Protein AF-0000000075273264 (afdb_homodimer)

Organism: Aptenodytes forsteri (NCBI:txid9233)

Radius of gyration: 26.98 Å; Cα contacts (8 Å, |Δi|>4): 1893; chains: 2; bounding box: 66×82×70 Å

Structure (mmCIF, N/CA/C/O backbone):
data_AF-0000000075273264-model_v1
#
loop_
_entity.id
_entity.type
_entity.pdbx_description
1 polymer 'Serine palmitoyltransferase 1'
#
loop_
_atom_site.group_PDB
_atom_site.id
_atom_site.type_symbol
_atom_site.label_atom_id
_atom_site.label_alt_id
_atom_site.label_comp_id
_atom_site.label_asym_id
_atom_site.label_entity_id
_atom_site.label_seq_id
_atom_site.pdbx_PDB_ins_code
_atom_site.Cartn_x
_atom_site.Cartn_y
_atom_site.Cartn_z
_atom_site.occupancy
_atom_site.B_iso_or_equiv
_atom_site.auth_seq_id
_atom_site.auth_comp_id
_atom_site.auth_asym_id
_atom_site.auth_atom_id
_atom_site.pdbx_PDB_model_num
ATOM 1 N N . VAL A 1 1 ? -28.203 2.232 40.5 1 42.09 1 VAL A N 1
ATOM 2 C CA . VAL A 1 1 ? -27.312 3.314 40.062 1 42.09 1 VAL A CA 1
ATOM 3 C C . VAL A 1 1 ? -25.906 3.068 40.594 1 42.09 1 VAL A C 1
ATOM 5 O O . VAL A 1 1 ? -24.938 3.152 39.844 1 42.09 1 VAL A O 1
ATOM 8 N N . GLN A 1 2 ? -25.844 2.727 41.812 1 47.91 2 GLN A N 1
ATOM 9 C CA . GLN A 1 2 ? -24.578 2.539 42.5 1 47.91 2 GLN A CA 1
ATOM 10 C C . GLN A 1 2 ? -23.891 1.259 42.031 1 47.91 2 GLN A C 1
ATOM 12 O O . GLN A 1 2 ? -22.672 1.25 41.781 1 47.91 2 GLN A O 1
ATOM 17 N N . GLU A 1 3 ? -24.703 0.333 41.844 1 43.12 3 GLU A N 1
ATOM 18 C CA . GLU A 1 3 ? -24.125 -0.947 41.438 1 43.12 3 GLU A CA 1
ATOM 19 C C . GLU A 1 3 ? -23.656 -0.92 40 1 43.12 3 GLU A C 1
ATOM 21 O O . GLU A 1 3 ? -22.625 -1.496 39.656 1 43.12 3 GLU A O 1
ATOM 26 N N . LYS A 1 4 ? -24.438 -0.246 39.188 1 44.25 4 LYS A N 1
ATOM 27 C CA . LYS A 1 4 ? -24.078 -0.134 37.781 1 44.25 4 LYS A CA 1
ATOM 28 C C . LYS A 1 4 ? -22.828 0.723 37.594 1 44.25 4 LYS A C 1
ATOM 30 O O . LYS A 1 4 ? -21.969 0.416 36.781 1 44.25 4 LYS A O 1
ATOM 35 N N . GLU A 1 5 ? -22.75 1.739 38.469 1 46.94 5 GLU A N 1
ATOM 36 C CA . GLU A 1 5 ? -21.547 2.564 38.469 1 46.94 5 GLU A CA 1
ATOM 37 C C . GLU A 1 5 ? -20.328 1.756 38.906 1 46.94 5 GLU A C 1
ATOM 39 O O . GLU A 1 5 ? -19.234 1.961 38.375 1 46.94 5 GLU A O 1
ATOM 44 N N . GLU A 1 6 ? -20.5 0.913 39.844 1 48.28 6 GLU A N 1
ATOM 45 C CA . GLU A 1 6 ? -19.406 0.09 40.344 1 48.28 6 GLU A CA 1
ATOM 46 C C . GLU A 1 6 ? -18.891 -0.853 39.25 1 48.28 6 GLU A C 1
ATOM 48 O O . GLU A 1 6 ? -17.672 -1.071 39.125 1 48.28 6 GLU A O 1
ATOM 53 N N . LEU A 1 7 ? -19.703 -1.3 38.562 1 45.59 7 LEU A N 1
ATOM 54 C CA . LEU A 1 7 ? -19.297 -2.217 37.5 1 45.59 7 LEU A CA 1
ATOM 55 C C . LEU A 1 7 ? -18.547 -1.475 36.406 1 45.59 7 LEU A C 1
ATOM 57 O O . LEU A 1 7 ? -17.578 -1.996 35.844 1 45.59 7 LEU A O 1
ATOM 61 N N . ILE A 1 8 ? -19.031 -0.306 36.125 1 48.31 8 ILE A N 1
ATOM 62 C CA . ILE A 1 8 ? -18.344 0.498 35.125 1 48.31 8 ILE A CA 1
ATOM 63 C C . ILE A 1 8 ? -17.016 1.003 35.688 1 48.31 8 ILE A C 1
ATOM 65 O O . ILE A 1 8 ? -16.016 1.036 34.969 1 48.31 8 ILE A O 1
ATOM 69 N N . GLU A 1 9 ? -17.047 1.393 36.938 1 48.72 9 GLU A N 1
ATOM 70 C CA . GLU A 1 9 ? -15.828 1.876 37.594 1 48.72 9 GLU A CA 1
ATOM 71 C C . GLU A 1 9 ? -14.766 0.781 37.656 1 48.72 9 GLU A C 1
ATOM 73 O O . GLU A 1 9 ? -13.57 1.062 37.562 1 48.72 9 GLU A O 1
ATOM 78 N N . GLU A 1 10 ? -15.188 -0.399 38 1 47.44 10 GLU A N 1
ATOM 79 C CA . GLU A 1 10 ? -14.234 -1.498 38.125 1 47.44 10 GLU A CA 1
ATOM 80 C C . GLU A 1 10 ? -13.852 -2.041 36.75 1 47.44 10 GLU A C 1
ATOM 82 O O . GLU A 1 10 ? -13.023 -2.951 36.656 1 47.44 10 GLU A O 1
ATOM 87 N N . TRP A 1 11 ? -14.539 -1.553 35.844 1 43 11 TRP A N 1
ATOM 88 C CA . TRP A 1 11 ? -14.305 -2.072 34.5 1 43 11 TRP A CA 1
ATOM 89 C C . TRP A 1 11 ? -12.883 -1.777 34.031 1 43 11 TRP A C 1
ATOM 91 O O . TRP A 1 11 ? -12.43 -0.633 34.094 1 43 11 TRP A O 1
ATOM 101 N N . GLN A 1 12 ? -12.172 -2.842 34.188 1 52.25 12 GLN A N 1
ATOM 102 C CA . GLN A 1 12 ? -10.891 -2.75 33.5 1 52.25 12 GLN A CA 1
ATOM 103 C C . GLN A 1 12 ? -11.055 -3.037 32 1 52.25 12 GLN A C 1
ATOM 105 O O . GLN A 1 12 ? -11.656 -4.047 31.625 1 52.25 12 GLN A O 1
ATOM 110 N N . PRO A 1 13 ? -10.914 -2.016 31.234 1 52.81 13 PRO A N 1
ATOM 111 C CA . PRO A 1 13 ? -11.039 -2.273 29.797 1 52.81 13 PRO A CA 1
ATOM 112 C C . PRO A 1 13 ? -10.344 -3.566 29.359 1 52.81 13 PRO A C 1
ATOM 114 O O . PRO A 1 13 ? -9.328 -3.949 29.953 1 52.81 13 PRO A O 1
ATOM 117 N N . GLU A 1 14 ? -11.141 -4.457 28.797 1 61.06 14 GLU A N 1
ATOM 118 C CA . GLU A 1 14 ? -10.492 -5.609 28.188 1 61.06 14 GLU A CA 1
ATOM 119 C C . GLU A 1 14 ? -9.219 -5.199 27.438 1 61.06 14 GLU A C 1
ATOM 121 O O . GLU A 1 14 ? -9.156 -4.109 26.875 1 61.06 14 GLU A O 1
ATOM 126 N N . PRO A 1 15 ? -8.328 -6.082 27.719 1 65.88 15 PRO A N 1
ATOM 127 C CA . PRO A 1 15 ? -7.094 -5.785 26.984 1 65.88 15 PRO A CA 1
ATOM 128 C C . PRO A 1 15 ? -7.332 -5.551 25.5 1 65.88 15 PRO A C 1
ATOM 130 O O . PRO A 1 15 ? -8.234 -6.16 24.906 1 65.88 15 PRO A O 1
ATOM 133 N N . LEU A 1 16 ? -6.801 -4.551 25.062 1 69.69 16 LEU A N 1
ATOM 134 C CA . LEU A 1 16 ? -6.926 -4.184 23.656 1 69.69 16 LEU A CA 1
ATOM 135 C C . LEU A 1 16 ? -6.668 -5.387 22.75 1 69.69 16 LEU A C 1
ATOM 137 O O . LEU A 1 16 ? -7.262 -5.508 21.688 1 69.69 16 LEU A O 1
ATOM 141 N N . VAL A 1 17 ? -5.699 -6.273 23.234 1 70.44 17 VAL A N 1
ATOM 142 C CA . VAL A 1 17 ? -5.355 -7.418 22.391 1 70.44 17 VAL A CA 1
ATOM 143 C C . VAL A 1 17 ? -5.234 -8.672 23.266 1 70.44 17 VAL A C 1
ATOM 145 O O . VAL A 1 17 ? -4.852 -8.594 24.438 1 70.44 17 VAL A O 1
ATOM 148 N N . PRO A 1 18 ? -5.711 -9.773 22.719 1 69.75 18 PRO A N 1
ATOM 149 C CA . PRO A 1 18 ? -5.461 -11.031 23.422 1 69.75 18 PRO A CA 1
ATOM 150 C C . PRO A 1 18 ? -3.975 -11.312 23.609 1 69.75 18 PRO A C 1
ATOM 152 O O . PRO A 1 18 ? -3.143 -10.805 22.859 1 69.75 18 PRO A O 1
ATOM 155 N N . PRO A 1 19 ? -3.697 -11.938 24.641 1 72.12 19 PRO A N 1
ATOM 156 C CA . PRO A 1 19 ? -2.287 -12.281 24.844 1 72.12 19 PRO A CA 1
ATOM 157 C C . PRO A 1 19 ? -1.716 -13.109 23.688 1 72.12 19 PRO A C 1
ATOM 159 O O . PRO A 1 19 ? -2.396 -13.992 23.172 1 72.12 19 PRO A O 1
ATOM 162 N N . VAL A 1 20 ? -0.703 -12.727 23.172 1 69.75 20 VAL A N 1
ATOM 163 C CA . VAL A 1 20 ? -0.009 -13.461 22.109 1 69.75 20 VAL A CA 1
ATOM 164 C C . VAL A 1 20 ? 1.151 -14.25 22.719 1 69.75 20 VAL A C 1
ATOM 166 O O . VAL A 1 20 ? 2.025 -13.68 23.375 1 69.75 20 VAL A O 1
ATOM 169 N N . PRO A 1 21 ? 1.044 -15.484 22.516 1 70.81 21 PRO A N 1
ATOM 170 C CA . PRO A 1 21 ? 2.188 -16.25 23.016 1 70.81 21 PRO A CA 1
ATOM 171 C C . PRO A 1 21 ? 3.514 -15.797 22.422 1 70.81 21 PRO A C 1
ATOM 173 O O . PRO A 1 21 ? 3.572 -15.438 21.234 1 70.81 21 PRO A O 1
ATOM 176 N N . LYS A 1 22 ? 4.559 -15.742 23.156 1 71 22 LYS A N 1
ATOM 177 C CA . LYS A 1 22 ? 5.871 -15.25 22.75 1 71 22 LYS A CA 1
ATOM 178 C C . LYS A 1 22 ? 6.465 -16.109 21.641 1 71 22 LYS A C 1
ATOM 180 O O . LYS A 1 22 ? 7.281 -15.633 20.844 1 71 22 LYS A O 1
ATOM 185 N N . ASP A 1 23 ? 6.008 -17.312 21.562 1 66.81 23 ASP A N 1
ATOM 186 C CA . ASP A 1 23 ? 6.586 -18.219 20.578 1 66.81 23 ASP A CA 1
ATOM 187 C C . ASP A 1 23 ? 5.77 -18.219 19.297 1 66.81 23 ASP A C 1
ATOM 189 O O . ASP A 1 23 ? 6.016 -19.031 18.391 1 66.81 23 ASP A O 1
ATOM 193 N N . HIS A 1 24 ? 4.926 -17.25 19.219 1 70.56 24 HIS A N 1
ATOM 194 C CA . HIS A 1 24 ? 4.152 -17.172 17.984 1 70.56 24 HIS A CA 1
ATOM 195 C C . HIS A 1 24 ? 5.055 -16.891 16.781 1 70.56 24 HIS A C 1
ATOM 197 O O . HIS A 1 24 ? 5.906 -16 16.844 1 70.56 24 HIS A O 1
ATOM 203 N N . PRO A 1 25 ? 4.871 -17.672 15.828 1 63.66 25 PRO A N 1
ATOM 204 C CA . PRO A 1 25 ? 5.742 -17.547 14.656 1 63.66 25 PRO A CA 1
ATOM 205 C C . PRO A 1 25 ? 5.781 -16.125 14.109 1 63.66 25 PRO A C 1
ATOM 207 O O . PRO A 1 25 ? 6.812 -15.68 13.586 1 63.66 25 PRO A O 1
ATOM 210 N N . ALA A 1 26 ? 4.75 -15.438 14.312 1 64.56 26 ALA A N 1
ATOM 211 C CA . ALA A 1 26 ? 4.688 -14.078 13.781 1 64.56 26 ALA A CA 1
ATOM 212 C C . ALA A 1 26 ? 5.586 -13.133 14.562 1 64.56 26 ALA A C 1
ATOM 214 O O . ALA A 1 26 ? 5.914 -12.047 14.094 1 64.56 26 ALA A O 1
ATOM 215 N N . LEU A 1 27 ? 5.949 -13.609 15.758 1 68.25 27 LEU A N 1
ATOM 216 C CA . LEU A 1 27 ? 6.805 -12.773 16.609 1 68.25 27 LEU A CA 1
ATOM 217 C C . LEU A 1 27 ? 8.266 -13.172 16.438 1 68.25 27 LEU A C 1
ATOM 219 O O . LEU A 1 27 ? 9.164 -12.461 16.906 1 68.25 27 LEU A O 1
ATOM 223 N N . ASN A 1 28 ? 8.453 -14.32 15.789 1 72.31 28 ASN A N 1
ATOM 224 C CA . ASN A 1 28 ? 9.805 -14.828 15.602 1 72.31 28 ASN A CA 1
ATOM 225 C C . ASN A 1 28 ? 10.172 -14.914 14.125 1 72.31 28 ASN A C 1
ATOM 227 O O . ASN A 1 28 ? 10.117 -15.984 13.523 1 72.31 28 ASN A O 1
ATOM 231 N N . TYR A 1 29 ? 10.656 -13.852 13.68 1 72.75 29 TYR A N 1
ATOM 232 C CA . TYR A 1 29 ? 10.953 -13.75 12.25 1 72.75 29 TYR A CA 1
ATOM 233 C C . TYR A 1 29 ? 12.266 -14.453 11.914 1 72.75 29 TYR A C 1
ATOM 235 O O . TYR A 1 29 ? 13.203 -14.438 12.711 1 72.75 29 TYR A O 1
ATOM 243 N N . ASN A 1 30 ? 12.18 -15.164 10.789 1 81.88 30 ASN A N 1
ATOM 244 C CA . ASN A 1 30 ? 13.461 -15.453 10.148 1 81.88 30 ASN A CA 1
ATOM 245 C C . ASN A 1 30 ? 14.109 -14.188 9.594 1 81.88 30 ASN A C 1
ATOM 247 O O . ASN A 1 30 ? 13.438 -13.367 8.961 1 81.88 30 ASN A O 1
ATOM 251 N N . ILE A 1 31 ? 15.297 -14.008 9.922 1 86.94 31 ILE A N 1
ATOM 252 C CA . ILE A 1 31 ? 15.984 -12.781 9.523 1 86.94 31 ILE A CA 1
ATOM 253 C C . ILE A 1 31 ? 16.938 -13.078 8.367 1 86.94 31 ILE A C 1
ATOM 255 O O . ILE A 1 31 ? 17.75 -13.992 8.445 1 86.94 31 ILE A O 1
ATOM 259 N N . VAL A 1 32 ? 16.812 -12.297 7.344 1 89.69 32 VAL A N 1
ATOM 260 C CA . VAL A 1 32 ? 17.672 -12.406 6.176 1 89.69 32 VAL A CA 1
ATOM 261 C C . VAL A 1 32 ? 18.781 -11.344 6.254 1 89.69 32 VAL A C 1
ATOM 263 O O . VAL A 1 32 ? 18.516 -10.188 6.582 1 89.69 32 VAL A O 1
ATOM 266 N N . SER A 1 33 ? 20.125 -11.602 6.059 1 88.56 33 SER A N 1
ATOM 267 C CA . SER A 1 33 ? 21.234 -10.648 6.172 1 88.56 33 SER A CA 1
ATOM 268 C C . SER A 1 33 ? 21.922 -10.453 4.832 1 88.56 33 SER A C 1
ATOM 270 O O . SER A 1 33 ? 22.875 -9.672 4.727 1 88.56 33 SER A O 1
ATOM 272 N N . GLY A 1 34 ? 21.516 -10.758 3.715 1 82.31 34 GLY A N 1
ATOM 273 C CA . GLY A 1 34 ? 22.016 -10.617 2.357 1 82.31 34 GLY A CA 1
ATOM 274 C C . GLY A 1 34 ? 20.906 -10.617 1.312 1 82.31 34 GLY A C 1
ATOM 275 O O . GLY A 1 34 ? 19.719 -10.609 1.65 1 82.31 34 GLY A O 1
ATOM 276 N N . PRO A 1 35 ? 21.469 -10.391 0.071 1 85.06 35 PRO A N 1
ATOM 277 C CA . PRO A 1 35 ? 20.422 -10.477 -0.953 1 85.06 35 PRO A CA 1
ATOM 278 C C . PRO A 1 35 ? 19.781 -11.867 -1.022 1 85.06 35 PRO A C 1
ATOM 280 O O . PRO A 1 35 ? 20.484 -12.875 -0.968 1 85.06 35 PRO A O 1
ATOM 283 N N . PRO A 1 36 ? 18.531 -11.867 -1.044 1 85.56 36 PRO A N 1
ATOM 284 C CA . PRO A 1 36 ? 17.859 -13.164 -1.137 1 85.56 36 PRO A CA 1
ATOM 285 C C . PRO A 1 36 ? 17.859 -13.734 -2.555 1 85.56 36 PRO A C 1
ATOM 287 O O . PRO A 1 36 ? 16.797 -13.969 -3.133 1 85.56 36 PRO A O 1
ATOM 290 N N . THR A 1 37 ? 19.062 -14.055 -3.076 1 91.5 37 THR A N 1
ATOM 291 C CA . THR A 1 37 ? 19.234 -14.547 -4.441 1 91.5 37 THR A CA 1
ATOM 292 C C . THR A 1 37 ? 19.422 -16.062 -4.457 1 91.5 37 THR A C 1
ATOM 294 O O . THR A 1 37 ? 18.688 -16.781 -3.777 1 91.5 37 THR A O 1
ATOM 297 N N . HIS A 1 38 ? 20.328 -16.531 -5.191 1 93.69 38 HIS A N 1
ATOM 298 C CA . HIS A 1 38 ? 20.609 -17.953 -5.312 1 93.69 38 HIS A CA 1
ATOM 299 C C . HIS A 1 38 ? 20.953 -18.562 -3.957 1 93.69 38 HIS A C 1
ATOM 301 O O . HIS A 1 38 ? 20.422 -19.609 -3.582 1 93.69 38 HIS A O 1
ATOM 307 N N . ILE A 1 39 ? 21.781 -17.891 -3.27 1 94.94 39 ILE A N 1
ATOM 308 C CA . ILE A 1 39 ? 22.141 -18.219 -1.892 1 94.94 39 ILE A CA 1
ATOM 309 C C . ILE A 1 39 ? 21.578 -17.141 -0.953 1 94.94 39 ILE A C 1
ATOM 311 O O . ILE A 1 39 ? 21.719 -15.945 -1.208 1 94.94 39 ILE A O 1
ATOM 315 N N . ILE A 1 40 ? 20.938 -17.625 0.085 1 92.69 40 ILE A N 1
ATOM 316 C CA . ILE A 1 40 ? 20.328 -16.719 1.053 1 92.69 40 ILE A CA 1
ATOM 317 C C . ILE A 1 40 ? 20.844 -17.047 2.455 1 92.69 40 ILE A C 1
ATOM 319 O O . ILE A 1 40 ? 21.062 -18.219 2.793 1 92.69 40 ILE A O 1
ATOM 323 N N . THR A 1 41 ? 21.078 -16.078 3.213 1 93.12 41 THR A N 1
ATOM 324 C CA . THR A 1 41 ? 21.484 -16.25 4.605 1 93.12 41 THR A CA 1
ATOM 325 C C . THR A 1 41 ? 20.312 -15.984 5.539 1 93.12 41 THR A C 1
ATOM 327 O O . THR A 1 41 ? 19.844 -14.844 5.645 1 93.12 41 THR A O 1
ATOM 330 N N . VAL A 1 42 ? 19.828 -17.031 6.152 1 91.44 42 VAL A N 1
ATOM 331 C CA . VAL A 1 42 ? 18.688 -16.953 7.062 1 91.44 42 VAL A CA 1
ATOM 332 C C . VAL A 1 42 ? 19.141 -17.266 8.484 1 91.44 42 VAL A C 1
ATOM 334 O O . VAL A 1 42 ? 19.672 -18.359 8.75 1 91.44 42 VAL A O 1
ATOM 337 N N . ASN A 1 43 ? 18.922 -16.359 9.344 1 89.5 43 ASN A N 1
ATOM 338 C CA . ASN A 1 43 ? 19.344 -16.516 10.727 1 89.5 43 ASN A CA 1
ATOM 339 C C . ASN A 1 43 ? 20.812 -16.938 10.82 1 89.5 43 ASN A C 1
ATOM 341 O O . ASN A 1 43 ? 21.156 -17.844 11.57 1 89.5 43 ASN A O 1
ATOM 345 N N . GLY A 1 44 ? 21.609 -16.453 9.969 1 90.56 44 GLY A N 1
ATOM 346 C CA . GLY A 1 44 ? 23.047 -16.672 10 1 90.56 44 GLY A CA 1
ATOM 347 C C . GLY A 1 44 ? 23.469 -17.906 9.234 1 90.56 44 GLY A C 1
ATOM 348 O O . GLY A 1 44 ? 24.656 -18.203 9.125 1 90.56 44 GLY A O 1
ATOM 349 N N . ARG A 1 45 ? 22.531 -18.594 8.656 1 93 45 ARG A N 1
ATOM 350 C CA . ARG A 1 45 ? 22.844 -19.828 7.93 1 93 45 ARG A CA 1
ATOM 351 C C . ARG A 1 45 ? 22.688 -19.625 6.426 1 93 45 ARG A C 1
ATOM 353 O O . ARG A 1 45 ? 21.641 -19.141 5.965 1 93 45 ARG A O 1
ATOM 360 N N . GLU A 1 46 ? 23.703 -20.047 5.73 1 95.31 46 GLU A N 1
ATOM 361 C CA . GLU A 1 46 ? 23.641 -19.984 4.273 1 95.31 46 GLU A CA 1
ATOM 362 C C . GLU A 1 46 ? 22.875 -21.172 3.703 1 95.31 46 GLU A C 1
ATOM 364 O O . GLU A 1 46 ? 23.156 -22.328 4.051 1 95.31 46 GLU A O 1
ATOM 369 N N . CYS A 1 47 ? 21.938 -20.891 2.896 1 96.5 47 CYS A N 1
ATOM 370 C CA . CYS A 1 47 ? 21.094 -21.906 2.291 1 96.5 47 CYS A CA 1
ATOM 371 C C . CYS A 1 47 ? 20.906 -21.641 0.803 1 96.5 47 CYS A C 1
ATOM 373 O O . CYS A 1 47 ? 21 -20.5 0.351 1 96.5 47 CYS A O 1
ATOM 375 N N . ILE A 1 48 ? 20.672 -22.734 0.056 1 97.75 48 ILE A N 1
ATOM 376 C CA . ILE A 1 48 ? 20.141 -22.562 -1.29 1 97.75 48 ILE A CA 1
ATOM 377 C C . ILE A 1 48 ? 18.688 -22.078 -1.212 1 97.75 48 ILE A C 1
ATOM 379 O O . ILE A 1 48 ? 17.875 -22.641 -0.479 1 97.75 48 ILE A O 1
ATOM 383 N N . ASN A 1 49 ? 18.359 -21.062 -1.947 1 96.06 49 ASN A N 1
ATOM 384 C CA . ASN A 1 49 ? 17.109 -20.328 -1.79 1 96.06 49 ASN A CA 1
ATOM 385 C C . ASN A 1 49 ? 15.977 -20.969 -2.584 1 96.06 49 ASN A C 1
ATOM 387 O O . ASN A 1 49 ? 16.016 -20.984 -3.816 1 96.06 49 ASN A O 1
ATOM 391 N N . PHE A 1 50 ? 15.023 -21.531 -1.95 1 97 50 PHE A N 1
ATOM 392 C CA . PHE A 1 50 ? 13.789 -22.016 -2.539 1 97 50 PHE A CA 1
ATOM 393 C C . PHE A 1 50 ? 12.578 -21.328 -1.917 1 97 50 PHE A C 1
ATOM 395 O O . PHE A 1 50 ? 11.492 -21.906 -1.838 1 97 50 PHE A O 1
ATOM 402 N N . ALA A 1 51 ? 12.836 -20.094 -1.441 1 92.88 51 ALA A N 1
ATOM 403 C CA . ALA A 1 51 ? 11.812 -19.438 -0.633 1 92.88 51 ALA A CA 1
ATOM 404 C C . ALA A 1 51 ? 11.359 -18.125 -1.281 1 92.88 51 ALA A C 1
ATOM 406 O O . ALA A 1 51 ? 10.211 -17.703 -1.114 1 92.88 51 ALA A O 1
ATOM 407 N N . SER A 1 52 ? 12.172 -17.453 -2.012 1 91 52 SER A N 1
ATOM 408 C CA . SER A 1 52 ? 11.883 -16.125 -2.549 1 91 52 SER A CA 1
ATOM 409 C C . SER A 1 52 ? 11.328 -16.203 -3.969 1 91 52 SER A C 1
ATOM 411 O O . SER A 1 52 ? 11.719 -17.094 -4.738 1 91 52 SER A O 1
ATOM 413 N N . PHE A 1 53 ? 10.555 -15.227 -4.41 1 93.06 53 PHE A N 1
ATOM 414 C CA . PHE A 1 53 ? 9.891 -15.242 -5.707 1 93.06 53 PHE A CA 1
ATOM 415 C C . PHE A 1 53 ? 10.758 -14.594 -6.773 1 93.06 53 PHE A C 1
ATOM 417 O O . PHE A 1 53 ? 10.25 -14.102 -7.781 1 93.06 53 PHE A O 1
ATOM 424 N N . ASN A 1 54 ? 11.984 -14.562 -6.559 1 93.81 54 ASN A N 1
ATOM 425 C CA . ASN A 1 54 ? 12.922 -14.031 -7.547 1 93.81 54 ASN A CA 1
ATOM 426 C C . ASN A 1 54 ? 13.047 -14.969 -8.75 1 93.81 54 ASN A C 1
ATOM 428 O O . ASN A 1 54 ? 14.156 -15.391 -9.094 1 93.81 54 ASN A O 1
ATOM 432 N N . PHE A 1 55 ? 12 -15.188 -9.461 1 97.12 55 PHE A N 1
ATOM 433 C CA . PHE A 1 55 ? 11.867 -16.234 -10.461 1 97.12 55 PHE A CA 1
ATOM 434 C C . PHE A 1 55 ? 12.961 -16.125 -11.516 1 97.12 55 PHE A C 1
ATOM 436 O O . PHE A 1 55 ? 13.586 -17.125 -11.867 1 97.12 55 PHE A O 1
ATOM 443 N N . LEU A 1 56 ? 13.219 -14.898 -11.961 1 97.56 56 LEU A N 1
ATOM 444 C CA . LEU A 1 56 ? 14.102 -14.711 -13.102 1 97.56 56 LEU A CA 1
ATOM 445 C C . LEU A 1 56 ? 15.492 -14.289 -12.648 1 97.56 56 LEU A C 1
ATOM 447 O O . LEU A 1 56 ? 16.344 -13.953 -13.469 1 97.56 56 LEU A O 1
ATOM 451 N N . GLY A 1 57 ? 15.711 -14.219 -11.344 1 95.56 57 GLY A N 1
ATOM 452 C CA . GLY A 1 57 ? 17.031 -13.914 -10.812 1 95.56 57 GLY A CA 1
ATOM 453 C C . GLY A 1 57 ? 17.453 -12.477 -11.07 1 95.56 57 GLY A C 1
ATOM 454 O O . GLY A 1 57 ? 18.641 -12.211 -11.289 1 95.56 57 GLY A O 1
ATOM 455 N N . LEU A 1 58 ? 16.562 -11.555 -11.031 1 95.38 58 LEU A N 1
ATOM 456 C CA . LEU A 1 58 ? 16.891 -10.195 -11.438 1 95.38 58 LEU A CA 1
ATOM 457 C C . LEU A 1 58 ? 17.156 -9.305 -10.227 1 95.38 58 LEU A C 1
ATOM 459 O O . LEU A 1 58 ? 17.625 -8.18 -10.375 1 95.38 58 LEU A O 1
ATOM 463 N N . LEU A 1 59 ? 16.938 -9.75 -9.055 1 91.31 59 LEU A N 1
ATOM 464 C CA . LEU A 1 59 ? 17.062 -8.977 -7.82 1 91.31 59 LEU A CA 1
ATOM 465 C C . LEU A 1 59 ? 18.453 -8.406 -7.664 1 91.31 59 LEU A C 1
ATOM 467 O O . LEU A 1 59 ? 18.625 -7.281 -7.176 1 91.31 59 LEU A O 1
ATOM 471 N N . ASP A 1 60 ? 19.438 -9.164 -8 1 89.88 60 ASP A N 1
ATOM 472 C CA . ASP A 1 60 ? 20.828 -8.742 -7.828 1 89.88 60 ASP A CA 1
ATOM 473 C C . ASP A 1 60 ? 21.531 -8.625 -9.172 1 89.88 60 ASP A C 1
ATOM 475 O O . ASP A 1 60 ? 22.766 -8.727 -9.25 1 89.88 60 ASP A O 1
ATOM 479 N N . ASN A 1 61 ? 20.766 -8.484 -10.203 1 94.19 61 ASN A N 1
ATOM 480 C CA . ASN A 1 61 ? 21.344 -8.336 -11.539 1 94.19 61 ASN A CA 1
ATOM 481 C C . ASN A 1 61 ? 22.094 -7.016 -11.68 1 94.19 61 ASN A C 1
ATOM 483 O O . ASN A 1 61 ? 21.578 -5.961 -11.297 1 94.19 61 ASN A O 1
ATOM 487 N N . GLU A 1 62 ? 23.234 -7.047 -12.25 1 95.5 62 GLU A N 1
ATOM 488 C CA . GLU A 1 62 ? 24.109 -5.879 -12.289 1 95.5 62 GLU A CA 1
ATOM 489 C C . GLU A 1 62 ? 23.5 -4.762 -13.133 1 95.5 62 GLU A C 1
ATOM 491 O O . GLU A 1 62 ? 23.656 -3.582 -12.82 1 95.5 62 GLU A O 1
ATOM 496 N N . LYS A 1 63 ? 22.906 -5.102 -14.234 1 96.5 63 LYS A N 1
ATOM 497 C CA . LYS A 1 63 ? 22.281 -4.09 -15.078 1 96.5 63 LYS A CA 1
ATOM 498 C C . LYS A 1 63 ? 21.125 -3.406 -14.359 1 96.5 63 LYS A C 1
ATOM 500 O O . LYS A 1 63 ? 20.953 -2.191 -14.461 1 96.5 63 LYS A O 1
ATOM 505 N N . VAL A 1 64 ? 20.312 -4.195 -13.648 1 96.12 64 VAL A N 1
ATOM 506 C CA . VAL A 1 64 ? 19.188 -3.668 -12.891 1 96.12 64 VAL A CA 1
ATOM 507 C C . VAL A 1 64 ? 19.688 -2.762 -11.773 1 96.12 64 VAL A C 1
ATOM 509 O O . VAL A 1 64 ? 19.156 -1.661 -11.578 1 96.12 64 VAL A O 1
ATOM 512 N N . LYS A 1 65 ? 20.688 -3.209 -11.023 1 95.12 65 LYS A N 1
ATOM 513 C CA . LYS A 1 65 ? 21.25 -2.408 -9.945 1 95.12 65 LYS A CA 1
ATOM 514 C C . LYS A 1 65 ? 21.812 -1.094 -10.484 1 95.12 65 LYS A C 1
ATOM 516 O O . LYS A 1 65 ? 21.641 -0.043 -9.859 1 95.12 65 LYS A O 1
ATOM 521 N N . SER A 1 66 ? 22.516 -1.175 -11.625 1 96.25 66 SER A N 1
ATOM 522 C CA . SER A 1 66 ? 23.109 0.018 -12.227 1 96.25 66 SER A CA 1
ATOM 523 C C . SER A 1 66 ? 22.031 1.026 -12.617 1 96.25 66 SER A C 1
ATOM 525 O O . SER A 1 66 ? 22.203 2.232 -12.438 1 96.25 66 SER A O 1
ATOM 527 N N . ALA A 1 67 ? 20.953 0.541 -13.195 1 96.5 67 ALA A N 1
ATOM 528 C CA . ALA A 1 67 ? 19.844 1.413 -13.555 1 96.5 67 ALA A CA 1
ATOM 529 C C . ALA A 1 67 ? 19.25 2.092 -12.32 1 96.5 67 ALA A C 1
ATOM 531 O O . ALA A 1 67 ? 18.922 3.277 -12.359 1 96.5 67 ALA A O 1
ATOM 532 N N . ALA A 1 68 ? 19.094 1.333 -11.273 1 95.38 68 ALA A N 1
ATOM 533 C CA . ALA A 1 68 ? 18.562 1.874 -10.023 1 95.38 68 ALA A CA 1
ATOM 534 C C . ALA A 1 68 ? 19.5 2.926 -9.438 1 95.38 68 ALA A C 1
ATOM 536 O O . ALA A 1 68 ? 19.062 3.967 -8.953 1 95.38 68 ALA A O 1
ATOM 537 N N . GLN A 1 69 ? 20.797 2.627 -9.477 1 94.81 69 GLN A N 1
ATOM 538 C CA . GLN A 1 69 ? 21.797 3.555 -8.961 1 94.81 69 GLN A CA 1
ATOM 539 C C . GLN A 1 69 ? 21.781 4.867 -9.742 1 94.81 69 GLN A C 1
ATOM 541 O O . GLN A 1 69 ? 21.891 5.945 -9.148 1 94.81 69 GLN A O 1
ATOM 546 N N . ALA A 1 70 ? 21.734 4.754 -11.023 1 95.06 70 ALA A N 1
ATOM 547 C CA . ALA A 1 70 ? 21.688 5.953 -11.859 1 95.06 70 ALA A CA 1
ATOM 548 C C . ALA A 1 70 ? 20.453 6.797 -11.539 1 95.06 70 ALA A C 1
ATOM 550 O O . ALA A 1 70 ? 20.531 8.023 -11.5 1 95.06 70 ALA A O 1
ATOM 551 N N . SER A 1 71 ? 19.391 6.141 -11.352 1 93.75 71 SER A N 1
ATOM 552 C CA . SER A 1 71 ? 18.156 6.836 -11 1 93.75 71 SER A CA 1
ATOM 553 C C . SER A 1 71 ? 18.266 7.512 -9.641 1 93.75 71 SER A C 1
ATOM 555 O O . SER A 1 71 ? 17.781 8.625 -9.453 1 93.75 71 SER A O 1
ATOM 557 N N . LEU A 1 72 ? 18.844 6.762 -8.703 1 92.5 72 LEU A N 1
ATOM 558 C CA . LEU A 1 72 ? 19.031 7.301 -7.363 1 92.5 72 LEU A CA 1
ATOM 559 C C . LEU A 1 72 ? 19.859 8.586 -7.41 1 92.5 72 LEU A C 1
ATOM 561 O O . LEU A 1 72 ? 19.562 9.539 -6.684 1 92.5 72 LEU A O 1
ATOM 565 N N . LYS A 1 73 ? 20.828 8.609 -8.211 1 91 73 LYS A N 1
ATOM 566 C CA . LYS A 1 73 ? 21.656 9.797 -8.383 1 91 73 LYS A CA 1
ATOM 567 C C . LYS A 1 73 ? 20.859 10.945 -8.992 1 91 73 LYS A C 1
ATOM 569 O O . LYS A 1 73 ? 21.016 12.102 -8.594 1 91 73 LYS A O 1
ATOM 574 N N . LYS A 1 74 ? 20 10.617 -9.922 1 90.12 74 LYS A N 1
ATOM 575 C CA . LYS A 1 74 ? 19.266 11.617 -10.68 1 90.12 74 LYS A CA 1
ATOM 576 C C . LYS A 1 74 ? 18.109 12.18 -9.875 1 90.12 74 LYS A C 1
ATOM 578 O O . LYS A 1 74 ? 17.875 13.391 -9.852 1 90.12 74 LYS A O 1
ATOM 583 N N . TYR A 1 75 ? 17.344 11.297 -9.203 1 89.06 75 TYR A N 1
ATOM 584 C CA . TYR A 1 75 ? 16.062 11.703 -8.656 1 89.06 75 TYR A CA 1
ATOM 585 C C . TYR A 1 75 ? 16.109 11.742 -7.133 1 89.06 75 TYR A C 1
ATOM 587 O O . TYR A 1 75 ? 15.25 12.359 -6.496 1 89.06 75 TYR A O 1
ATOM 595 N N . GLY A 1 76 ? 17.047 11.055 -6.512 1 87.19 76 GLY A N 1
ATOM 596 C CA . GLY A 1 76 ? 17.031 10.852 -5.07 1 87.19 76 GLY A CA 1
ATOM 597 C C . GLY A 1 76 ? 16.297 9.594 -4.656 1 87.19 76 GLY A C 1
ATOM 598 O O . GLY A 1 76 ? 16.031 8.719 -5.488 1 87.19 76 GLY A O 1
ATOM 599 N N . VAL A 1 77 ? 16.016 9.43 -3.396 1 84.88 77 VAL A N 1
ATOM 600 C CA . VAL A 1 77 ? 15.539 8.18 -2.812 1 84.88 77 VAL A CA 1
ATOM 601 C C . VAL A 1 77 ? 14.023 8.07 -2.98 1 84.88 77 VAL A C 1
ATOM 603 O O . VAL A 1 77 ? 13.516 7.07 -3.488 1 84.88 77 VAL A O 1
ATOM 606 N N . GLY A 1 78 ? 13.266 9.086 -2.537 1 81.25 78 GLY A N 1
ATOM 607 C CA . GLY A 1 78 ? 11.812 9.055 -2.541 1 81.25 78 GLY A CA 1
ATOM 608 C C . GLY A 1 78 ? 11.195 10.094 -3.463 1 81.25 78 GLY A C 1
ATOM 609 O O . GLY A 1 78 ? 11.859 10.594 -4.371 1 81.25 78 GLY A O 1
ATOM 610 N N . THR A 1 79 ? 9.844 10.227 -3.332 1 78 79 THR A N 1
ATOM 611 C CA . THR A 1 79 ? 9.125 11.172 -4.188 1 78 79 THR A CA 1
ATOM 612 C C . THR A 1 79 ? 8.555 12.32 -3.365 1 78 79 THR A C 1
ATOM 614 O O . THR A 1 79 ? 8.289 13.398 -3.9 1 78 79 THR A O 1
ATOM 617 N N . CYS A 1 80 ? 8.352 12.109 -2.156 1 71.5 80 CYS A N 1
ATOM 618 C CA . CYS A 1 80 ? 7.781 13.062 -1.212 1 71.5 80 CYS A CA 1
ATOM 619 C C . CYS A 1 80 ? 6.461 13.617 -1.729 1 71.5 80 CYS A C 1
ATOM 621 O O . CYS A 1 80 ? 6.164 14.797 -1.542 1 71.5 80 CYS A O 1
ATOM 623 N N . GLY A 1 81 ? 5.68 12.797 -2.484 1 75.75 81 GLY A N 1
ATOM 624 C CA . GLY A 1 81 ? 4.371 13.219 -2.963 1 75.75 81 GLY A CA 1
ATOM 625 C C . GLY A 1 81 ? 3.637 12.133 -3.723 1 75.75 81 GLY A C 1
ATOM 626 O O . GLY A 1 81 ? 4.262 11.289 -4.375 1 75.75 81 GLY A O 1
ATOM 627 N N . PRO A 1 82 ? 2.342 12.227 -3.619 1 73.06 82 PRO A N 1
ATOM 628 C CA . PRO A 1 82 ? 1.529 11.289 -4.398 1 73.06 82 PRO A CA 1
ATOM 629 C C . PRO A 1 82 ? 1.491 11.641 -5.887 1 73.06 82 PRO A C 1
ATOM 631 O O . PRO A 1 82 ? 1.93 12.719 -6.281 1 73.06 82 PRO A O 1
ATOM 634 N N . ARG A 1 83 ? 1.083 10.82 -6.703 1 69.12 83 ARG A N 1
ATOM 635 C CA . ARG A 1 83 ? 1.069 10.984 -8.148 1 69.12 83 ARG A CA 1
ATOM 636 C C . ARG A 1 83 ? 0.298 12.234 -8.555 1 69.12 83 ARG A C 1
ATOM 638 O O . ARG A 1 83 ? 0.689 12.938 -9.492 1 69.12 83 ARG A O 1
ATOM 645 N N . GLY A 1 84 ? -0.728 12.555 -7.863 1 64.94 84 GLY A N 1
ATOM 646 C CA . GLY A 1 84 ? -1.547 13.695 -8.227 1 64.94 84 GLY A CA 1
ATOM 647 C C . GLY A 1 84 ? -0.951 15.023 -7.781 1 64.94 84 GLY A C 1
ATOM 648 O O . GLY A 1 84 ? -1.473 16.078 -8.117 1 64.94 84 GLY A O 1
ATOM 649 N N . PHE A 1 85 ? 0.189 14.93 -6.984 1 66.19 85 PHE A N 1
ATOM 650 C CA . PHE A 1 85 ? 0.818 16.125 -6.438 1 66.19 85 PHE A CA 1
ATOM 651 C C . PHE A 1 85 ? 2.299 16.172 -6.797 1 66.19 85 PHE A C 1
ATOM 653 O O . PHE A 1 85 ? 3.156 16.219 -5.914 1 66.19 85 PHE A O 1
ATOM 660 N N . TYR A 1 86 ? 2.541 16.25 -8.047 1 67.19 86 TYR A N 1
ATOM 661 C CA . TYR A 1 86 ? 3.902 16.297 -8.57 1 67.19 86 TYR A CA 1
ATOM 662 C C . TYR A 1 86 ? 4.66 15.023 -8.219 1 67.19 86 TYR A C 1
ATOM 664 O O . TYR A 1 86 ? 5.867 15.062 -7.973 1 67.19 86 TYR A O 1
ATOM 672 N N . GLY A 1 87 ? 3.965 14.008 -7.938 1 76.06 87 GLY A N 1
ATOM 673 C CA . GLY A 1 87 ? 4.574 12.711 -7.68 1 76.06 87 GLY A CA 1
ATOM 674 C C . GLY A 1 87 ? 4.773 11.883 -8.938 1 76.06 87 GLY A C 1
ATOM 675 O O . GLY A 1 87 ? 5.328 10.781 -8.875 1 76.06 87 GLY A O 1
ATOM 676 N N . THR A 1 88 ? 4.414 12.422 -10.023 1 81.44 88 THR A N 1
ATOM 677 C CA . THR A 1 88 ? 4.629 11.719 -11.281 1 81.44 88 THR A CA 1
ATOM 678 C C . THR A 1 88 ? 5.945 12.156 -11.93 1 81.44 88 THR A C 1
ATOM 680 O O . THR A 1 88 ? 6.113 13.328 -12.281 1 81.44 88 THR A O 1
ATOM 683 N N . PHE A 1 89 ? 6.82 11.266 -12.094 1 88.69 89 PHE A N 1
ATOM 684 C CA . PHE A 1 89 ? 8.109 11.484 -12.734 1 88.69 89 PHE A CA 1
ATOM 685 C C . PHE A 1 89 ? 8.102 10.953 -14.164 1 88.69 89 PHE A C 1
ATOM 687 O O . PHE A 1 89 ? 7.289 10.086 -14.5 1 88.69 89 PHE A O 1
ATOM 694 N N . ASP A 1 90 ? 8.953 11.469 -14.945 1 91.31 90 ASP A N 1
ATOM 695 C CA . ASP A 1 90 ? 9.062 11.031 -16.328 1 91.31 90 ASP A CA 1
ATOM 696 C C . ASP A 1 90 ? 9.305 9.523 -16.422 1 91.31 90 ASP A C 1
ATOM 698 O O . ASP A 1 90 ? 8.727 8.844 -17.266 1 91.31 90 ASP A O 1
ATOM 702 N N . VAL A 1 91 ? 10.086 9.016 -15.469 1 93.88 91 VAL A N 1
ATOM 703 C CA . VAL A 1 91 ? 10.438 7.602 -15.484 1 93.88 91 VAL A CA 1
ATOM 704 C C . VAL A 1 91 ? 9.188 6.758 -15.211 1 93.88 91 VAL A C 1
ATOM 706 O O . VAL A 1 91 ? 9.102 5.613 -15.656 1 93.88 91 VAL A O 1
ATOM 709 N N . HIS A 1 92 ? 8.195 7.297 -14.461 1 92.56 92 HIS A N 1
ATOM 710 C CA . HIS A 1 92 ? 6.934 6.59 -14.242 1 92.56 92 HIS A CA 1
ATOM 711 C C . HIS A 1 92 ? 6.184 6.398 -15.555 1 92.56 92 HIS A C 1
ATOM 713 O O . HIS A 1 92 ? 5.668 5.309 -15.828 1 92.56 92 HIS A O 1
ATOM 719 N N . LEU A 1 93 ? 6.121 7.449 -16.344 1 92.5 93 LEU A N 1
ATOM 720 C CA . LEU A 1 93 ? 5.441 7.387 -17.641 1 92.5 93 LEU A CA 1
ATOM 721 C C . LEU A 1 93 ? 6.176 6.453 -18.594 1 92.5 93 LEU A C 1
ATOM 723 O O . LEU A 1 93 ? 5.547 5.727 -19.359 1 92.5 93 LEU A O 1
ATOM 727 N N . GLU A 1 94 ? 7.441 6.559 -18.531 1 96 94 GLU A N 1
ATOM 728 C CA . GLU A 1 94 ? 8.227 5.629 -19.344 1 96 94 GLU A CA 1
ATOM 729 C C . GLU A 1 94 ? 7.91 4.18 -18.984 1 96 94 GLU A C 1
ATOM 731 O O . GLU A 1 94 ? 7.734 3.342 -19.859 1 96 94 GLU A O 1
ATOM 736 N N . LEU A 1 95 ? 7.852 3.875 -17.672 1 97.25 95 LEU A N 1
ATOM 737 C CA . LEU A 1 95 ? 7.539 2.52 -17.219 1 97.25 95 LEU A CA 1
ATOM 738 C C . LEU A 1 95 ? 6.145 2.105 -17.688 1 97.25 95 LEU A C 1
ATOM 740 O O . LEU A 1 95 ? 5.945 0.972 -18.125 1 97.25 95 LEU A O 1
ATOM 744 N N . GLU A 1 96 ? 5.18 3.006 -17.547 1 95 96 GLU A N 1
ATOM 745 C CA . GLU A 1 96 ? 3.824 2.707 -18 1 95 96 GLU A CA 1
ATOM 746 C C . GLU A 1 96 ? 3.807 2.377 -19.484 1 95 96 GLU A C 1
ATOM 748 O O . GLU A 1 96 ? 3.146 1.423 -19.906 1 95 96 GLU A O 1
ATOM 753 N N . GLU A 1 97 ? 4.527 3.107 -20.266 1 97.25 97 GLU A N 1
ATOM 754 C CA . GLU A 1 97 ? 4.613 2.869 -21.703 1 97.25 97 GLU A CA 1
ATOM 755 C C . GLU A 1 97 ? 5.266 1.523 -22.016 1 97.25 97 GLU A C 1
ATOM 757 O O . GLU A 1 97 ? 4.797 0.776 -22.875 1 97.25 97 GLU A O 1
ATOM 762 N N . ARG A 1 98 ? 6.312 1.25 -21.344 1 98.38 98 ARG A N 1
ATOM 763 C CA . ARG A 1 98 ? 7.043 0.005 -21.562 1 98.38 98 ARG A CA 1
ATOM 764 C C . ARG A 1 98 ? 6.195 -1.201 -21.172 1 98.38 98 ARG A C 1
ATOM 766 O O . ARG A 1 98 ? 6.223 -2.229 -21.859 1 98.38 98 ARG A O 1
ATOM 773 N N . LEU A 1 99 ? 5.465 -1.085 -20.094 1 98.44 99 LEU A N 1
ATOM 774 C CA . LEU A 1 99 ? 4.586 -2.164 -19.656 1 98.44 99 LEU A CA 1
ATOM 775 C C . LEU A 1 99 ? 3.473 -2.406 -20.672 1 98.44 99 LEU A C 1
ATOM 777 O O . LEU A 1 99 ? 3.164 -3.555 -21 1 98.44 99 LEU A O 1
ATOM 781 N N . ALA A 1 100 ? 2.881 -1.308 -21.125 1 98 100 ALA A N 1
ATOM 782 C CA . ALA A 1 100 ? 1.828 -1.431 -22.125 1 98 100 ALA A CA 1
ATOM 783 C C . ALA A 1 100 ? 2.35 -2.121 -23.391 1 98 100 ALA A C 1
ATOM 785 O O . ALA A 1 100 ? 1.693 -3.014 -23.922 1 98 100 ALA A O 1
ATOM 786 N N . LYS A 1 101 ? 3.49 -1.701 -23.812 1 98.12 101 LYS A N 1
ATOM 787 C CA . LYS A 1 101 ? 4.105 -2.291 -25 1 98.12 101 LYS A CA 1
ATOM 788 C C . LYS A 1 101 ? 4.43 -3.766 -24.766 1 98.12 101 LYS A C 1
ATOM 790 O O . LYS A 1 101 ? 4.145 -4.605 -25.625 1 98.12 101 LYS A O 1
ATOM 795 N N . PHE A 1 102 ? 5.031 -4.09 -23.719 1 98.19 102 PHE A N 1
ATOM 796 C CA . PHE A 1 102 ? 5.41 -5.465 -23.406 1 98.19 102 PHE A CA 1
ATOM 797 C C . PHE A 1 102 ? 4.188 -6.379 -23.406 1 98.19 102 PHE A C 1
ATOM 799 O O . PHE A 1 102 ? 4.234 -7.484 -23.953 1 98.19 102 PHE A O 1
ATOM 806 N N . MET A 1 103 ? 3.1 -5.883 -22.797 1 98.06 103 MET A N 1
ATOM 807 C CA . MET A 1 103 ? 1.887 -6.68 -22.625 1 98.06 103 MET A CA 1
ATOM 808 C C . MET A 1 103 ? 1.01 -6.598 -23.875 1 98.06 103 MET A C 1
ATOM 810 O O . MET A 1 103 ? 0.035 -7.34 -24 1 98.06 103 MET A O 1
ATOM 814 N N . ARG A 1 104 ? 1.328 -5.68 -24.781 1 97.38 104 ARG A N 1
ATOM 815 C CA . ARG A 1 104 ? 0.587 -5.469 -26.016 1 97.38 104 ARG A CA 1
ATOM 816 C C . ARG A 1 104 ? -0.825 -4.969 -25.734 1 97.38 104 ARG A C 1
ATOM 818 O O . ARG A 1 104 ? -1.796 -5.492 -26.281 1 97.38 104 ARG A O 1
ATOM 825 N N . THR A 1 105 ? -0.887 -4.059 -24.797 1 97.44 105 THR A N 1
ATOM 826 C CA . THR A 1 105 ? -2.139 -3.367 -24.516 1 97.44 105 THR A CA 1
ATOM 827 C C . THR A 1 105 ? -2.037 -1.891 -24.875 1 97.44 105 THR A C 1
ATOM 829 O O . THR A 1 105 ? -0.95 -1.396 -25.188 1 97.44 105 THR A O 1
ATOM 832 N N . GLU A 1 106 ? -3.154 -1.187 -24.875 1 95.94 106 GLU A N 1
ATOM 833 C CA . GLU A 1 106 ? -3.168 0.228 -25.234 1 95.94 106 GLU A CA 1
ATOM 834 C C . GLU A 1 106 ? -2.451 1.072 -24.188 1 95.94 106 GLU A C 1
ATOM 836 O O . GLU A 1 106 ? -1.683 1.974 -24.531 1 95.94 106 GLU A O 1
ATOM 841 N N . GLU A 1 107 ? -2.73 0.783 -22.906 1 94.69 107 GLU A N 1
ATOM 842 C CA . GLU A 1 107 ? -2.186 1.589 -21.812 1 94.69 107 GLU A CA 1
ATOM 843 C C . GLU A 1 107 ? -1.92 0.736 -20.578 1 94.69 107 GLU A C 1
ATOM 845 O O . GLU A 1 107 ? -2.473 -0.356 -20.438 1 94.69 107 GLU A O 1
ATOM 850 N N . ALA A 1 108 ? -1.078 1.235 -19.781 1 95.31 108 ALA A N 1
ATOM 851 C CA . ALA A 1 108 ? -0.816 0.67 -18.453 1 95.31 108 ALA A CA 1
ATOM 852 C C . ALA A 1 108 ? -0.706 1.769 -17.406 1 95.31 108 ALA A C 1
ATOM 854 O O . ALA A 1 108 ? -0.405 2.92 -17.719 1 95.31 108 ALA A O 1
ATOM 855 N N . ILE A 1 109 ? -1.004 1.416 -16.219 1 91.81 109 ILE A N 1
ATOM 856 C CA . ILE A 1 109 ? -0.866 2.307 -15.07 1 91.81 109 ILE A CA 1
ATOM 857 C C . ILE A 1 109 ? -0.13 1.587 -13.945 1 91.81 109 ILE A C 1
ATOM 859 O O . ILE A 1 109 ? -0.335 0.391 -13.727 1 91.81 109 ILE A O 1
ATOM 863 N N . ILE A 1 110 ? 0.726 2.334 -13.234 1 91.62 110 ILE A N 1
ATOM 864 C CA . ILE A 1 110 ? 1.521 1.684 -12.195 1 91.62 110 ILE A CA 1
ATOM 865 C C . ILE A 1 110 ? 1.017 2.104 -10.82 1 91.62 110 ILE A C 1
ATOM 867 O O . ILE A 1 110 ? 0.474 3.199 -10.656 1 91.62 110 ILE A O 1
ATOM 871 N N . TYR A 1 111 ? 1.184 1.187 -9.898 1 86.81 111 TYR A N 1
ATOM 872 C CA . TYR A 1 111 ? 0.911 1.385 -8.477 1 86.81 111 TYR A CA 1
ATOM 873 C C . TYR A 1 111 ? 2.178 1.206 -7.648 1 86.81 111 TYR A C 1
ATOM 875 O O . TYR A 1 111 ? 3.072 0.447 -8.023 1 86.81 111 TYR A O 1
ATOM 883 N N . SER A 1 112 ? 2.248 1.79 -6.551 1 82.38 112 SER A N 1
ATOM 884 C CA . SER A 1 112 ? 3.457 1.771 -5.738 1 82.38 112 SER A CA 1
ATOM 885 C C . SER A 1 112 ? 3.57 0.474 -4.945 1 82.38 112 SER A C 1
ATOM 887 O O . SER A 1 112 ? 4.652 0.118 -4.477 1 82.38 112 SER A O 1
ATOM 889 N N . TYR A 1 113 ? 2.496 -0.171 -4.824 1 80.31 113 TYR A N 1
ATOM 890 C CA . TYR A 1 113 ? 2.482 -1.376 -4 1 80.31 113 TYR A CA 1
ATOM 891 C C . TYR A 1 113 ? 1.766 -2.516 -4.715 1 80.31 113 TYR A C 1
ATOM 893 O O . TYR A 1 113 ? 0.647 -2.342 -5.207 1 80.31 113 TYR A O 1
ATOM 901 N N . GLY A 1 114 ? 2.369 -3.629 -4.652 1 86.38 114 GLY A N 1
ATOM 902 C CA . GLY A 1 114 ? 1.837 -4.777 -5.367 1 86.38 114 GLY A CA 1
ATOM 903 C C . GLY A 1 114 ? 0.478 -5.223 -4.859 1 86.38 114 GLY A C 1
ATOM 904 O O . GLY A 1 114 ? -0.457 -5.398 -5.641 1 86.38 114 GLY A O 1
ATOM 905 N N . PHE A 1 115 ? 0.337 -5.344 -3.525 1 82.88 115 PHE A N 1
ATOM 906 C CA . PHE A 1 115 ? -0.906 -5.789 -2.906 1 82.88 115 PHE A CA 1
ATOM 907 C C . PHE A 1 115 ? -2.047 -4.836 -3.24 1 82.88 115 PHE A C 1
ATOM 909 O O . PHE A 1 115 ? -3.174 -5.27 -3.49 1 82.88 115 PHE A O 1
ATOM 916 N N . ALA A 1 116 ? -1.754 -3.611 -3.314 1 82.06 116 ALA A N 1
ATOM 917 C CA . ALA A 1 116 ? -2.773 -2.58 -3.488 1 82.06 116 ALA A CA 1
ATOM 918 C C . ALA A 1 116 ? -3.248 -2.514 -4.938 1 82.06 116 ALA A C 1
ATOM 920 O O . ALA A 1 116 ? -4.293 -1.93 -5.227 1 82.06 116 ALA A O 1
ATOM 921 N N . THR A 1 117 ? -2.525 -3.117 -5.832 1 89.75 117 THR A N 1
ATOM 922 C CA . THR A 1 117 ? -2.842 -2.994 -7.25 1 89.75 117 THR A CA 1
ATOM 923 C C . THR A 1 117 ? -4.211 -3.594 -7.551 1 89.75 117 THR A C 1
ATOM 925 O O . THR A 1 117 ? -5.191 -2.865 -7.727 1 89.75 117 THR A O 1
ATOM 928 N N . ILE A 1 118 ? -4.398 -4.898 -7.371 1 92.12 118 ILE A N 1
ATOM 929 C CA . ILE A 1 118 ? -5.684 -5.523 -7.676 1 92.12 118 ILE A CA 1
ATOM 930 C C . ILE A 1 118 ? -6.711 -5.133 -6.613 1 92.12 118 ILE A C 1
ATOM 932 O O . ILE A 1 118 ? -7.898 -4.996 -6.91 1 92.12 118 ILE A O 1
ATOM 936 N N . ALA A 1 119 ? -6.266 -4.918 -5.398 1 88 119 ALA A N 1
ATOM 937 C CA . ALA A 1 119 ? -7.164 -4.547 -4.309 1 88 119 ALA A CA 1
ATOM 938 C C . ALA A 1 119 ? -7.828 -3.201 -4.574 1 88 119 ALA A C 1
ATOM 940 O O . ALA A 1 119 ? -8.945 -2.953 -4.121 1 88 119 ALA A O 1
ATOM 941 N N . SER A 1 120 ? -7.137 -2.324 -5.32 1 85 120 SER A N 1
ATOM 942 C CA . SER A 1 120 ? -7.715 -1.021 -5.633 1 85 120 SER A CA 1
ATOM 943 C C . SER A 1 120 ? -8.398 -1.036 -6.996 1 85 120 SER A C 1
ATOM 945 O O . SER A 1 120 ? -9.32 -0.254 -7.242 1 85 120 SER A O 1
ATOM 947 N N . ALA A 1 121 ? -7.953 -1.893 -7.883 1 89.62 121 ALA A N 1
ATOM 948 C CA . ALA A 1 121 ? -8.516 -1.951 -9.227 1 89.62 121 ALA A CA 1
ATOM 949 C C . ALA A 1 121 ? -9.953 -2.467 -9.203 1 89.62 121 ALA A C 1
ATOM 951 O O . ALA A 1 121 ? -10.812 -1.959 -9.922 1 89.62 121 ALA A O 1
ATOM 952 N N . ILE A 1 122 ? -10.25 -3.414 -8.383 1 92.94 122 ILE A N 1
ATOM 953 C CA . ILE A 1 122 ? -11.57 -4.043 -8.344 1 92.94 122 ILE A CA 1
ATOM 954 C C . ILE A 1 122 ? -12.617 -3.016 -7.93 1 92.94 122 ILE A C 1
ATOM 956 O O . ILE A 1 122 ? -13.578 -2.771 -8.664 1 92.94 122 ILE A O 1
ATOM 960 N N . PRO A 1 123 ? -12.43 -2.357 -6.852 1 88.88 123 PRO A N 1
ATOM 961 C CA . PRO A 1 123 ? -13.469 -1.416 -6.438 1 88.88 123 PRO A CA 1
ATOM 962 C C . PRO A 1 123 ? -13.531 -0.178 -7.328 1 88.88 123 PRO A C 1
ATOM 964 O O . PRO A 1 123 ? -14.477 0.613 -7.227 1 88.88 123 PRO A O 1
ATOM 967 N N . ALA A 1 124 ? -12.539 0.052 -8.125 1 84.62 124 ALA A N 1
ATOM 968 C CA . ALA A 1 124 ? -12.641 1.136 -9.094 1 84.62 124 ALA A CA 1
ATOM 969 C C . ALA A 1 124 ? -13.742 0.858 -10.117 1 84.62 124 ALA A C 1
ATOM 971 O O . ALA A 1 124 ? -14.32 1.787 -10.68 1 84.62 124 ALA A O 1
ATOM 972 N N . TYR A 1 125 ? -14.133 -0.412 -10.305 1 88.5 125 TYR A N 1
ATOM 973 C CA . TYR A 1 125 ? -15.078 -0.765 -11.359 1 88.5 125 TYR A CA 1
ATOM 974 C C . TYR A 1 125 ? -16.328 -1.427 -10.781 1 88.5 125 TYR A C 1
ATOM 976 O O . TYR A 1 125 ? -17.422 -1.266 -11.312 1 88.5 125 TYR A O 1
ATOM 984 N N . SER A 1 126 ? -16.141 -2.23 -9.836 1 91.5 126 SER A N 1
ATOM 985 C CA . SER A 1 126 ? -17.25 -2.957 -9.242 1 91.5 126 SER A CA 1
ATOM 986 C C . SER A 1 126 ? -17.719 -2.291 -7.949 1 91.5 126 SER A C 1
ATOM 988 O O . SER A 1 126 ? -16.906 -2.027 -7.059 1 91.5 126 SER A O 1
ATOM 990 N N . LYS A 1 127 ? -19 -2.094 -7.887 1 89.12 127 LYS A N 1
ATOM 991 C CA . LYS A 1 127 ? -19.578 -1.383 -6.758 1 89.12 127 LYS A CA 1
ATOM 992 C C . LYS A 1 127 ? -20.766 -2.158 -6.172 1 89.12 127 LYS A C 1
ATOM 994 O O . LYS A 1 127 ? -21.047 -3.277 -6.605 1 89.12 127 LYS A O 1
ATOM 999 N N . ARG A 1 128 ? -21.328 -1.445 -5.094 1 90.31 128 ARG A N 1
ATOM 1000 C CA . ARG A 1 128 ? -22.531 -2.018 -4.496 1 90.31 128 ARG A CA 1
ATOM 1001 C C . ARG A 1 128 ? -23.609 -2.268 -5.551 1 90.31 128 ARG A C 1
ATOM 1003 O O . ARG A 1 128 ? -23.875 -1.397 -6.383 1 90.31 128 ARG A O 1
ATOM 1010 N N . GLY A 1 129 ? -24.188 -3.432 -5.598 1 93.12 129 GLY A N 1
ATOM 1011 C CA . GLY A 1 129 ? -25.219 -3.791 -6.57 1 93.12 129 GLY A CA 1
ATOM 1012 C C . GLY A 1 129 ? -24.688 -4.664 -7.691 1 93.12 129 GLY A C 1
ATOM 1013 O O . GLY A 1 129 ? -25.453 -5.375 -8.344 1 93.12 129 GLY A O 1
ATOM 1014 N N . ASP A 1 130 ? -23.375 -4.57 -7.945 1 95.88 130 ASP A N 1
ATOM 1015 C CA . ASP A 1 130 ? -22.75 -5.398 -8.977 1 95.88 130 ASP A CA 1
ATOM 1016 C C . ASP A 1 130 ? -22.516 -6.816 -8.469 1 95.88 130 ASP A C 1
ATOM 1018 O O . ASP A 1 130 ? -22.578 -7.074 -7.27 1 95.88 130 ASP A O 1
ATOM 1022 N N . ILE A 1 131 ? -22.281 -7.73 -9.438 1 97.88 131 ILE A N 1
ATOM 1023 C CA . ILE A 1 131 ? -22.062 -9.133 -9.102 1 97.88 131 ILE A CA 1
ATOM 1024 C C . ILE A 1 131 ? -20.672 -9.57 -9.562 1 97.88 131 ILE A C 1
ATOM 1026 O O . ILE A 1 131 ? -20.281 -9.305 -10.695 1 97.88 131 ILE A O 1
ATOM 1030 N N . VAL A 1 132 ? -19.969 -10.172 -8.664 1 98.56 132 VAL A N 1
ATOM 1031 C CA . VAL A 1 132 ? -18.641 -10.664 -9 1 98.56 132 VAL A CA 1
ATOM 1032 C C . VAL A 1 132 ? -18.562 -12.164 -8.734 1 98.56 132 VAL A C 1
ATOM 1034 O O . VAL A 1 132 ? -18.766 -12.609 -7.602 1 98.56 132 VAL A O 1
ATOM 1037 N N . PHE A 1 133 ? -18.344 -12.938 -9.781 1 98.88 133 PHE A N 1
ATOM 1038 C CA . PHE A 1 133 ? -18.047 -14.359 -9.664 1 98.88 133 PHE A CA 1
ATOM 1039 C C . PHE A 1 133 ? -16.547 -14.578 -9.445 1 98.88 133 PHE A C 1
ATOM 1041 O O . PHE A 1 133 ? -15.734 -14.18 -10.273 1 98.88 133 PHE A O 1
ATOM 1048 N N . VAL A 1 134 ? -16.188 -15.203 -8.359 1 98.81 134 VAL A N 1
ATOM 1049 C CA . VAL A 1 134 ? -14.781 -15.273 -7.977 1 98.81 134 VAL A CA 1
ATOM 1050 C C . VAL A 1 134 ? -14.391 -16.719 -7.688 1 98.81 134 VAL A C 1
ATOM 1052 O O . VAL A 1 134 ? -15.156 -17.453 -7.059 1 98.81 134 VAL A O 1
ATOM 1055 N N . ASP A 1 135 ? -13.266 -17.109 -8.156 1 98.62 135 ASP A N 1
ATOM 1056 C CA . ASP A 1 135 ? -12.719 -18.422 -7.832 1 98.62 135 ASP A CA 1
ATOM 1057 C C . ASP A 1 135 ? -12.414 -18.531 -6.34 1 98.62 135 ASP A C 1
ATOM 1059 O O . ASP A 1 135 ? -11.844 -17.609 -5.746 1 98.62 135 ASP A O 1
ATOM 1063 N N . GLU A 1 136 ? -12.688 -19.609 -5.766 1 97.56 136 GLU A N 1
ATOM 1064 C CA . GLU A 1 136 ? -12.531 -19.797 -4.324 1 97.56 136 GLU A CA 1
ATOM 1065 C C . GLU A 1 136 ? -11.062 -19.75 -3.918 1 97.56 136 GLU A C 1
ATOM 1067 O O . GLU A 1 136 ? -10.742 -19.516 -2.752 1 97.56 136 GLU A O 1
ATOM 1072 N N . ALA A 1 137 ? -10.18 -19.938 -4.828 1 97.56 137 ALA A N 1
ATOM 1073 C CA . ALA A 1 137 ? -8.75 -19.938 -4.516 1 97.56 137 ALA A CA 1
ATOM 1074 C C . ALA A 1 137 ? -8.148 -18.547 -4.652 1 97.56 137 ALA A C 1
ATOM 1076 O O . ALA A 1 137 ? -6.926 -18.391 -4.574 1 97.56 137 ALA A O 1
ATOM 1077 N N . ALA A 1 138 ? -8.992 -17.562 -4.816 1 96.81 138 ALA A N 1
ATOM 1078 C CA . ALA A 1 138 ? -8.516 -16.203 -5.023 1 96.81 138 ALA A CA 1
ATOM 1079 C C . ALA A 1 138 ? -7.586 -15.766 -3.895 1 96.81 138 ALA A C 1
ATOM 1081 O O . ALA A 1 138 ? -7.84 -16.062 -2.725 1 96.81 138 ALA A O 1
ATOM 1082 N N . CYS A 1 139 ? -6.547 -15.117 -4.227 1 94 139 CYS A N 1
ATOM 1083 C CA . CYS A 1 139 ? -5.555 -14.672 -3.25 1 94 139 CYS A CA 1
ATOM 1084 C C . CYS A 1 139 ? -6.129 -13.594 -2.342 1 94 139 CYS A C 1
ATOM 1086 O O . CYS A 1 139 ? -7.195 -13.047 -2.617 1 94 139 CYS A O 1
ATOM 1088 N N . PHE A 1 140 ? -5.445 -13.273 -1.333 1 89.5 140 PHE A N 1
ATOM 1089 C CA . PHE A 1 140 ? -5.93 -12.383 -0.286 1 89.5 140 PHE A CA 1
ATOM 1090 C C . PHE A 1 140 ? -6.141 -10.977 -0.83 1 89.5 140 PHE A C 1
ATOM 1092 O O . PHE A 1 140 ? -7.074 -10.281 -0.427 1 89.5 140 PHE A O 1
ATOM 1099 N N . ALA A 1 141 ? -5.238 -10.477 -1.683 1 89.31 141 ALA A N 1
ATOM 1100 C CA . ALA A 1 141 ? -5.371 -9.148 -2.27 1 89.31 141 ALA A CA 1
ATOM 1101 C C . ALA A 1 141 ? -6.695 -9.008 -3.014 1 89.31 141 ALA A C 1
ATOM 1103 O O . ALA A 1 141 ? -7.367 -7.977 -2.914 1 89.31 141 ALA A O 1
ATOM 1104 N N . ILE A 1 142 ? -7.07 -10 -3.777 1 95.44 142 ILE A N 1
ATOM 1105 C CA . ILE A 1 142 ? -8.352 -10.008 -4.465 1 95.44 142 ILE A CA 1
ATOM 1106 C C . ILE A 1 142 ? -9.484 -9.922 -3.445 1 95.44 142 ILE A C 1
ATOM 1108 O O . ILE A 1 142 ? -10.43 -9.141 -3.615 1 95.44 142 ILE A O 1
ATOM 1112 N N . GLN A 1 143 ? -9.391 -10.711 -2.426 1 93.62 143 GLN A N 1
ATOM 1113 C CA . GLN A 1 143 ? -10.43 -10.734 -1.401 1 93.62 143 GLN A CA 1
ATOM 1114 C C . GLN A 1 143 ? -10.633 -9.352 -0.791 1 93.62 143 GLN A C 1
ATOM 1116 O O . GLN A 1 143 ? -11.773 -8.922 -0.567 1 93.62 143 GLN A O 1
ATOM 1121 N N . LYS A 1 144 ? -9.555 -8.719 -0.573 1 86.88 144 LYS A N 1
ATOM 1122 C CA . LYS A 1 144 ? -9.656 -7.387 0.012 1 86.88 144 LYS A CA 1
ATOM 1123 C C . LYS A 1 144 ? -10.281 -6.402 -0.97 1 86.88 144 LYS A C 1
ATOM 1125 O O . LYS A 1 144 ? -11.039 -5.516 -0.569 1 86.88 144 LYS A O 1
ATOM 1130 N N . GLY A 1 145 ? -9.906 -6.484 -2.221 1 90.25 145 GLY A N 1
ATOM 1131 C CA . GLY A 1 145 ? -10.57 -5.668 -3.225 1 90.25 145 GLY A CA 1
ATOM 1132 C C . GLY A 1 145 ? -12.062 -5.91 -3.301 1 90.25 145 GLY A C 1
ATOM 1133 O O . GLY A 1 145 ? -12.844 -4.969 -3.445 1 90.25 145 GLY A O 1
ATOM 1134 N N . LEU A 1 146 ? -12.43 -7.148 -3.217 1 94.62 146 LEU A N 1
ATOM 1135 C CA . LEU A 1 146 ? -13.844 -7.512 -3.246 1 94.62 146 LEU A CA 1
ATOM 1136 C C . LEU A 1 146 ? -14.578 -6.93 -2.045 1 94.62 146 LEU A C 1
ATOM 1138 O O . LEU A 1 146 ? -15.688 -6.406 -2.184 1 94.62 146 LEU A O 1
ATOM 1142 N N . GLN A 1 147 ? -13.961 -7.059 -0.917 1 88 147 GLN A N 1
ATOM 1143 C CA . GLN A 1 147 ? -14.539 -6.488 0.295 1 88 147 GLN A CA 1
ATOM 1144 C C . GLN A 1 147 ? -14.75 -4.984 0.146 1 88 147 GLN A C 1
ATOM 1146 O O . GLN A 1 147 ? -15.789 -4.457 0.546 1 88 147 GLN A O 1
ATOM 1151 N N . ALA A 1 148 ? -13.781 -4.344 -0.379 1 83.06 148 ALA A N 1
ATOM 1152 C CA . ALA A 1 148 ? -13.828 -2.895 -0.539 1 83.06 148 ALA A CA 1
ATOM 1153 C C . ALA A 1 148 ? -14.898 -2.486 -1.55 1 83.06 148 ALA A C 1
ATOM 1155 O O . ALA A 1 148 ? -15.477 -1.404 -1.443 1 83.06 148 ALA A O 1
ATOM 1156 N N . SER A 1 149 ? -15.18 -3.275 -2.502 1 88.94 149 SER A N 1
ATOM 1157 C CA . SER A 1 149 ? -16.141 -2.961 -3.562 1 88.94 149 SER A CA 1
ATOM 1158 C C . SER A 1 149 ? -17.562 -3.002 -3.047 1 88.94 149 SER A C 1
ATOM 1160 O O . SER A 1 149 ? -18.469 -2.4 -3.643 1 88.94 149 SER A O 1
ATOM 1162 N N . ARG A 1 150 ? -17.812 -3.893 -1.995 1 88.12 150 ARG A N 1
ATOM 1163 C CA . ARG A 1 150 ? -19.125 -4.121 -1.424 1 88.12 150 ARG A CA 1
ATOM 1164 C C . ARG A 1 150 ? -20.062 -4.762 -2.445 1 88.12 150 ARG A C 1
ATOM 1166 O O . ARG A 1 150 ? -21.281 -4.629 -2.344 1 88.12 150 ARG A O 1
ATOM 1173 N N . SER A 1 151 ? -19.531 -5.375 -3.434 1 95.5 151 SER A N 1
ATOM 1174 C CA . SER A 1 151 ? -20.312 -6.062 -4.465 1 95.5 151 SER A CA 1
ATOM 1175 C C . SER A 1 151 ? -20.891 -7.367 -3.939 1 95.5 151 SER A C 1
ATOM 1177 O O . SER A 1 151 ? -20.531 -7.824 -2.854 1 95.5 151 SER A O 1
ATOM 1179 N N . ASN A 1 152 ? -21.875 -7.887 -4.699 1 97.06 152 ASN A N 1
ATOM 1180 C CA . ASN A 1 152 ? -22.359 -9.234 -4.426 1 97.06 152 ASN A CA 1
ATOM 1181 C C . ASN A 1 152 ? -21.391 -10.297 -4.93 1 97.06 152 ASN A C 1
ATOM 1183 O O . ASN A 1 152 ? -21.203 -10.453 -6.141 1 97.06 152 ASN A O 1
ATOM 1187 N N . ILE A 1 153 ? -20.859 -11.039 -4.008 1 98.12 153 ILE A N 1
ATOM 1188 C CA . ILE A 1 153 ? -19.797 -11.977 -4.359 1 98.12 153 ILE A CA 1
ATOM 1189 C C . ILE A 1 153 ? -20.375 -13.391 -4.457 1 98.12 153 ILE A C 1
ATOM 1191 O O . ILE A 1 153 ? -21.031 -13.859 -3.531 1 98.12 153 ILE A O 1
ATOM 1195 N N . LYS A 1 154 ? -20.203 -14.039 -5.508 1 98.5 154 LYS A N 1
ATOM 1196 C CA . LYS A 1 154 ? -20.547 -15.445 -5.707 1 98.5 154 LYS A CA 1
ATOM 1197 C C . LYS A 1 154 ? -19.281 -16.281 -5.918 1 98.5 154 LYS A C 1
ATOM 1199 O O . LYS A 1 154 ? -18.625 -16.172 -6.953 1 98.5 154 LYS A O 1
ATOM 1204 N N . LEU A 1 155 ? -19 -17.125 -5.016 1 98.44 155 LEU A N 1
ATOM 1205 C CA . LEU A 1 155 ? -17.844 -17.984 -5.125 1 98.44 155 LEU A CA 1
ATOM 1206 C C . LEU A 1 155 ? -18.172 -19.25 -5.914 1 98.44 155 LEU A C 1
ATOM 1208 O O . LEU A 1 155 ? -19.234 -19.844 -5.723 1 98.44 155 LEU A O 1
ATOM 1212 N N . PHE A 1 156 ? -17.359 -19.578 -6.816 1 98.75 156 PHE A N 1
ATOM 1213 C CA . PHE A 1 156 ? -17.469 -20.875 -7.461 1 98.75 156 PHE A CA 1
ATOM 1214 C C . PHE A 1 156 ? -16.281 -21.766 -7.109 1 98.75 156 PHE A C 1
ATOM 1216 O O . PHE A 1 156 ? -15.211 -21.25 -6.742 1 98.75 156 PHE A O 1
ATOM 1223 N N . LYS A 1 157 ? -16.422 -23.031 -7.199 1 98.5 157 LYS A N 1
ATOM 1224 C CA . LYS A 1 157 ? -15.383 -24 -6.855 1 98.5 157 LYS A CA 1
ATOM 1225 C C . LYS A 1 157 ? -14.148 -23.828 -7.734 1 98.5 157 LYS A C 1
ATOM 1227 O O . LYS A 1 157 ? -14.266 -23.531 -8.93 1 98.5 157 LYS A O 1
ATOM 1232 N N . HIS A 1 158 ? -13 -24.031 -7.137 1 98.19 158 HIS A N 1
ATOM 1233 C CA . HIS A 1 158 ? -11.719 -23.734 -7.77 1 98.19 158 HIS A CA 1
ATOM 1234 C C . HIS A 1 158 ? -11.594 -24.453 -9.117 1 98.19 158 HIS A C 1
ATOM 1236 O O . HIS A 1 158 ? -11.656 -25.672 -9.18 1 98.19 158 HIS A O 1
ATOM 1242 N N . ASN A 1 159 ? -11.461 -23.641 -10.164 1 98.31 159 ASN A N 1
ATOM 1243 C CA . ASN A 1 159 ? -11.266 -24.078 -11.539 1 98.31 159 ASN A CA 1
ATOM 1244 C C . ASN A 1 159 ? -12.398 -24.984 -12.016 1 98.31 159 ASN A C 1
ATOM 1246 O O . ASN A 1 159 ? -12.195 -25.828 -12.883 1 98.31 159 ASN A O 1
ATOM 1250 N N . ASP A 1 160 ? -13.516 -24.875 -11.414 1 98.69 160 ASP A N 1
ATOM 1251 C CA . ASP A 1 160 ? -14.695 -25.641 -11.789 1 98.69 160 ASP A CA 1
ATOM 1252 C C . ASP A 1 160 ? -15.617 -24.844 -12.695 1 98.69 160 ASP A C 1
ATOM 1254 O O . ASP A 1 160 ? -16.516 -24.141 -12.219 1 98.69 160 ASP A O 1
ATOM 1258 N N . MET A 1 161 ? -15.523 -25.031 -13.938 1 98.62 161 MET A N 1
ATOM 1259 C CA . MET A 1 161 ? -16.266 -24.25 -14.922 1 98.62 161 MET A CA 1
ATOM 1260 C C . MET A 1 161 ? -17.734 -24.641 -14.922 1 98.62 161 MET A C 1
ATOM 1262 O O . MET A 1 161 ? -18.609 -23.812 -15.219 1 98.62 161 MET A O 1
ATOM 1266 N N . ALA A 1 162 ? -18.016 -25.844 -14.562 1 98.69 162 ALA A N 1
ATOM 1267 C CA . ALA A 1 162 ? -19.406 -26.266 -14.453 1 98.69 162 ALA A CA 1
ATOM 1268 C C . ALA A 1 162 ? -20.109 -25.531 -13.312 1 98.69 162 ALA A C 1
ATOM 1270 O O . ALA A 1 162 ? -21.266 -25.109 -13.445 1 98.69 162 ALA A O 1
ATOM 1271 N N . ASP A 1 163 ? -19.422 -25.406 -12.242 1 98.81 163 ASP A N 1
ATOM 1272 C CA . ASP A 1 163 ? -19.984 -24.688 -11.109 1 98.81 163 ASP A CA 1
ATOM 1273 C C . ASP A 1 163 ? -20.156 -23.203 -11.438 1 98.81 163 ASP A C 1
ATOM 1275 O O . ASP A 1 163 ? -21.156 -22.578 -11.062 1 98.81 163 ASP A O 1
ATOM 1279 N N . LEU A 1 164 ? -19.172 -22.625 -12.078 1 98.81 164 LEU A N 1
ATOM 1280 C CA . LEU A 1 164 ? -19.266 -21.234 -12.508 1 98.81 164 LEU A CA 1
ATOM 1281 C C . LEU A 1 164 ? -20.469 -21.031 -13.43 1 98.81 164 LEU A C 1
ATOM 1283 O O . LEU A 1 164 ? -21.25 -20.094 -13.258 1 98.81 164 LEU A O 1
ATOM 1287 N N . GLU A 1 165 ? -20.594 -21.891 -14.352 1 98.75 165 GLU A N 1
ATOM 1288 C CA . GLU A 1 165 ? -21.703 -21.75 -15.289 1 98.75 165 GLU A CA 1
ATOM 1289 C C . GLU A 1 165 ? -23.047 -21.906 -14.578 1 98.75 165 GLU A C 1
ATOM 1291 O O . GLU A 1 165 ? -24.016 -21.234 -14.953 1 98.75 165 GLU A O 1
ATOM 1296 N N . ARG A 1 166 ? -23.141 -22.812 -13.648 1 98.75 166 ARG A N 1
ATOM 1297 C CA . ARG A 1 166 ? -24.359 -22.938 -12.844 1 98.75 166 ARG A CA 1
ATOM 1298 C C . ARG A 1 166 ? -24.734 -21.594 -12.211 1 98.75 166 ARG A C 1
ATOM 1300 O O . ARG A 1 166 ? -25.875 -21.172 -12.281 1 98.75 166 ARG A O 1
ATOM 1307 N N . LEU A 1 167 ? -23.781 -20.938 -11.602 1 98.75 167 LEU A N 1
ATOM 1308 C CA . LEU A 1 167 ? -24.016 -19.641 -10.961 1 98.75 167 LEU A CA 1
ATOM 1309 C C . LEU A 1 167 ? -24.422 -18.594 -11.984 1 98.75 167 LEU A C 1
ATOM 1311 O O . LEU A 1 167 ? -25.281 -17.75 -11.711 1 98.75 167 LEU A O 1
ATOM 1315 N N . LEU A 1 168 ? -23.766 -18.625 -13.148 1 98.44 168 LEU A N 1
ATOM 1316 C CA . LEU A 1 168 ? -24.094 -17.688 -14.219 1 98.44 168 LEU A CA 1
ATOM 1317 C C . LEU A 1 168 ? -25.531 -17.891 -14.688 1 98.44 168 LEU A C 1
ATOM 1319 O O . LEU A 1 168 ? -26.266 -16.922 -14.914 1 98.44 168 LEU A O 1
ATOM 1323 N N . LYS A 1 169 ? -25.922 -19.109 -14.797 1 97.94 169 LYS A N 1
ATOM 1324 C CA . LYS A 1 169 ? -27.297 -19.438 -15.195 1 97.94 169 LYS A CA 1
ATOM 1325 C C . LYS A 1 169 ? -28.297 -18.938 -14.164 1 97.94 169 LYS A C 1
ATOM 1327 O O . LYS A 1 169 ? -29.359 -18.422 -14.516 1 97.94 169 LYS A O 1
ATOM 1332 N N . GLU A 1 170 ? -27.953 -19.172 -12.953 1 97.88 170 GLU A N 1
ATOM 1333 C CA . GLU A 1 170 ? -28.812 -18.672 -11.875 1 97.88 170 GLU A CA 1
ATOM 1334 C C . GLU A 1 170 ? -28.984 -17.156 -11.945 1 97.88 170 GLU A C 1
ATOM 1336 O O . GLU A 1 170 ? -30.094 -16.656 -11.773 1 97.88 170 GLU A O 1
ATOM 1341 N N . GLN A 1 171 ? -27.906 -16.5 -12.195 1 96.62 171 GLN A N 1
ATOM 1342 C CA . GLN A 1 171 ? -27.953 -15.047 -12.297 1 96.62 171 GLN A CA 1
ATOM 1343 C C . GLN A 1 171 ? -28.781 -14.609 -13.508 1 96.62 171 GLN A C 1
ATOM 1345 O O . GLN A 1 171 ? -29.516 -13.625 -13.445 1 96.62 171 GLN A O 1
ATOM 1350 N N . GLU A 1 172 ? -28.625 -15.281 -14.562 1 94.94 172 GLU A N 1
ATOM 1351 C CA . GLU A 1 172 ? -29.406 -14.984 -15.758 1 94.94 172 GLU A CA 1
ATOM 1352 C C . GLU A 1 172 ? -30.906 -15.086 -15.477 1 94.94 172 GLU A C 1
ATOM 1354 O O . GLU A 1 172 ? -31.688 -14.25 -15.93 1 94.94 172 GLU A O 1
ATOM 1359 N N . THR A 1 173 ? -3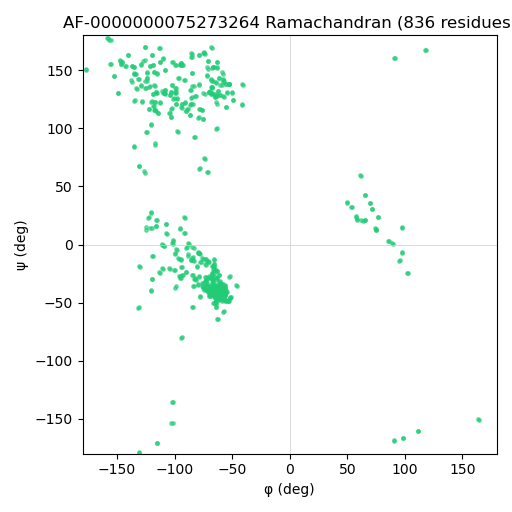1.266 -16.094 -14.742 1 96 173 THR A N 1
ATOM 1360 C CA . THR A 1 173 ? -32.656 -16.281 -14.352 1 96 173 THR A CA 1
ATOM 1361 C C . THR A 1 173 ? -33.125 -15.133 -13.477 1 96 173 THR A C 1
ATOM 1363 O O . THR A 1 173 ? -34.25 -14.625 -13.664 1 96 173 THR A O 1
ATOM 1366 N N . GLU A 1 174 ? -32.281 -14.781 -12.531 1 94.94 174 GLU A N 1
ATOM 1367 C CA . GLU A 1 174 ? -32.625 -13.664 -11.656 1 94.94 174 GLU A CA 1
ATOM 1368 C C . GLU A 1 174 ? -32.781 -12.367 -12.445 1 94.94 174 GLU A C 1
ATOM 1370 O O . GLU A 1 174 ? -33.656 -11.547 -12.156 1 94.94 174 GLU A O 1
ATOM 1375 N N . ASP A 1 175 ? -31.953 -12.188 -13.414 1 93.25 175 ASP A N 1
ATOM 1376 C CA . ASP A 1 175 ? -31.984 -11 -14.258 1 93.25 175 ASP A CA 1
ATOM 1377 C C . ASP A 1 175 ? -33.281 -10.914 -15.047 1 93.25 175 ASP A C 1
ATOM 1379 O O . ASP A 1 175 ? -33.812 -9.82 -15.281 1 93.25 175 ASP A O 1
ATOM 1383 N N . GLN A 1 176 ? -33.781 -12.016 -15.43 1 92.56 176 GLN A N 1
ATOM 1384 C CA . GLN A 1 176 ? -35 -12.07 -16.203 1 92.56 176 GLN A CA 1
ATOM 1385 C C . GLN A 1 176 ? -36.219 -11.672 -15.344 1 92.56 176 GLN A C 1
ATOM 1387 O O . GLN A 1 176 ? -37.188 -11.141 -15.859 1 92.56 176 GLN A O 1
ATOM 1392 N N . LYS A 1 177 ? -36.094 -11.898 -14.117 1 94.25 177 LYS A N 1
ATOM 1393 C CA . LYS A 1 177 ? -37.156 -11.547 -13.195 1 94.25 177 LYS A CA 1
ATOM 1394 C C . LYS A 1 177 ? -37.25 -10.031 -13 1 94.25 177 LYS A C 1
ATOM 1396 O O . LYS A 1 177 ? -38.312 -9.492 -12.75 1 94.25 177 LYS A O 1
ATOM 1401 N N . ASN A 1 178 ? -36.094 -9.367 -13.062 1 93 178 ASN A N 1
ATOM 1402 C CA . ASN A 1 178 ? -36.031 -7.918 -12.914 1 93 178 ASN A CA 1
ATOM 1403 C C . ASN A 1 178 ? -35.125 -7.277 -13.953 1 93 178 ASN A C 1
ATOM 1405 O O . ASN A 1 178 ? -34.031 -6.855 -13.633 1 93 178 ASN A O 1
ATOM 1409 N N . PRO A 1 179 ? -35.625 -7.031 -15.109 1 88.88 179 PRO A N 1
ATOM 1410 C CA . PRO A 1 179 ? -34.812 -6.523 -16.203 1 88.88 179 PRO A CA 1
ATOM 1411 C C . PRO A 1 179 ? -34.281 -5.109 -15.953 1 88.88 179 PRO A C 1
ATOM 1413 O O . PRO A 1 179 ? -33.219 -4.75 -16.438 1 88.88 179 PRO A O 1
ATOM 1416 N N . ARG A 1 180 ? -35.062 -4.289 -15.258 1 89.62 180 ARG A N 1
ATOM 1417 C CA . ARG A 1 180 ? -34.625 -2.926 -14.969 1 89.62 180 ARG A CA 1
ATOM 1418 C C . ARG A 1 180 ? -33.344 -2.922 -14.125 1 89.62 180 ARG A C 1
ATOM 1420 O O . ARG A 1 180 ? -32.406 -2.193 -14.422 1 89.62 180 ARG A O 1
ATOM 1427 N N . LYS A 1 181 ? -33.375 -3.744 -13.141 1 90.44 181 LYS A N 1
ATOM 1428 C CA . LYS A 1 181 ? -32.188 -3.883 -12.281 1 90.44 181 LYS A CA 1
ATOM 1429 C C . LYS A 1 181 ? -31.031 -4.535 -13.039 1 90.44 181 LYS A C 1
ATOM 1431 O O . LYS A 1 181 ? -29.875 -4.152 -12.859 1 90.44 181 LYS A O 1
ATOM 1436 N N . ALA A 1 182 ? -31.406 -5.523 -13.812 1 90.56 182 ALA A N 1
ATOM 1437 C CA . ALA A 1 182 ? -30.422 -6.266 -14.578 1 90.56 182 ALA A CA 1
ATOM 1438 C C . ALA A 1 182 ? -29.641 -5.34 -15.508 1 90.56 182 ALA A C 1
ATOM 1440 O O . ALA A 1 182 ? -28.438 -5.547 -15.742 1 90.56 182 ALA A O 1
ATOM 1441 N N . ARG A 1 183 ? -30.281 -4.332 -16.016 1 87.31 183 ARG A N 1
ATOM 1442 C CA . ARG A 1 183 ? -29.688 -3.43 -16.984 1 87.31 183 ARG A CA 1
ATOM 1443 C C . ARG A 1 183 ? -28.562 -2.602 -16.359 1 87.31 183 ARG A C 1
ATOM 1445 O O . ARG A 1 183 ? -27.594 -2.248 -17.031 1 87.31 183 ARG A O 1
ATOM 1452 N N . VAL A 1 184 ? -28.656 -2.441 -15.094 1 88.44 184 VAL A N 1
ATOM 1453 C CA . VAL A 1 184 ? -27.688 -1.551 -14.453 1 88.44 184 VAL A CA 1
ATOM 1454 C C . VAL A 1 184 ? -26.703 -2.367 -13.617 1 88.44 184 VAL A C 1
ATOM 1456 O O . VAL A 1 184 ? -25.766 -1.816 -13.039 1 88.44 184 VAL A O 1
ATOM 1459 N N . THR A 1 185 ? -26.891 -3.701 -13.578 1 92.56 185 THR A N 1
ATOM 1460 C CA . THR A 1 185 ? -26.016 -4.574 -12.805 1 92.56 185 THR A CA 1
ATOM 1461 C C . THR A 1 185 ? -24.828 -5.031 -13.641 1 92.56 185 THR A C 1
ATOM 1463 O O . THR A 1 185 ? -25 -5.695 -14.664 1 92.56 185 THR A O 1
ATOM 1466 N N . ARG A 1 186 ? -23.688 -4.684 -13.273 1 94.31 186 ARG A N 1
ATOM 1467 C CA . ARG A 1 186 ? -22.5 -5.195 -13.945 1 94.31 186 ARG A CA 1
ATOM 1468 C C . ARG A 1 186 ? -22.094 -6.547 -13.367 1 94.31 186 ARG A C 1
ATOM 1470 O O . ARG A 1 186 ? -22.312 -6.816 -12.188 1 94.31 186 ARG A O 1
ATOM 1477 N N . ARG A 1 187 ? -21.562 -7.312 -14.227 1 96.56 187 ARG A N 1
ATOM 1478 C CA . ARG A 1 187 ? -21.141 -8.664 -13.859 1 96.56 187 ARG A CA 1
ATOM 1479 C C . ARG A 1 187 ? -19.672 -8.898 -14.203 1 96.56 187 ARG A C 1
ATOM 1481 O O . ARG A 1 187 ? -19.219 -8.562 -15.297 1 96.56 187 ARG A O 1
ATOM 1488 N N . PHE A 1 188 ? -18.969 -9.5 -13.234 1 97.88 188 PHE A N 1
ATOM 1489 C CA . PHE A 1 188 ? -17.531 -9.719 -13.406 1 97.88 188 PHE A CA 1
ATOM 1490 C C . PHE A 1 188 ? -17.156 -11.133 -13.008 1 97.88 188 PHE A C 1
ATOM 1492 O O . PHE A 1 188 ? -17.797 -11.734 -12.141 1 97.88 188 PHE A O 1
ATOM 1499 N N . ILE A 1 189 ? -16.188 -11.633 -13.688 1 98.69 189 ILE A N 1
ATOM 1500 C CA . ILE A 1 189 ? -15.438 -12.797 -13.234 1 98.69 189 ILE A CA 1
ATOM 1501 C C . ILE A 1 189 ? -14.031 -12.383 -12.812 1 98.69 189 ILE A C 1
ATOM 1503 O O . ILE A 1 189 ? -13.352 -11.648 -13.539 1 98.69 189 ILE A O 1
ATOM 1507 N N . VAL A 1 190 ? -13.57 -12.781 -11.633 1 98.62 190 VAL A N 1
ATOM 1508 C CA . VAL A 1 190 ? -12.219 -12.5 -11.164 1 98.62 190 VAL A CA 1
ATOM 1509 C C . VAL A 1 190 ? -11.453 -13.805 -10.977 1 98.62 190 VAL A C 1
ATOM 1511 O O . VAL A 1 190 ? -11.891 -14.688 -10.227 1 98.62 190 VAL A O 1
ATOM 1514 N N . VAL A 1 191 ? -10.359 -13.961 -11.625 1 98.75 191 VAL A N 1
ATOM 1515 C CA . VAL A 1 191 ? -9.531 -15.156 -11.539 1 98.75 191 VAL A CA 1
ATOM 1516 C C . VAL A 1 191 ? -8.055 -14.773 -11.523 1 98.75 191 VAL A C 1
ATOM 1518 O O . VAL A 1 191 ? -7.707 -13.617 -11.781 1 98.75 191 VAL A O 1
ATOM 1521 N N . GLU A 1 192 ? -7.227 -15.695 -11.117 1 98.62 192 GLU A N 1
ATOM 1522 C CA . GLU A 1 192 ? -5.777 -15.57 -11.25 1 98.62 192 GLU A CA 1
ATOM 1523 C C . GLU A 1 192 ? -5.262 -16.406 -12.414 1 98.62 192 GLU A C 1
ATOM 1525 O O . GLU A 1 192 ? -5.754 -17.516 -12.664 1 98.62 192 GLU A O 1
ATOM 1530 N N . GLY A 1 193 ? -4.332 -15.836 -13.219 1 98.62 193 GLY A N 1
ATOM 1531 C CA . GLY A 1 193 ? -3.732 -16.656 -14.258 1 98.62 193 GLY A CA 1
ATOM 1532 C C . GLY A 1 193 ? -3.055 -17.906 -13.719 1 98.62 193 GLY A C 1
ATOM 1533 O O . GLY A 1 193 ? -3.33 -19.016 -14.18 1 98.62 193 GLY A O 1
ATOM 1534 N N . LEU A 1 194 ? -2.15 -17.703 -12.859 1 98.5 194 LEU A N 1
ATOM 1535 C CA . LEU A 1 194 ? -1.508 -18.719 -12.023 1 98.5 194 LEU A CA 1
ATOM 1536 C C . LEU A 1 194 ? -1.779 -18.453 -10.547 1 98.5 194 LEU A C 1
ATOM 1538 O O . LEU A 1 194 ? -1.372 -17.422 -10.008 1 98.5 194 LEU A O 1
ATOM 1542 N N . TYR A 1 195 ? -2.49 -19.391 -9.914 1 98.12 195 TYR A N 1
ATOM 1543 C CA . TYR A 1 195 ? -3 -19.141 -8.57 1 98.12 195 TYR A CA 1
ATOM 1544 C C . TYR A 1 195 ? -1.885 -19.234 -7.539 1 98.12 195 TYR A C 1
ATOM 1546 O O . TYR A 1 195 ? -1.185 -20.25 -7.465 1 98.12 195 TYR A O 1
ATOM 1554 N N . MET A 1 196 ? -1.768 -18.266 -6.699 1 94.88 196 MET A N 1
ATOM 1555 C CA . MET A 1 196 ? -0.767 -18.172 -5.641 1 94.88 196 MET A CA 1
ATOM 1556 C C . MET A 1 196 ? -0.927 -19.312 -4.637 1 94.88 196 MET A C 1
ATOM 1558 O O . MET A 1 196 ? 0.063 -19.844 -4.141 1 94.88 196 MET A O 1
ATOM 1562 N N . ASN A 1 197 ? -2.137 -19.688 -4.395 1 95.5 197 ASN A N 1
ATOM 1563 C CA . ASN A 1 197 ? -2.416 -20.578 -3.275 1 95.5 197 ASN A CA 1
ATOM 1564 C C . ASN A 1 197 ? -2.443 -22.031 -3.713 1 95.5 197 ASN A C 1
ATOM 1566 O O . ASN A 1 197 ? -2.412 -22.938 -2.875 1 95.5 197 ASN A O 1
ATOM 1570 N N . THR A 1 198 ? -2.484 -22.266 -5.059 1 97.25 198 THR A N 1
ATOM 1571 C CA . THR A 1 198 ? -2.627 -23.656 -5.477 1 97.25 198 THR A CA 1
ATOM 1572 C C . THR A 1 198 ? -1.583 -24.016 -6.531 1 97.25 198 THR A C 1
ATOM 1574 O O . THR A 1 198 ? -1.338 -25.203 -6.793 1 97.25 198 THR A O 1
ATOM 1577 N N . GLY A 1 199 ? -1.032 -23 -7.148 1 97.12 199 GLY A N 1
ATOM 1578 C CA . GLY A 1 199 ? -0.069 -23.281 -8.203 1 97.12 199 GLY A CA 1
ATOM 1579 C C . GLY A 1 199 ? -0.713 -23.766 -9.484 1 97.12 199 GLY A C 1
ATOM 1580 O O . GLY A 1 199 ? -0.019 -24.188 -10.414 1 97.12 199 GLY A O 1
ATOM 1581 N N . ASP A 1 200 ? -2.035 -23.625 -9.578 1 97.25 200 ASP A N 1
ATOM 1582 C CA . ASP A 1 200 ? -2.781 -24.031 -10.766 1 97.25 200 ASP A CA 1
ATOM 1583 C C . ASP A 1 200 ? -2.982 -22.844 -11.711 1 97.25 200 ASP A C 1
ATOM 1585 O O . ASP A 1 200 ? -2.965 -21.688 -11.281 1 97.25 200 ASP A O 1
ATOM 1589 N N . VAL A 1 201 ? -3.18 -23.141 -12.969 1 97.81 201 VAL A N 1
ATOM 1590 C CA . VAL A 1 201 ? -3.553 -22.125 -13.938 1 97.81 201 VAL A CA 1
ATOM 1591 C C . VAL A 1 201 ? -5.066 -22.109 -14.125 1 97.81 201 VAL A C 1
ATOM 1593 O O . VAL A 1 201 ? -5.707 -23.172 -14.078 1 97.81 201 VAL A O 1
ATOM 1596 N N . CYS A 1 202 ? -5.648 -21.016 -14.297 1 98.31 202 CYS A N 1
ATOM 1597 C CA . CYS A 1 202 ? -7.082 -20.969 -14.562 1 98.31 202 CYS A CA 1
ATOM 1598 C C . CYS A 1 202 ? -7.391 -21.469 -15.969 1 98.31 202 CYS A C 1
ATOM 1600 O O . CYS A 1 202 ? -6.562 -21.344 -16.875 1 98.31 202 CYS A O 1
ATOM 1602 N N . PRO A 1 203 ? -8.523 -22.125 -16.172 1 98.5 203 PRO A N 1
ATOM 1603 C CA . PRO A 1 203 ? -8.922 -22.531 -17.516 1 98.5 203 PRO A CA 1
ATOM 1604 C C . PRO A 1 203 ? -9.43 -21.375 -18.375 1 98.5 203 PRO A C 1
ATOM 1606 O O . PRO A 1 203 ? -10.602 -21.344 -18.75 1 98.5 203 PRO A O 1
ATOM 1609 N N . LEU A 1 204 ? -8.523 -20.516 -18.844 1 98.62 204 LEU A N 1
ATOM 1610 C CA . LEU A 1 204 ? -8.844 -19.25 -19.469 1 98.62 204 LEU A CA 1
ATOM 1611 C C . LEU A 1 204 ? -9.656 -19.453 -20.75 1 98.62 204 LEU A C 1
ATOM 1613 O O . LEU A 1 204 ? -10.594 -18.703 -21.016 1 98.62 204 LEU A O 1
ATOM 1617 N N . PRO A 1 205 ? -9.375 -20.469 -21.625 1 98.56 205 PRO A N 1
ATOM 1618 C CA . PRO A 1 205 ? -10.195 -20.656 -22.828 1 98.56 205 PRO A CA 1
ATOM 1619 C C . PRO A 1 205 ? -11.672 -20.859 -22.5 1 98.56 205 PRO A C 1
ATOM 1621 O O . PRO A 1 205 ? -12.539 -20.266 -23.141 1 98.56 205 PRO A O 1
ATOM 1624 N N . GLU A 1 206 ? -11.953 -21.656 -21.516 1 98.69 206 GLU A N 1
ATOM 1625 C CA . GLU A 1 206 ? -13.336 -21.891 -21.109 1 98.69 206 GLU A CA 1
ATOM 1626 C C . GLU A 1 206 ? -13.953 -20.641 -20.5 1 98.69 206 GLU A C 1
ATOM 1628 O O . GLU A 1 206 ? -15.133 -20.359 -20.719 1 98.69 206 GLU A O 1
ATOM 1633 N N . LEU A 1 207 ? -13.195 -19.922 -19.75 1 98.75 207 LEU A N 1
ATOM 1634 C CA . LEU A 1 207 ? -13.672 -18.688 -19.141 1 98.75 207 LEU A CA 1
ATOM 1635 C C . LEU A 1 207 ? -14.094 -17.688 -20.219 1 98.75 207 LEU A C 1
ATOM 1637 O O . LEU A 1 207 ? -15.102 -17 -20.062 1 98.75 207 LEU A O 1
ATOM 1641 N N . ILE A 1 208 ? -13.273 -17.594 -21.297 1 98.31 208 ILE A N 1
ATOM 1642 C CA . ILE A 1 208 ? -13.578 -16.656 -22.391 1 98.31 208 ILE A CA 1
ATOM 1643 C C . ILE A 1 208 ? -14.906 -17.047 -23.047 1 98.31 208 ILE A C 1
ATOM 1645 O O . ILE A 1 208 ? -15.719 -16.172 -23.375 1 98.31 208 ILE A O 1
ATOM 1649 N N . LYS A 1 209 ? -15.094 -18.344 -23.203 1 98.25 209 LYS A N 1
ATOM 1650 C CA . LYS A 1 209 ? -16.375 -18.797 -23.75 1 98.25 209 LYS A CA 1
ATOM 1651 C C . LYS A 1 209 ? -17.531 -18.359 -22.859 1 98.25 209 LYS A C 1
ATOM 1653 O O . LYS A 1 209 ? -18.547 -17.875 -23.359 1 98.25 209 LYS A O 1
ATOM 1658 N N . LEU A 1 210 ? -17.406 -18.562 -21.609 1 98.38 210 LEU A N 1
ATOM 1659 C CA . LEU A 1 210 ? -18.469 -18.203 -20.672 1 98.38 210 LEU A CA 1
ATOM 1660 C C . LEU A 1 210 ? -18.672 -16.688 -20.641 1 98.38 210 LEU A C 1
ATOM 1662 O O . LEU A 1 210 ? -19.797 -16.219 -20.484 1 98.38 210 LEU A O 1
ATOM 1666 N N . LYS A 1 211 ? -17.531 -15.953 -20.75 1 97.5 211 LYS A N 1
ATOM 1667 C CA . LYS A 1 211 ? -17.609 -14.492 -20.781 1 97.5 211 LYS A CA 1
ATOM 1668 C C . LYS A 1 211 ? -18.562 -14.008 -21.875 1 97.5 211 LYS A C 1
ATOM 1670 O O . LYS A 1 211 ? -19.453 -13.203 -21.609 1 97.5 211 LYS A O 1
ATOM 1675 N N . TYR A 1 212 ? -18.438 -14.523 -23.062 1 96.5 212 TYR A N 1
ATOM 1676 C CA . TYR A 1 212 ? -19.219 -14.047 -24.203 1 96.5 212 TYR A CA 1
ATOM 1677 C C . TYR A 1 212 ? -20.625 -14.633 -24.172 1 96.5 212 TYR A C 1
ATOM 1679 O O . TYR A 1 212 ? -21.594 -13.961 -24.547 1 96.5 212 TYR A O 1
ATOM 1687 N N . LYS A 1 213 ? -20.734 -15.836 -23.719 1 96.38 213 LYS A N 1
ATOM 1688 C CA . LYS A 1 213 ? -22.031 -16.484 -23.641 1 96.38 213 LYS A CA 1
ATOM 1689 C C . LYS A 1 213 ? -22.953 -15.758 -22.656 1 96.38 213 LYS A C 1
ATOM 1691 O O . LYS A 1 213 ? -24.141 -15.57 -22.922 1 96.38 213 LYS A O 1
ATOM 1696 N N . TYR A 1 214 ? -22.422 -15.32 -21.531 1 96 214 TYR A N 1
ATOM 1697 C CA . TYR A 1 214 ? -23.25 -14.773 -20.469 1 96 214 TYR A CA 1
ATOM 1698 C C . TYR A 1 214 ? -23.016 -13.281 -20.312 1 96 214 TYR A C 1
ATOM 1700 O O . TYR A 1 214 ? -23.562 -12.656 -19.391 1 96 214 TYR A O 1
ATOM 1708 N N . LYS A 1 215 ? -22.156 -12.688 -21.109 1 92.88 215 LYS A N 1
ATOM 1709 C CA . LYS A 1 215 ? -21.906 -11.25 -21.172 1 92.88 215 LYS A CA 1
ATOM 1710 C C . LYS A 1 215 ? -21.391 -10.719 -19.828 1 92.88 215 LYS A C 1
ATOM 1712 O O . LYS A 1 215 ? -21.969 -9.797 -19.25 1 92.88 215 LYS A O 1
ATOM 1717 N N . VAL A 1 216 ? -20.297 -11.266 -19.438 1 96 216 VAL A N 1
ATOM 1718 C CA . VAL A 1 216 ? -19.641 -10.867 -18.188 1 96 216 VAL A CA 1
ATOM 1719 C C . VAL A 1 216 ? -18.234 -10.383 -18.5 1 96 216 VAL A C 1
ATOM 1721 O O . VAL A 1 216 ? -17.672 -10.695 -19.547 1 96 216 VAL A O 1
ATOM 1724 N N . ARG A 1 217 ? -17.703 -9.547 -17.688 1 96.19 217 ARG A N 1
ATOM 1725 C CA . ARG A 1 217 ? -16.328 -9.055 -17.828 1 96.19 217 ARG A CA 1
ATOM 1726 C C . ARG A 1 217 ? -15.359 -9.906 -17.031 1 96.19 217 ARG A C 1
ATOM 1728 O O . ARG A 1 217 ? -15.734 -10.523 -16.031 1 96.19 217 ARG A O 1
ATOM 1735 N N . ILE A 1 218 ? -14.109 -9.906 -17.484 1 97.81 218 ILE A N 1
ATOM 1736 C CA . ILE A 1 218 ? -13.109 -10.719 -16.797 1 97.81 218 ILE A CA 1
ATOM 1737 C C . ILE A 1 218 ? -11.984 -9.82 -16.281 1 97.81 218 ILE A C 1
ATOM 1739 O O . ILE A 1 218 ? -11.375 -9.07 -17.047 1 97.81 218 ILE A O 1
ATOM 1743 N N . PHE A 1 219 ? -11.727 -9.852 -14.992 1 97.62 219 PHE A N 1
ATOM 1744 C CA . PHE A 1 219 ? -10.523 -9.336 -14.359 1 97.62 219 PHE A CA 1
ATOM 1745 C C . PHE A 1 219 ? -9.516 -10.453 -14.109 1 97.62 219 PHE A C 1
ATOM 1747 O O . PHE A 1 219 ? -9.836 -11.453 -13.461 1 97.62 219 PHE A O 1
ATOM 1754 N N . LEU A 1 220 ? -8.375 -10.234 -14.602 1 98.62 220 LEU A N 1
ATOM 1755 C CA . LEU A 1 220 ? -7.332 -11.25 -14.562 1 98.62 220 LEU A CA 1
ATOM 1756 C C . LEU A 1 220 ? -6.145 -10.781 -13.734 1 98.62 220 LEU A C 1
ATOM 1758 O O . LEU A 1 220 ? -5.508 -9.773 -14.062 1 98.62 220 LEU A O 1
ATOM 1762 N N . GLU A 1 221 ? -5.875 -11.461 -12.617 1 98.38 221 GLU A N 1
ATOM 1763 C CA . GLU A 1 221 ? -4.715 -11.18 -11.781 1 98.38 221 GLU A CA 1
ATOM 1764 C C . GLU A 1 221 ? -3.533 -12.07 -12.164 1 98.38 221 GLU A C 1
ATOM 1766 O O . GLU A 1 221 ? -3.619 -13.297 -12.078 1 98.38 221 GLU A O 1
ATOM 1771 N N . GLU A 1 222 ? -2.41 -11.461 -12.555 1 98.31 222 GLU A N 1
ATOM 1772 C CA . GLU A 1 222 ? -1.349 -12.219 -13.219 1 98.31 222 GLU A CA 1
ATOM 1773 C C . GLU A 1 222 ? -0.034 -12.102 -12.453 1 98.31 222 GLU A C 1
ATOM 1775 O O . GLU A 1 222 ? 1.038 -12.344 -13.008 1 98.31 222 GLU A O 1
ATOM 1780 N N . SER A 1 223 ? -0.038 -11.812 -11.188 1 95.94 223 SER A N 1
ATOM 1781 C CA . SER A 1 223 ? 1.186 -11.578 -10.43 1 95.94 223 SER A CA 1
ATOM 1782 C C . SER A 1 223 ? 2.121 -12.781 -10.508 1 95.94 223 SER A C 1
ATOM 1784 O O . SER A 1 223 ? 3.342 -12.625 -10.578 1 95.94 223 SER A O 1
ATOM 1786 N N . LEU A 1 224 ? 1.588 -14 -10.5 1 97.19 224 LEU A N 1
ATOM 1787 C CA . LEU A 1 224 ? 2.432 -15.188 -10.5 1 97.19 224 LEU A CA 1
ATOM 1788 C C . LEU A 1 224 ? 2.736 -15.641 -11.922 1 97.19 224 LEU A C 1
ATOM 1790 O O . LEU A 1 224 ? 3.727 -16.344 -12.164 1 97.19 224 LEU A O 1
ATOM 1794 N N . SER A 1 225 ? 1.9 -15.289 -12.898 1 98.44 225 SER A N 1
ATOM 1795 C CA . SER A 1 225 ? 2.066 -15.773 -14.266 1 98.44 225 SER A CA 1
ATOM 1796 C C . SER A 1 225 ? 2.859 -14.789 -15.109 1 98.44 225 SER A C 1
ATOM 1798 O O . SER A 1 225 ? 3.518 -15.18 -16.078 1 98.44 225 SER A O 1
ATOM 1800 N N . PHE A 1 226 ? 2.805 -13.469 -14.805 1 98.31 226 PHE A N 1
ATOM 1801 C CA . PHE A 1 226 ? 3.586 -12.453 -15.5 1 98.31 226 PHE A CA 1
ATOM 1802 C C . PHE A 1 226 ? 5.078 -12.727 -15.352 1 98.31 226 PHE A C 1
ATOM 1804 O O . PHE A 1 226 ? 5.57 -12.906 -14.242 1 98.31 226 PHE A O 1
ATOM 1811 N N . GLY A 1 227 ? 5.801 -12.75 -16.406 1 98 227 GLY A N 1
ATOM 1812 C CA . GLY A 1 227 ? 7.219 -13.07 -16.375 1 98 227 GLY A CA 1
ATOM 1813 C C . GLY A 1 227 ? 7.492 -14.555 -16.172 1 98 227 GLY A C 1
ATOM 1814 O O . GLY A 1 227 ? 8.609 -14.945 -15.836 1 98 227 GLY A O 1
ATOM 1815 N N . VAL A 1 228 ? 6.469 -15.406 -16.312 1 98.25 228 VAL A N 1
ATOM 1816 C CA . VAL A 1 228 ? 6.598 -16.844 -16.047 1 98.25 228 VAL A CA 1
ATOM 1817 C C . VAL A 1 228 ? 5.992 -17.625 -17.219 1 98.25 228 VAL A C 1
ATOM 1819 O O . VAL A 1 228 ? 6.652 -18.484 -17.797 1 98.25 228 VAL A O 1
ATOM 1822 N N . LEU A 1 229 ? 4.75 -17.359 -17.578 1 98.06 229 LEU A N 1
ATOM 1823 C CA . LEU A 1 229 ? 4.039 -18.141 -18.578 1 98.06 229 LEU A CA 1
ATOM 1824 C C . LEU A 1 229 ? 4.066 -17.438 -19.938 1 98.06 229 LEU A C 1
ATOM 1826 O O . LEU A 1 229 ? 4.102 -16.203 -19.984 1 98.06 229 LEU A O 1
ATOM 1830 N N . GLY A 1 230 ? 3.951 -18.172 -21 1 96.75 230 GLY A N 1
ATOM 1831 C CA . GLY A 1 230 ? 4.016 -17.641 -22.344 1 96.75 230 GLY A CA 1
ATOM 1832 C C . GLY A 1 230 ? 5.418 -17.656 -22.922 1 96.75 230 GLY A C 1
ATOM 1833 O O . GLY A 1 230 ? 6.402 -17.656 -22.188 1 96.75 230 GLY A O 1
ATOM 1834 N N . GLU A 1 231 ? 5.52 -17.578 -24.172 1 95.88 231 GLU A N 1
ATOM 1835 C CA . GLU A 1 231 ? 6.809 -17.625 -24.859 1 95.88 231 GLU A CA 1
ATOM 1836 C C . GLU A 1 231 ? 7.668 -16.406 -24.5 1 95.88 231 GLU A C 1
ATOM 1838 O O . GLU A 1 231 ? 8.898 -16.516 -24.453 1 95.88 231 GLU A O 1
ATOM 1843 N N . HIS A 1 232 ? 7.012 -15.344 -24.188 1 97 232 HIS A N 1
ATOM 1844 C CA . HIS A 1 232 ? 7.738 -14.117 -23.906 1 97 232 HIS A CA 1
ATOM 1845 C C . HIS A 1 232 ? 7.43 -13.617 -22.5 1 97 232 HIS A C 1
ATOM 1847 O O . HIS A 1 232 ? 7.691 -12.453 -22.172 1 97 232 HIS A O 1
ATOM 1853 N N . GLY A 1 233 ? 6.812 -14.5 -21.672 1 97.69 233 GLY A N 1
ATOM 1854 C CA . GLY A 1 233 ? 6.582 -14.156 -20.281 1 97.69 233 GLY A CA 1
ATOM 1855 C C . GLY A 1 233 ? 5.422 -13.195 -20.094 1 97.69 233 GLY A C 1
ATOM 1856 O O . GLY A 1 233 ? 5.371 -12.469 -19.094 1 97.69 233 GLY A O 1
ATOM 1857 N N . ARG A 1 234 ? 4.465 -13.109 -21 1 98 234 ARG A N 1
ATOM 1858 C CA . ARG A 1 234 ? 3.396 -12.117 -20.938 1 98 234 ARG A CA 1
ATOM 1859 C C . ARG A 1 234 ? 2.197 -12.641 -20.156 1 98 234 ARG A C 1
ATOM 1861 O O . ARG A 1 234 ? 1.19 -11.945 -20.016 1 98 234 ARG A O 1
ATOM 1868 N N . GLY A 1 235 ? 2.227 -13.898 -19.688 1 97.81 235 GLY A N 1
ATOM 1869 C CA . GLY A 1 235 ? 1.172 -14.391 -18.828 1 97.81 235 GLY A CA 1
ATOM 1870 C C . GLY A 1 235 ? 0.307 -15.453 -19.484 1 97.81 235 GLY A C 1
ATOM 1871 O O . GLY A 1 235 ? 0.733 -16.109 -20.438 1 97.81 235 GLY A O 1
ATOM 1872 N N . ILE A 1 236 ? -0.829 -15.633 -18.953 1 98.31 236 ILE A N 1
ATOM 1873 C CA . ILE A 1 236 ? -1.666 -16.781 -19.266 1 98.31 236 ILE A CA 1
ATOM 1874 C C . ILE A 1 236 ? -2.314 -16.594 -20.625 1 98.31 236 ILE A C 1
ATOM 1876 O O . ILE A 1 236 ? -2.586 -17.578 -21.344 1 98.31 236 ILE A O 1
ATOM 1880 N N . THR A 1 237 ? -2.633 -15.336 -21.016 1 97.69 237 THR A N 1
ATOM 1881 C CA . THR A 1 237 ? -3.211 -15.109 -22.344 1 97.69 237 THR A CA 1
ATOM 1882 C C . THR A 1 237 ? -2.262 -15.594 -23.438 1 97.69 237 THR A C 1
ATOM 1884 O O . THR A 1 237 ? -2.678 -16.297 -24.359 1 97.69 237 THR A O 1
ATOM 1887 N N . GLU A 1 238 ? -0.993 -15.227 -23.297 1 97.5 238 GLU A N 1
ATOM 1888 C CA . GLU A 1 238 ? -0.007 -15.711 -24.266 1 97.5 238 GLU A CA 1
ATOM 1889 C C . GLU A 1 238 ? 0.17 -17.219 -24.156 1 97.5 238 GLU A C 1
ATOM 1891 O O . GLU A 1 238 ? 0.34 -17.906 -25.172 1 97.5 238 GLU A O 1
ATOM 1896 N N . HIS A 1 239 ? 0.166 -17.734 -23.016 1 97.62 239 HIS A N 1
ATOM 1897 C CA . HIS A 1 239 ? 0.319 -19.172 -22.781 1 97.62 239 HIS A CA 1
ATOM 1898 C C . HIS A 1 239 ? -0.719 -19.969 -23.547 1 97.62 239 HIS A C 1
ATOM 1900 O O . HIS A 1 239 ? -0.403 -21.016 -24.109 1 97.62 239 HIS A O 1
ATOM 1906 N N . PHE A 1 240 ? -1.976 -19.484 -23.594 1 98.25 240 PHE A N 1
ATOM 1907 C CA . PHE A 1 240 ? -3.061 -20.203 -24.234 1 98.25 240 PHE A CA 1
ATOM 1908 C C . PHE A 1 240 ? -3.293 -19.672 -25.656 1 98.25 240 PHE A C 1
ATOM 1910 O O . PHE A 1 240 ? -4.16 -20.172 -26.375 1 98.25 240 PHE A O 1
ATOM 1917 N N . GLY A 1 241 ? -2.586 -18.625 -26.031 1 97.75 241 GLY A N 1
ATOM 1918 C CA . GLY A 1 241 ? -2.803 -18.016 -27.328 1 97.75 241 GLY A CA 1
ATOM 1919 C C . GLY A 1 241 ? -4.117 -17.266 -27.422 1 97.75 241 GLY A C 1
ATOM 1920 O O . GLY A 1 241 ? -4.777 -17.297 -28.469 1 97.75 241 GLY A O 1
ATOM 1921 N N . ILE A 1 242 ? -4.562 -16.75 -26.391 1 97.62 242 ILE A N 1
ATOM 1922 C CA . ILE A 1 242 ? -5.801 -15.977 -26.312 1 97.62 242 ILE A CA 1
ATOM 1923 C C . ILE A 1 242 ? -5.504 -14.492 -26.547 1 97.62 242 ILE A C 1
ATOM 1925 O O . ILE A 1 242 ? -4.484 -13.977 -26.078 1 97.62 242 ILE A O 1
ATOM 1929 N N . ASN A 1 243 ? -6.395 -13.836 -27.25 1 96.69 243 ASN A N 1
ATOM 1930 C CA . ASN A 1 243 ? -6.254 -12.406 -27.5 1 96.69 243 ASN A CA 1
ATOM 1931 C C . ASN A 1 243 ? -6.355 -11.602 -26.203 1 96.69 243 ASN A C 1
ATOM 1933 O O . ASN A 1 243 ? -7.324 -11.742 -25.453 1 96.69 243 ASN A O 1
ATOM 1937 N N . ILE A 1 244 ? -5.375 -10.789 -25.984 1 95.81 244 ILE A N 1
ATOM 1938 C CA . ILE A 1 244 ? -5.289 -10.016 -24.75 1 95.81 244 ILE A CA 1
ATOM 1939 C C . ILE A 1 244 ? -6.5 -9.094 -24.625 1 95.81 244 ILE A C 1
ATOM 1941 O O . ILE A 1 244 ? -6.93 -8.773 -23.516 1 95.81 244 ILE A O 1
ATOM 1945 N N . ASP A 1 245 ? -7.121 -8.688 -25.734 1 93.5 245 ASP A N 1
ATOM 1946 C CA . ASP A 1 245 ? -8.258 -7.773 -25.766 1 93.5 245 ASP A CA 1
ATOM 1947 C C . ASP A 1 245 ? -9.516 -8.453 -25.219 1 93.5 245 ASP A C 1
ATOM 1949 O O . ASP A 1 245 ? -10.508 -7.781 -24.922 1 93.5 245 ASP A O 1
ATOM 1953 N N . ASP A 1 246 ? -9.453 -9.734 -25.125 1 95.94 246 ASP A N 1
ATOM 1954 C CA . ASP A 1 246 ? -10.594 -10.461 -24.562 1 95.94 246 ASP A CA 1
ATOM 1955 C C . ASP A 1 246 ? -10.648 -10.297 -23.047 1 95.94 246 ASP A C 1
ATOM 1957 O O . ASP A 1 246 ? -11.664 -10.617 -22.422 1 95.94 246 ASP A O 1
ATOM 1961 N N . ILE A 1 247 ? -9.633 -9.797 -22.438 1 97.25 247 ILE A N 1
ATOM 1962 C CA . ILE A 1 247 ? -9.586 -9.555 -21 1 97.25 247 ILE A CA 1
ATOM 1963 C C . ILE A 1 247 ? -9.875 -8.078 -20.719 1 97.25 247 ILE A C 1
ATOM 1965 O O . ILE A 1 247 ? -9.305 -7.191 -21.344 1 97.25 247 ILE A O 1
ATOM 1969 N N . ASP A 1 248 ? -10.672 -7.816 -19.812 1 94.5 248 ASP A N 1
ATOM 1970 C CA . ASP A 1 248 ? -11.125 -6.453 -19.562 1 94.5 248 ASP A CA 1
ATOM 1971 C C . ASP A 1 248 ? -10.125 -5.691 -18.703 1 94.5 248 ASP A C 1
ATOM 1973 O O . ASP A 1 248 ? -9.969 -4.477 -18.844 1 94.5 248 ASP A O 1
ATOM 1977 N N . LEU A 1 249 ? -9.547 -6.422 -17.797 1 94.69 249 LEU A N 1
ATOM 1978 C CA . LEU A 1 249 ? -8.539 -5.82 -16.922 1 94.69 249 LEU A CA 1
ATOM 1979 C C . LEU A 1 249 ? -7.496 -6.852 -16.516 1 94.69 249 LEU A C 1
ATOM 1981 O O . LEU A 1 249 ? -7.836 -7.965 -16.109 1 94.69 249 LEU A O 1
ATOM 1985 N N . ILE A 1 250 ? -6.293 -6.465 -16.688 1 97.81 250 ILE A N 1
ATOM 1986 C CA . ILE A 1 250 ? -5.176 -7.297 -16.25 1 97.81 250 ILE A CA 1
ATOM 1987 C C . ILE A 1 250 ? -4.398 -6.582 -15.148 1 97.81 250 ILE A C 1
ATOM 1989 O O . ILE A 1 250 ? -4.102 -5.391 -15.258 1 97.81 250 ILE A O 1
ATOM 1993 N N . SER A 1 251 ? -4.129 -7.25 -14.062 1 96.94 251 SER A N 1
ATOM 1994 C CA . SER A 1 251 ? -3.33 -6.734 -12.953 1 96.94 251 SER A CA 1
ATOM 1995 C C . SER A 1 251 ? -2.154 -7.656 -12.648 1 96.94 251 SER A C 1
ATOM 1997 O O . SER A 1 251 ? -2.27 -8.875 -12.758 1 96.94 251 SER A O 1
ATOM 1999 N N . ALA A 1 252 ? -1.052 -7.055 -12.305 1 97.12 252 ALA A N 1
ATOM 2000 C CA . ALA A 1 252 ? 0.102 -7.84 -11.875 1 97.12 252 ALA A CA 1
ATOM 2001 C C . ALA A 1 252 ? 0.988 -7.043 -10.922 1 97.12 252 ALA A C 1
ATOM 2003 O O . ALA A 1 252 ? 1.103 -5.82 -11.047 1 97.12 252 ALA A O 1
ATOM 2004 N N . ASN A 1 253 ? 1.574 -7.734 -9.969 1 93 253 ASN A N 1
ATOM 2005 C CA . ASN A 1 253 ? 2.605 -7.055 -9.195 1 93 253 ASN A CA 1
ATOM 2006 C C . ASN A 1 253 ? 3.967 -7.137 -9.883 1 93 253 ASN A C 1
ATOM 2008 O O . ASN A 1 253 ? 4.152 -7.926 -10.812 1 93 253 ASN A O 1
ATOM 2012 N N . MET A 1 254 ? 4.902 -6.289 -9.531 1 94.25 254 MET A N 1
ATOM 2013 C CA . MET A 1 254 ? 6.238 -6.242 -10.117 1 94.25 254 MET A CA 1
ATOM 2014 C C . MET A 1 254 ? 7.277 -6.773 -9.133 1 94.25 254 MET A C 1
ATOM 2016 O O . MET A 1 254 ? 8.477 -6.578 -9.336 1 94.25 254 MET A O 1
ATOM 2020 N N . GLU A 1 255 ? 6.891 -7.477 -8.133 1 91.19 255 GLU A N 1
ATOM 2021 C CA . GLU A 1 255 ? 7.75 -7.852 -7.016 1 91.19 255 GLU A CA 1
ATOM 2022 C C . GLU A 1 255 ? 8.383 -9.227 -7.238 1 91.19 255 GLU A C 1
ATOM 2024 O O . GLU A 1 255 ? 9.367 -9.57 -6.586 1 91.19 255 GLU A O 1
ATOM 2029 N N . ASN A 1 256 ? 7.785 -10.008 -8.125 1 93.38 256 ASN A N 1
ATOM 2030 C CA . ASN A 1 256 ? 8.258 -11.375 -8.344 1 93.38 256 ASN A CA 1
ATOM 2031 C C . ASN A 1 256 ? 9.25 -11.453 -9.5 1 93.38 256 ASN A C 1
ATOM 2033 O O . ASN A 1 256 ? 10.453 -11.281 -9.305 1 93.38 256 ASN A O 1
ATOM 2037 N N . SER A 1 257 ? 8.734 -11.453 -10.703 1 94.81 257 SER A N 1
ATOM 2038 C CA . SER A 1 257 ? 9.57 -11.664 -11.883 1 94.81 257 SER A CA 1
ATOM 2039 C C . SER A 1 257 ? 10.453 -10.453 -12.156 1 94.81 257 SER A C 1
ATOM 2041 O O . SER A 1 257 ? 11.602 -10.602 -12.578 1 94.81 257 SER A O 1
ATOM 2043 N N . LEU A 1 258 ? 9.922 -9.234 -11.891 1 94.75 258 LEU A N 1
ATOM 2044 C CA . LEU A 1 258 ? 10.695 -8.023 -12.172 1 94.75 258 LEU A CA 1
ATOM 2045 C C . LEU A 1 258 ? 11.602 -7.68 -10.992 1 94.75 258 LEU A C 1
ATOM 2047 O O . LEU A 1 258 ? 12.5 -6.84 -11.125 1 94.75 258 LEU A O 1
ATOM 2051 N N . ALA A 1 259 ? 11.398 -8.289 -9.852 1 92.25 259 ALA A N 1
ATOM 2052 C CA . ALA A 1 259 ? 12.211 -8.117 -8.648 1 92.25 259 ALA A CA 1
ATOM 2053 C C . ALA A 1 259 ? 12.234 -6.656 -8.211 1 92.25 259 ALA A C 1
ATOM 2055 O O . ALA A 1 259 ? 13.234 -6.176 -7.668 1 92.25 259 ALA A O 1
ATOM 2056 N N . SER A 1 260 ? 11.297 -5.902 -8.594 1 92.56 260 SER A N 1
ATOM 2057 C CA . SER A 1 260 ? 11.094 -4.539 -8.117 1 92.56 260 SER A CA 1
ATOM 2058 C C . SER A 1 260 ? 9.961 -4.473 -7.098 1 92.56 260 SER A C 1
ATOM 2060 O O . SER A 1 260 ? 9.727 -5.43 -6.359 1 92.56 260 SER A O 1
ATOM 2062 N N . ILE A 1 261 ? 9.336 -3.34 -6.992 1 89.06 261 ILE A N 1
ATOM 2063 C CA . ILE A 1 261 ? 8.219 -3.148 -6.078 1 89.06 261 ILE A CA 1
ATOM 2064 C C . ILE A 1 261 ? 7.035 -2.535 -6.828 1 89.06 261 ILE A C 1
ATOM 2066 O O . ILE A 1 261 ? 7.215 -1.924 -7.883 1 89.06 261 ILE A O 1
ATOM 2070 N N . GLY A 1 262 ? 5.859 -2.777 -6.293 1 89.19 262 GLY A N 1
ATOM 2071 C CA . GLY A 1 262 ? 4.672 -2.199 -6.906 1 89.19 262 GLY A CA 1
ATOM 2072 C C . GLY A 1 262 ? 3.941 -3.166 -7.816 1 89.19 262 GLY A C 1
ATOM 2073 O O . GLY A 1 262 ? 4.109 -4.383 -7.707 1 89.19 262 GLY A O 1
ATOM 2074 N N . GLY A 1 263 ? 3.062 -2.584 -8.57 1 92.5 263 GLY A N 1
ATOM 2075 C CA . GLY A 1 263 ? 2.279 -3.344 -9.531 1 92.5 263 GLY A CA 1
ATOM 2076 C C . GLY A 1 263 ? 1.716 -2.49 -10.648 1 92.5 263 GLY A C 1
ATOM 2077 O O . GLY A 1 263 ? 2.004 -1.294 -10.727 1 92.5 263 GLY A O 1
ATOM 2078 N N . PHE A 1 264 ? 1.048 -3.117 -11.562 1 94.88 264 PHE A N 1
ATOM 2079 C CA . PHE A 1 264 ? 0.46 -2.375 -12.672 1 94.88 264 PHE A CA 1
ATOM 2080 C C . PHE A 1 264 ? -0.849 -3.014 -13.117 1 94.88 264 PHE A C 1
ATOM 2082 O O . PHE A 1 264 ? -1.101 -4.188 -12.836 1 94.88 264 PHE A O 1
ATOM 2089 N N . CYS A 1 265 ? -1.657 -2.244 -13.688 1 95 265 CYS A N 1
ATOM 2090 C CA . CYS A 1 265 ? -2.803 -2.678 -14.484 1 95 265 CYS A CA 1
ATOM 2091 C C . CYS A 1 265 ? -2.639 -2.273 -15.945 1 95 265 CYS A C 1
ATOM 2093 O O . CYS A 1 265 ? -2.008 -1.258 -16.25 1 95 265 CYS A O 1
ATOM 2095 N N . CYS A 1 266 ? -3.146 -3.074 -16.828 1 96.81 266 CYS A N 1
ATOM 2096 C CA . CYS A 1 266 ? -3.098 -2.693 -18.234 1 96.81 266 CYS A CA 1
ATOM 2097 C C . CYS A 1 266 ? -4.336 -3.18 -18.969 1 96.81 266 CYS A C 1
ATOM 2099 O O . CYS A 1 266 ? -5.051 -4.059 -18.484 1 96.81 266 CYS A O 1
ATOM 2101 N N . GLY A 1 267 ? -4.66 -2.559 -20.062 1 94.5 267 GLY A N 1
ATOM 2102 C CA . GLY A 1 267 ? -5.832 -2.818 -20.875 1 94.5 267 GLY A CA 1
ATOM 2103 C C . GLY A 1 267 ? -6.137 -1.698 -21.859 1 94.5 267 GLY A C 1
ATOM 2104 O O . GLY A 1 267 ? -5.227 -1.039 -22.359 1 94.5 267 GLY A O 1
ATOM 2105 N N . ARG A 1 268 ? -7.383 -1.587 -22.141 1 91.38 268 ARG A N 1
ATOM 2106 C CA . ARG A 1 268 ? -7.824 -0.525 -23.031 1 91.38 268 ARG A CA 1
ATOM 2107 C C . ARG A 1 268 ? -7.719 0.84 -22.359 1 91.38 268 ARG A C 1
ATOM 2109 O O . ARG A 1 268 ? -7.754 0.937 -21.125 1 91.38 268 ARG A O 1
ATOM 2116 N N . SER A 1 269 ? -7.656 1.88 -23.109 1 87.25 269 SER A N 1
ATOM 2117 C CA . SER A 1 269 ? -7.418 3.234 -22.625 1 87.25 269 SER A CA 1
ATOM 2118 C C . SER A 1 269 ? -8.523 3.684 -21.688 1 87.25 269 SER A C 1
ATOM 2120 O O . SER A 1 269 ? -8.258 4.293 -20.641 1 87.25 269 SER A O 1
ATOM 2122 N N . PHE A 1 270 ? -9.695 3.332 -22.047 1 83.5 270 PHE A N 1
ATOM 2123 C CA . PHE A 1 270 ? -10.797 3.832 -21.234 1 83.5 270 PHE A CA 1
ATOM 2124 C C . PHE A 1 270 ? -10.781 3.197 -19.844 1 83.5 270 PHE A C 1
ATOM 2126 O O . PHE A 1 270 ? -11.18 3.83 -18.859 1 83.5 270 PHE A O 1
ATOM 2133 N N . ILE A 1 271 ? -10.281 1.98 -19.688 1 83.31 271 ILE A N 1
ATOM 2134 C CA . ILE A 1 271 ? -10.172 1.293 -18.406 1 83.31 271 ILE A CA 1
ATOM 2135 C C . ILE A 1 271 ? -9.102 1.962 -17.547 1 83.31 271 ILE A C 1
ATOM 2137 O O . ILE A 1 271 ? -9.328 2.246 -16.359 1 83.31 271 ILE A O 1
ATOM 2141 N N . ILE A 1 272 ? -7.992 2.273 -18.156 1 84.69 272 ILE A N 1
ATOM 2142 C CA . ILE A 1 272 ? -6.844 2.816 -17.438 1 84.69 272 ILE A CA 1
ATOM 2143 C C . ILE A 1 272 ? -7.125 4.262 -17.031 1 84.69 272 ILE A C 1
ATOM 2145 O O . ILE A 1 272 ? -6.777 4.684 -15.922 1 84.69 272 ILE A O 1
ATOM 2149 N N . ASP A 1 273 ? -7.809 4.945 -17.875 1 81.81 273 ASP A N 1
ATOM 2150 C CA . ASP A 1 273 ? -8.18 6.32 -17.547 1 81.81 273 ASP A CA 1
ATOM 2151 C C . ASP A 1 273 ? -9.109 6.371 -16.344 1 81.81 273 ASP A C 1
ATOM 2153 O O . ASP A 1 273 ? -9 7.273 -15.508 1 81.81 273 ASP A O 1
ATOM 2157 N N . HIS A 1 274 ? -9.906 5.441 -16.281 1 82.25 274 HIS A N 1
ATOM 2158 C CA . HIS A 1 274 ? -10.82 5.379 -15.156 1 82.25 274 HIS A CA 1
ATOM 2159 C C . HIS A 1 274 ? -10.07 5.066 -13.859 1 82.25 274 HIS A C 1
ATOM 2161 O O . HIS A 1 274 ? -10.43 5.578 -12.797 1 82.25 274 HIS A O 1
ATOM 2167 N N . GLN A 1 275 ? -9.125 4.27 -13.945 1 82.25 275 GLN A N 1
ATOM 2168 C CA . GLN A 1 275 ? -8.312 3.932 -12.781 1 82.25 275 GLN A CA 1
ATOM 2169 C C . GLN A 1 275 ? -7.547 5.148 -12.266 1 82.25 275 GLN A C 1
ATOM 2171 O O . GLN A 1 275 ? -7.375 5.316 -11.062 1 82.25 275 GLN A O 1
ATOM 2176 N N . ARG A 1 276 ? -7.082 5.891 -13.219 1 76.94 276 ARG A N 1
ATOM 2177 C CA . ARG A 1 276 ? -6.363 7.105 -12.852 1 76.94 276 ARG A CA 1
ATOM 2178 C C . ARG A 1 276 ? -7.25 8.047 -12.039 1 76.94 276 ARG A C 1
ATOM 2180 O O . ARG A 1 276 ? -6.777 8.734 -11.133 1 76.94 276 ARG A O 1
ATOM 2187 N N . LEU A 1 277 ? -8.531 8.031 -12.406 1 71.81 277 LEU A N 1
ATOM 2188 C CA . LEU A 1 277 ? -9.484 8.93 -11.766 1 71.81 277 LEU A CA 1
ATOM 2189 C C . LEU A 1 277 ? -9.961 8.359 -10.438 1 71.81 277 LEU A C 1
ATOM 2191 O O . LEU A 1 277 ? -10.242 9.117 -9.5 1 71.81 277 LEU A O 1
ATOM 2195 N N . SER A 1 278 ? -9.969 7.059 -10.383 1 65.81 278 SER A N 1
ATOM 2196 C CA . SER A 1 278 ? -10.742 6.457 -9.297 1 65.81 278 SER A CA 1
ATOM 2197 C C . SER A 1 278 ? -9.852 5.609 -8.398 1 65.81 278 SER A C 1
ATOM 2199 O O . SER A 1 278 ? -10.266 5.215 -7.301 1 65.81 278 SER A O 1
ATOM 2201 N N . GLY A 1 279 ? -8.75 5.469 -8.883 1 59.88 279 GLY A N 1
ATOM 2202 C CA . GLY A 1 279 ? -7.941 4.531 -8.125 1 59.88 279 GLY A CA 1
ATOM 2203 C C . GLY A 1 279 ? -7.402 5.113 -6.828 1 59.88 279 GLY A C 1
ATOM 2204 O O . GLY A 1 279 ? -6.582 6.031 -6.852 1 59.88 279 GLY A O 1
ATOM 2205 N N . GLN A 1 280 ? -7.926 4.68 -5.738 1 54.12 280 GLN A N 1
ATOM 2206 C CA . GLN A 1 280 ? -7.539 5.113 -4.398 1 54.12 280 GLN A CA 1
ATOM 2207 C C . GLN A 1 280 ? -6.031 4.992 -4.195 1 54.12 280 GLN A C 1
ATOM 2209 O O . GLN A 1 280 ? -5.395 5.902 -3.66 1 54.12 280 GLN A O 1
ATOM 2214 N N . GLY A 1 281 ? -5.648 3.869 -4.617 1 50 281 GLY A N 1
ATOM 2215 C CA . GLY A 1 281 ? -4.234 3.576 -4.426 1 50 281 GLY A CA 1
ATOM 2216 C C . GLY A 1 281 ? -3.326 4.469 -5.25 1 50 281 GLY A C 1
ATOM 2217 O O . GLY A 1 281 ? -2.148 4.633 -4.922 1 50 281 GLY A O 1
ATOM 2218 N N . TYR A 1 282 ? -3.938 4.969 -6.125 1 51.38 282 TYR A N 1
ATOM 2219 C CA . TYR A 1 282 ? -3.213 5.883 -7 1 51.38 282 TYR A CA 1
ATOM 2220 C C . TYR A 1 282 ? -3.109 7.27 -6.379 1 51.38 282 TYR A C 1
ATOM 2222 O O . TYR A 1 282 ? -2.061 7.914 -6.453 1 51.38 282 TYR A O 1
ATOM 2230 N N . CYS A 1 283 ? -4.02 7.445 -5.68 1 53.41 283 CYS A N 1
ATOM 2231 C CA . CYS A 1 283 ? -4.18 8.852 -5.316 1 53.41 283 CYS A CA 1
ATOM 2232 C C . CYS A 1 283 ? -3.484 9.156 -3.994 1 53.41 283 CYS A C 1
ATOM 2234 O O . CYS A 1 283 ? -2.975 10.258 -3.797 1 53.41 283 CYS A O 1
ATOM 2236 N N . PHE A 1 284 ? -3.346 8.266 -3.236 1 53.56 284 PHE A N 1
ATOM 2237 C CA . PHE A 1 284 ? -3.113 8.789 -1.898 1 53.56 284 PHE A CA 1
ATOM 2238 C C . PHE A 1 284 ? -1.828 8.227 -1.308 1 53.56 284 PHE A C 1
ATOM 2240 O O . PHE A 1 284 ? -1.616 8.281 -0.095 1 53.56 284 PHE A O 1
ATOM 2247 N N . SER A 1 285 ? -1.03 7.625 -2.033 1 60.25 285 SER A N 1
ATOM 2248 C CA . SER A 1 285 ? 0.28 7.254 -1.507 1 60.25 285 SER A CA 1
ATOM 2249 C C . SER A 1 285 ? 1.401 7.773 -2.4 1 60.25 285 SER A C 1
ATOM 2251 O O . SER A 1 285 ? 1.165 8.141 -3.553 1 60.25 285 SER A O 1
ATOM 2253 N N . ALA A 1 286 ? 2.471 7.781 -1.559 1 63.41 286 ALA A N 1
ATOM 2254 C CA . ALA A 1 286 ? 3.645 8.172 -2.336 1 63.41 286 ALA A CA 1
ATOM 2255 C C . ALA A 1 286 ? 3.797 7.297 -3.576 1 63.41 286 ALA A C 1
ATOM 2257 O O . ALA A 1 286 ? 3.539 6.094 -3.531 1 63.41 286 ALA A O 1
ATOM 2258 N N . SER A 1 287 ? 4.117 8.016 -4.547 1 75.5 287 SER A N 1
ATOM 2259 C CA . SER A 1 287 ? 4.336 7.328 -5.816 1 75.5 287 SER A CA 1
ATOM 2260 C C . SER A 1 287 ? 5.504 6.352 -5.723 1 75.5 287 SER A C 1
ATOM 2262 O O . SER A 1 287 ? 6.297 6.414 -4.781 1 75.5 287 SER A O 1
ATOM 2264 N N . LEU A 1 288 ? 5.516 5.414 -6.559 1 84.62 288 LEU A N 1
ATOM 2265 C CA . LEU A 1 288 ? 6.629 4.48 -6.695 1 84.62 288 LEU A CA 1
ATOM 2266 C C . LEU A 1 288 ? 7.957 5.227 -6.789 1 84.62 288 LEU A C 1
ATOM 2268 O O . LEU A 1 288 ? 8.102 6.141 -7.605 1 84.62 288 LEU A O 1
ATOM 2272 N N . PRO A 1 289 ? 8.906 4.891 -5.883 1 88.81 289 PRO A N 1
ATOM 2273 C CA . PRO A 1 289 ? 10.203 5.555 -6.031 1 88.81 289 PRO A CA 1
ATOM 2274 C C . PRO A 1 289 ? 10.781 5.414 -7.438 1 88.81 289 PRO A C 1
ATOM 2276 O O . PRO A 1 289 ? 10.734 4.328 -8.023 1 88.81 289 PRO A O 1
ATOM 2279 N N . PRO A 1 290 ? 11.359 6.484 -8 1 91.06 290 PRO A N 1
ATOM 2280 C CA . PRO A 1 290 ? 11.883 6.457 -9.367 1 91.06 290 PRO A CA 1
ATOM 2281 C C . PRO A 1 290 ? 12.906 5.34 -9.586 1 91.06 290 PRO A C 1
ATOM 2283 O O . PRO A 1 290 ? 12.953 4.742 -10.656 1 91.06 290 PRO A O 1
ATOM 2286 N N . LEU A 1 291 ? 13.781 5.078 -8.617 1 93.56 291 LEU A N 1
ATOM 2287 C CA . LEU A 1 291 ? 14.805 4.055 -8.773 1 93.56 291 LEU A CA 1
ATOM 2288 C C . LEU A 1 291 ? 14.172 2.684 -9 1 93.56 291 LEU A C 1
ATOM 2290 O O . LEU A 1 291 ? 14.711 1.868 -9.75 1 93.56 291 LEU A O 1
ATOM 2294 N N . LEU A 1 292 ? 13.023 2.432 -8.406 1 93.69 292 LEU A N 1
ATOM 2295 C CA . LEU A 1 292 ? 12.352 1.151 -8.57 1 93.69 292 LEU A CA 1
ATOM 2296 C C . LEU A 1 292 ? 11.672 1.067 -9.938 1 93.69 292 LEU A C 1
ATOM 2298 O O . LEU A 1 292 ? 11.602 -0.01 -10.531 1 93.69 292 LEU A O 1
ATOM 2302 N N . ALA A 1 293 ? 11.141 2.211 -10.406 1 94.56 293 ALA A N 1
ATOM 2303 C CA . ALA A 1 293 ? 10.625 2.26 -11.773 1 94.56 293 ALA A CA 1
ATOM 2304 C C . ALA A 1 293 ? 11.734 1.973 -12.789 1 94.56 293 ALA A C 1
ATOM 2306 O O . ALA A 1 293 ? 11.531 1.221 -13.742 1 94.56 293 ALA A O 1
ATOM 2307 N N . ALA A 1 294 ? 12.883 2.572 -12.562 1 96.5 294 ALA A N 1
ATOM 2308 C CA . ALA A 1 294 ? 14.023 2.354 -13.445 1 96.5 294 ALA A CA 1
ATOM 2309 C C . ALA A 1 294 ? 14.461 0.891 -13.43 1 96.5 294 ALA A C 1
ATOM 2311 O O . ALA A 1 294 ? 14.797 0.323 -14.469 1 96.5 294 ALA A O 1
ATOM 2312 N N . ALA A 1 295 ? 14.492 0.338 -12.227 1 96.75 295 ALA A N 1
ATOM 2313 C CA . ALA A 1 295 ? 14.828 -1.077 -12.086 1 96.75 295 ALA A CA 1
ATOM 2314 C C . ALA A 1 295 ? 13.859 -1.95 -12.875 1 96.75 295 ALA A C 1
ATOM 2316 O O . ALA A 1 295 ? 14.273 -2.895 -13.555 1 96.75 295 ALA A O 1
ATOM 2317 N N . ALA A 1 296 ? 12.586 -1.656 -12.781 1 97.56 296 ALA A N 1
ATOM 2318 C CA . ALA A 1 296 ? 11.562 -2.428 -13.484 1 97.56 296 ALA A CA 1
ATOM 2319 C C . ALA A 1 296 ? 11.734 -2.316 -15 1 97.56 296 ALA A C 1
ATOM 2321 O O . ALA A 1 296 ? 11.555 -3.299 -15.727 1 97.56 296 ALA A O 1
ATOM 2322 N N . ILE A 1 297 ? 12.039 -1.118 -15.516 1 98.31 297 ILE A N 1
ATOM 2323 C CA . ILE A 1 297 ? 12.25 -0.908 -16.938 1 98.31 297 ILE A CA 1
ATOM 2324 C C . ILE A 1 297 ? 13.414 -1.777 -17.422 1 98.31 297 ILE A C 1
ATOM 2326 O O . ILE A 1 297 ? 13.312 -2.439 -18.453 1 98.31 297 ILE A O 1
ATOM 2330 N N . GLU A 1 298 ? 14.484 -1.735 -16.656 1 98.12 298 GLU A N 1
ATOM 2331 C CA . GLU A 1 298 ? 15.641 -2.539 -17.047 1 98.12 298 GLU A CA 1
ATOM 2332 C C . GLU A 1 298 ? 15.312 -4.031 -17 1 98.12 298 GLU A C 1
ATOM 2334 O O . GLU A 1 298 ? 15.789 -4.797 -17.844 1 98.12 298 GLU A O 1
ATOM 2339 N N . ALA A 1 299 ? 14.57 -4.461 -16.031 1 97.94 299 ALA A N 1
ATOM 2340 C CA . ALA A 1 299 ? 14.141 -5.855 -15.961 1 97.94 299 ALA A CA 1
ATOM 2341 C C . ALA A 1 299 ? 13.328 -6.242 -17.203 1 97.94 299 ALA A C 1
ATOM 2343 O O . ALA A 1 299 ? 13.508 -7.332 -17.75 1 97.94 299 ALA A O 1
ATOM 2344 N N . LEU A 1 300 ? 12.438 -5.359 -17.656 1 98.38 300 LEU A N 1
ATOM 2345 C CA . LEU A 1 300 ? 11.672 -5.598 -18.875 1 98.38 300 LEU A CA 1
ATOM 2346 C C . LEU A 1 300 ? 12.602 -5.742 -20.078 1 98.38 300 LEU A C 1
ATOM 2348 O O . LEU A 1 300 ? 12.391 -6.605 -20.922 1 98.38 300 LEU A O 1
ATOM 2352 N N . ASN A 1 301 ? 13.602 -4.863 -20.141 1 98.12 301 ASN A N 1
ATOM 2353 C CA . ASN A 1 301 ? 14.586 -4.953 -21.219 1 98.12 301 ASN A CA 1
ATOM 2354 C C . ASN A 1 301 ? 15.258 -6.32 -21.25 1 98.12 301 ASN A C 1
ATOM 2356 O O . ASN A 1 301 ? 15.422 -6.918 -22.312 1 98.12 301 ASN A O 1
ATOM 2360 N N . ILE A 1 302 ? 15.617 -6.812 -20.109 1 97.81 302 ILE A N 1
ATOM 2361 C CA . ILE A 1 302 ? 16.297 -8.094 -20.016 1 97.81 302 ILE A CA 1
ATOM 2362 C C . ILE A 1 302 ? 15.375 -9.219 -20.469 1 97.81 302 ILE A C 1
ATOM 2364 O O . ILE A 1 302 ? 15.797 -10.125 -21.188 1 97.81 302 ILE A O 1
ATOM 2368 N N . MET A 1 303 ? 14.133 -9.18 -20.062 1 97.81 303 MET A N 1
ATOM 2369 C CA . MET A 1 303 ? 13.148 -10.172 -20.469 1 97.81 303 MET A CA 1
ATOM 2370 C C . MET A 1 303 ? 12.992 -10.188 -21.984 1 97.81 303 MET A C 1
ATOM 2372 O O . MET A 1 303 ? 12.883 -11.258 -22.594 1 97.81 303 MET A O 1
ATOM 2376 N N . GLU A 1 304 ? 12.961 -9.008 -22.578 1 97.5 304 GLU A N 1
ATOM 2377 C CA . GLU A 1 304 ? 12.781 -8.883 -24.016 1 97.5 304 GLU A CA 1
ATOM 2378 C C . GLU A 1 304 ? 14.023 -9.344 -24.766 1 97.5 304 GLU A C 1
ATOM 2380 O O . GLU A 1 304 ? 13.922 -9.977 -25.828 1 97.5 304 GLU A O 1
ATOM 2385 N N . ASP A 1 305 ? 15.172 -9.086 -24.234 1 97.12 305 ASP A N 1
ATOM 2386 C CA . ASP A 1 305 ? 16.438 -9.383 -24.891 1 97.12 305 ASP A CA 1
ATOM 2387 C C . ASP A 1 305 ? 16.797 -10.859 -24.781 1 97.12 305 ASP A C 1
ATOM 2389 O O . ASP A 1 305 ? 17.5 -11.406 -25.625 1 97.12 305 ASP A O 1
ATOM 2393 N N . ASN A 1 306 ? 16.312 -11.508 -23.719 1 95.75 306 ASN A N 1
ATOM 2394 C CA . ASN A 1 306 ? 16.656 -12.898 -23.438 1 95.75 306 ASN A CA 1
ATOM 2395 C C . ASN A 1 306 ? 15.422 -13.742 -23.156 1 95.75 306 ASN A C 1
ATOM 2397 O O . ASN A 1 306 ? 15.281 -14.297 -22.062 1 95.75 306 ASN A O 1
ATOM 2401 N N . PRO A 1 307 ? 14.609 -13.938 -24.172 1 93.5 307 PRO A N 1
ATOM 2402 C CA . PRO A 1 307 ? 13.367 -14.672 -23.938 1 93.5 307 PRO A CA 1
ATOM 2403 C C . PRO A 1 307 ? 13.609 -16.125 -23.547 1 93.5 307 PRO A C 1
ATOM 2405 O O . PRO A 1 307 ? 12.703 -16.797 -23.047 1 93.5 307 PRO A O 1
ATOM 2408 N N . ASP A 1 308 ? 14.82 -16.688 -23.688 1 96.81 308 ASP A N 1
ATOM 2409 C CA . ASP A 1 308 ? 15.141 -18.062 -23.328 1 96.81 308 ASP A CA 1
ATOM 2410 C C . ASP A 1 308 ? 15.039 -18.266 -21.828 1 96.81 308 ASP A C 1
ATOM 2412 O O . ASP A 1 308 ? 14.953 -19.406 -21.344 1 96.81 308 ASP A O 1
ATOM 2416 N N . ILE A 1 309 ? 15.078 -17.203 -21.125 1 97.56 309 ILE A N 1
ATOM 2417 C CA . ILE A 1 309 ? 15.047 -17.266 -19.672 1 97.56 309 ILE A CA 1
ATOM 2418 C C . ILE A 1 309 ? 13.75 -17.922 -19.203 1 97.56 309 ILE A C 1
ATOM 2420 O O . ILE A 1 309 ? 13.734 -18.625 -18.188 1 97.56 309 ILE A O 1
ATOM 2424 N N . PHE A 1 310 ? 12.68 -17.734 -19.953 1 98 310 PHE A N 1
ATOM 2425 C CA . PHE A 1 310 ? 11.391 -18.297 -19.578 1 98 310 PHE A CA 1
ATOM 2426 C C . PHE A 1 310 ? 11.383 -19.812 -19.766 1 98 310 PHE A C 1
ATOM 2428 O O . PHE A 1 310 ? 10.812 -20.547 -18.969 1 98 310 PHE A O 1
ATOM 2435 N N . GLN A 1 311 ? 12.047 -20.234 -20.766 1 97.31 311 GLN A N 1
ATOM 2436 C CA . GLN A 1 311 ? 12.164 -21.672 -21 1 97.31 311 GLN A CA 1
ATOM 2437 C C . GLN A 1 311 ? 13.047 -22.344 -19.953 1 97.31 311 GLN A C 1
ATOM 2439 O O . GLN A 1 311 ? 12.797 -23.469 -19.547 1 97.31 311 GLN A O 1
ATOM 2444 N N . THR A 1 312 ? 14.117 -21.641 -19.641 1 98 312 THR A N 1
ATOM 2445 C CA . THR A 1 312 ? 14.984 -22.141 -18.578 1 98 312 THR A CA 1
ATOM 2446 C C . THR A 1 312 ? 14.195 -22.344 -17.297 1 98 312 THR A C 1
ATOM 2448 O O . THR A 1 312 ? 14.32 -23.375 -16.641 1 98 312 THR A O 1
ATOM 2451 N N . LEU A 1 313 ? 13.422 -21.359 -16.906 1 98.5 313 LEU A N 1
ATOM 2452 C CA . LEU A 1 313 ? 12.602 -21.469 -15.695 1 98.5 313 LEU A CA 1
ATOM 2453 C C . LEU A 1 313 ? 11.633 -22.641 -15.797 1 98.5 313 LEU A C 1
ATOM 2455 O O . LEU A 1 313 ? 11.492 -23.422 -14.852 1 98.5 313 LEU A O 1
ATOM 2459 N N . ARG A 1 314 ? 10.977 -22.75 -16.922 1 98.06 314 ARG A N 1
ATOM 2460 C CA . ARG A 1 314 ? 10 -23.828 -17.141 1 98.06 314 ARG A CA 1
ATOM 2461 C C . ARG A 1 314 ? 10.648 -25.188 -16.984 1 98.06 314 ARG A C 1
ATOM 2463 O O . ARG A 1 314 ? 10.086 -26.078 -16.344 1 98.06 314 ARG A O 1
ATOM 2470 N N . ALA A 1 315 ? 11.773 -25.375 -17.578 1 98.19 315 ALA A N 1
ATOM 2471 C CA . ALA A 1 315 ? 12.477 -26.656 -17.5 1 98.19 315 ALA A CA 1
ATOM 2472 C C . ALA A 1 315 ? 12.828 -27 -16.062 1 98.19 315 ALA A C 1
ATOM 2474 O O . ALA A 1 315 ? 12.719 -28.172 -15.656 1 98.19 315 ALA A O 1
ATOM 2475 N N . LYS A 1 316 ? 13.258 -26.078 -15.344 1 98.5 316 LYS A N 1
ATOM 2476 C CA . LYS A 1 316 ? 13.609 -26.297 -13.945 1 98.5 316 LYS A CA 1
ATOM 2477 C C . LYS A 1 316 ? 12.375 -26.641 -13.117 1 98.5 316 LYS A C 1
ATOM 2479 O O . LYS A 1 316 ? 12.438 -27.5 -12.227 1 98.5 316 LYS A O 1
ATOM 2484 N N . CYS A 1 317 ? 11.289 -25.922 -13.391 1 98.44 317 CYS A N 1
ATOM 2485 C CA . CYS A 1 317 ? 10.031 -26.234 -12.711 1 98.44 317 CYS A CA 1
ATOM 2486 C C . CYS A 1 317 ? 9.617 -27.672 -12.961 1 98.44 317 CYS A C 1
ATOM 2488 O O . CYS A 1 317 ? 9.258 -28.391 -12.031 1 98.44 317 CYS A O 1
ATOM 2490 N N . GLU A 1 318 ? 9.68 -28.062 -14.18 1 98.38 318 GLU A N 1
ATOM 2491 C CA . GLU A 1 318 ? 9.273 -29.422 -14.555 1 98.38 318 GLU A CA 1
ATOM 2492 C C . GLU A 1 318 ? 10.172 -30.469 -13.898 1 98.38 318 GLU A C 1
ATOM 2494 O O . GLU A 1 318 ? 9.688 -31.516 -13.461 1 98.38 318 GLU A O 1
ATOM 2499 N N . ARG A 1 319 ? 11.391 -30.156 -13.844 1 98 319 ARG A N 1
ATOM 2500 C CA . ARG A 1 319 ? 12.344 -31.094 -13.258 1 98 319 ARG A CA 1
ATOM 2501 C C . ARG A 1 319 ? 12.055 -31.312 -11.781 1 98 319 ARG A C 1
ATOM 2503 O O . ARG A 1 319 ? 11.961 -32.469 -11.328 1 98 319 ARG A O 1
ATOM 2510 N N . ILE A 1 320 ? 11.922 -30.266 -11.062 1 98.06 320 ILE A N 1
ATOM 2511 C CA . ILE A 1 320 ? 11.734 -30.422 -9.625 1 98.06 320 ILE A CA 1
ATOM 2512 C C . ILE A 1 320 ? 10.352 -31 -9.344 1 98.06 320 ILE A C 1
ATOM 2514 O O . ILE A 1 320 ? 10.172 -31.766 -8.398 1 98.06 320 ILE A O 1
ATOM 2518 N N . HIS A 1 321 ? 9.359 -30.531 -10.109 1 98 321 HIS A N 1
ATOM 2519 C CA . HIS A 1 321 ? 8.023 -31.109 -9.961 1 98 321 HIS A CA 1
ATOM 2520 C C . HIS A 1 321 ? 8.07 -32.625 -10.078 1 98 321 HIS A C 1
ATOM 2522 O O . HIS A 1 321 ? 7.445 -33.344 -9.273 1 98 321 HIS A O 1
ATOM 2528 N N . LYS A 1 322 ? 8.773 -33.125 -11.039 1 97.88 322 LYS A N 1
ATOM 2529 C CA . LYS A 1 322 ? 8.938 -34.562 -11.227 1 97.88 322 LYS A CA 1
ATOM 2530 C C . LYS A 1 322 ? 9.672 -35.188 -10.047 1 97.88 322 LYS A C 1
ATOM 2532 O O . LYS A 1 322 ? 9.273 -36.25 -9.539 1 97.88 322 LYS A O 1
ATOM 2537 N N . ALA A 1 323 ? 10.727 -34.562 -9.594 1 97.88 323 ALA A N 1
ATOM 2538 C CA . ALA A 1 323 ? 11.57 -35.094 -8.531 1 97.88 323 ALA A CA 1
ATOM 2539 C C . ALA A 1 323 ? 10.812 -35.156 -7.211 1 97.88 323 ALA A C 1
ATOM 2541 O O . ALA A 1 323 ? 11.125 -35.969 -6.348 1 97.88 323 ALA A O 1
ATOM 2542 N N . LEU A 1 324 ? 9.812 -34.344 -7.035 1 98 324 LEU A N 1
ATOM 2543 C CA . LEU A 1 324 ? 9.086 -34.25 -5.773 1 98 324 LEU A CA 1
ATOM 2544 C C . LEU A 1 324 ? 7.945 -35.25 -5.727 1 98 324 LEU A C 1
ATOM 2546 O O . LEU A 1 324 ? 7.355 -35.5 -4.668 1 98 324 LEU A O 1
ATOM 2550 N N . GLN A 1 325 ? 7.656 -35.875 -6.855 1 97.12 325 GLN A N 1
ATOM 2551 C CA . GLN A 1 325 ? 6.566 -36.844 -6.879 1 97.12 325 GLN A CA 1
ATOM 2552 C C . GLN A 1 325 ? 6.898 -38.062 -6.023 1 97.12 325 GLN A C 1
ATOM 2554 O O . GLN A 1 325 ? 8.047 -38.5 -5.969 1 97.12 325 GLN A O 1
ATOM 2559 N N . GLY A 1 326 ? 5.867 -38.562 -5.316 1 93.94 326 GLY A N 1
ATOM 2560 C CA . GLY A 1 326 ? 5.988 -39.844 -4.656 1 93.94 326 GLY A CA 1
ATOM 2561 C C . GLY A 1 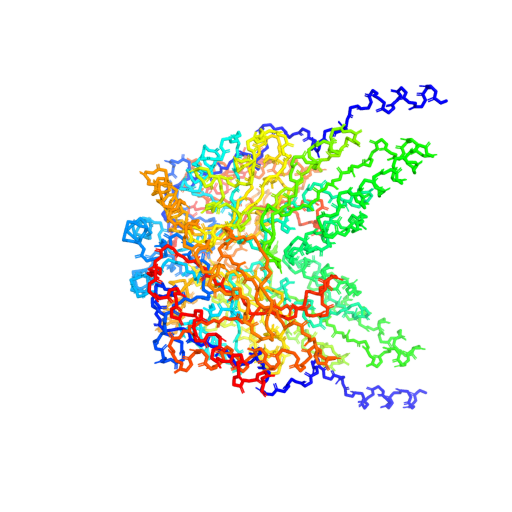326 ? 6.617 -39.75 -3.279 1 93.94 326 GLY A C 1
ATOM 2562 O O . GLY A 1 326 ? 6.891 -40.781 -2.648 1 93.94 326 GLY A O 1
ATOM 2563 N N . ILE A 1 327 ? 6.91 -38.594 -2.828 1 96.06 327 ILE A N 1
ATOM 2564 C CA . ILE A 1 327 ? 7.414 -38.469 -1.464 1 96.06 327 ILE A CA 1
ATOM 2565 C C . ILE A 1 327 ? 6.34 -38.906 -0.473 1 96.06 327 ILE A C 1
ATOM 2567 O O . ILE A 1 327 ? 5.246 -38.344 -0.439 1 96.06 327 ILE A O 1
ATOM 2571 N N . SER A 1 328 ? 6.672 -39.875 0.334 1 95.44 328 SER A N 1
ATOM 2572 C CA . SER A 1 328 ? 5.699 -40.406 1.285 1 95.44 328 SER A CA 1
ATOM 2573 C C . SER A 1 328 ? 5.281 -39.344 2.299 1 95.44 328 SER A C 1
ATOM 2575 O O . SER A 1 328 ? 6.129 -38.688 2.91 1 95.44 328 SER A O 1
ATOM 2577 N N . GLY A 1 329 ? 4.027 -39.219 2.391 1 96.25 329 GLY A N 1
ATOM 2578 C CA . GLY A 1 329 ? 3.492 -38.281 3.391 1 96.25 329 GLY A CA 1
ATOM 2579 C C . GLY A 1 329 ? 3.199 -36.906 2.842 1 96.25 329 GLY A C 1
ATOM 2580 O O . GLY A 1 329 ? 2.553 -36.094 3.506 1 96.25 329 GLY A O 1
ATOM 2581 N N . LEU A 1 330 ? 3.727 -36.656 1.637 1 97.44 330 LEU A N 1
ATOM 2582 C CA . LEU A 1 330 ? 3.51 -35.375 1.022 1 97.44 330 LEU A CA 1
ATOM 2583 C C . LEU A 1 330 ? 2.877 -35.5 -0.357 1 97.44 330 LEU A C 1
ATOM 2585 O O . LEU A 1 330 ? 3.074 -36.531 -1.032 1 97.44 330 LEU A O 1
ATOM 2589 N N . LYS A 1 331 ? 2.115 -34.625 -0.722 1 97.12 331 LYS A N 1
ATOM 2590 C CA . LYS A 1 331 ? 1.571 -34.531 -2.074 1 97.12 331 LYS A CA 1
ATOM 2591 C C . LYS A 1 331 ? 1.921 -33.219 -2.73 1 97.12 331 LYS A C 1
ATOM 2593 O O . LYS A 1 331 ? 1.909 -32.156 -2.072 1 97.12 331 LYS A O 1
ATOM 2598 N N . VAL A 1 332 ? 2.303 -33.25 -3.947 1 97.38 332 VAL A N 1
ATOM 2599 C CA . VAL A 1 332 ? 2.637 -32.062 -4.723 1 97.38 332 VAL A CA 1
ATOM 2600 C C . VAL A 1 332 ? 1.37 -31.484 -5.34 1 97.38 332 VAL A C 1
ATOM 2602 O O . VAL A 1 332 ? 0.595 -32.188 -5.98 1 97.38 332 VAL A O 1
ATOM 2605 N N . VAL A 1 333 ? 1.158 -30.203 -5.082 1 96.06 333 VAL A N 1
ATOM 2606 C CA . VAL A 1 333 ? 0.017 -29.484 -5.637 1 96.06 333 VAL A CA 1
ATOM 2607 C C . VAL A 1 333 ? 0.509 -28.359 -6.543 1 96.06 333 VAL A C 1
ATOM 2609 O O . VAL A 1 333 ? 1.472 -27.672 -6.215 1 96.06 333 VAL A O 1
ATOM 2612 N N . GLY A 1 334 ? -0.15 -28.203 -7.734 1 94.06 334 GLY A N 1
ATOM 2613 C CA . GLY A 1 334 ? 0.212 -27.188 -8.711 1 94.06 334 GLY A CA 1
ATOM 2614 C C . GLY A 1 334 ? 0.657 -27.766 -10.039 1 94.06 334 GLY A C 1
ATOM 2615 O O . GLY A 1 334 ? 0.958 -28.953 -10.141 1 94.06 334 GLY A O 1
ATOM 2616 N N . GLU A 1 335 ? 0.747 -26.922 -11.039 1 96.25 335 GLU A N 1
ATOM 2617 C CA . GLU A 1 335 ? 1.195 -27.312 -12.375 1 96.25 335 GLU A CA 1
ATOM 2618 C C . GLU A 1 335 ? 2.691 -27.609 -12.383 1 96.25 335 GLU A C 1
ATOM 2620 O O . GLU A 1 335 ? 3.451 -27.031 -11.602 1 96.25 335 GLU A O 1
ATOM 2625 N N . CYS A 1 336 ? 3.055 -28.469 -13.273 1 97.06 336 CYS A N 1
ATOM 2626 C CA . CYS A 1 336 ? 4.453 -28.891 -13.328 1 97.06 336 CYS A CA 1
ATOM 2627 C C . CYS A 1 336 ? 5.352 -27.734 -13.734 1 97.06 336 CYS A C 1
ATOM 2629 O O . CYS A 1 336 ? 6.551 -27.734 -13.453 1 97.06 336 CYS A O 1
ATOM 2631 N N . PHE A 1 337 ? 4.762 -26.719 -14.391 1 96.94 337 PHE A N 1
ATOM 2632 C CA . PHE A 1 337 ? 5.578 -25.609 -14.875 1 96.94 337 PHE A CA 1
ATOM 2633 C C . PHE A 1 337 ? 5.441 -24.406 -13.969 1 96.94 337 PHE A C 1
ATOM 2635 O O . PHE A 1 337 ? 5.957 -23.328 -14.273 1 96.94 337 PHE A O 1
ATOM 2642 N N . SER A 1 338 ? 4.641 -24.5 -12.867 1 97.38 338 SER A N 1
ATOM 2643 C CA . SER A 1 338 ? 4.504 -23.406 -11.914 1 97.38 338 SER A CA 1
ATOM 2644 C C . SER A 1 338 ? 5.789 -23.203 -11.117 1 97.38 338 SER A C 1
ATOM 2646 O O . SER A 1 338 ? 6.352 -24.156 -10.578 1 97.38 338 SER A O 1
ATOM 2648 N N . PRO A 1 339 ? 6.285 -22.016 -11.008 1 97.94 339 PRO A N 1
ATOM 2649 C CA . PRO A 1 339 ? 7.512 -21.766 -10.242 1 97.94 339 PRO A CA 1
ATOM 2650 C C . PRO A 1 339 ? 7.273 -21.719 -8.734 1 97.94 339 PRO A C 1
ATOM 2652 O O . PRO A 1 339 ? 8.227 -21.625 -7.961 1 97.94 339 PRO A O 1
ATOM 2655 N N . ALA A 1 340 ? 6.094 -21.75 -8.289 1 96.25 340 ALA A N 1
ATOM 2656 C CA . ALA A 1 340 ? 5.734 -21.844 -6.879 1 96.25 340 ALA A CA 1
ATOM 2657 C C . ALA A 1 340 ? 4.816 -23.031 -6.621 1 96.25 340 ALA A C 1
ATOM 2659 O O . ALA A 1 340 ? 3.596 -22.922 -6.738 1 96.25 340 ALA A O 1
ATOM 2660 N N . LEU A 1 341 ? 5.379 -24.125 -6.203 1 96.56 341 LEU A N 1
ATOM 2661 C CA . LEU A 1 341 ? 4.656 -25.359 -5.918 1 96.56 341 LEU A CA 1
ATOM 2662 C C . LEU A 1 341 ? 4.305 -25.453 -4.434 1 96.56 341 LEU A C 1
ATOM 2664 O O . LEU A 1 341 ? 4.953 -24.812 -3.6 1 96.56 341 LEU A O 1
ATOM 2668 N N . HIS A 1 342 ? 3.297 -26.203 -4.211 1 97.75 342 HIS A N 1
ATOM 2669 C CA . HIS A 1 342 ? 2.922 -26.453 -2.824 1 97.75 342 HIS A CA 1
ATOM 2670 C C . HIS A 1 342 ? 3.064 -27.938 -2.479 1 97.75 342 HIS A C 1
ATOM 2672 O O . HIS A 1 342 ? 2.662 -28.797 -3.26 1 97.75 342 HIS A O 1
ATOM 2678 N N . LEU A 1 343 ? 3.695 -28.219 -1.4 1 98.19 343 LEU A N 1
ATOM 2679 C CA . LEU A 1 343 ? 3.717 -29.547 -0.809 1 98.19 343 LEU A CA 1
ATOM 2680 C C . LEU A 1 343 ? 2.775 -29.625 0.39 1 98.19 343 LEU A C 1
ATOM 2682 O O . LEU A 1 343 ? 2.982 -28.938 1.393 1 98.19 343 LEU A O 1
ATOM 2686 N N . GLN A 1 344 ? 1.805 -30.422 0.281 1 97.94 344 GLN A N 1
ATOM 2687 C CA . GLN A 1 344 ? 0.829 -30.625 1.347 1 97.94 344 GLN A CA 1
ATOM 2688 C C . GLN A 1 344 ? 0.98 -32 1.975 1 97.94 344 GLN A C 1
ATOM 2690 O O . GLN A 1 344 ? 1.562 -32.906 1.368 1 97.94 344 GLN A O 1
ATOM 2695 N N . LEU A 1 345 ? 0.444 -32.125 3.176 1 97.75 345 LEU A N 1
ATOM 2696 C CA . LEU A 1 345 ? 0.373 -33.438 3.762 1 97.75 345 LEU A CA 1
ATOM 2697 C C . LEU A 1 345 ? -0.613 -34.312 2.998 1 97.75 345 LEU A C 1
ATOM 2699 O O . LEU A 1 345 ? -1.696 -33.875 2.625 1 97.75 345 LEU A O 1
ATOM 2703 N N . GLU A 1 346 ? -0.217 -35.5 2.74 1 95.75 346 GLU A N 1
ATOM 2704 C CA . GLU A 1 346 ? -1.127 -36.438 2.113 1 95.75 346 GLU A CA 1
ATOM 2705 C C . GLU A 1 346 ? -2.361 -36.688 2.979 1 95.75 346 GLU A C 1
ATOM 2707 O O . GLU A 1 346 ? -3.48 -36.75 2.467 1 95.75 346 GLU A O 1
ATOM 2712 N N . GLU A 1 347 ? -2.123 -36.844 4.281 1 94.31 347 GLU A N 1
ATOM 2713 C CA . GLU A 1 347 ? -3.197 -37 5.258 1 94.31 347 GLU A CA 1
ATOM 2714 C C . GLU A 1 347 ? -3.053 -36.031 6.41 1 94.31 347 GLU A C 1
ATOM 2716 O O . GLU A 1 347 ? -2.025 -36 7.09 1 94.31 347 GLU A O 1
ATOM 2721 N N . SER A 1 348 ? -4.062 -35.281 6.609 1 92.94 348 SER A N 1
ATOM 2722 C CA . SER A 1 348 ? -4.07 -34.344 7.723 1 92.94 348 SER A CA 1
ATOM 2723 C C . SER A 1 348 ? -4.113 -35.062 9.062 1 92.94 348 SER A C 1
ATOM 2725 O O . SER A 1 348 ? -4.664 -36.156 9.164 1 92.94 348 SER A O 1
ATOM 2727 N N . CYS A 1 349 ? -3.602 -34.5 10.078 1 91.12 349 CYS A N 1
ATOM 2728 C CA . CYS A 1 349 ? -3.67 -35.062 11.414 1 91.12 349 CYS A CA 1
ATOM 2729 C C . CYS A 1 349 ? -4.988 -34.719 12.094 1 91.12 349 CYS A C 1
ATOM 2731 O O . CYS A 1 349 ? -5.25 -35.125 13.219 1 91.12 349 CYS A O 1
ATOM 2733 N N . GLY A 1 350 ? -5.812 -33.969 11.461 1 91.38 350 GLY A N 1
ATOM 2734 C CA . GLY A 1 350 ? -7.105 -33.562 12.008 1 91.38 350 GLY A CA 1
ATOM 2735 C C . GLY A 1 350 ? -7.098 -32.188 12.641 1 91.38 350 GLY A C 1
ATOM 2736 O O . GLY A 1 350 ? -8.133 -31.719 13.109 1 91.38 350 GLY A O 1
ATOM 2737 N N . SER A 1 351 ? -5.988 -31.672 12.711 1 94.5 351 SER A N 1
ATOM 2738 C CA . SER A 1 351 ? -5.832 -30.344 13.273 1 94.5 351 SER A CA 1
ATOM 2739 C C . SER A 1 351 ? -4.895 -29.484 12.422 1 94.5 351 SER A C 1
ATOM 2741 O O . SER A 1 351 ? -3.76 -29.891 12.148 1 94.5 351 SER A O 1
ATOM 2743 N N . ARG A 1 352 ? -5.352 -28.344 11.961 1 94.31 352 ARG A N 1
ATOM 2744 C CA . ARG A 1 352 ? -4.52 -27.438 11.18 1 94.31 352 ARG A CA 1
ATOM 2745 C C . ARG A 1 352 ? -3.258 -27.062 11.945 1 94.31 352 ARG A C 1
ATOM 2747 O O . ARG A 1 352 ? -2.168 -27 11.367 1 94.31 352 ARG A O 1
ATOM 2754 N N . GLU A 1 353 ? -3.502 -26.812 13.227 1 91.38 353 GLU A N 1
ATOM 2755 C CA . GLU A 1 353 ? -2.371 -26.438 14.07 1 91.38 353 GLU A CA 1
ATOM 2756 C C . GLU A 1 353 ? -1.283 -27.516 14.039 1 91.38 353 GLU A C 1
ATOM 2758 O O . GLU A 1 353 ? -0.097 -27.188 13.922 1 91.38 353 GLU A O 1
ATOM 2763 N N . ASN A 1 354 ? -1.666 -28.703 14.109 1 94.38 354 ASN A N 1
ATOM 2764 C CA . ASN A 1 354 ? -0.71 -29.812 14.094 1 94.38 354 ASN A CA 1
ATOM 2765 C C . ASN A 1 354 ? -0.091 -30 12.711 1 94.38 354 ASN A C 1
ATOM 2767 O O . ASN A 1 354 ? 1.093 -30.312 12.594 1 94.38 354 ASN A O 1
ATOM 2771 N N . ASP A 1 355 ? -0.891 -29.859 11.719 1 96.5 355 ASP A N 1
ATOM 2772 C CA . ASP A 1 355 ? -0.379 -29.953 10.352 1 96.5 355 ASP A CA 1
ATOM 2773 C C . ASP A 1 355 ? 0.698 -28.891 10.102 1 96.5 355 ASP A C 1
ATOM 2775 O O . ASP A 1 355 ? 1.732 -29.188 9.5 1 96.5 355 ASP A O 1
ATOM 2779 N N . VAL A 1 356 ? 0.418 -27.703 10.57 1 93.75 356 VAL A N 1
ATOM 2780 C CA . VAL A 1 356 ? 1.358 -26.594 10.422 1 93.75 356 VAL A CA 1
ATOM 2781 C C . VAL A 1 356 ? 2.66 -26.922 11.156 1 93.75 356 VAL A C 1
ATOM 2783 O O . VAL A 1 356 ? 3.75 -26.688 10.625 1 93.75 356 VAL A O 1
ATOM 2786 N N . LYS A 1 357 ? 2.549 -27.484 12.305 1 93.12 357 LYS A N 1
ATOM 2787 C CA . LYS A 1 357 ? 3.725 -27.828 13.094 1 93.12 357 LYS A CA 1
ATOM 2788 C C . LYS A 1 357 ? 4.551 -28.906 12.414 1 93.12 357 LYS A C 1
ATOM 2790 O O . LYS A 1 357 ? 5.781 -28.844 12.398 1 93.12 357 LYS A O 1
ATOM 2795 N N . LEU A 1 358 ? 3.865 -29.906 11.883 1 95.62 358 LEU A N 1
ATOM 2796 C CA . LEU A 1 358 ? 4.551 -30.984 11.195 1 95.62 358 LEU A CA 1
ATOM 2797 C C . LEU A 1 358 ? 5.312 -30.469 9.977 1 95.62 358 LEU A C 1
ATOM 2799 O O . LEU A 1 358 ? 6.473 -30.828 9.766 1 95.62 358 LEU A O 1
ATOM 2803 N N . LEU A 1 359 ? 4.664 -29.641 9.211 1 96.81 359 LEU A N 1
ATOM 2804 C CA . LEU A 1 359 ? 5.301 -29.094 8.023 1 96.81 359 LEU A CA 1
ATOM 2805 C C . LEU A 1 359 ? 6.461 -28.172 8.398 1 96.81 359 LEU A C 1
ATOM 2807 O O . LEU A 1 359 ? 7.465 -28.109 7.688 1 96.81 359 LEU A O 1
ATOM 2811 N N . LYS A 1 360 ? 6.27 -27.484 9.508 1 93.5 360 LYS A N 1
ATOM 2812 C CA . LYS A 1 360 ? 7.359 -26.641 9.992 1 93.5 360 LYS A CA 1
ATOM 2813 C C . LYS A 1 360 ? 8.594 -27.484 10.32 1 93.5 360 LYS A C 1
ATOM 2815 O O . LYS A 1 360 ? 9.727 -27.047 10.055 1 93.5 360 LYS A O 1
ATOM 2820 N N . ARG A 1 361 ? 8.422 -28.609 10.867 1 95.88 361 ARG A N 1
ATOM 2821 C CA . ARG A 1 361 ? 9.539 -29.5 11.18 1 95.88 361 ARG A CA 1
ATOM 2822 C C . ARG A 1 361 ? 10.242 -29.953 9.906 1 95.88 361 ARG A C 1
ATOM 2824 O O . ARG A 1 361 ? 11.469 -30.078 9.883 1 95.88 361 ARG A O 1
ATOM 2831 N N . VAL A 1 362 ? 9.445 -30.188 8.891 1 97.31 362 VAL A N 1
ATOM 2832 C CA . VAL A 1 362 ? 10.023 -30.562 7.609 1 97.31 362 VAL A CA 1
ATOM 2833 C C . VAL A 1 362 ? 10.875 -29.406 7.074 1 97.31 362 VAL A C 1
ATOM 2835 O O . VAL A 1 362 ? 12 -29.625 6.621 1 97.31 362 VAL A O 1
ATOM 2838 N N . VAL A 1 363 ? 10.352 -28.203 7.125 1 95.38 363 VAL A N 1
ATOM 2839 C CA . VAL A 1 363 ? 11.047 -27.016 6.656 1 95.38 363 VAL A CA 1
ATOM 2840 C C . VAL A 1 363 ? 12.336 -26.812 7.457 1 95.38 363 VAL A C 1
ATOM 2842 O O . VAL A 1 363 ? 13.391 -26.516 6.891 1 95.38 363 VAL A O 1
ATOM 2845 N N . ASP A 1 364 ? 12.234 -27.016 8.797 1 93.62 364 ASP A N 1
ATOM 2846 C CA . ASP A 1 364 ? 13.391 -26.844 9.664 1 93.62 364 ASP A CA 1
ATOM 2847 C C . ASP A 1 364 ? 14.477 -27.859 9.344 1 93.62 364 ASP A C 1
ATOM 2849 O O . ASP A 1 364 ? 15.672 -27.547 9.352 1 93.62 364 ASP A O 1
ATOM 2853 N N . TYR A 1 365 ? 14.055 -29.047 9.125 1 96.31 365 TYR A N 1
ATOM 2854 C CA . TYR A 1 365 ? 15 -30.094 8.742 1 96.31 365 TYR A CA 1
ATOM 2855 C C . TYR A 1 365 ? 15.789 -29.703 7.504 1 96.31 365 TYR A C 1
ATOM 2857 O O . TYR A 1 365 ? 17.016 -29.812 7.477 1 96.31 365 TYR A O 1
ATOM 2865 N N . CYS A 1 366 ? 15.094 -29.234 6.527 1 96.88 366 CYS A N 1
ATOM 2866 C CA . CYS A 1 366 ? 15.727 -28.844 5.273 1 96.88 366 CYS A CA 1
ATOM 2867 C C . CYS A 1 366 ? 16.641 -27.625 5.477 1 96.88 366 CYS A C 1
ATOM 2869 O O . CYS A 1 366 ? 17.734 -27.562 4.914 1 96.88 366 CYS A O 1
ATOM 2871 N N . MET A 1 367 ? 16.172 -26.688 6.262 1 94.44 367 MET A N 1
ATOM 2872 C CA . MET A 1 367 ? 16.953 -25.5 6.543 1 94.44 367 MET A CA 1
ATOM 2873 C C . MET A 1 367 ? 18.281 -25.859 7.211 1 94.44 367 MET A C 1
ATOM 2875 O O . MET A 1 367 ? 19.328 -25.297 6.871 1 94.44 367 MET A O 1
ATOM 2879 N N . ASN A 1 368 ? 18.203 -26.75 8.102 1 95.12 368 ASN A N 1
ATOM 2880 C CA . ASN A 1 368 ? 19.391 -27.203 8.82 1 95.12 368 ASN A CA 1
ATOM 2881 C C . ASN A 1 368 ? 20.359 -27.922 7.883 1 95.12 368 ASN A C 1
ATOM 2883 O O . ASN A 1 368 ? 21.547 -28.062 8.203 1 95.12 368 ASN A O 1
ATOM 2887 N N . SER A 1 369 ? 19.828 -28.312 6.73 1 96 369 SER A N 1
ATOM 2888 C CA . SER A 1 369 ? 20.672 -29.016 5.758 1 96 369 SER A CA 1
ATOM 2889 C C . SER A 1 369 ? 21 -28.109 4.578 1 96 369 SER A C 1
ATOM 2891 O O . SER A 1 369 ? 21.469 -28.578 3.535 1 96 369 SER A O 1
ATOM 2893 N N . GLY A 1 370 ? 20.672 -26.828 4.691 1 96 370 GLY A N 1
ATOM 2894 C CA . GLY A 1 370 ? 21.172 -25.844 3.742 1 96 370 GLY A CA 1
ATOM 2895 C C . GLY A 1 370 ? 20.172 -25.516 2.641 1 96 370 GLY A C 1
ATOM 2896 O O . GLY A 1 370 ? 20.547 -25 1.593 1 96 370 GLY A O 1
ATOM 2897 N N . ILE A 1 371 ? 18.953 -25.891 2.795 1 97.19 371 ILE A N 1
ATOM 2898 C CA . ILE A 1 371 ? 17.906 -25.547 1.841 1 97.19 371 ILE A CA 1
ATOM 2899 C C . ILE A 1 371 ? 16.844 -24.688 2.521 1 97.19 371 ILE A C 1
ATOM 2901 O O . ILE A 1 371 ? 16.25 -25.094 3.514 1 97.19 371 ILE A O 1
ATOM 2905 N N . ALA A 1 372 ? 16.656 -23.484 2.023 1 95.19 372 ALA A N 1
ATOM 2906 C CA . ALA A 1 372 ? 15.672 -22.594 2.605 1 95.19 372 ALA A CA 1
ATOM 2907 C C . ALA A 1 372 ? 14.312 -22.766 1.938 1 95.19 372 ALA A C 1
ATOM 2909 O O . ALA A 1 372 ? 14.172 -22.547 0.731 1 95.19 372 ALA A O 1
ATOM 2910 N N . LEU A 1 373 ? 13.375 -23.219 2.664 1 95.19 373 LEU A N 1
ATOM 2911 C CA . LEU A 1 373 ? 11.969 -23.328 2.277 1 95.19 373 LEU A CA 1
ATOM 2912 C C . LEU A 1 373 ? 11.086 -22.5 3.203 1 95.19 373 LEU A C 1
ATOM 2914 O O . LEU A 1 373 ? 11.523 -22.062 4.27 1 95.19 373 LEU A O 1
ATOM 2918 N N . THR A 1 374 ? 9.891 -22.266 2.74 1 90.81 374 THR A N 1
ATOM 2919 C CA . THR A 1 374 ? 8.969 -21.547 3.607 1 90.81 374 THR A CA 1
ATOM 2920 C C . THR A 1 374 ? 7.59 -22.203 3.588 1 90.81 374 THR A C 1
ATOM 2922 O O . THR A 1 374 ? 7.223 -22.875 2.613 1 90.81 374 THR A O 1
ATOM 2925 N N . GLN A 1 375 ? 6.973 -22.109 4.707 1 91.75 375 GLN A N 1
ATOM 2926 C CA . GLN A 1 375 ? 5.566 -22.484 4.766 1 91.75 375 GLN A CA 1
ATOM 2927 C C . GLN A 1 375 ? 4.668 -21.344 4.305 1 91.75 375 GLN A C 1
ATOM 2929 O O . GLN A 1 375 ? 4.918 -20.188 4.629 1 91.75 375 GLN A O 1
ATOM 2934 N N . ALA A 1 376 ? 3.662 -21.688 3.486 1 90 376 ALA A N 1
ATOM 2935 C CA . ALA A 1 376 ? 2.678 -20.672 3.115 1 90 376 ALA A CA 1
ATOM 2936 C C . ALA A 1 376 ? 1.964 -20.125 4.348 1 90 376 ALA A C 1
ATOM 2938 O O . ALA A 1 376 ? 1.627 -20.875 5.266 1 90 376 ALA A O 1
ATOM 2939 N N . ARG A 1 377 ? 1.777 -18.844 4.402 1 83.31 377 ARG A N 1
ATOM 2940 C CA . ARG A 1 377 ? 1.136 -18.203 5.543 1 83.31 377 ARG A CA 1
ATOM 2941 C C . ARG A 1 377 ? -0.153 -17.5 5.125 1 83.31 377 ARG A C 1
ATOM 2943 O O . ARG A 1 377 ? -0.252 -16.984 4.008 1 83.31 377 ARG A O 1
ATOM 2950 N N . TYR A 1 378 ? -1.119 -17.469 6.059 1 82.88 378 TYR A N 1
ATOM 2951 C CA . TYR A 1 378 ? -2.432 -16.875 5.82 1 82.88 378 TYR A CA 1
ATOM 2952 C C . TYR A 1 378 ? -2.939 -16.156 7.062 1 82.88 378 TYR A C 1
ATOM 2954 O O . TYR A 1 378 ? -2.475 -16.422 8.18 1 82.88 378 TYR A O 1
ATOM 2962 N N . LEU A 1 379 ? -3.756 -15.195 6.863 1 79 379 LEU A N 1
ATOM 2963 C CA . LEU A 1 379 ? -4.566 -14.67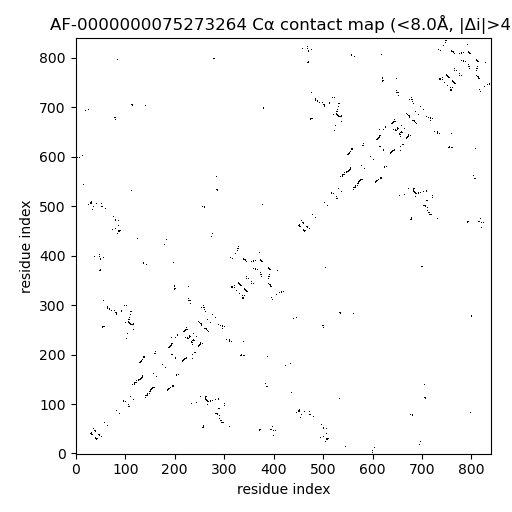2 7.957 1 79 379 LEU A CA 1
ATOM 2964 C C . LEU A 1 379 ? -5.809 -15.523 8.172 1 79 379 LEU A C 1
ATOM 2966 O O . LEU A 1 379 ? -6.863 -15.258 7.59 1 79 379 LEU A O 1
ATOM 2970 N N . GLU A 1 380 ? -5.738 -16.453 9.016 1 82.19 380 GLU A N 1
ATOM 2971 C CA . GLU A 1 380 ? -6.688 -17.547 9.117 1 82.19 380 GLU A CA 1
ATOM 2972 C C . GLU A 1 380 ? -8.102 -17.047 9.383 1 82.19 380 GLU A C 1
ATOM 2974 O O . GLU A 1 380 ? -9.07 -17.578 8.828 1 82.19 380 GLU A O 1
ATOM 2979 N N . LYS A 1 381 ? -8.234 -16.031 10.141 1 78.62 381 LYS A N 1
ATOM 2980 C CA . LYS A 1 381 ? -9.562 -15.562 10.5 1 78.62 381 LYS A CA 1
ATOM 2981 C C . LYS A 1 381 ? -10.141 -14.656 9.422 1 78.62 381 LYS A C 1
ATOM 2983 O O . LYS A 1 381 ? -11.352 -14.414 9.383 1 78.62 381 LYS A O 1
ATOM 2988 N N . GLU A 1 382 ? -9.305 -14.227 8.523 1 80.62 382 GLU A N 1
ATOM 2989 C CA . GLU A 1 382 ? -9.75 -13.242 7.535 1 80.62 382 GLU A CA 1
ATOM 2990 C C . GLU A 1 382 ? -9.977 -13.891 6.172 1 80.62 382 GLU A C 1
ATOM 2992 O O . GLU A 1 382 ? -10.711 -13.359 5.34 1 80.62 382 GLU A O 1
ATOM 2997 N N . GLU A 1 383 ? -9.383 -15.039 5.973 1 87.75 383 GLU A N 1
ATOM 2998 C CA . GLU A 1 383 ? -9.523 -15.719 4.691 1 87.75 383 GLU A CA 1
ATOM 2999 C C . GLU A 1 383 ? -10.953 -16.219 4.488 1 87.75 383 GLU A C 1
ATOM 3001 O O . GLU A 1 383 ? -11.539 -16.828 5.383 1 87.75 383 GLU A O 1
ATOM 3006 N N . LYS A 1 384 ? -11.492 -15.883 3.342 1 91.5 384 LYS A N 1
ATOM 3007 C CA . LYS A 1 384 ? -12.812 -16.406 3.018 1 91.5 384 LYS A CA 1
ATOM 3008 C C . LYS A 1 384 ? -12.773 -17.922 2.85 1 91.5 384 LYS A C 1
ATOM 3010 O O . LYS A 1 384 ? -13.656 -18.625 3.352 1 91.5 384 LYS A O 1
ATOM 3015 N N . CYS A 1 385 ? -11.859 -18.391 2.057 1 94.81 385 CYS A N 1
ATOM 3016 C CA . CYS A 1 385 ? -11.555 -19.797 1.885 1 94.81 385 CYS A CA 1
ATOM 3017 C C . CYS A 1 385 ? -10.109 -20.094 2.258 1 94.81 385 CYS A C 1
ATOM 3019 O O . CYS A 1 385 ? -9.195 -19.844 1.473 1 94.81 385 CYS A O 1
ATOM 3021 N N . LEU A 1 386 ? -9.891 -20.688 3.436 1 94.06 386 LEU A N 1
ATOM 3022 C CA . LEU A 1 386 ? -8.547 -20.906 3.979 1 94.06 386 LEU A CA 1
ATOM 3023 C C . LEU A 1 386 ? -7.883 -22.109 3.316 1 94.06 386 LEU A C 1
ATOM 3025 O O . LEU A 1 386 ? -8.367 -23.234 3.432 1 94.06 386 LEU A O 1
ATOM 3029 N N . PRO A 1 387 ? -6.785 -21.922 2.609 1 94.31 387 PRO A N 1
ATOM 3030 C CA . PRO A 1 387 ? -6.078 -23.047 2 1 94.31 387 PRO A CA 1
ATOM 3031 C C . PRO A 1 387 ? -5.469 -23.984 3.035 1 94.31 387 PRO A C 1
ATOM 3033 O O . PRO A 1 387 ? -5.18 -23.578 4.16 1 94.31 387 PRO A O 1
ATOM 3036 N N . PRO A 1 388 ? -5.316 -25.234 2.65 1 95.25 388 PRO A N 1
ATOM 3037 C CA . PRO A 1 388 ? -4.602 -26.141 3.559 1 95.25 388 PRO A CA 1
ATOM 3038 C C . PRO A 1 388 ? -3.148 -25.719 3.777 1 95.25 388 PRO A C 1
ATOM 3040 O O . PRO A 1 388 ? -2.535 -25.109 2.891 1 95.25 388 PRO A O 1
ATOM 3043 N N . PRO A 1 389 ? -2.629 -26.094 4.973 1 96.06 389 PRO A N 1
ATOM 3044 C CA . PRO A 1 389 ? -1.207 -25.812 5.191 1 96.06 389 PRO A CA 1
ATOM 3045 C C . PRO A 1 389 ? -0.311 -26.453 4.137 1 96.06 389 PRO A C 1
ATOM 3047 O O . PRO A 1 389 ? -0.579 -27.578 3.693 1 96.06 389 PRO A O 1
ATOM 3050 N N . SER A 1 390 ? 0.699 -25.797 3.738 1 97.19 390 SER A N 1
ATOM 3051 C CA . SER A 1 390 ? 1.597 -26.312 2.715 1 97.19 390 SER A CA 1
ATOM 3052 C C . SER A 1 390 ? 2.982 -25.688 2.822 1 97.19 390 SER A C 1
ATOM 3054 O O . SER A 1 390 ? 3.145 -24.625 3.432 1 97.19 390 SER A O 1
ATOM 3056 N N . ILE A 1 391 ? 3.965 -26.359 2.344 1 96.81 391 ILE A N 1
ATOM 3057 C CA . ILE A 1 391 ? 5.297 -25.828 2.1 1 96.81 391 ILE A CA 1
ATOM 3058 C C . ILE A 1 391 ? 5.379 -25.281 0.673 1 96.81 391 ILE A C 1
ATOM 3060 O O . ILE A 1 391 ? 5.078 -26 -0.286 1 96.81 391 ILE A O 1
ATOM 3064 N N . ARG A 1 392 ? 5.688 -24.094 0.557 1 95.56 392 ARG A N 1
ATOM 3065 C CA . ARG A 1 392 ? 5.875 -23.5 -0.767 1 95.56 392 ARG A CA 1
ATOM 3066 C C . ARG A 1 392 ? 7.301 -23.719 -1.263 1 95.56 392 ARG A C 1
ATOM 3068 O O . ARG A 1 392 ? 8.258 -23.297 -0.608 1 95.56 392 ARG A O 1
ATOM 3075 N N . VAL A 1 393 ? 7.457 -24.344 -2.334 1 97.31 393 VAL A N 1
ATOM 3076 C CA . VAL A 1 393 ? 8.742 -24.562 -2.992 1 97.31 393 VAL A CA 1
ATOM 3077 C C . VAL A 1 393 ? 8.859 -23.641 -4.207 1 97.31 393 VAL A C 1
ATOM 3079 O O . VAL A 1 393 ? 8.164 -23.828 -5.207 1 97.31 393 VAL A O 1
ATOM 3082 N N . VAL A 1 394 ? 9.766 -22.703 -4.137 1 96.94 394 VAL A N 1
ATOM 3083 C CA . VAL A 1 394 ? 9.883 -21.703 -5.191 1 96.94 394 VAL A CA 1
ATOM 3084 C C . VAL A 1 394 ? 11.086 -22.031 -6.082 1 96.94 394 VAL A C 1
ATOM 3086 O O . VAL A 1 394 ? 12.18 -22.312 -5.582 1 96.94 394 VAL A O 1
ATOM 3089 N N . ILE A 1 395 ? 10.859 -22.016 -7.344 1 98.06 395 ILE A N 1
ATOM 3090 C CA . ILE A 1 395 ? 11.891 -22.328 -8.328 1 98.06 395 ILE A CA 1
ATOM 3091 C C . ILE A 1 395 ? 12.305 -21.047 -9.055 1 98.06 395 ILE A C 1
ATOM 3093 O O . ILE A 1 395 ? 11.453 -20.234 -9.445 1 98.06 395 ILE A O 1
ATOM 3097 N N . THR A 1 396 ? 13.562 -20.828 -9.18 1 97.69 396 THR A N 1
ATOM 3098 C CA . THR A 1 396 ? 14.102 -19.688 -9.914 1 97.69 396 THR A CA 1
ATOM 3099 C C . THR A 1 396 ? 15.094 -20.156 -10.977 1 97.69 396 THR A C 1
ATOM 3101 O O . THR A 1 396 ? 15.508 -21.312 -10.977 1 97.69 396 THR A O 1
ATOM 3104 N N . VAL A 1 397 ? 15.531 -19.297 -11.859 1 97.88 397 VAL A N 1
ATOM 3105 C CA . VAL A 1 397 ? 16.469 -19.625 -12.93 1 97.88 397 VAL A CA 1
ATOM 3106 C C . VAL A 1 397 ? 17.875 -19.812 -12.344 1 97.88 397 VAL A C 1
ATOM 3108 O O . VAL A 1 397 ? 18.75 -20.391 -12.992 1 97.88 397 VAL A O 1
ATOM 3111 N N . GLU A 1 398 ? 18.062 -19.422 -11.125 1 97.12 398 GLU A N 1
ATOM 3112 C CA . GLU A 1 398 ? 19.406 -19.375 -10.562 1 97.12 398 GLU A CA 1
ATOM 3113 C C . GLU A 1 398 ? 19.812 -20.75 -10.016 1 97.12 398 GLU A C 1
ATOM 3115 O O . GLU A 1 398 ? 21 -21.047 -9.906 1 97.12 398 GLU A O 1
ATOM 3120 N N . GLN A 1 399 ? 18.875 -21.578 -9.617 1 98.31 399 GLN A N 1
ATOM 3121 C CA . GLN A 1 399 ? 19.188 -22.906 -9.078 1 98.31 399 GLN A CA 1
ATOM 3122 C C . GLN A 1 399 ? 19.75 -23.828 -10.148 1 98.31 399 GLN A C 1
ATOM 3124 O O . GLN A 1 399 ? 19.312 -23.797 -11.297 1 98.31 399 GLN A O 1
ATOM 3129 N N . THR A 1 400 ? 20.703 -24.609 -9.758 1 98.06 400 THR A N 1
ATOM 3130 C CA . THR A 1 400 ? 21.234 -25.609 -10.688 1 98.06 400 THR A CA 1
ATOM 3131 C C . THR A 1 400 ? 20.406 -26.875 -10.656 1 98.06 400 THR A C 1
ATOM 3133 O O . THR A 1 400 ? 19.625 -27.094 -9.727 1 98.06 400 THR A O 1
ATOM 3136 N N . GLU A 1 401 ? 20.594 -27.656 -11.656 1 97.56 401 GLU A N 1
ATOM 3137 C CA . GLU A 1 401 ? 19.891 -28.938 -11.703 1 97.56 401 GLU A CA 1
ATOM 3138 C C . GLU A 1 401 ? 20.25 -29.812 -10.508 1 97.56 401 GLU A C 1
ATOM 3140 O O . GLU A 1 401 ? 19.375 -30.484 -9.945 1 97.56 401 GLU A O 1
ATOM 3145 N N . GLN A 1 402 ? 21.453 -29.781 -10.109 1 97.81 402 GLN A N 1
ATOM 3146 C CA . GLN A 1 402 ? 21.906 -30.562 -8.961 1 97.81 402 GLN A CA 1
ATOM 3147 C C . GLN A 1 402 ? 21.25 -30.078 -7.668 1 97.81 402 GLN A C 1
ATOM 3149 O O . GLN A 1 402 ? 20.906 -30.891 -6.805 1 97.81 402 GLN A O 1
ATOM 3154 N N . GLU A 1 403 ? 21.125 -28.828 -7.605 1 98.19 403 GLU A N 1
ATOM 3155 C CA . GLU A 1 403 ? 20.5 -28.25 -6.414 1 98.19 403 GLU A CA 1
ATOM 3156 C C . GLU A 1 403 ? 19.016 -28.594 -6.34 1 98.19 403 GLU A C 1
ATOM 3158 O O . GLU A 1 403 ? 18.469 -28.797 -5.25 1 98.19 403 GLU A O 1
ATOM 3163 N N . LEU A 1 404 ? 18.359 -28.625 -7.488 1 98.5 404 LEU A N 1
ATOM 3164 C CA . LEU A 1 404 ? 16.969 -29.047 -7.531 1 98.5 404 LEU A CA 1
ATOM 3165 C C . LEU A 1 404 ? 16.828 -30.484 -7.031 1 98.5 404 LEU A C 1
ATOM 3167 O O . LEU A 1 404 ? 15.953 -30.781 -6.215 1 98.5 404 LEU A O 1
ATOM 3171 N N . ASP A 1 405 ? 17.688 -31.297 -7.465 1 97.56 405 ASP A N 1
ATOM 3172 C CA . ASP A 1 405 ? 17.672 -32.688 -7.051 1 97.56 405 ASP A CA 1
ATOM 3173 C C . ASP A 1 405 ? 18.016 -32.844 -5.566 1 97.56 405 ASP A C 1
ATOM 3175 O O . ASP A 1 405 ? 17.422 -33.688 -4.867 1 97.56 405 ASP A O 1
ATOM 3179 N N . LYS A 1 406 ? 18.938 -32.094 -5.156 1 97.56 406 LYS A N 1
ATOM 3180 C CA . LYS A 1 406 ? 19.312 -32.094 -3.742 1 97.56 406 LYS A CA 1
ATOM 3181 C C . LYS A 1 406 ? 18.125 -31.688 -2.867 1 97.56 406 LYS A C 1
ATOM 3183 O O . LYS A 1 406 ? 17.875 -32.312 -1.825 1 97.56 406 LYS A O 1
ATOM 3188 N N . ALA A 1 407 ? 17.469 -30.641 -3.271 1 98.19 407 ALA A N 1
ATOM 3189 C CA . ALA A 1 407 ? 16.297 -30.188 -2.516 1 98.19 407 ALA A CA 1
ATOM 3190 C C . ALA A 1 407 ? 15.234 -31.281 -2.436 1 98.19 407 ALA A C 1
ATOM 3192 O O . ALA A 1 407 ? 14.664 -31.516 -1.371 1 98.19 407 ALA A O 1
ATOM 3193 N N . ALA A 1 408 ? 14.961 -31.922 -3.539 1 98.19 408 ALA A N 1
ATOM 3194 C CA . ALA A 1 408 ? 13.969 -33 -3.568 1 98.19 408 ALA A CA 1
ATOM 3195 C C . ALA A 1 408 ? 14.375 -34.156 -2.658 1 98.19 408 ALA A C 1
ATOM 3197 O O . ALA A 1 408 ? 13.547 -34.719 -1.936 1 98.19 408 ALA A O 1
ATOM 3198 N N . SER A 1 409 ? 15.633 -34.5 -2.727 1 97.88 409 SER A N 1
ATOM 3199 C CA . SER A 1 409 ? 16.141 -35.594 -1.897 1 97.88 409 SER A CA 1
ATOM 3200 C C . SER A 1 409 ? 16.031 -35.25 -0.414 1 97.88 409 SER A C 1
ATOM 3202 O O . SER A 1 409 ? 15.664 -36.094 0.394 1 97.88 409 SER A O 1
ATOM 3204 N N . LEU A 1 410 ? 16.406 -34.062 -0.09 1 97.88 410 LEU A N 1
ATOM 3205 C CA . LEU A 1 410 ? 16.344 -33.656 1.304 1 97.88 410 LEU A CA 1
ATOM 3206 C C . LEU A 1 410 ? 14.906 -33.625 1.805 1 97.88 410 LEU A C 1
ATOM 3208 O O . LEU A 1 410 ? 14.641 -33.938 2.969 1 97.88 410 LEU A O 1
ATOM 3212 N N . LEU A 1 411 ? 14.016 -33.188 0.987 1 98.19 411 LEU A N 1
ATOM 3213 C CA . LEU A 1 411 ? 12.602 -33.156 1.342 1 98.19 411 LEU A CA 1
ATOM 3214 C C . LEU A 1 411 ? 12.086 -34.594 1.589 1 98.19 411 LEU A C 1
ATOM 3216 O O . LEU A 1 411 ? 11.297 -34.812 2.504 1 98.19 411 LEU A O 1
ATOM 3220 N N . LYS A 1 412 ? 12.539 -35.438 0.769 1 97.56 412 LYS A N 1
ATOM 3221 C CA . LYS A 1 412 ? 12.188 -36.844 0.959 1 97.56 412 LYS A CA 1
ATOM 3222 C C . LYS A 1 412 ? 12.695 -37.375 2.299 1 97.56 412 LYS A C 1
ATOM 3224 O O . LYS A 1 412 ? 11.969 -38.031 3.033 1 97.56 412 LYS A O 1
ATOM 3229 N N . GLU A 1 413 ? 13.938 -37.094 2.574 1 97.62 413 GLU A N 1
ATOM 3230 C CA . GLU A 1 413 ? 14.539 -37.5 3.844 1 97.62 413 GLU A CA 1
ATOM 3231 C C . GLU A 1 413 ? 13.797 -36.875 5.023 1 97.62 413 GLU A C 1
ATOM 3233 O O . GLU A 1 413 ? 13.531 -37.531 6.02 1 97.62 413 GLU A O 1
ATOM 3238 N N . ALA A 1 414 ? 13.539 -35.594 4.914 1 97.81 414 ALA A N 1
ATOM 3239 C CA . ALA A 1 414 ? 12.836 -34.875 5.973 1 97.81 414 ALA A CA 1
ATOM 3240 C C . ALA A 1 414 ? 11.453 -35.5 6.223 1 97.81 414 ALA A C 1
ATOM 3242 O O . ALA A 1 414 ? 11.047 -35.656 7.375 1 97.81 414 ALA A O 1
ATOM 3243 N N . ALA A 1 415 ? 10.719 -35.719 5.129 1 97.12 415 ALA A N 1
ATOM 3244 C CA . ALA A 1 415 ? 9.391 -36.312 5.246 1 97.12 415 ALA A CA 1
ATOM 3245 C C . ALA A 1 415 ? 9.461 -37.688 5.945 1 97.12 415 ALA A C 1
ATOM 3247 O O . ALA A 1 415 ? 8.625 -38 6.801 1 97.12 415 ALA A O 1
ATOM 3248 N N . GLN A 1 416 ? 10.406 -38.469 5.617 1 95.62 416 GLN A N 1
ATOM 3249 C CA . GLN A 1 416 ? 10.586 -39.781 6.238 1 95.62 416 GLN A CA 1
ATOM 3250 C C . GLN A 1 416 ? 10.898 -39.625 7.727 1 95.62 416 GLN A C 1
ATOM 3252 O O . GLN A 1 416 ? 10.406 -40.406 8.539 1 95.62 416 GLN A O 1
ATOM 3257 N N . SER A 1 417 ? 11.656 -38.688 8.047 1 95.56 417 SER A N 1
ATOM 3258 C CA . SER A 1 417 ? 12.086 -38.5 9.422 1 95.56 417 SER A CA 1
ATOM 3259 C C . SER A 1 417 ? 10.961 -37.938 10.281 1 95.56 417 SER A C 1
ATOM 3261 O O . SER A 1 417 ? 10.82 -38.312 11.453 1 95.56 417 SER A O 1
ATOM 3263 N N . VAL A 1 418 ? 10.172 -37.062 9.703 1 94.94 418 VAL A N 1
ATOM 3264 C CA . VAL A 1 418 ? 9.227 -36.281 10.484 1 94.94 418 VAL A CA 1
ATOM 3265 C C . VAL A 1 418 ? 7.836 -36.906 10.398 1 94.94 418 VAL A C 1
ATOM 3267 O O . VAL A 1 418 ? 7.074 -36.875 11.367 1 94.94 418 VAL A O 1
ATOM 3270 N N . LEU A 1 419 ? 7.488 -37.438 9.289 1 90.5 419 LEU A N 1
ATOM 3271 C CA . LEU A 1 419 ? 6.113 -37.844 9.039 1 90.5 419 LEU A CA 1
ATOM 3272 C C . LEU A 1 419 ? 5.961 -39.344 9.227 1 90.5 419 LEU A C 1
ATOM 3274 O O . LEU A 1 419 ? 4.84 -39.844 9.352 1 90.5 419 LEU A O 1
ATOM 3278 N N . ASN A 1 420 ? 7.035 -40.094 9.125 1 79.62 420 ASN A N 1
ATOM 3279 C CA . ASN A 1 420 ? 6.996 -41.531 9.328 1 79.62 420 ASN A CA 1
ATOM 3280 C C . ASN A 1 420 ? 7.77 -41.938 10.578 1 79.62 420 ASN A C 1
ATOM 3282 O O . ASN A 1 420 ? 7.352 -42.844 11.305 1 79.62 420 ASN A O 1
ATOM 3286 N N . VAL B 1 1 ? -41.375 -13.57 -23.578 1 41.06 1 VAL B N 1
ATOM 3287 C CA . VAL B 1 1 ? -40.094 -14.297 -23.688 1 41.06 1 VAL B CA 1
ATOM 3288 C C . VAL B 1 1 ? -39.25 -13.664 -24.781 1 41.06 1 VAL B C 1
ATOM 3290 O O . VAL B 1 1 ? -38.062 -13.391 -24.562 1 41.06 1 VAL B O 1
ATOM 3293 N N . GLN B 1 2 ? -39.844 -13.391 -25.828 1 46.75 2 GLN B N 1
ATOM 3294 C CA . GLN B 1 2 ? -39.156 -12.891 -27.016 1 46.75 2 GLN B CA 1
ATOM 3295 C C . GLN B 1 2 ? -38.75 -11.43 -26.828 1 46.75 2 GLN B C 1
ATOM 3297 O O . GLN B 1 2 ? -37.625 -11.047 -27.172 1 46.75 2 GLN B O 1
ATOM 3302 N N . GLU B 1 3 ? -39.625 -10.766 -26.234 1 42.56 3 GLU B N 1
ATOM 3303 C CA . GLU B 1 3 ? -39.312 -9.344 -26.062 1 42.56 3 GLU B CA 1
ATOM 3304 C C . GLU B 1 3 ? -38.281 -9.125 -24.984 1 42.56 3 GLU B C 1
ATOM 3306 O O . GLU B 1 3 ? -37.406 -8.242 -25.125 1 42.56 3 GLU B O 1
ATOM 3311 N N . LYS B 1 4 ? -38.406 -9.914 -23.984 1 43.41 4 LYS B N 1
ATOM 3312 C CA . LYS B 1 4 ? -37.438 -9.805 -22.906 1 43.41 4 LYS B CA 1
ATOM 3313 C C . LYS B 1 4 ? -36.062 -10.258 -23.359 1 43.41 4 LYS B C 1
ATOM 3315 O O . LYS B 1 4 ? -35.031 -9.664 -22.984 1 43.41 4 LYS B O 1
ATOM 3320 N N . GLU B 1 5 ? -36.094 -11.273 -24.234 1 45.78 5 GLU B N 1
ATOM 3321 C CA . GLU B 1 5 ? -34.844 -11.719 -24.828 1 45.78 5 GLU B CA 1
ATOM 3322 C C . GLU B 1 5 ? -34.219 -10.633 -25.703 1 45.78 5 GLU B C 1
ATOM 3324 O O . GLU B 1 5 ? -33 -10.477 -25.75 1 45.78 5 GLU B O 1
ATOM 3329 N N . GLU B 1 6 ? -35.062 -9.961 -26.406 1 47.75 6 GLU B N 1
ATOM 3330 C CA . GLU B 1 6 ? -34.562 -8.906 -27.297 1 47.75 6 GLU B CA 1
ATOM 3331 C C . GLU B 1 6 ? -33.938 -7.77 -26.5 1 47.75 6 GLU B C 1
ATOM 3333 O O . GLU B 1 6 ? -32.906 -7.207 -26.922 1 47.75 6 GLU B O 1
ATOM 3338 N N . LEU B 1 7 ? -34.469 -7.523 -25.516 1 45.06 7 LEU B N 1
ATOM 3339 C CA . LEU B 1 7 ? -33.906 -6.445 -24.703 1 45.06 7 LEU B CA 1
ATOM 3340 C C . LEU B 1 7 ? -32.562 -6.852 -24.094 1 45.06 7 LEU B C 1
ATOM 3342 O O . LEU B 1 7 ? -31.641 -6.035 -24 1 45.06 7 LEU B O 1
ATOM 3346 N N . ILE B 1 8 ? -32.5 -8.07 -23.688 1 47.91 8 ILE B N 1
ATOM 3347 C CA . ILE B 1 8 ? -31.25 -8.562 -23.141 1 47.91 8 ILE B CA 1
ATOM 3348 C C . ILE B 1 8 ? -30.219 -8.703 -24.25 1 47.91 8 ILE B C 1
ATOM 3350 O O . ILE B 1 8 ? -29.047 -8.398 -24.062 1 47.91 8 ILE B O 1
ATOM 3354 N N . GLU B 1 9 ? -30.688 -9.164 -25.391 1 48.38 9 GLU B N 1
ATOM 3355 C CA . GLU B 1 9 ? -29.812 -9.328 -26.531 1 48.38 9 GLU B CA 1
ATOM 3356 C C . GLU B 1 9 ? -29.25 -7.984 -27 1 48.38 9 GLU B C 1
ATOM 3358 O O . GLU B 1 9 ? -28.109 -7.906 -27.453 1 48.38 9 GLU B O 1
ATOM 3363 N N . GLU B 1 10 ? -30.094 -6.992 -27.031 1 47.38 10 GLU B N 1
ATOM 3364 C CA . GLU B 1 10 ? -29.641 -5.676 -27.484 1 47.38 10 GLU B CA 1
ATOM 3365 C C . GLU B 1 10 ? -28.875 -4.953 -26.375 1 47.38 10 GLU B C 1
ATOM 3367 O O . GLU B 1 10 ? -28.391 -3.84 -26.594 1 47.38 10 GLU B O 1
ATOM 3372 N N . TRP B 1 11 ? -28.922 -5.559 -25.297 1 42.69 11 TRP B N 1
ATOM 3373 C CA . TRP B 1 11 ? -28.281 -4.891 -24.172 1 42.69 11 TRP B CA 1
ATOM 3374 C C . TRP B 1 11 ? -26.781 -4.746 -24.391 1 42.69 11 TRP B C 1
ATOM 3376 O O . TRP B 1 11 ? -26.094 -5.723 -24.703 1 42.69 11 TRP B O 1
ATOM 3386 N N . GLN B 1 12 ? -26.531 -3.549 -24.797 1 52.5 12 GLN B N 1
ATOM 3387 C CA . GLN B 1 12 ? -25.109 -3.227 -24.766 1 52.5 12 GLN B CA 1
ATOM 3388 C C . GLN B 1 12 ? -24.672 -2.879 -23.344 1 52.5 12 GLN B C 1
ATOM 3390 O O . GLN B 1 12 ? -25.281 -2.041 -22.688 1 52.5 12 GLN B O 1
ATOM 3395 N N . PRO B 1 13 ? -23.906 -3.766 -22.766 1 52.78 13 PRO B N 1
ATOM 3396 C CA . PRO B 1 13 ? -23.438 -3.438 -21.406 1 52.78 13 PRO B CA 1
ATOM 3397 C C . PRO B 1 13 ? -23.031 -1.972 -21.266 1 52.78 13 PRO B C 1
ATOM 3399 O O . PRO B 1 13 ? -22.547 -1.366 -22.234 1 52.78 13 PRO B O 1
ATOM 3402 N N . GLU B 1 14 ? -23.703 -1.311 -20.359 1 61.12 14 GLU B N 1
ATOM 3403 C CA . GLU B 1 14 ? -23.219 0.027 -20.047 1 61.12 14 GLU B CA 1
ATOM 3404 C C . GLU B 1 14 ? -21.688 0.056 -19.969 1 61.12 14 GLU B C 1
ATOM 3406 O O . GLU B 1 14 ? -21.062 -0.92 -19.562 1 61.12 14 GLU B O 1
ATOM 3411 N N . PRO B 1 15 ? -21.312 1.133 -20.562 1 66.06 15 PRO B N 1
ATOM 3412 C CA . PRO B 1 15 ? -19.859 1.257 -20.484 1 66.06 15 PRO B CA 1
ATOM 3413 C C . PRO B 1 15 ? -19.328 1.084 -19.062 1 66.06 15 PRO B C 1
ATOM 3415 O O . PRO B 1 15 ? -19.984 1.459 -18.094 1 66.06 15 PRO B O 1
ATOM 3418 N N . LEU B 1 16 ? -18.406 0.306 -18.969 1 69.69 16 LEU B N 1
ATOM 3419 C CA . LEU B 1 16 ? -17.766 0.021 -17.688 1 69.69 16 LEU B CA 1
ATOM 3420 C C . LEU B 1 16 ? -17.484 1.31 -16.922 1 69.69 16 LEU B C 1
ATOM 3422 O O . LEU B 1 16 ? -17.531 1.329 -15.695 1 69.69 16 LEU B O 1
ATOM 3426 N N . VAL B 1 17 ? -17.125 2.404 -17.734 1 70.44 17 VAL B N 1
ATOM 3427 C CA . VAL B 1 17 ? -16.766 3.654 -17.062 1 70.44 17 VAL B CA 1
ATOM 3428 C C . VAL B 1 17 ? -17.422 4.828 -17.797 1 70.44 17 VAL B C 1
ATOM 3430 O O . VAL B 1 17 ? -17.609 4.777 -19.016 1 70.44 17 VAL B O 1
ATOM 3433 N N . PRO B 1 18 ? -17.906 5.777 -17.031 1 69.69 18 PRO B N 1
ATOM 3434 C CA . PRO B 1 18 ? -18.375 7 -17.672 1 69.69 18 PRO B CA 1
ATOM 3435 C C . PRO B 1 18 ? -17.297 7.688 -18.5 1 69.69 18 PRO B C 1
ATOM 3437 O O . PRO B 1 18 ? -16.094 7.488 -18.25 1 69.69 18 PRO B O 1
ATOM 3440 N N . PRO B 1 19 ? -17.719 8.281 -19.516 1 72.31 19 PRO B N 1
ATOM 3441 C CA . PRO B 1 19 ? -16.719 9.008 -20.312 1 72.31 19 PRO B CA 1
ATOM 3442 C C . PRO B 1 19 ? -15.953 10.047 -19.5 1 72.31 19 PRO B C 1
ATOM 3444 O O . PRO B 1 19 ? -16.547 10.727 -18.656 1 72.31 19 PRO B O 1
ATOM 3447 N N . VAL B 1 20 ? -14.75 10 -19.531 1 70.38 20 VAL B N 1
ATOM 3448 C CA . VAL B 1 20 ? -13.898 10.977 -18.859 1 70.38 20 VAL B CA 1
ATOM 3449 C C . VAL B 1 20 ? -13.414 12.016 -19.859 1 70.38 20 VAL B C 1
ATOM 3451 O O . VAL B 1 20 ? -12.82 11.672 -20.875 1 70.38 20 VAL B O 1
ATOM 3454 N N . PRO B 1 21 ? -13.758 13.195 -19.531 1 71.5 21 PRO B N 1
ATOM 3455 C CA . PRO B 1 21 ? -13.234 14.227 -20.438 1 71.5 21 PRO B CA 1
ATOM 3456 C C . PRO B 1 21 ? -11.711 14.203 -20.531 1 71.5 21 PRO B C 1
ATOM 3458 O O . PRO B 1 21 ? -11.023 13.953 -19.547 1 71.5 21 PRO B O 1
ATOM 3461 N N . LYS B 1 22 ? -11.156 14.391 -21.672 1 71.31 22 LYS B N 1
ATOM 3462 C CA . LYS B 1 22 ? -9.727 14.32 -21.953 1 71.31 22 LYS B CA 1
ATOM 3463 C C . LYS B 1 22 ? -8.961 15.391 -21.172 1 71.31 22 LYS B C 1
ATOM 3465 O O . LYS B 1 22 ? -7.777 15.219 -20.875 1 71.31 22 LYS B O 1
ATOM 3470 N N . ASP B 1 23 ? -9.656 16.406 -20.812 1 67.12 23 ASP B N 1
ATOM 3471 C CA . ASP B 1 23 ? -8.977 17.5 -20.125 1 67.12 23 ASP B CA 1
ATOM 3472 C C . ASP B 1 23 ? -9.086 17.359 -18.609 1 67.12 23 ASP B C 1
ATOM 3474 O O . ASP B 1 23 ? -8.711 18.281 -17.875 1 67.12 23 ASP B O 1
ATOM 3478 N N . HIS B 1 24 ? -9.484 16.203 -18.219 1 71.12 24 HIS B N 1
ATOM 3479 C CA . HIS B 1 24 ? -9.555 15.984 -16.781 1 71.12 24 HIS B CA 1
ATOM 3480 C C . HIS B 1 24 ? -8.172 16.047 -16.141 1 71.12 24 HIS B C 1
ATOM 3482 O O . HIS B 1 24 ? -7.223 15.445 -16.641 1 71.12 24 HIS B O 1
ATOM 3488 N N . PRO B 1 25 ? -8.109 16.812 -15.164 1 63.97 25 PRO B N 1
ATOM 3489 C CA . PRO B 1 25 ? -6.812 17.016 -14.523 1 63.97 25 PRO B CA 1
ATOM 3490 C C . PRO B 1 25 ? -6.121 15.703 -14.148 1 63.97 25 PRO B C 1
ATOM 3492 O O . PRO B 1 25 ? -4.891 15.617 -14.188 1 63.97 25 PRO B O 1
ATOM 3495 N N . ALA B 1 26 ? -6.891 14.734 -13.922 1 64.88 26 ALA B N 1
ATOM 3496 C CA . ALA B 1 26 ? -6.316 13.461 -13.508 1 64.88 26 ALA B CA 1
ATOM 3497 C C . ALA B 1 26 ? -5.641 12.758 -14.68 1 64.88 26 ALA B C 1
ATOM 3499 O O . ALA B 1 26 ? -4.84 11.836 -14.477 1 64.88 26 ALA B O 1
ATOM 3500 N N . LEU B 1 27 ? -6.008 13.242 -15.867 1 68.88 27 LEU B N 1
ATOM 3501 C CA . LEU B 1 27 ? -5.43 12.633 -17.062 1 68.88 27 LEU B CA 1
ATOM 3502 C C . LEU B 1 27 ? -4.234 13.438 -17.562 1 68.88 27 LEU B C 1
ATOM 3504 O O . LEU B 1 27 ? -3.488 12.977 -18.422 1 68.88 27 LEU B O 1
ATOM 3508 N N . ASN B 1 28 ? -4.113 14.641 -16.984 1 72.56 28 ASN B N 1
ATOM 3509 C CA . ASN B 1 28 ? -3.037 15.539 -17.391 1 72.56 28 ASN B CA 1
ATOM 3510 C C . ASN B 1 28 ? -2.074 15.828 -16.25 1 72.56 28 ASN B C 1
ATOM 3512 O O . ASN B 1 28 ? -2.152 16.875 -15.617 1 72.56 28 ASN B O 1
ATOM 3516 N N . TYR B 1 29 ? -1.169 14.977 -16.125 1 72.69 29 TYR B N 1
ATOM 3517 C CA . TYR B 1 29 ? -0.244 15.07 -15.008 1 72.69 29 TYR B CA 1
ATOM 3518 C C . TYR B 1 29 ? 0.825 16.125 -15.266 1 72.69 29 TYR B C 1
ATOM 3520 O O . TYR B 1 29 ? 1.267 16.297 -16.406 1 72.69 29 TYR B O 1
ATOM 3528 N N . ASN B 1 30 ? 1.073 16.859 -14.172 1 82.19 30 ASN B N 1
ATOM 3529 C CA . ASN B 1 30 ? 2.363 17.547 -14.172 1 82.19 30 ASN B CA 1
ATOM 3530 C C . ASN B 1 30 ? 3.52 16.547 -14.07 1 82.19 30 ASN B C 1
ATOM 3532 O O . ASN B 1 30 ? 3.469 15.617 -13.273 1 82.19 30 ASN B O 1
ATOM 3536 N N . ILE B 1 31 ? 4.426 16.703 -14.922 1 87.12 31 ILE B N 1
ATOM 3537 C CA . ILE B 1 31 ? 5.531 15.75 -14.969 1 87.12 31 ILE B CA 1
ATOM 3538 C C . ILE B 1 31 ? 6.777 16.375 -14.352 1 87.12 31 ILE B C 1
ATOM 3540 O O . ILE B 1 31 ? 7.18 17.484 -14.734 1 87.12 31 ILE B O 1
ATOM 3544 N N . VAL B 1 32 ? 7.359 15.68 -13.438 1 89.81 32 VAL B N 1
ATOM 3545 C CA . VAL B 1 32 ? 8.594 16.109 -12.789 1 89.81 32 VAL B CA 1
ATOM 3546 C C . VAL B 1 32 ? 9.789 15.406 -13.438 1 89.81 32 VAL B C 1
ATOM 3548 O O . VAL B 1 32 ? 9.75 14.203 -13.688 1 89.81 32 VAL B O 1
ATOM 3551 N N . SER B 1 33 ? 10.938 16.047 -13.852 1 88.62 33 SER B N 1
ATOM 3552 C CA . SER B 1 33 ? 12.086 15.445 -14.523 1 88.62 33 SER B CA 1
ATOM 3553 C C . SER B 1 33 ? 13.344 15.539 -13.664 1 88.62 33 SER B C 1
ATOM 3555 O O . SER B 1 33 ? 14.414 15.07 -14.055 1 88.62 33 SER B O 1
ATOM 3557 N N . GLY B 1 34 ? 13.406 15.781 -12.461 1 82.56 34 GLY B N 1
ATOM 3558 C CA . GLY B 1 34 ? 14.484 15.883 -11.492 1 82.56 34 GLY B CA 1
ATOM 3559 C C . GLY B 1 34 ? 14.031 15.656 -10.062 1 82.56 34 GLY B C 1
ATOM 3560 O O . GLY B 1 34 ? 12.875 15.289 -9.82 1 82.56 34 GLY B O 1
ATOM 3561 N N . PRO B 1 35 ? 15.125 15.68 -9.227 1 85.19 35 PRO B N 1
ATOM 3562 C CA . PRO B 1 35 ? 14.688 15.539 -7.836 1 85.19 35 PRO B CA 1
ATOM 3563 C C . PRO B 1 35 ? 13.789 16.688 -7.383 1 85.19 35 PRO B C 1
ATOM 3565 O O . PRO B 1 35 ? 14.07 17.844 -7.676 1 85.19 35 PRO B O 1
ATOM 3568 N N . PRO B 1 36 ? 12.727 16.344 -6.793 1 85.69 36 PRO B N 1
ATOM 3569 C CA . PRO B 1 36 ? 11.836 17.391 -6.316 1 85.69 36 PRO B CA 1
ATOM 3570 C C . PRO B 1 36 ? 12.32 18.031 -5.016 1 85.69 36 PRO B C 1
ATOM 3572 O O . PRO B 1 36 ? 11.617 18 -4.004 1 85.69 36 PRO B O 1
ATOM 3575 N N . THR B 1 37 ? 13.469 18.734 -5.066 1 91.56 37 THR B N 1
ATOM 3576 C CA . THR B 1 37 ? 14.094 19.344 -3.902 1 91.56 37 THR B CA 1
ATOM 3577 C C . THR B 1 37 ? 13.828 20.844 -3.867 1 91.56 37 THR B C 1
ATOM 3579 O O . THR B 1 37 ? 12.703 21.281 -4.094 1 91.56 37 THR B O 1
ATOM 3582 N N . HIS B 1 38 ? 14.797 21.609 -3.594 1 93.75 38 HIS B N 1
ATOM 3583 C CA . HIS B 1 38 ? 14.688 23.062 -3.516 1 93.75 38 HIS B CA 1
ATOM 3584 C C . HIS B 1 38 ? 14.195 23.641 -4.836 1 93.75 38 HIS B C 1
ATOM 3586 O O . HIS B 1 38 ? 13.273 24.469 -4.848 1 93.75 38 HIS B O 1
ATOM 3592 N N . ILE B 1 39 ? 14.781 23.188 -5.867 1 94.94 39 ILE B N 1
ATOM 3593 C CA . ILE B 1 39 ? 14.367 23.5 -7.23 1 94.94 39 ILE B CA 1
ATOM 3594 C C . ILE B 1 39 ? 13.773 22.266 -7.891 1 94.94 39 ILE B C 1
ATOM 3596 O O . ILE B 1 39 ? 14.359 21.172 -7.82 1 94.94 39 ILE B O 1
ATOM 3600 N N . ILE B 1 40 ? 12.617 22.453 -8.477 1 92.62 40 ILE B N 1
ATOM 3601 C CA . ILE B 1 40 ? 11.922 21.344 -9.125 1 92.62 40 ILE B CA 1
ATOM 3602 C C . ILE B 1 40 ? 11.633 21.703 -10.586 1 92.62 40 ILE B C 1
ATOM 3604 O O . ILE B 1 40 ? 11.336 22.859 -10.898 1 92.62 40 ILE B O 1
ATOM 3608 N N . THR B 1 41 ? 11.773 20.797 -11.445 1 93.12 41 THR B N 1
ATOM 3609 C CA . THR B 1 41 ? 11.43 20.984 -12.844 1 93.12 41 THR B CA 1
ATOM 3610 C C . THR B 1 41 ? 10.094 20.312 -13.172 1 93.12 41 THR B C 1
ATOM 3612 O O . THR B 1 41 ? 9.984 19.094 -13.141 1 93.12 41 THR B O 1
ATOM 3615 N N . VAL B 1 42 ? 9.109 21.156 -13.414 1 91.56 42 VAL B N 1
ATOM 3616 C CA . VAL B 1 42 ? 7.758 20.688 -13.719 1 91.56 42 VAL B CA 1
ATOM 3617 C C . VAL B 1 42 ? 7.406 21.016 -15.164 1 91.56 42 VAL B C 1
ATOM 3619 O O . VAL B 1 42 ? 7.414 22.188 -15.555 1 91.56 42 VAL B O 1
ATOM 3622 N N . ASN B 1 43 ? 7.086 20.016 -15.883 1 89.62 43 ASN B N 1
ATOM 3623 C CA . ASN B 1 43 ? 6.773 20.188 -17.297 1 89.62 43 ASN B CA 1
ATOM 3624 C C . ASN B 1 43 ? 7.852 21 -18.016 1 89.62 43 ASN B C 1
ATOM 3626 O O . ASN B 1 43 ? 7.539 21.922 -18.766 1 89.62 43 ASN B O 1
ATOM 3630 N N . GLY B 1 44 ? 9.047 20.828 -17.656 1 90.62 44 GLY B N 1
ATOM 3631 C CA . GLY B 1 44 ? 10.188 21.453 -18.312 1 90.62 44 GLY B CA 1
ATOM 3632 C C . GLY B 1 44 ? 10.531 22.812 -17.75 1 90.62 44 GLY B C 1
ATOM 3633 O O . GLY B 1 44 ? 11.508 23.438 -18.172 1 90.62 44 GLY B O 1
ATOM 3634 N N . ARG B 1 45 ? 9.805 23.234 -16.766 1 93.06 45 ARG B N 1
ATOM 3635 C CA . ARG B 1 45 ? 10.039 24.547 -16.172 1 93.06 45 ARG B CA 1
ATOM 3636 C C . ARG B 1 45 ? 10.648 24.422 -14.781 1 93.06 45 ARG B C 1
ATOM 3638 O O . ARG B 1 45 ? 10.117 23.703 -13.93 1 93.06 45 ARG B O 1
ATOM 3645 N N . GLU B 1 46 ? 11.703 25.156 -14.594 1 95.31 46 GLU B N 1
ATOM 3646 C CA . GLU B 1 46 ? 12.328 25.188 -13.273 1 95.31 46 GLU B CA 1
ATOM 3647 C C . GLU B 1 46 ? 11.602 26.141 -12.336 1 95.31 46 GLU B C 1
ATOM 3649 O O . GLU B 1 46 ? 11.344 27.297 -12.688 1 95.31 46 GLU B O 1
ATOM 3654 N N . CYS B 1 47 ? 11.25 25.672 -11.211 1 96.56 47 CYS B N 1
ATOM 3655 C CA . CYS B 1 47 ? 10.516 26.453 -10.219 1 96.56 47 CYS B CA 1
ATOM 3656 C C . CYS B 1 47 ? 11.102 26.25 -8.828 1 96.56 47 CYS B C 1
ATOM 3658 O O . CYS B 1 47 ? 11.727 25.219 -8.555 1 96.56 47 CYS B O 1
ATOM 3660 N N . ILE B 1 48 ? 10.938 27.266 -7.98 1 97.75 48 ILE B N 1
ATOM 3661 C CA . ILE B 1 48 ? 11.141 27.047 -6.555 1 97.75 48 ILE B CA 1
ATOM 3662 C C . ILE B 1 48 ? 10.031 26.156 -6.004 1 97.75 48 ILE B C 1
ATOM 3664 O O . ILE B 1 48 ? 8.844 26.406 -6.246 1 97.75 48 ILE B O 1
ATOM 3668 N N . ASN B 1 49 ? 10.375 25.156 -5.27 1 96.06 49 ASN B N 1
ATOM 3669 C CA . ASN B 1 49 ? 9.461 24.078 -4.895 1 96.06 49 ASN B CA 1
ATOM 3670 C C . ASN B 1 49 ? 8.68 24.422 -3.629 1 96.06 49 ASN B C 1
ATOM 3672 O O . ASN B 1 49 ? 9.266 24.531 -2.547 1 96.06 49 ASN B O 1
ATOM 3676 N N . PHE B 1 50 ? 7.422 24.641 -3.719 1 97 50 PHE B N 1
ATOM 3677 C CA . PHE B 1 50 ? 6.504 24.797 -2.596 1 97 50 PHE B CA 1
ATOM 3678 C C . PHE B 1 50 ? 5.406 23.75 -2.65 1 97 50 PHE B C 1
ATOM 3680 O O . PHE B 1 50 ? 4.289 23.984 -2.18 1 97 50 PHE B O 1
ATOM 3687 N N . ALA B 1 51 ? 5.77 22.594 -3.277 1 92.94 51 ALA B N 1
ATOM 3688 C CA . ALA B 1 51 ? 4.727 21.625 -3.578 1 92.94 51 ALA B CA 1
ATOM 3689 C C . ALA B 1 51 ? 5.004 20.297 -2.889 1 92.94 51 ALA B C 1
ATOM 3691 O O . ALA B 1 51 ? 4.078 19.562 -2.543 1 92.94 51 ALA B O 1
ATOM 3692 N N . SER B 1 52 ? 6.215 19.922 -2.658 1 91.06 52 SER B N 1
ATOM 3693 C CA . SER B 1 52 ? 6.594 18.609 -2.145 1 91.06 52 SER B CA 1
ATOM 3694 C C . SER B 1 52 ? 6.746 18.625 -0.627 1 91.06 52 SER B C 1
ATOM 3696 O O . SER B 1 52 ? 7.172 19.641 -0.058 1 91.06 52 SER B O 1
ATOM 3698 N N . PHE B 1 53 ? 6.574 17.5 0.046 1 93.12 53 PHE B N 1
ATOM 3699 C CA . PHE B 1 53 ? 6.59 17.422 1.501 1 93.12 53 PHE B CA 1
ATOM 3700 C C . PHE B 1 53 ? 7.996 17.125 2.01 1 93.12 53 PHE B C 1
ATOM 3702 O O . PHE B 1 53 ? 8.164 16.578 3.1 1 93.12 53 PHE B O 1
ATOM 3709 N N . ASN B 1 54 ? 8.945 17.438 1.264 1 93.81 54 ASN B N 1
ATOM 3710 C CA . ASN B 1 54 ? 10.336 17.266 1.682 1 93.81 54 ASN B CA 1
ATOM 3711 C C . ASN B 1 54 ? 10.719 18.281 2.754 1 93.81 54 ASN B C 1
ATOM 3713 O O . ASN B 1 54 ? 11.695 19.016 2.592 1 93.81 54 ASN B O 1
ATOM 3717 N N . PHE B 1 55 ? 10.094 18.234 3.877 1 97.12 55 PHE B N 1
ATOM 3718 C CA . PHE B 1 55 ? 10.133 19.281 4.898 1 97.12 55 PHE B CA 1
ATOM 3719 C C . PHE B 1 55 ? 11.57 19.562 5.332 1 97.12 55 PHE B C 1
ATOM 3721 O O . PHE B 1 55 ? 11.977 20.719 5.434 1 97.12 55 PHE B O 1
ATOM 3728 N N . LEU B 1 56 ? 12.336 18.484 5.523 1 97.56 56 LEU B N 1
ATOM 3729 C CA . LEU B 1 56 ? 13.656 18.641 6.121 1 97.56 56 LEU B CA 1
ATOM 3730 C C . LEU B 1 56 ? 14.742 18.594 5.051 1 97.56 56 LEU B C 1
ATOM 3732 O O . LEU B 1 56 ? 15.938 18.578 5.371 1 97.56 56 LEU B O 1
ATOM 3736 N N . GLY B 1 57 ? 14.352 18.5 3.791 1 95.56 57 GLY B N 1
ATOM 3737 C CA . GLY B 1 57 ? 15.312 18.547 2.697 1 95.56 57 GLY B CA 1
ATOM 3738 C C . GLY B 1 57 ? 16.203 17.312 2.629 1 95.56 57 GLY B C 1
ATOM 3739 O O . GLY B 1 57 ? 17.375 17.406 2.271 1 95.56 57 GLY B O 1
ATOM 3740 N N . LEU B 1 58 ? 15.688 16.172 2.936 1 95.38 58 LEU B N 1
ATOM 3741 C CA . LEU B 1 58 ? 16.531 15 3.059 1 95.38 58 LEU B CA 1
ATOM 3742 C C . LEU B 1 58 ? 16.469 14.141 1.799 1 95.38 58 LEU B C 1
ATOM 3744 O O . LEU B 1 58 ? 17.266 13.211 1.633 1 95.38 58 LEU B O 1
ATOM 3748 N N . LEU B 1 59 ? 15.633 14.414 0.89 1 91.31 59 LEU B N 1
ATOM 3749 C CA . LEU B 1 59 ? 15.391 13.617 -0.31 1 91.31 59 LEU B CA 1
ATOM 3750 C C . LEU B 1 59 ? 16.672 13.469 -1.129 1 91.31 59 LEU B C 1
ATOM 3752 O O . LEU B 1 59 ? 16.906 12.406 -1.717 1 91.31 59 LEU B O 1
ATOM 3756 N N . ASP B 1 60 ? 17.422 14.5 -1.228 1 89.81 60 ASP B N 1
ATOM 3757 C CA . ASP B 1 60 ? 18.641 14.484 -2.039 1 89.81 60 ASP B CA 1
ATOM 3758 C C . ASP B 1 60 ? 19.891 14.672 -1.174 1 89.81 60 ASP B C 1
ATOM 3760 O O . ASP B 1 60 ? 20.922 15.125 -1.66 1 89.81 60 ASP B O 1
ATOM 3764 N N . ASN B 1 61 ? 19.734 14.383 0.076 1 94.12 61 ASN B N 1
ATOM 3765 C CA . ASN B 1 61 ? 20.875 14.492 0.994 1 94.12 61 ASN B CA 1
ATOM 3766 C C . ASN B 1 61 ? 21.938 13.461 0.688 1 94.12 61 ASN B C 1
ATOM 3768 O O . ASN B 1 61 ? 21.641 12.281 0.499 1 94.12 61 ASN B O 1
ATOM 3772 N N . GLU B 1 62 ? 23.172 13.859 0.687 1 95.5 62 GLU B N 1
ATOM 3773 C CA . GLU B 1 62 ? 24.25 13 0.247 1 95.5 62 GLU B CA 1
ATOM 3774 C C . GLU B 1 62 ? 24.438 11.82 1.196 1 95.5 62 GLU B C 1
ATOM 3776 O O . GLU B 1 62 ? 24.766 10.711 0.763 1 95.5 62 GLU B O 1
ATOM 3781 N N . LYS B 1 63 ? 24.344 12.047 2.471 1 96.44 63 LYS B N 1
ATOM 3782 C CA . LYS B 1 63 ? 24.484 10.961 3.438 1 96.44 63 LYS B CA 1
ATOM 3783 C C . LYS B 1 63 ? 23.375 9.93 3.266 1 96.44 63 LYS B C 1
ATOM 3785 O O . LYS B 1 63 ? 23.625 8.727 3.352 1 96.44 63 LYS B O 1
ATOM 3790 N N . VAL B 1 64 ? 22.156 10.398 3.055 1 96.06 64 VAL B N 1
ATOM 3791 C CA . VAL B 1 64 ? 21 9.516 2.861 1 96.06 64 VAL B CA 1
ATOM 3792 C C . VAL B 1 64 ? 21.172 8.711 1.574 1 96.06 64 VAL B C 1
ATOM 3794 O O . VAL B 1 64 ? 20.969 7.5 1.559 1 96.06 64 VAL B O 1
ATOM 3797 N N . LYS B 1 65 ? 21.562 9.375 0.483 1 95.12 65 LYS B N 1
ATOM 3798 C CA . LYS B 1 65 ? 21.781 8.703 -0.79 1 95.12 65 LYS B CA 1
ATOM 3799 C C . LYS B 1 65 ? 22.875 7.641 -0.662 1 95.12 65 LYS B C 1
ATOM 3801 O O . LYS B 1 65 ? 22.75 6.547 -1.213 1 95.12 65 LYS B O 1
ATOM 3806 N N . SER B 1 66 ? 23.953 8 0.054 1 96.19 66 SER B N 1
ATOM 3807 C CA . SER B 1 66 ? 25.062 7.07 0.237 1 96.19 66 SER B CA 1
ATOM 3808 C C . SER B 1 66 ? 24.625 5.824 1.002 1 96.19 66 SER B C 1
ATOM 3810 O O . SER B 1 66 ? 25.031 4.711 0.668 1 96.19 66 SER B O 1
ATOM 3812 N N . ALA B 1 67 ? 23.844 6.027 2.027 1 96.5 67 ALA B N 1
ATOM 3813 C CA . ALA B 1 67 ? 23.312 4.898 2.791 1 96.5 67 ALA B CA 1
ATOM 3814 C C . ALA B 1 67 ? 22.453 3.998 1.911 1 96.5 67 ALA B C 1
ATOM 3816 O O . ALA B 1 67 ? 22.531 2.771 2.008 1 96.5 67 ALA B O 1
ATOM 3817 N N . ALA B 1 68 ? 21.609 4.602 1.103 1 95.44 68 ALA B N 1
ATOM 3818 C CA . ALA B 1 68 ? 20.766 3.848 0.193 1 95.44 68 ALA B CA 1
ATOM 3819 C C . ALA B 1 68 ? 21.594 3.07 -0.825 1 95.44 68 ALA B C 1
ATOM 3821 O O . ALA B 1 68 ? 21.281 1.912 -1.125 1 95.44 68 ALA B O 1
ATOM 3822 N N . GLN B 1 69 ? 22.625 3.727 -1.36 1 94.81 69 GLN B N 1
ATOM 3823 C CA . GLN B 1 69 ? 23.5 3.088 -2.338 1 94.81 69 GLN B CA 1
ATOM 3824 C C . GLN B 1 69 ? 24.203 1.884 -1.731 1 94.81 69 GLN B C 1
ATOM 3826 O O . GLN B 1 69 ? 24.344 0.843 -2.379 1 94.81 69 GLN B O 1
ATOM 3831 N N . ALA B 1 70 ? 24.719 2.068 -0.551 1 95.06 70 ALA B N 1
ATOM 3832 C CA . ALA B 1 70 ? 25.406 0.967 0.129 1 95.06 70 ALA B CA 1
ATOM 3833 C C . ALA B 1 70 ? 24.453 -0.213 0.339 1 95.06 70 ALA B C 1
ATOM 3835 O O . ALA B 1 70 ? 24.859 -1.37 0.189 1 95.06 70 ALA B O 1
ATOM 3836 N N . SER B 1 71 ? 23.281 0.095 0.703 1 93.75 71 SER B N 1
ATOM 3837 C CA . SER B 1 71 ? 22.281 -0.946 0.904 1 93.75 71 SER B CA 1
ATOM 3838 C C . SER B 1 71 ? 21.953 -1.655 -0.405 1 93.75 71 SER B C 1
ATOM 3840 O O . SER B 1 71 ? 21.766 -2.875 -0.429 1 93.75 71 SER B O 1
ATOM 3842 N N . LEU B 1 72 ? 21.781 -0.848 -1.439 1 92.56 72 LEU B N 1
ATOM 3843 C CA . LEU B 1 72 ? 21.5 -1.398 -2.76 1 92.56 72 LEU B CA 1
ATOM 3844 C C . LEU B 1 72 ? 22.578 -2.389 -3.18 1 92.56 72 LEU B C 1
ATOM 3846 O O . LEU B 1 72 ? 22.281 -3.434 -3.762 1 92.56 72 LEU B O 1
ATOM 3850 N N . LYS B 1 73 ? 23.781 -2.072 -2.912 1 91 73 LYS B N 1
ATOM 3851 C CA . LYS B 1 73 ? 24.891 -2.955 -3.223 1 91 73 LYS B CA 1
ATOM 3852 C C . LYS B 1 73 ? 24.828 -4.238 -2.398 1 91 73 LYS B C 1
ATOM 3854 O O . LYS B 1 73 ? 25.109 -5.324 -2.908 1 91 73 LYS B O 1
ATOM 3859 N N . LYS B 1 74 ? 24.438 -4.105 -1.167 1 90.19 74 LYS B N 1
ATOM 3860 C CA . LYS B 1 74 ? 24.453 -5.223 -0.227 1 90.19 74 LYS B CA 1
ATOM 3861 C C . LYS B 1 74 ? 23.266 -6.152 -0.457 1 90.19 74 LYS B C 1
ATOM 3863 O O . LYS B 1 74 ? 23.406 -7.375 -0.464 1 90.19 74 LYS B O 1
ATOM 3868 N N . TYR B 1 75 ? 22.062 -5.562 -0.653 1 89.06 75 TYR B N 1
ATOM 3869 C CA . TYR B 1 75 ? 20.844 -6.363 -0.585 1 89.06 75 TYR B CA 1
ATOM 3870 C C . TYR B 1 75 ? 20.219 -6.504 -1.963 1 89.06 75 TYR B C 1
ATOM 3872 O O . TYR B 1 75 ? 19.375 -7.387 -2.182 1 89.06 75 TYR B O 1
ATOM 3880 N N . GLY B 1 76 ? 20.531 -5.621 -2.893 1 87.31 76 GLY B N 1
ATOM 3881 C CA . GLY B 1 76 ? 19.797 -5.543 -4.145 1 87.31 76 GLY B CA 1
ATOM 3882 C C . GLY B 1 76 ? 18.625 -4.574 -4.09 1 87.31 76 GLY B C 1
ATOM 3883 O O . GLY B 1 76 ? 18.531 -3.76 -3.172 1 87.31 76 GLY B O 1
ATOM 3884 N N . VAL B 1 77 ? 17.766 -4.578 -5.07 1 84.88 77 VAL B N 1
ATOM 3885 C CA . VAL B 1 77 ? 16.75 -3.559 -5.285 1 84.88 77 VAL B CA 1
ATOM 3886 C C . VAL B 1 77 ? 15.516 -3.879 -4.441 1 84.88 77 VAL B C 1
ATOM 3888 O O . VAL B 1 77 ? 15.047 -3.033 -3.676 1 84.88 77 VAL B O 1
ATOM 3891 N N . GLY B 1 78 ? 14.969 -5.098 -4.57 1 81.12 78 GLY B N 1
ATOM 3892 C CA . GLY B 1 78 ? 13.734 -5.484 -3.904 1 81.12 78 GLY B CA 1
ATOM 3893 C C . GLY B 1 78 ? 13.93 -6.582 -2.877 1 81.12 78 GLY B C 1
ATOM 3894 O O . GLY B 1 78 ? 15.047 -6.82 -2.42 1 81.12 78 GLY B O 1
ATOM 3895 N N . THR B 1 79 ? 12.766 -7.098 -2.373 1 77.31 79 THR B N 1
ATOM 3896 C CA . THR B 1 79 ? 12.82 -8.141 -1.354 1 77.31 79 THR B CA 1
ATOM 3897 C C . THR B 1 79 ? 12.297 -9.461 -1.905 1 77.31 79 THR B C 1
ATOM 3899 O O . THR B 1 79 ? 12.625 -10.531 -1.391 1 77.31 79 THR B O 1
ATOM 3902 N N . CYS B 1 80 ? 11.508 -9.398 -2.863 1 71.44 80 CYS B N 1
ATOM 3903 C CA . CYS B 1 80 ? 10.875 -10.539 -3.51 1 71.44 80 CYS B CA 1
ATOM 3904 C C . CYS B 1 80 ? 10.148 -11.414 -2.49 1 71.44 80 CYS B C 1
ATOM 3906 O O . CYS B 1 80 ? 10.156 -12.641 -2.605 1 71.44 80 CYS B O 1
ATOM 3908 N N . GLY B 1 81 ? 9.594 -10.797 -1.405 1 75.31 81 GLY B N 1
ATOM 3909 C CA . GLY B 1 81 ? 8.828 -11.539 -0.419 1 75.31 81 GLY B CA 1
ATOM 3910 C C . GLY B 1 81 ? 8.234 -10.656 0.667 1 75.31 81 GLY B C 1
ATOM 3911 O O . GLY B 1 81 ? 8.805 -9.617 1.009 1 75.31 81 GLY B O 1
ATOM 3912 N N . PRO B 1 82 ? 7.137 -11.141 1.163 1 72.19 82 PRO B N 1
ATOM 3913 C CA . PRO B 1 82 ? 6.535 -10.422 2.289 1 72.19 82 PRO B CA 1
ATOM 3914 C C . PRO B 1 82 ? 7.277 -10.656 3.602 1 72.19 82 PRO B C 1
ATOM 3916 O O . PRO B 1 82 ? 8.141 -11.531 3.682 1 72.19 82 PRO B O 1
ATOM 3919 N N . ARG B 1 83 ? 7.074 -9.922 4.566 1 68.19 83 ARG B N 1
ATOM 3920 C CA . ARG B 1 83 ? 7.77 -9.969 5.852 1 68.19 83 ARG B CA 1
ATOM 3921 C C . ARG B 1 83 ? 7.66 -11.359 6.477 1 68.19 83 ARG B C 1
ATOM 3923 O O . ARG B 1 83 ? 8.609 -11.844 7.09 1 68.19 83 ARG B O 1
ATOM 3930 N N . GLY B 1 84 ? 6.559 -12 6.289 1 64.62 84 GLY B N 1
ATOM 3931 C CA . GLY B 1 84 ? 6.359 -13.297 6.91 1 64.62 84 GLY B CA 1
ATOM 3932 C C . GLY B 1 84 ? 7.039 -14.43 6.164 1 64.62 84 GLY B C 1
ATOM 3933 O O . GLY B 1 84 ? 7.055 -15.57 6.633 1 64.62 84 GLY B O 1
ATOM 3934 N N . PHE B 1 85 ? 7.602 -14.086 4.945 1 66.12 85 PHE B N 1
ATOM 3935 C CA . PHE B 1 85 ? 8.219 -15.094 4.094 1 66.12 85 PHE B CA 1
ATOM 3936 C C . PHE B 1 85 ? 9.648 -14.703 3.744 1 66.12 85 PHE B C 1
ATOM 3938 O O . PHE B 1 85 ? 9.992 -14.555 2.568 1 66.12 85 PHE B O 1
ATOM 3945 N N . TYR B 1 86 ? 10.445 -14.594 4.715 1 66.81 86 TYR B N 1
ATOM 3946 C CA . TYR B 1 86 ? 11.844 -14.219 4.555 1 66.81 86 TYR B CA 1
ATOM 3947 C C . TYR B 1 86 ? 11.969 -12.805 3.992 1 66.81 86 TYR B C 1
ATOM 3949 O O . TYR B 1 86 ? 12.898 -12.516 3.229 1 66.81 86 TYR B O 1
ATOM 3957 N N . GLY B 1 87 ? 10.961 -12.055 4.117 1 75.56 87 GLY B N 1
ATOM 3958 C CA . GLY B 1 87 ? 10.992 -10.664 3.697 1 75.56 87 GLY B CA 1
ATOM 3959 C C . GLY B 1 87 ? 11.5 -9.727 4.781 1 75.56 87 GLY B C 1
ATOM 3960 O O . GLY B 1 87 ? 11.633 -8.523 4.555 1 75.56 87 GLY B O 1
ATOM 3961 N N . THR B 1 88 ? 11.836 -10.273 5.887 1 81.38 88 THR B N 1
ATOM 3962 C CA . THR B 1 88 ? 12.391 -9.453 6.957 1 81.38 88 THR B CA 1
ATOM 3963 C C . THR B 1 88 ? 13.914 -9.445 6.906 1 81.38 88 THR B C 1
ATOM 3965 O O . THR B 1 88 ? 14.547 -10.492 7.059 1 81.38 88 THR B O 1
ATOM 3968 N N . PHE B 1 89 ? 14.484 -8.344 6.707 1 88.62 89 PHE B N 1
ATOM 3969 C CA . PHE B 1 89 ? 15.93 -8.141 6.676 1 88.62 89 PHE B CA 1
ATOM 3970 C C . PHE B 1 89 ? 16.422 -7.535 7.988 1 88.62 89 PHE B C 1
ATOM 3972 O O . PHE B 1 89 ? 15.641 -6.922 8.719 1 88.62 89 PHE B O 1
ATOM 3979 N N . ASP B 1 90 ? 17.625 -7.727 8.25 1 91.31 90 ASP B N 1
ATOM 3980 C CA . ASP B 1 90 ? 18.219 -7.18 9.461 1 91.31 90 ASP B CA 1
ATOM 3981 C C . ASP B 1 90 ? 18.031 -5.664 9.531 1 91.31 90 ASP B C 1
ATOM 3983 O O . ASP B 1 90 ? 17.75 -5.117 10.602 1 91.31 90 ASP B O 1
ATOM 3987 N N . VAL B 1 91 ? 18.125 -5.02 8.383 1 93.88 91 VAL B N 1
ATOM 3988 C CA . VAL B 1 91 ? 18.031 -3.566 8.328 1 93.88 91 VAL B CA 1
ATOM 3989 C C . VAL B 1 91 ? 16.609 -3.135 8.719 1 93.88 91 VAL B C 1
ATOM 3991 O O . VAL B 1 91 ? 16.406 -2.031 9.234 1 93.88 91 VAL B O 1
ATOM 3994 N N . HIS B 1 92 ? 15.578 -3.988 8.461 1 92.5 92 HIS B N 1
ATOM 3995 C CA . HIS B 1 92 ? 14.219 -3.689 8.898 1 92.5 92 HIS B CA 1
ATOM 3996 C C . HIS B 1 92 ? 14.125 -3.627 10.414 1 92.5 92 HIS B C 1
ATOM 3998 O O . HIS B 1 92 ? 13.508 -2.713 10.969 1 92.5 92 HIS B O 1
ATOM 4004 N N . LEU B 1 93 ? 14.727 -4.594 11.062 1 92.44 93 LEU B N 1
ATOM 4005 C CA . LEU B 1 93 ? 14.719 -4.641 12.523 1 92.44 93 LEU B CA 1
ATOM 4006 C C . LEU B 1 93 ? 15.508 -3.473 13.109 1 92.44 93 LEU B C 1
ATOM 4008 O O . LEU B 1 93 ? 15.125 -2.904 14.133 1 92.44 93 LEU B O 1
ATOM 4012 N N . GLU B 1 94 ? 16.578 -3.209 12.469 1 95.94 94 GLU B N 1
ATOM 4013 C CA . GLU B 1 94 ? 17.344 -2.043 12.898 1 95.94 94 GLU B CA 1
ATOM 4014 C C . GLU B 1 94 ? 16.5 -0.773 12.828 1 95.94 94 GLU B C 1
ATOM 4016 O O . GLU B 1 94 ? 16.516 0.043 13.75 1 95.94 94 GLU B O 1
ATOM 4021 N N . LEU B 1 95 ? 15.773 -0.586 11.711 1 97.25 95 LEU B N 1
ATOM 4022 C CA . LEU B 1 95 ? 14.922 0.589 11.555 1 97.25 95 LEU B CA 1
ATOM 4023 C C . LEU B 1 95 ? 13.836 0.62 12.625 1 97.25 95 LEU B C 1
ATOM 4025 O O . LEU B 1 95 ? 13.547 1.677 13.188 1 97.25 95 LEU B O 1
ATOM 4029 N N . GLU B 1 96 ? 13.203 -0.53 12.875 1 94.94 96 GLU B N 1
ATOM 4030 C CA . GLU B 1 96 ? 12.188 -0.599 13.914 1 94.94 96 GLU B CA 1
ATOM 4031 C C . GLU B 1 96 ? 12.75 -0.185 15.273 1 94.94 96 GLU B C 1
ATOM 4033 O O . GLU B 1 96 ? 12.109 0.564 16.016 1 94.94 96 GLU B O 1
ATOM 4038 N N . GLU B 1 97 ? 13.922 -0.621 15.594 1 97.19 97 GLU B N 1
ATOM 4039 C CA . GLU B 1 97 ? 14.578 -0.268 16.844 1 97.19 97 GLU B CA 1
ATOM 4040 C C . GLU B 1 97 ? 14.883 1.227 16.906 1 97.19 97 GLU B C 1
ATOM 4042 O O . GLU B 1 97 ? 14.664 1.865 17.938 1 97.19 97 GLU B O 1
ATOM 4047 N N . ARG B 1 98 ? 15.391 1.743 15.867 1 98.38 98 ARG B N 1
ATOM 4048 C CA . ARG B 1 98 ? 15.75 3.156 15.812 1 98.38 98 ARG B CA 1
ATOM 4049 C C . ARG B 1 98 ? 14.516 4.039 15.938 1 98.38 98 ARG B C 1
ATOM 4051 O O . ARG B 1 98 ? 14.555 5.078 16.609 1 98.38 98 ARG B O 1
ATOM 4058 N N . LEU B 1 99 ? 13.445 3.641 15.305 1 98.38 99 LEU B N 1
ATOM 4059 C CA . LEU B 1 99 ? 12.195 4.391 15.391 1 98.38 99 LEU B CA 1
ATOM 4060 C C . LEU B 1 99 ? 11.648 4.375 16.812 1 98.38 99 LEU B C 1
ATOM 4062 O O . LEU B 1 99 ? 11.203 5.41 17.328 1 98.38 99 LEU B O 1
ATOM 4066 N N . ALA B 1 100 ? 11.664 3.191 17.406 1 98 100 ALA B N 1
ATOM 4067 C CA . ALA B 1 100 ? 11.203 3.08 18.781 1 98 100 ALA B CA 1
ATOM 4068 C C . ALA B 1 100 ? 12.016 3.975 19.719 1 98 100 ALA B C 1
ATOM 4070 O O . ALA B 1 100 ? 11.453 4.676 20.562 1 98 100 ALA B O 1
ATOM 4071 N N . LYS B 1 101 ? 13.289 3.936 19.547 1 98.12 101 LYS B N 1
ATOM 4072 C CA . LYS B 1 101 ? 14.172 4.758 20.359 1 98.12 101 LYS B CA 1
ATOM 4073 C C . LYS B 1 101 ? 13.93 6.242 20.109 1 98.12 101 LYS B C 1
ATOM 4075 O O . LYS B 1 101 ? 13.836 7.027 21.062 1 98.12 101 LYS B O 1
ATOM 4080 N N . PHE B 1 102 ? 13.859 6.648 18.938 1 98.12 102 PHE B N 1
ATOM 4081 C CA . PHE B 1 102 ? 13.648 8.047 18.578 1 98.12 102 PHE B CA 1
ATOM 4082 C C . PHE B 1 102 ? 12.359 8.57 19.203 1 98.12 102 PHE B C 1
ATOM 4084 O O . PHE B 1 102 ? 12.328 9.68 19.734 1 98.12 102 PHE B O 1
ATOM 4091 N N . MET B 1 103 ? 11.305 7.742 19.109 1 98 103 MET B N 1
ATOM 4092 C CA . MET B 1 103 ? 9.977 8.148 19.578 1 98 103 MET B CA 1
ATOM 4093 C C . MET B 1 103 ? 9.828 7.902 21.078 1 98 103 MET B C 1
ATOM 4095 O O . MET B 1 103 ? 8.852 8.336 21.688 1 98 103 MET B O 1
ATOM 4099 N N . ARG B 1 104 ? 10.773 7.184 21.672 1 97.38 104 ARG B N 1
ATOM 4100 C CA . ARG B 1 104 ? 10.773 6.855 23.094 1 97.38 104 ARG B CA 1
ATOM 4101 C C . ARG B 1 104 ? 9.594 5.957 23.438 1 97.38 104 ARG B C 1
ATOM 4103 O O . ARG B 1 104 ? 8.875 6.219 24.406 1 97.38 104 ARG B O 1
ATOM 4110 N N . THR B 1 105 ? 9.375 5.004 22.578 1 97.38 105 THR B N 1
ATOM 4111 C CA . THR B 1 105 ? 8.383 3.965 22.844 1 97.38 105 THR B CA 1
ATOM 4112 C C . THR B 1 105 ? 9.055 2.607 23.031 1 97.38 105 THR B C 1
ATOM 4114 O O . THR B 1 105 ? 10.25 2.463 22.766 1 97.38 105 THR B O 1
ATOM 4117 N N . GLU B 1 106 ? 8.312 1.621 23.484 1 95.88 106 GLU B N 1
ATOM 4118 C CA . GLU B 1 106 ? 8.867 0.291 23.719 1 95.88 106 GLU B CA 1
ATOM 4119 C C . GLU B 1 106 ? 9.234 -0.387 22.391 1 95.88 106 GLU B C 1
ATOM 4121 O O . GLU B 1 106 ? 10.289 -1.009 22.281 1 95.88 106 GLU B O 1
ATOM 4126 N N . GLU B 1 107 ? 8.336 -0.277 21.406 1 94.56 107 GLU B N 1
ATOM 4127 C CA . GLU B 1 107 ? 8.531 -0.969 20.125 1 94.56 107 GLU B CA 1
ATOM 4128 C C . GLU B 1 107 ? 7.953 -0.166 18.969 1 94.56 107 GLU B C 1
ATOM 4130 O O . GLU B 1 107 ? 7.109 0.709 19.172 1 94.56 107 GLU B O 1
ATOM 4135 N N . ALA B 1 108 ? 8.438 -0.458 17.844 1 95.19 108 ALA B N 1
ATOM 4136 C CA . ALA B 1 108 ? 7.895 0.064 16.578 1 95.19 108 ALA B CA 1
ATOM 4137 C C . ALA B 1 108 ? 7.828 -1.027 15.523 1 95.19 108 ALA B C 1
ATOM 4139 O O . ALA B 1 108 ? 8.562 -2.014 15.586 1 95.19 108 ALA B O 1
ATOM 4140 N N . ILE B 1 109 ? 6.941 -0.864 14.625 1 91.69 109 ILE B N 1
ATOM 4141 C CA . ILE B 1 109 ? 6.793 -1.757 13.484 1 91.69 109 ILE B CA 1
ATOM 4142 C C . ILE B 1 109 ? 6.695 -0.938 12.195 1 91.69 109 ILE B C 1
ATOM 4144 O O . ILE B 1 109 ? 6.078 0.129 12.18 1 91.69 109 ILE B O 1
ATOM 4148 N N . ILE B 1 110 ? 7.301 -1.463 11.133 1 91.62 110 ILE B N 1
ATOM 4149 C CA . ILE B 1 110 ? 7.316 -0.685 9.898 1 91.62 110 ILE B CA 1
ATOM 4150 C C . ILE B 1 110 ? 6.383 -1.327 8.875 1 91.62 110 ILE B C 1
ATOM 4152 O O . ILE B 1 110 ? 6.168 -2.541 8.898 1 91.62 110 ILE B O 1
ATOM 4156 N N . TYR B 1 111 ? 5.836 -0.472 8.031 1 86.75 111 TYR B N 1
ATOM 4157 C CA . TYR B 1 111 ? 5.016 -0.84 6.883 1 86.75 111 TYR B CA 1
ATOM 4158 C C . TYR B 1 111 ? 5.66 -0.366 5.586 1 86.75 111 TYR B C 1
ATOM 4160 O O . TYR B 1 111 ? 6.367 0.645 5.566 1 86.75 111 TYR B O 1
ATOM 4168 N N . SER B 1 112 ? 5.391 -0.98 4.543 1 82.25 112 SER B N 1
ATOM 4169 C CA . SER B 1 112 ? 6.031 -0.673 3.268 1 82.25 112 SER B CA 1
ATOM 4170 C C . SER B 1 112 ? 5.383 0.537 2.602 1 82.25 112 SER B C 1
ATOM 4172 O O . SER B 1 112 ? 5.977 1.156 1.717 1 82.25 112 SER B O 1
ATOM 4174 N N . TYR B 1 113 ? 4.238 0.817 3.027 1 80.31 113 TYR B N 1
ATOM 4175 C CA . TYR B 1 113 ? 3.492 1.896 2.387 1 80.31 113 TYR B CA 1
ATOM 4176 C C . TYR B 1 113 ? 2.896 2.838 3.426 1 80.31 113 TYR B C 1
ATOM 4178 O O . TYR B 1 113 ? 2.223 2.398 4.359 1 80.31 113 TYR B O 1
ATOM 4186 N N . GLY B 1 114 ? 3.074 4.074 3.172 1 86.31 114 GLY B N 1
ATOM 4187 C CA . GLY B 1 114 ? 2.633 5.074 4.129 1 86.31 114 GLY B CA 1
ATOM 4188 C C . GLY B 1 114 ? 1.129 5.082 4.332 1 86.31 114 GLY B C 1
ATOM 4189 O O . GLY B 1 114 ? 0.651 5.047 5.469 1 86.31 114 GLY B O 1
ATOM 4190 N N . PHE B 1 115 ? 0.367 5.066 3.221 1 83.06 115 PHE B N 1
ATOM 4191 C CA . PHE B 1 115 ? -1.09 5.094 3.271 1 83.06 115 PHE B CA 1
ATOM 4192 C C . PHE B 1 115 ? -1.629 3.885 4.027 1 83.06 115 PHE B C 1
ATOM 4194 O O . PHE B 1 115 ? -2.582 4 4.797 1 83.06 115 PHE B O 1
ATOM 4201 N N . ALA B 1 116 ? -0.997 2.807 3.867 1 82.25 116 ALA B N 1
ATOM 4202 C CA . ALA B 1 116 ? -1.484 1.544 4.418 1 82.25 116 ALA B CA 1
ATOM 4203 C C . ALA B 1 116 ? -1.207 1.453 5.914 1 82.25 116 ALA B C 1
ATOM 4205 O O . ALA B 1 116 ? -1.793 0.621 6.609 1 82.25 116 ALA B O 1
ATOM 4206 N N . THR B 1 117 ? -0.353 2.293 6.418 1 89.69 117 THR B N 1
ATOM 4207 C CA . THR B 1 117 ? 0.056 2.188 7.816 1 89.69 117 THR B CA 1
ATOM 4208 C C . THR B 1 117 ? -1.138 2.395 8.742 1 89.69 117 THR B C 1
ATOM 4210 O O . THR B 1 117 ? -1.679 1.432 9.289 1 89.69 117 THR B O 1
ATOM 4213 N N . ILE B 1 118 ? -1.756 3.57 8.75 1 92.06 118 ILE B N 1
ATOM 4214 C CA . ILE B 1 118 ? -2.879 3.824 9.648 1 92.06 118 ILE B CA 1
ATOM 4215 C C . ILE B 1 118 ? -4.117 3.088 9.141 1 92.06 118 ILE B C 1
ATOM 4217 O O . ILE B 1 118 ? -4.945 2.639 9.938 1 92.06 118 ILE B O 1
ATOM 4221 N N . ALA B 1 119 ? -4.23 2.922 7.848 1 88 119 ALA B N 1
ATOM 4222 C CA . ALA B 1 119 ? -5.379 2.238 7.262 1 88 119 ALA B CA 1
ATOM 4223 C C . ALA B 1 119 ? -5.438 0.78 7.707 1 88 119 ALA B C 1
ATOM 4225 O O . ALA B 1 119 ? -6.516 0.192 7.793 1 88 119 ALA B O 1
ATOM 4226 N N . SER B 1 120 ? -4.266 0.192 8 1 84.94 120 SER B N 1
ATOM 4227 C CA . SER B 1 120 ? -4.246 -1.194 8.453 1 84.94 120 SER B CA 1
ATOM 4228 C C . SER B 1 120 ? -4.207 -1.276 9.977 1 84.94 120 SER B C 1
ATOM 4230 O O . SER B 1 120 ? -4.648 -2.268 10.562 1 84.94 120 SER B O 1
ATOM 4232 N N . ALA B 1 121 ? -3.67 -0.271 10.617 1 89.5 121 ALA B N 1
ATOM 4233 C CA . ALA B 1 121 ? -3.547 -0.276 12.07 1 89.5 121 ALA B CA 1
ATOM 4234 C C . ALA B 1 121 ? -4.918 -0.193 12.742 1 89.5 121 ALA B C 1
ATOM 4236 O O . ALA B 1 121 ? -5.168 -0.867 13.742 1 89.5 121 ALA B O 1
ATOM 4237 N N . ILE B 1 122 ? -5.816 0.579 12.203 1 92.81 122 ILE B N 1
ATOM 4238 C CA . ILE B 1 122 ? -7.121 0.803 12.812 1 92.81 122 ILE B CA 1
ATOM 4239 C C . ILE B 1 122 ? -7.902 -0.508 12.852 1 92.81 122 ILE B C 1
ATOM 4241 O O . ILE B 1 122 ? -8.312 -0.963 13.93 1 92.81 122 ILE B O 1
ATOM 4245 N N . PRO B 1 123 ? -8.047 -1.163 11.766 1 88.69 123 PRO B N 1
ATOM 4246 C CA . PRO B 1 123 ? -8.852 -2.391 11.812 1 88.69 123 PRO B CA 1
ATOM 4247 C C . PRO B 1 123 ? -8.141 -3.529 12.539 1 88.69 123 PRO B C 1
ATOM 4249 O O . PRO B 1 123 ? -8.758 -4.562 12.828 1 88.69 123 PRO B O 1
ATOM 4252 N N . ALA B 1 124 ? -6.879 -3.41 12.773 1 84.5 124 ALA B N 1
ATOM 4253 C CA . ALA B 1 124 ? -6.211 -4.406 13.609 1 84.5 124 ALA B CA 1
ATOM 4254 C C . ALA B 1 124 ? -6.754 -4.379 15.039 1 84.5 124 ALA B C 1
ATOM 4256 O O . ALA B 1 124 ? -6.715 -5.391 15.742 1 84.5 124 ALA B O 1
ATOM 4257 N N . TYR B 1 125 ? -7.352 -3.266 15.469 1 88.44 125 TYR B N 1
ATOM 4258 C CA . TYR B 1 125 ? -7.766 -3.127 16.859 1 88.44 125 TYR B CA 1
ATOM 4259 C C . TYR B 1 125 ? -9.266 -2.885 16.969 1 88.44 125 TYR B C 1
ATOM 4261 O O . TYR B 1 125 ? -9.906 -3.299 17.938 1 88.44 125 TYR B O 1
ATOM 4269 N N . SER B 1 126 ? -9.773 -2.135 16.094 1 91.38 126 SER B N 1
ATOM 4270 C CA . SER B 1 126 ? -11.195 -1.803 16.125 1 91.38 126 SER B CA 1
ATOM 4271 C C . SER B 1 126 ? -11.984 -2.664 15.148 1 91.38 126 SER B C 1
ATOM 4273 O O . SER B 1 126 ? -11.625 -2.762 13.969 1 91.38 126 SER B O 1
ATOM 4275 N N . LYS B 1 127 ? -13.039 -3.223 15.648 1 89.19 127 LYS B N 1
ATOM 4276 C CA . LYS B 1 127 ? -13.852 -4.148 14.867 1 89.19 127 LYS B CA 1
ATOM 4277 C C . LYS B 1 127 ? -15.336 -3.785 14.945 1 89.19 127 LYS B C 1
ATOM 4279 O O . LYS B 1 127 ? -15.695 -2.771 15.547 1 89.19 127 LYS B O 1
ATOM 4284 N N . ARG B 1 128 ? -16.109 -4.703 14.211 1 90.31 128 ARG B N 1
ATOM 4285 C CA . ARG B 1 128 ? -17.562 -4.543 14.273 1 90.31 128 ARG B CA 1
ATOM 4286 C C . ARG B 1 128 ? -18.047 -4.543 15.719 1 90.31 128 ARG B C 1
ATOM 4288 O O . ARG B 1 128 ? -17.656 -5.395 16.516 1 90.31 128 ARG B O 1
ATOM 4295 N N . GLY B 1 129 ? -18.859 -3.594 16.094 1 93.19 129 GLY B N 1
ATOM 4296 C CA . GLY B 1 129 ? -19.375 -3.477 17.453 1 93.19 129 GLY B CA 1
ATOM 4297 C C . GLY B 1 129 ? -18.656 -2.41 18.266 1 93.19 129 GLY B C 1
ATOM 4298 O O . GLY B 1 129 ? -19.203 -1.905 19.25 1 93.19 129 GLY B O 1
ATOM 4299 N N . ASP B 1 130 ? -17.406 -2.096 17.891 1 95.81 130 ASP B N 1
ATOM 4300 C CA . ASP B 1 130 ? -16.656 -1.054 18.578 1 95.81 130 ASP B CA 1
ATOM 4301 C C . ASP B 1 130 ? -17.094 0.335 18.109 1 95.81 130 ASP B C 1
ATOM 4303 O O . ASP B 1 130 ? -17.781 0.47 17.094 1 95.81 130 ASP B O 1
ATOM 4307 N N . ILE B 1 131 ? -16.719 1.346 18.922 1 97.81 131 ILE B N 1
ATOM 4308 C CA . ILE B 1 131 ? -17.094 2.723 18.625 1 97.81 131 ILE B CA 1
ATOM 4309 C C . ILE B 1 131 ? -15.836 3.568 18.422 1 97.81 131 ILE B C 1
ATOM 4311 O O . ILE B 1 131 ? -14.906 3.51 19.25 1 97.81 131 ILE B O 1
ATOM 4315 N N . VAL B 1 132 ? -15.805 4.281 17.344 1 98.56 132 VAL B N 1
ATOM 4316 C CA . VAL B 1 132 ? -14.664 5.156 17.078 1 98.56 132 VAL B CA 1
ATOM 4317 C C . VAL B 1 132 ? -15.148 6.594 16.906 1 98.56 132 VAL B C 1
ATOM 4319 O O . VAL B 1 132 ? -15.961 6.883 16.016 1 98.56 132 VAL B O 1
ATOM 4322 N N . PHE B 1 133 ? -14.727 7.469 17.797 1 98.88 133 PHE B N 1
ATOM 4323 C CA . PHE B 1 133 ? -14.922 8.906 17.656 1 98.88 133 PHE B CA 1
ATOM 4324 C C . PHE B 1 133 ? -13.828 9.523 16.797 1 98.88 133 PHE B C 1
ATOM 4326 O O . PHE B 1 133 ? -12.648 9.43 17.125 1 98.88 133 PHE B O 1
ATOM 4333 N N . VAL B 1 134 ? -14.18 10.148 15.719 1 98.81 134 VAL B N 1
ATOM 4334 C CA . VAL B 1 134 ? -13.188 10.586 14.742 1 98.81 134 VAL B CA 1
ATOM 4335 C C . VAL B 1 134 ? -13.406 12.062 14.406 1 98.81 134 VAL B C 1
ATOM 4337 O O . VAL B 1 134 ? -14.547 12.508 14.242 1 98.81 134 VAL B O 1
ATOM 4340 N N . ASP B 1 135 ? -12.352 12.797 14.336 1 98.62 135 ASP B N 1
ATOM 4341 C CA . ASP B 1 135 ? -12.414 14.18 13.891 1 98.62 135 ASP B CA 1
ATOM 4342 C C . ASP B 1 135 ? -12.859 14.266 12.43 1 98.62 135 ASP B C 1
ATOM 4344 O O . ASP B 1 135 ? -12.391 13.508 11.586 1 98.62 135 ASP B O 1
ATOM 4348 N N . GLU B 1 136 ? -13.664 15.172 12.117 1 97.56 136 GLU B N 1
ATOM 4349 C CA . GLU B 1 136 ? -14.234 15.289 10.781 1 97.56 136 GLU B CA 1
ATOM 4350 C C . GLU B 1 136 ? -13.172 15.633 9.75 1 97.56 136 GLU B C 1
ATOM 4352 O O . GLU B 1 136 ? -13.359 15.414 8.547 1 97.56 136 GLU B O 1
ATOM 4357 N N . ALA B 1 137 ? -12.07 16.125 10.164 1 97.56 137 ALA B N 1
ATOM 4358 C CA . ALA B 1 137 ? -11.016 16.516 9.234 1 97.56 137 ALA B CA 1
ATOM 4359 C C . ALA B 1 137 ? -10.039 15.375 8.984 1 97.56 137 ALA B C 1
ATOM 4361 O O . ALA B 1 137 ? -9.008 15.555 8.344 1 97.56 137 ALA B O 1
ATOM 4362 N N . ALA B 1 138 ? -10.398 14.203 9.453 1 96.81 138 ALA B N 1
ATOM 4363 C CA . ALA B 1 138 ? -9.508 13.047 9.328 1 96.81 138 ALA B CA 1
ATOM 4364 C C . ALA B 1 138 ? -9.117 12.812 7.871 1 96.81 138 ALA B C 1
ATOM 4366 O O . ALA B 1 138 ? -9.953 12.945 6.969 1 96.81 138 ALA B O 1
ATOM 4367 N N . CYS B 1 139 ? -7.898 12.516 7.648 1 94.12 139 CYS B N 1
ATOM 4368 C CA . CYS B 1 139 ? -7.383 12.305 6.301 1 94.12 139 CYS B CA 1
ATOM 4369 C C . CYS B 1 139 ? -7.973 11.047 5.68 1 94.12 139 CYS B C 1
ATOM 4371 O O . CYS B 1 139 ? -8.586 10.234 6.379 1 94.12 139 CYS B O 1
ATOM 4373 N N . PHE B 1 140 ? -7.77 10.859 4.445 1 89.62 140 PHE B N 1
ATOM 4374 C CA . PHE B 1 140 ? -8.406 9.797 3.678 1 89.62 140 PHE B CA 1
ATOM 4375 C C . PHE B 1 140 ? -7.934 8.43 4.156 1 89.62 140 PHE B C 1
ATOM 4377 O O . PHE B 1 140 ? -8.711 7.473 4.176 1 89.62 140 PHE B O 1
ATOM 4384 N N . ALA B 1 141 ? -6.641 8.258 4.469 1 89.56 141 ALA B N 1
ATOM 4385 C CA . ALA B 1 141 ? -6.109 6.988 4.957 1 89.56 141 ALA B CA 1
ATOM 4386 C C . ALA B 1 141 ? -6.848 6.531 6.211 1 89.56 141 ALA B C 1
ATOM 4388 O O . ALA B 1 141 ? -7.168 5.348 6.355 1 89.56 141 ALA B O 1
ATOM 4389 N N . ILE B 1 142 ? -7.094 7.441 7.129 1 95.5 142 ILE B N 1
ATOM 4390 C CA . ILE B 1 142 ? -7.867 7.129 8.328 1 95.5 142 ILE B CA 1
ATOM 4391 C C . ILE B 1 142 ? -9.258 6.652 7.926 1 95.5 142 ILE B C 1
ATOM 4393 O O . ILE B 1 142 ? -9.758 5.648 8.453 1 95.5 142 ILE B O 1
ATOM 4397 N N . GLN B 1 143 ? -9.883 7.367 7.035 1 93.69 143 GLN B N 1
ATOM 4398 C CA . GLN B 1 143 ? -11.227 7.02 6.602 1 93.69 143 GLN B CA 1
ATOM 4399 C C . GLN B 1 143 ? -11.281 5.594 6.055 1 93.69 143 GLN B C 1
ATOM 4401 O O . GLN B 1 143 ? -12.219 4.848 6.344 1 93.69 143 GLN B O 1
ATOM 4406 N N . LYS B 1 144 ? -10.281 5.285 5.328 1 86.88 144 LYS B N 1
ATOM 4407 C CA . LYS B 1 144 ? -10.258 3.941 4.762 1 86.88 144 LYS B CA 1
ATOM 4408 C C . LYS B 1 144 ? -10.062 2.891 5.852 1 86.88 144 LYS B C 1
ATOM 4410 O O . LYS B 1 144 ? -10.633 1.799 5.777 1 86.88 144 LYS B O 1
ATOM 4415 N N . GLY B 1 145 ? -9.195 3.158 6.793 1 90.25 145 GLY B N 1
ATOM 4416 C CA . GLY B 1 145 ? -9.062 2.26 7.93 1 90.25 145 GLY B CA 1
ATOM 4417 C C . GLY B 1 145 ? -10.359 2.07 8.695 1 90.25 145 GLY B C 1
ATOM 4418 O O . GLY B 1 145 ? -10.68 0.957 9.109 1 90.25 145 GLY B O 1
ATOM 4419 N N . LEU B 1 146 ? -11.062 3.152 8.875 1 94.56 146 LEU B N 1
ATOM 4420 C CA . LEU B 1 146 ? -12.344 3.1 9.57 1 94.56 146 LEU B CA 1
ATOM 4421 C C . LEU B 1 146 ? -13.344 2.248 8.797 1 94.56 146 LEU B C 1
ATOM 4423 O O . LEU B 1 146 ? -14.07 1.44 9.383 1 94.56 146 LEU B O 1
ATOM 4427 N N . GLN B 1 147 ? -13.383 2.467 7.523 1 87.94 147 GLN B N 1
ATOM 4428 C CA . GLN B 1 147 ? -14.258 1.67 6.668 1 87.94 147 GLN B CA 1
ATOM 4429 C C . GLN B 1 147 ? -13.938 0.182 6.793 1 87.94 147 GLN B C 1
ATOM 4431 O O . GLN B 1 147 ? -14.852 -0.646 6.875 1 87.94 147 GLN B O 1
ATOM 4436 N N . ALA B 1 148 ? -12.703 -0.115 6.777 1 82.94 148 ALA B N 1
ATOM 4437 C CA . ALA B 1 148 ? -12.258 -1.505 6.836 1 82.94 148 ALA B CA 1
ATOM 4438 C C . ALA B 1 148 ? -12.586 -2.129 8.188 1 82.94 148 ALA B C 1
ATOM 4440 O O . ALA B 1 148 ? -12.812 -3.336 8.281 1 82.94 148 ALA B O 1
ATOM 4441 N N . SER B 1 149 ? -12.602 -1.388 9.227 1 88.94 149 SER B N 1
ATOM 4442 C CA . SER B 1 149 ? -12.836 -1.887 10.578 1 88.94 149 SER B CA 1
ATOM 4443 C C . SER B 1 149 ? -14.289 -2.291 10.773 1 88.94 149 SER B C 1
ATOM 4445 O O . SER B 1 149 ? -14.609 -3.082 11.664 1 88.94 149 SER B O 1
ATOM 4447 N N . ARG B 1 150 ? -15.227 -1.581 10.016 1 88.06 150 ARG B N 1
ATOM 4448 C CA . ARG B 1 150 ? -16.672 -1.779 10.125 1 88.06 150 ARG B CA 1
ATOM 4449 C C . ARG B 1 150 ? -17.172 -1.362 11.5 1 88.06 150 ARG B C 1
ATOM 4451 O O . ARG B 1 150 ? -18.219 -1.836 11.953 1 88.06 150 ARG B O 1
ATOM 4458 N N . SER B 1 151 ? -16.438 -0.557 12.18 1 95.44 151 SER B N 1
ATOM 4459 C CA . SER B 1 151 ? -16.828 -0.048 13.492 1 95.44 151 SER B CA 1
ATOM 4460 C C . SER B 1 151 ? -17.922 1 13.383 1 95.44 151 SER B C 1
ATOM 4462 O O . SER B 1 151 ? -18.234 1.467 12.281 1 95.44 151 SER B O 1
ATOM 4464 N N . ASN B 1 152 ? -18.562 1.268 14.539 1 97.06 152 ASN B N 1
ATOM 4465 C CA . ASN B 1 152 ? -19.484 2.4 14.602 1 97.06 152 ASN B CA 1
ATOM 4466 C C . ASN B 1 152 ? -18.734 3.727 14.688 1 97.06 152 ASN B C 1
ATOM 4468 O O . ASN B 1 152 ? -18.078 4.008 15.68 1 97.06 152 ASN B O 1
ATOM 4472 N N . ILE B 1 153 ? -18.906 4.523 13.672 1 98.12 153 ILE B N 1
ATOM 4473 C CA . ILE B 1 153 ? -18.125 5.75 13.578 1 98.12 153 ILE B CA 1
ATOM 4474 C C . ILE B 1 153 ? -18.969 6.941 14.023 1 98.12 153 ILE B C 1
ATOM 4476 O O . ILE B 1 153 ? -20.094 7.137 13.539 1 98.12 153 ILE B O 1
ATOM 4480 N N . LYS B 1 154 ? -18.531 7.691 14.914 1 98.5 154 LYS B N 1
ATOM 4481 C CA . LYS B 1 154 ? -19.125 8.953 15.344 1 98.5 154 LYS B CA 1
ATOM 4482 C C . LYS B 1 154 ? -18.219 10.133 15.016 1 98.5 154 LYS B C 1
ATOM 4484 O O . LYS B 1 154 ? -17.156 10.281 15.625 1 98.5 154 LYS B O 1
ATOM 4489 N N . LEU B 1 155 ? -18.625 10.938 14.156 1 98.44 155 LEU B N 1
ATOM 4490 C CA . LEU B 1 155 ? -17.844 12.109 13.781 1 98.44 155 LEU B CA 1
ATOM 4491 C C . LEU B 1 155 ? -18.125 13.273 14.727 1 98.44 155 LEU B C 1
ATOM 4493 O O . LEU B 1 155 ? -19.281 13.523 15.086 1 98.44 155 LEU B O 1
ATOM 4497 N N . PHE B 1 156 ? -17.109 13.883 15.172 1 98.75 156 PHE B N 1
ATOM 4498 C CA . PHE B 1 156 ? -17.281 15.141 15.891 1 98.75 156 PHE B CA 1
ATOM 4499 C C . PHE B 1 156 ? -16.703 16.297 15.094 1 98.75 156 PHE B C 1
ATOM 4501 O O . PHE B 1 156 ? -15.82 16.094 14.25 1 98.75 156 PHE B O 1
ATOM 4508 N N . LYS B 1 157 ? -17.141 17.484 15.328 1 98.5 157 LYS B N 1
ATOM 4509 C CA . LYS B 1 157 ? -16.703 18.688 14.625 1 98.5 157 LYS B CA 1
ATOM 4510 C C . LYS B 1 157 ? -15.211 18.922 14.828 1 98.5 157 LYS B C 1
ATOM 4512 O O . LYS B 1 157 ? -14.688 18.688 15.922 1 98.5 157 LYS B O 1
ATOM 4517 N N . HIS B 1 158 ? -14.57 19.406 13.789 1 98.19 158 HIS B N 1
ATOM 4518 C CA . HIS B 1 158 ? -13.117 19.531 13.75 1 98.19 158 HIS B CA 1
ATOM 4519 C C . HIS B 1 158 ? -12.602 20.344 14.938 1 98.19 158 HIS B C 1
ATOM 4521 O O . HIS B 1 158 ? -12.977 21.5 15.109 1 98.19 158 HIS B O 1
ATOM 4527 N N . ASN B 1 159 ? -11.789 19.688 15.75 1 98.31 159 ASN B N 1
ATOM 4528 C CA . ASN B 1 159 ? -11.117 20.25 16.922 1 98.31 159 ASN B CA 1
ATOM 4529 C C . ASN B 1 159 ? -12.117 20.828 17.906 1 98.31 159 ASN B C 1
ATOM 4531 O O . ASN B 1 159 ? -11.797 21.766 18.656 1 98.31 159 ASN B O 1
ATOM 4535 N N . ASP B 1 160 ? -13.297 20.359 17.875 1 98.69 160 ASP B N 1
ATOM 4536 C CA . ASP B 1 160 ? -14.344 20.797 18.797 1 98.69 160 ASP B CA 1
ATOM 4537 C C . ASP B 1 160 ? -14.477 19.828 19.969 1 98.69 160 ASP B C 1
ATOM 4539 O O . ASP B 1 160 ? -15.258 18.875 19.906 1 98.69 160 ASP B O 1
ATOM 4543 N N . MET B 1 161 ? -13.898 20.125 21.047 1 98.62 161 MET B N 1
ATOM 4544 C CA . MET B 1 161 ? -13.859 19.234 22.203 1 98.62 161 MET B CA 1
ATOM 4545 C C . MET B 1 161 ? -15.211 19.188 22.906 1 98.62 161 MET B C 1
ATOM 4547 O O . MET B 1 161 ? -15.57 18.172 23.516 1 98.62 161 MET B O 1
ATOM 4551 N N . ALA B 1 162 ? -15.945 20.234 22.797 1 98.69 162 ALA B N 1
ATOM 4552 C CA . ALA B 1 162 ? -17.297 20.234 23.359 1 98.69 162 ALA B CA 1
ATOM 4553 C C . ALA B 1 162 ? -18.188 19.25 22.609 1 98.69 162 ALA B C 1
ATOM 4555 O O . ALA B 1 162 ? -18.984 18.531 23.234 1 98.69 162 ALA B O 1
ATOM 4556 N N . ASP B 1 163 ? -18.062 19.25 21.344 1 98.81 163 ASP B N 1
ATOM 4557 C CA . ASP B 1 163 ? -18.844 18.312 20.547 1 98.81 163 ASP B CA 1
ATOM 4558 C C . ASP B 1 163 ? -18.422 16.875 20.812 1 98.81 163 ASP B C 1
ATOM 4560 O O . ASP B 1 163 ? -19.266 15.977 20.891 1 98.81 163 ASP B O 1
ATOM 4564 N N . LEU B 1 164 ? -17.125 16.641 20.891 1 98.81 164 LEU B N 1
ATOM 4565 C CA . LEU B 1 164 ? -16.625 15.312 21.219 1 98.81 164 LEU B CA 1
ATOM 4566 C C . LEU B 1 164 ? -17.156 14.852 22.562 1 98.81 164 LEU B C 1
ATOM 4568 O O . LEU B 1 164 ? -17.609 13.711 22.703 1 98.81 164 LEU B O 1
ATOM 4572 N N . GLU B 1 165 ? -17.078 15.703 23.5 1 98.75 165 GLU B N 1
ATOM 4573 C CA . GLU B 1 165 ? -17.547 15.32 24.828 1 98.75 165 GLU B CA 1
ATOM 4574 C C . GLU B 1 165 ? -19.047 15.031 24.828 1 98.75 165 GLU B C 1
ATOM 4576 O O . GLU B 1 165 ? -19.516 14.148 25.547 1 98.75 165 GLU B O 1
ATOM 4581 N N . ARG B 1 166 ? -19.828 15.82 24.109 1 98.75 166 ARG B N 1
ATOM 4582 C CA . ARG B 1 166 ? -21.25 15.531 23.953 1 98.75 166 ARG B CA 1
ATOM 4583 C C . ARG B 1 166 ? -21.469 14.102 23.469 1 98.75 166 ARG B C 1
ATOM 4585 O O . ARG B 1 166 ? -22.297 13.367 24.031 1 98.75 166 ARG B O 1
ATOM 4592 N N . LEU B 1 167 ? -20.766 13.695 22.453 1 98.75 167 LEU B N 1
ATOM 4593 C CA . LEU B 1 167 ? -20.875 12.352 21.891 1 98.75 167 LEU B CA 1
ATOM 4594 C C . LEU B 1 167 ? -20.453 11.297 22.922 1 98.75 167 LEU B C 1
ATOM 4596 O O . LEU B 1 167 ? -21.062 10.234 23 1 98.75 167 LEU B O 1
ATOM 4600 N N . LEU B 1 168 ? -19.391 11.594 23.656 1 98.44 168 LEU B N 1
ATOM 4601 C CA . LEU B 1 168 ? -18.906 10.68 24.688 1 98.44 168 LEU B CA 1
ATOM 4602 C C . LEU B 1 168 ? -19.969 10.492 25.766 1 98.44 168 LEU B C 1
ATOM 4604 O O . LEU B 1 168 ? -20.188 9.367 26.234 1 98.44 168 LEU B O 1
ATOM 4608 N N . LYS B 1 169 ? -20.594 11.555 26.125 1 97.94 169 LYS B N 1
ATOM 4609 C CA . LYS B 1 169 ? -21.656 11.5 27.125 1 97.94 169 LYS B CA 1
ATOM 4610 C C . LYS B 1 169 ? -22.828 10.672 26.625 1 97.94 169 LYS B C 1
ATOM 4612 O O . LYS B 1 169 ? -23.422 9.898 27.391 1 97.94 169 LYS B O 1
ATOM 4617 N N . GLU B 1 170 ? -23.156 10.906 25.422 1 97.88 170 GLU B N 1
ATOM 4618 C CA . GLU B 1 170 ? -24.234 10.117 24.812 1 97.88 170 GLU B CA 1
ATOM 4619 C C . GLU B 1 170 ? -23.922 8.625 24.859 1 97.88 170 GLU B C 1
ATOM 4621 O O . GLU B 1 170 ? -24.797 7.812 25.156 1 97.88 170 GLU B O 1
ATOM 4626 N N . GLN B 1 171 ? -22.719 8.32 24.531 1 96.56 171 GLN B N 1
ATOM 4627 C CA . GLN B 1 171 ? -22.297 6.918 24.547 1 96.56 171 GLN B CA 1
ATOM 4628 C C . GLN B 1 171 ? -22.312 6.352 25.969 1 96.56 171 GLN B C 1
ATOM 4630 O O . GLN B 1 171 ? -22.688 5.191 26.172 1 96.56 171 GLN B O 1
ATOM 4635 N N . GLU B 1 172 ? -21.875 7.113 26.875 1 94.88 172 GLU B N 1
ATOM 4636 C CA . GLU B 1 172 ? -21.922 6.691 28.281 1 94.88 172 GLU B CA 1
ATOM 4637 C C . GLU B 1 172 ? -23.344 6.348 28.719 1 94.88 172 GLU B C 1
ATOM 4639 O O . GLU B 1 172 ? -23.562 5.359 29.422 1 94.88 172 GLU B O 1
ATOM 4644 N N . THR B 1 173 ? -24.266 7.164 28.297 1 95.94 173 THR B N 1
ATOM 4645 C CA . THR B 1 173 ? -25.672 6.926 28.594 1 95.94 173 THR B CA 1
ATOM 4646 C C . THR B 1 173 ? -26.156 5.629 27.953 1 95.94 173 THR B C 1
ATOM 4648 O O . THR B 1 173 ? -26.859 4.84 28.594 1 95.94 173 THR B O 1
ATOM 4651 N N . GLU B 1 174 ? -25.781 5.461 26.703 1 94.94 174 GLU B N 1
ATOM 4652 C CA . GLU B 1 174 ? -26.141 4.234 26 1 94.94 174 GLU B CA 1
ATOM 4653 C C . GLU B 1 174 ? -25.531 3.01 26.688 1 94.94 174 GLU B C 1
ATOM 4655 O O . GLU B 1 174 ? -26.172 1.959 26.766 1 94.94 174 GLU B O 1
ATOM 4660 N N . ASP B 1 175 ? -24.344 3.131 27.172 1 93.19 175 ASP B N 1
ATOM 4661 C CA . ASP B 1 175 ? -23.641 2.041 27.844 1 93.19 175 ASP B CA 1
ATOM 4662 C C . ASP B 1 175 ? -24.359 1.645 29.125 1 93.19 175 ASP B C 1
ATOM 4664 O O . ASP B 1 175 ? -24.375 0.469 29.5 1 93.19 175 ASP B O 1
ATOM 4668 N N . GLN B 1 176 ? -24.922 2.6 29.766 1 92.44 176 GLN B N 1
ATOM 4669 C CA . GLN B 1 176 ? -25.641 2.35 31.016 1 92.44 176 GLN B CA 1
ATOM 4670 C C . GLN B 1 176 ? -26.922 1.567 30.766 1 92.44 176 GLN B C 1
ATOM 4672 O O . GLN B 1 176 ? -27.375 0.811 31.625 1 92.44 176 GLN B O 1
ATOM 4677 N N . LYS B 1 177 ? -27.422 1.738 29.625 1 94.19 177 LYS B N 1
ATOM 4678 C CA . LYS B 1 177 ? -28.656 1.028 29.281 1 94.19 177 LYS B CA 1
ATOM 4679 C C . LYS B 1 177 ? -28.391 -0.454 29.047 1 94.19 177 LYS B C 1
ATOM 4681 O O . LYS B 1 177 ? -29.25 -1.295 29.281 1 94.19 177 LYS B O 1
ATOM 4686 N N . ASN B 1 178 ? -27.219 -0.767 28.531 1 92.94 178 ASN B N 1
ATOM 4687 C CA . ASN B 1 178 ? -26.828 -2.15 28.281 1 92.94 178 ASN B CA 1
ATOM 4688 C C . ASN B 1 178 ? -25.391 -2.428 28.75 1 92.94 178 ASN B C 1
ATOM 4690 O O . ASN B 1 178 ? -24.484 -2.539 27.922 1 92.94 178 ASN B O 1
ATOM 4694 N N . PRO B 1 179 ? -25.234 -2.73 29.984 1 89 179 PRO B N 1
ATOM 4695 C CA . PRO B 1 179 ? -23.891 -2.906 30.547 1 89 179 PRO B CA 1
ATOM 4696 C C . PRO B 1 179 ? -23.172 -4.129 29.984 1 89 179 PRO B C 1
ATOM 4698 O O . PRO B 1 179 ? -21.938 -4.133 29.891 1 89 179 PRO B O 1
ATOM 4701 N N . ARG B 1 180 ? -23.891 -5.172 29.656 1 89.69 180 ARG B N 1
ATOM 4702 C CA . ARG B 1 180 ? -23.281 -6.371 29.109 1 89.69 180 ARG B CA 1
ATOM 4703 C C . ARG B 1 180 ? -22.578 -6.07 27.781 1 89.69 180 ARG B C 1
ATOM 4705 O O . ARG B 1 180 ? -21.438 -6.477 27.562 1 89.69 180 ARG B O 1
ATOM 4712 N N . LYS B 1 181 ? -23.266 -5.363 26.969 1 90.38 181 LYS B N 1
ATOM 4713 C CA . LYS B 1 181 ? -22.703 -4.957 25.688 1 90.38 181 LYS B CA 1
ATOM 4714 C C . LYS B 1 181 ? -21.578 -3.951 25.875 1 90.38 181 LYS B C 1
ATOM 4716 O O . LYS B 1 181 ? -20.562 -4 25.156 1 90.38 181 LYS B O 1
ATOM 4721 N N . ALA B 1 182 ? -21.828 -3.07 26.797 1 90.44 182 ALA B N 1
ATOM 4722 C CA . ALA B 1 182 ? -20.844 -2.02 27.078 1 90.44 182 ALA B CA 1
ATOM 4723 C C . ALA B 1 182 ? -19.5 -2.615 27.484 1 90.44 182 ALA B C 1
ATOM 4725 O O . ALA B 1 182 ? -18.453 -2.062 27.172 1 90.44 182 ALA B O 1
ATOM 4726 N N . ARG B 1 183 ? -19.547 -3.725 28.156 1 87.38 183 ARG B N 1
ATOM 4727 C CA . ARG B 1 183 ? -18.344 -4.348 28.703 1 87.38 183 ARG B CA 1
ATOM 4728 C C . ARG B 1 183 ? -17.453 -4.863 27.578 1 87.38 183 ARG B C 1
ATOM 4730 O O . ARG B 1 183 ? -16.219 -4.871 27.703 1 87.38 183 ARG B O 1
ATOM 4737 N N . VAL B 1 184 ? -18.031 -5.129 26.484 1 88.25 184 VAL B N 1
ATOM 4738 C CA . VAL B 1 184 ? -17.25 -5.75 25.422 1 88.25 184 VAL B CA 1
ATOM 4739 C C . VAL B 1 184 ? -17.031 -4.746 24.281 1 88.25 184 VAL B C 1
ATOM 4741 O O . VAL B 1 184 ? -16.344 -5.047 23.312 1 88.25 184 VAL B O 1
ATOM 4744 N N . THR B 1 185 ? -17.594 -3.52 24.422 1 92.5 185 THR B N 1
ATOM 4745 C CA . THR B 1 185 ? -17.453 -2.492 23.406 1 92.5 185 THR B CA 1
ATOM 4746 C C . THR B 1 185 ? -16.203 -1.655 23.641 1 92.5 185 THR B C 1
ATOM 4748 O O . THR B 1 185 ? -16.078 -0.996 24.672 1 92.5 185 THR B O 1
ATOM 4751 N N . ARG B 1 186 ? -15.312 -1.695 22.766 1 94.38 186 ARG B N 1
ATOM 4752 C CA . ARG B 1 186 ? -14.148 -0.82 22.859 1 94.38 186 ARG B CA 1
ATOM 4753 C C . ARG B 1 186 ? -14.445 0.547 22.25 1 94.38 186 ARG B C 1
ATOM 4755 O O . ARG B 1 186 ? -15.227 0.656 21.312 1 94.38 186 ARG B O 1
ATOM 4762 N N . ARG B 1 187 ? -13.82 1.488 22.828 1 96.56 187 ARG B N 1
ATOM 4763 C CA . ARG B 1 187 ? -14.023 2.871 22.406 1 96.56 187 ARG B CA 1
ATOM 4764 C C . ARG B 1 187 ? -12.695 3.539 22.047 1 96.56 187 ARG B C 1
ATOM 4766 O O . ARG B 1 187 ? -11.719 3.418 22.797 1 96.56 187 ARG B O 1
ATOM 4773 N N . PHE B 1 188 ? -12.703 4.246 20.906 1 97.81 188 PHE B N 1
ATOM 4774 C CA . PHE B 1 188 ? -11.477 4.871 20.422 1 97.81 188 PHE B CA 1
ATOM 4775 C C . PHE B 1 188 ? -11.734 6.309 19.984 1 97.81 188 PHE B C 1
ATOM 4777 O O . PHE B 1 188 ? -12.844 6.645 19.562 1 97.81 188 PHE B O 1
ATOM 4784 N N . ILE B 1 189 ? -10.75 7.105 20.188 1 98.62 189 ILE B N 1
ATOM 4785 C CA . ILE B 1 189 ? -10.656 8.406 19.531 1 98.62 189 ILE B CA 1
ATOM 4786 C C . ILE B 1 189 ? -9.547 8.375 18.484 1 98.62 189 ILE B C 1
ATOM 4788 O O . ILE B 1 189 ? -8.438 7.914 18.766 1 98.62 189 ILE B O 1
ATOM 4792 N N . VAL B 1 190 ? -9.812 8.797 17.266 1 98.62 190 VAL B N 1
ATOM 4793 C CA . VAL B 1 190 ? -8.797 8.883 16.219 1 98.62 190 VAL B CA 1
ATOM 4794 C C . VAL B 1 190 ? -8.609 10.344 15.789 1 98.62 190 VAL B C 1
ATOM 4796 O O . VAL B 1 190 ? -9.57 11 15.391 1 98.62 190 VAL B O 1
ATOM 4799 N N . VAL B 1 191 ? -7.438 10.844 15.875 1 98.75 191 VAL B N 1
ATOM 4800 C CA . VAL B 1 191 ? -7.121 12.219 15.508 1 98.75 191 VAL B CA 1
ATOM 4801 C C . VAL B 1 191 ? -5.77 12.266 14.797 1 98.75 191 VAL B C 1
ATOM 4803 O O . VAL B 1 191 ? -5.027 11.281 14.797 1 98.75 191 VAL B O 1
ATOM 4806 N N . GLU B 1 192 ? -5.516 13.352 14.125 1 98.62 192 GLU B N 1
ATOM 4807 C CA . GLU B 1 192 ? -4.195 13.656 13.578 1 98.62 192 GLU B CA 1
ATOM 4808 C C . GLU B 1 192 ? -3.467 14.68 14.438 1 98.62 192 GLU B C 1
AT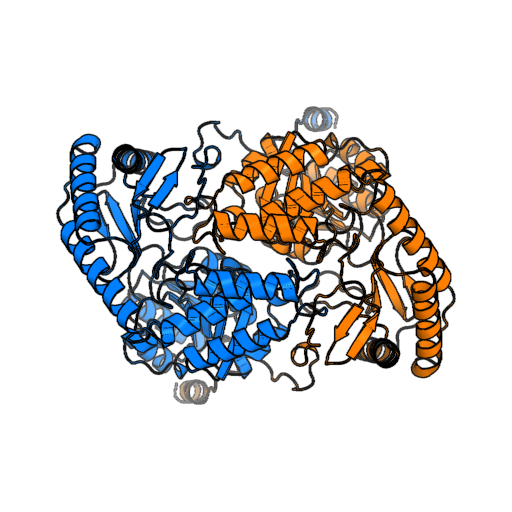OM 4810 O O . GLU B 1 192 ? -4.082 15.609 14.961 1 98.62 192 GLU B O 1
ATOM 4815 N N . GLY B 1 193 ? -2.156 14.461 14.68 1 98.62 193 GLY B N 1
ATOM 4816 C CA . GLY B 1 193 ? -1.408 15.484 15.383 1 98.62 193 GLY B CA 1
ATOM 4817 C C . GLY B 1 193 ? -1.438 16.828 14.688 1 98.62 193 GLY B C 1
ATOM 4818 O O . GLY B 1 193 ? -1.787 17.844 15.297 1 98.62 193 GLY B O 1
ATOM 4819 N N . LEU B 1 194 ? -1.005 16.859 13.5 1 98.5 194 LEU B N 1
ATOM 4820 C CA . LEU B 1 194 ? -1.134 17.938 12.531 1 98.5 194 LEU B CA 1
ATOM 4821 C C . LEU B 1 194 ? -1.959 17.516 11.328 1 98.5 194 LEU B C 1
ATOM 4823 O O . LEU B 1 194 ? -1.563 16.594 10.594 1 98.5 194 LEU B O 1
ATOM 4827 N N . TYR B 1 195 ? -3.117 18.141 11.164 1 98.12 195 TYR B N 1
ATOM 4828 C CA . TYR B 1 195 ? -4.09 17.672 10.18 1 98.12 195 TYR B CA 1
ATOM 4829 C C . TYR B 1 195 ? -3.643 18 8.766 1 98.12 195 TYR B C 1
ATOM 4831 O O . TYR B 1 195 ? -3.375 19.172 8.445 1 98.12 195 TYR B O 1
ATOM 4839 N N . MET B 1 196 ? -3.643 17.047 7.895 1 94.88 196 MET B N 1
ATOM 4840 C CA . MET B 1 196 ? -3.254 17.172 6.492 1 94.88 196 MET B CA 1
ATOM 4841 C C . MET B 1 196 ? -4.172 18.141 5.754 1 94.88 196 MET B C 1
ATOM 4843 O O . MET B 1 196 ? -3.719 18.906 4.902 1 94.88 196 MET B O 1
ATOM 4847 N N . ASN B 1 197 ? -5.41 18.141 6.117 1 95.62 197 ASN B N 1
ATOM 4848 C CA . ASN B 1 197 ? -6.414 18.828 5.312 1 95.62 197 ASN B CA 1
ATOM 4849 C C . ASN B 1 197 ? -6.648 20.25 5.816 1 95.62 197 ASN B C 1
ATOM 4851 O O . ASN B 1 197 ? -7.258 21.062 5.121 1 95.62 197 ASN B O 1
ATOM 4855 N N . THR B 1 198 ? -6.141 20.562 7.043 1 97.25 198 THR B N 1
ATOM 4856 C CA . THR B 1 198 ? -6.465 21.891 7.574 1 97.25 198 THR B CA 1
ATOM 4857 C C . THR B 1 198 ? -5.207 22.594 8.062 1 97.25 198 THR B C 1
ATOM 4859 O O . THR B 1 198 ? -5.215 23.812 8.266 1 97.25 198 THR B O 1
ATOM 4862 N N . GLY B 1 199 ? -4.164 21.828 8.297 1 97.06 199 GLY B N 1
ATOM 4863 C CA . GLY B 1 199 ? -2.949 22.422 8.812 1 97.06 199 GLY B CA 1
ATOM 4864 C C . GLY B 1 199 ? -3.049 22.812 10.281 1 97.06 199 GLY B C 1
ATOM 4865 O O . GLY B 1 199 ? -2.164 23.484 10.812 1 97.06 199 GLY B O 1
ATOM 4866 N N . ASP B 1 200 ? -4.086 22.312 10.961 1 97.19 200 ASP B N 1
ATOM 4867 C CA . ASP B 1 200 ? -4.289 22.562 12.383 1 97.19 200 ASP B CA 1
ATOM 4868 C C . ASP B 1 200 ? -3.697 21.438 13.227 1 97.19 200 ASP B C 1
ATOM 4870 O O . ASP B 1 200 ? -3.551 20.297 12.758 1 97.19 200 ASP B O 1
ATOM 4874 N N . VAL B 1 201 ? -3.381 21.75 14.445 1 97.81 201 VAL B N 1
ATOM 4875 C CA . VAL B 1 201 ? -2.963 20.734 15.398 1 97.81 201 VAL B CA 1
ATOM 4876 C C . VAL B 1 201 ? -4.152 20.312 16.266 1 97.81 201 VAL B C 1
ATOM 4878 O O . VAL B 1 201 ? -5.012 21.141 16.594 1 97.81 201 VAL B O 1
ATOM 4881 N N . CYS B 1 202 ? -4.258 19.109 16.609 1 98.31 202 CYS B N 1
ATOM 4882 C CA . CYS B 1 202 ? -5.328 18.672 17.5 1 98.31 202 CYS B CA 1
ATOM 4883 C C . CYS B 1 202 ? -5.09 19.156 18.922 1 98.31 202 CYS B C 1
ATOM 4885 O O . CYS B 1 202 ? -3.943 19.344 19.328 1 98.31 202 CYS B O 1
ATOM 4887 N N . PRO B 1 203 ? -6.141 19.484 19.656 1 98.44 203 PRO B N 1
ATOM 4888 C CA . PRO B 1 203 ? -5.988 19.859 21.062 1 98.44 203 PRO B CA 1
ATOM 4889 C C . PRO B 1 203 ? -5.691 18.672 21.969 1 98.44 203 PRO B C 1
ATOM 4891 O O . PRO B 1 203 ? -6.5 18.328 22.844 1 98.44 203 PRO B O 1
ATOM 4894 N N . LEU B 1 204 ? -4.473 18.141 21.922 1 98.62 204 LEU B N 1
ATOM 4895 C CA . LEU B 1 204 ? -4.086 16.859 22.531 1 98.62 204 LEU B CA 1
ATOM 4896 C C . LEU B 1 204 ? -4.25 16.922 24.047 1 98.62 204 LEU B C 1
ATOM 4898 O O . LEU B 1 204 ? -4.699 15.953 24.656 1 98.62 204 LEU B O 1
ATOM 4902 N N . PRO B 1 205 ? -3.906 18.031 24.766 1 98.56 205 PRO B N 1
ATOM 4903 C CA . PRO B 1 205 ? -4.113 18.078 26.219 1 98.56 205 PRO B CA 1
ATOM 4904 C C . PRO B 1 205 ? -5.566 17.828 26.609 1 98.56 205 PRO B C 1
ATOM 4906 O O . PRO B 1 205 ? -5.84 17.062 27.531 1 98.56 205 PRO B O 1
ATOM 4909 N N . GLU B 1 206 ? -6.473 18.438 25.922 1 98.69 206 GLU B N 1
ATOM 4910 C CA . GLU B 1 206 ? -7.895 18.25 26.203 1 98.69 206 GLU B CA 1
ATOM 4911 C C . GLU B 1 206 ? -8.328 16.828 25.859 1 98.69 206 GLU B C 1
ATOM 4913 O O . GLU B 1 206 ? -9.148 16.234 26.578 1 98.69 206 GLU B O 1
ATOM 4918 N N . LEU B 1 207 ? -7.836 16.297 24.797 1 98.75 207 LEU B N 1
ATOM 4919 C CA . LEU B 1 207 ? -8.156 14.938 24.391 1 98.75 207 LEU B CA 1
ATOM 4920 C C . LEU B 1 207 ? -7.742 13.938 25.469 1 98.75 207 LEU B C 1
ATOM 4922 O O . LEU B 1 207 ? -8.469 12.977 25.734 1 98.75 207 LEU B O 1
ATOM 4926 N N . ILE B 1 208 ? -6.531 14.156 26.047 1 98.31 208 ILE B N 1
ATOM 4927 C CA . ILE B 1 208 ? -6.027 13.258 27.078 1 98.31 208 ILE B CA 1
ATOM 4928 C C . ILE B 1 208 ? -6.957 13.297 28.297 1 98.31 208 ILE B C 1
ATOM 4930 O O . ILE B 1 208 ? -7.246 12.258 28.891 1 98.31 208 ILE B O 1
ATOM 4934 N N . LYS B 1 209 ? -7.41 14.492 28.609 1 98.25 209 LYS B N 1
ATOM 4935 C CA . LYS B 1 209 ? -8.367 14.609 29.719 1 98.25 209 LYS B CA 1
ATOM 4936 C C . LYS B 1 209 ? -9.633 13.797 29.422 1 98.25 209 LYS B C 1
ATOM 4938 O O . LYS B 1 209 ? -10.117 13.078 30.297 1 98.25 209 LYS B O 1
ATOM 4943 N N . LEU B 1 210 ? -10.148 13.93 28.266 1 98.31 210 LEU B N 1
ATOM 4944 C CA . LEU B 1 210 ? -11.367 13.219 27.891 1 98.31 210 LEU B CA 1
ATOM 4945 C C . LEU B 1 210 ? -11.125 11.719 27.844 1 98.31 210 LEU B C 1
ATOM 4947 O O . LEU B 1 210 ? -12.016 10.93 28.188 1 98.31 210 LEU B O 1
ATOM 4951 N N . LYS B 1 211 ? -9.914 11.328 27.375 1 97.5 211 LYS B N 1
ATOM 4952 C CA . LYS B 1 211 ? -9.539 9.914 27.328 1 97.5 211 LYS B CA 1
ATOM 4953 C C . LYS B 1 211 ? -9.719 9.258 28.703 1 97.5 211 LYS B C 1
ATOM 4955 O O . LYS B 1 211 ? -10.359 8.211 28.812 1 97.5 211 LYS B O 1
ATOM 4960 N N . TYR B 1 212 ? -9.211 9.875 29.734 1 96.44 212 TYR B N 1
ATOM 4961 C CA . TYR B 1 212 ? -9.234 9.273 31.062 1 96.44 212 TYR B CA 1
ATOM 4962 C C . TYR B 1 212 ? -10.594 9.438 31.719 1 96.44 212 TYR B C 1
ATOM 4964 O O . TYR B 1 212 ? -11.062 8.547 32.438 1 96.44 212 TYR B O 1
ATOM 4972 N N . LYS B 1 213 ? -11.227 10.531 31.453 1 96.31 213 LYS B N 1
ATOM 4973 C CA . LYS B 1 213 ? -12.547 10.766 32.031 1 96.31 213 LYS B CA 1
ATOM 4974 C C . LYS B 1 213 ? -13.562 9.75 31.516 1 96.31 213 LYS B C 1
ATOM 4976 O O . LYS B 1 213 ? -14.398 9.258 32.281 1 96.31 213 LYS B O 1
ATOM 4981 N N . TYR B 1 214 ? -13.5 9.406 30.25 1 96 214 TYR B N 1
ATOM 4982 C CA . TYR B 1 214 ? -14.531 8.57 29.641 1 96 214 TYR B CA 1
ATOM 4983 C C . TYR B 1 214 ? -13.977 7.191 29.297 1 96 214 TYR B C 1
ATOM 4985 O O . TYR B 1 214 ? -14.672 6.379 28.672 1 96 214 TYR B O 1
ATOM 4993 N N . LYS B 1 215 ? -12.711 6.93 29.562 1 92.81 215 LYS B N 1
ATOM 4994 C CA . LYS B 1 215 ? -12.062 5.629 29.406 1 92.81 215 LYS B CA 1
ATOM 4995 C C . LYS B 1 215 ? -12.086 5.176 27.953 1 92.81 215 LYS B C 1
ATOM 4997 O O . LYS B 1 215 ? -12.578 4.09 27.641 1 92.81 215 LYS B O 1
ATOM 5002 N N . VAL B 1 216 ? -11.508 5.98 27.141 1 95.94 216 VAL B N 1
ATOM 5003 C CA . VAL B 1 216 ? -11.406 5.695 25.719 1 95.94 216 VAL B CA 1
ATOM 5004 C C . VAL B 1 216 ? -9.938 5.66 25.297 1 95.94 216 VAL B C 1
ATOM 5006 O O . VAL B 1 216 ? -9.07 6.195 26 1 95.94 216 VAL B O 1
ATOM 5009 N N . ARG B 1 217 ? -9.609 4.961 24.281 1 96.12 217 ARG B N 1
ATOM 5010 C CA . ARG B 1 217 ? -8.25 4.891 23.766 1 96.12 217 ARG B CA 1
ATOM 5011 C C . ARG B 1 217 ? -8.039 5.926 22.656 1 96.12 217 ARG B C 1
ATOM 5013 O O . ARG B 1 217 ? -8.984 6.336 21.984 1 96.12 217 ARG B O 1
ATOM 5020 N N . ILE B 1 218 ? -6.789 6.305 22.5 1 97.75 218 ILE B N 1
ATOM 5021 C CA . ILE B 1 218 ? -6.488 7.32 21.484 1 97.75 218 ILE B CA 1
ATOM 5022 C C . ILE B 1 218 ? -5.523 6.75 20.453 1 97.75 218 ILE B C 1
ATOM 5024 O O . ILE B 1 218 ? -4.445 6.262 20.797 1 97.75 218 ILE B O 1
ATOM 5028 N N . PHE B 1 219 ? -5.887 6.766 19.203 1 97.56 219 PHE B N 1
ATOM 5029 C CA . PHE B 1 219 ? -5.008 6.566 18.062 1 97.56 219 PHE B CA 1
ATOM 5030 C C . PHE B 1 219 ? -4.594 7.906 17.453 1 97.56 219 PHE B C 1
ATOM 5032 O O . PHE B 1 219 ? -5.441 8.727 17.094 1 97.56 219 PHE B O 1
ATOM 5039 N N . LEU B 1 220 ? -3.35 8.047 17.359 1 98.56 220 LEU B N 1
ATOM 5040 C CA . LEU B 1 220 ? -2.773 9.32 16.922 1 98.56 220 LEU B CA 1
ATOM 5041 C C . LEU B 1 220 ? -2.012 9.148 15.617 1 98.56 220 LEU B C 1
ATOM 5043 O O . LEU B 1 220 ? -1.038 8.398 15.555 1 98.56 220 LEU B O 1
ATOM 5047 N N . GLU B 1 221 ? -2.479 9.789 14.547 1 98.38 221 GLU B N 1
ATOM 5048 C CA . GLU B 1 221 ? -1.798 9.797 13.258 1 98.38 221 GLU B CA 1
ATOM 5049 C C . GLU B 1 221 ? -0.883 11.016 13.125 1 98.38 221 GLU B C 1
ATOM 5051 O O . GLU B 1 221 ? -1.347 12.156 13.172 1 98.38 221 GLU B O 1
ATOM 5056 N N . GLU B 1 222 ? 0.407 10.789 12.914 1 98.31 222 GLU B N 1
ATOM 5057 C CA . GLU B 1 222 ? 1.385 11.859 13.07 1 98.31 222 GLU B CA 1
ATOM 5058 C C . GLU B 1 222 ? 2.18 12.07 11.789 1 98.31 222 GLU B C 1
ATOM 5060 O O . GLU B 1 222 ? 3.268 12.656 11.812 1 98.31 222 GLU B O 1
ATOM 5065 N N . SER B 1 223 ? 1.69 11.695 10.656 1 95.94 223 SER B N 1
ATOM 5066 C CA . SER B 1 223 ? 2.445 11.766 9.406 1 95.94 223 SER B CA 1
ATOM 5067 C C . SER B 1 223 ? 2.928 13.188 9.133 1 95.94 223 SER B C 1
ATOM 5069 O O . SER B 1 223 ? 4.035 13.391 8.633 1 95.94 223 SER B O 1
ATOM 5071 N N . LEU B 1 224 ? 2.127 14.203 9.453 1 97.19 224 LEU B N 1
ATOM 5072 C CA . LEU B 1 224 ? 2.498 15.586 9.156 1 97.19 224 LEU B CA 1
ATOM 5073 C C . LEU B 1 224 ? 3.271 16.203 10.312 1 97.19 224 LEU B C 1
ATOM 5075 O O . LEU B 1 224 ? 4.016 17.172 10.125 1 97.19 224 LEU B O 1
ATOM 5079 N N . SER B 1 225 ? 3.113 15.695 11.531 1 98.44 225 SER B N 1
ATOM 5080 C CA . SER B 1 225 ? 3.734 16.312 12.703 1 98.44 225 SER B CA 1
ATOM 5081 C C . SER B 1 225 ? 5.07 15.648 13.023 1 98.44 225 SER B C 1
ATOM 5083 O O . SER B 1 225 ? 5.953 16.281 13.609 1 98.44 225 SER B O 1
ATOM 5085 N N . PHE B 1 226 ? 5.258 14.352 12.688 1 98.31 226 PHE B N 1
ATOM 5086 C CA . PHE B 1 226 ? 6.527 13.656 12.883 1 98.31 226 PHE B CA 1
ATOM 5087 C C . PHE B 1 226 ? 7.641 14.328 12.094 1 98.31 226 PHE B C 1
ATOM 5089 O O . PHE B 1 226 ? 7.5 14.57 10.891 1 98.31 226 PHE B O 1
ATOM 5096 N N . GLY B 1 227 ? 8.711 14.633 12.695 1 98 227 GLY B N 1
ATOM 5097 C CA . GLY B 1 227 ? 9.812 15.344 12.055 1 98 227 GLY B CA 1
ATOM 5098 C C . GLY B 1 227 ? 9.531 16.812 11.859 1 98 227 GLY B C 1
ATOM 5099 O O . GLY B 1 227 ? 10.203 17.484 11.07 1 98 227 GLY B O 1
ATOM 5100 N N . VAL B 1 228 ? 8.484 17.359 12.492 1 98.25 228 VAL B N 1
ATOM 5101 C CA . VAL B 1 228 ? 8.062 18.734 12.312 1 98.25 228 VAL B CA 1
ATOM 5102 C C . VAL B 1 228 ? 7.855 19.406 13.672 1 98.25 228 VAL B C 1
ATOM 5104 O O . VAL B 1 228 ? 8.438 20.453 13.953 1 98.25 228 VAL B O 1
ATOM 5107 N N . LEU B 1 229 ? 7.055 18.828 14.531 1 98.06 229 LEU B N 1
ATOM 5108 C CA . LEU B 1 229 ? 6.688 19.438 15.805 1 98.06 229 LEU B CA 1
ATOM 5109 C C . LEU B 1 229 ? 7.523 18.859 16.938 1 98.06 229 LEU B C 1
ATOM 5111 O O . LEU B 1 229 ? 7.934 17.703 16.891 1 98.06 229 LEU B O 1
ATOM 5115 N N . GLY B 1 230 ? 7.699 19.609 18 1 96.75 230 GLY B N 1
ATOM 5116 C CA . GLY B 1 230 ? 8.523 19.219 19.125 1 96.75 230 GLY B CA 1
ATOM 5117 C C . GLY B 1 230 ? 9.961 19.656 19 1 96.75 230 GLY B C 1
ATOM 5118 O O . GLY B 1 230 ? 10.453 19.891 17.891 1 96.75 230 GLY B O 1
ATOM 5119 N N . GLU B 1 231 ? 10.641 19.703 20.047 1 95.81 231 GLU B N 1
ATOM 5120 C CA . GLU B 1 231 ? 12.023 20.156 20.078 1 95.81 231 GLU B CA 1
ATOM 5121 C C . GLU B 1 231 ? 12.93 19.234 19.281 1 95.81 231 GLU B C 1
ATOM 5123 O O . GLU B 1 231 ? 13.922 19.672 18.703 1 95.81 231 GLU B O 1
ATOM 5128 N N . HIS B 1 232 ? 12.547 18 19.25 1 97 232 HIS B N 1
ATOM 5129 C CA . HIS B 1 232 ? 13.375 17.016 18.578 1 97 232 HIS B CA 1
ATOM 5130 C C . HIS B 1 232 ? 12.625 16.344 17.422 1 97 232 HIS B C 1
ATOM 5132 O O . HIS B 1 232 ? 13.031 15.297 16.938 1 97 232 HIS B O 1
ATOM 5138 N N . GLY B 1 233 ? 11.484 16.969 17.047 1 97.62 233 GLY B N 1
ATOM 5139 C CA . GLY B 1 233 ? 10.75 16.469 15.883 1 97.62 233 GLY B CA 1
ATOM 5140 C C . GLY B 1 233 ? 9.961 15.203 16.172 1 97.62 233 GLY B C 1
ATOM 5141 O O . GLY B 1 233 ? 9.672 14.43 15.266 1 97.62 233 GLY B O 1
ATOM 5142 N N . ARG B 1 234 ? 9.594 14.914 17.406 1 97.94 234 ARG B N 1
ATOM 5143 C CA . ARG B 1 234 ? 8.945 13.656 17.766 1 97.94 234 ARG B CA 1
ATOM 5144 C C . ARG B 1 234 ? 7.434 13.758 17.656 1 97.94 234 ARG B C 1
ATOM 5146 O O . ARG B 1 234 ? 6.715 12.797 17.922 1 97.94 234 ARG B O 1
ATOM 5153 N N . GLY B 1 235 ? 6.891 14.922 17.312 1 97.81 235 GLY B N 1
ATOM 5154 C CA . GLY B 1 235 ? 5.465 15.031 17.062 1 97.81 235 GLY B CA 1
ATOM 5155 C C . GLY B 1 235 ? 4.73 15.844 18.109 1 97.81 235 GLY B C 1
ATOM 5156 O O . GLY B 1 235 ? 5.336 16.656 18.812 1 97.81 235 GLY B O 1
ATOM 5157 N N . ILE B 1 236 ? 3.471 15.664 18.172 1 98.31 236 ILE B N 1
ATOM 5158 C CA . ILE B 1 236 ? 2.574 16.547 18.906 1 98.31 236 ILE B CA 1
ATOM 5159 C C . ILE B 1 236 ? 2.701 16.281 20.406 1 98.31 236 ILE B C 1
ATOM 5161 O O . ILE B 1 236 ? 2.514 17.188 21.219 1 98.31 236 ILE B O 1
ATOM 5165 N N . THR B 1 237 ? 2.971 15.008 20.797 1 97.69 237 THR B N 1
ATOM 5166 C CA . THR B 1 237 ? 3.146 14.727 22.219 1 97.69 237 THR B CA 1
ATOM 5167 C C . THR B 1 237 ? 4.305 15.539 22.797 1 97.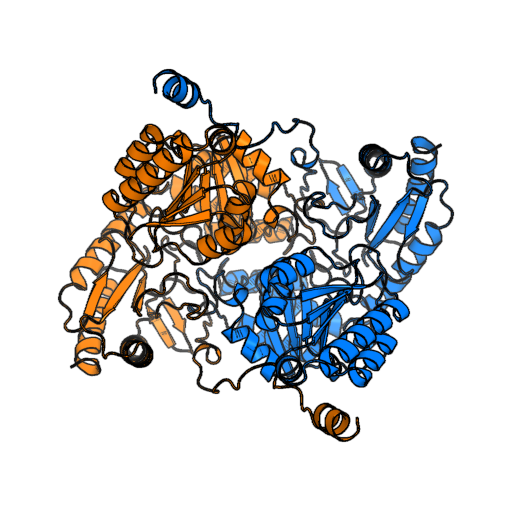69 237 THR B C 1
ATOM 5169 O O . THR B 1 237 ? 4.176 16.141 23.859 1 97.69 237 THR B O 1
ATOM 5172 N N . GLU B 1 238 ? 5.41 15.547 22.078 1 97.5 238 GLU B N 1
ATOM 5173 C CA . GLU B 1 238 ? 6.539 16.359 22.516 1 97.5 238 GLU B CA 1
ATOM 5174 C C . GLU B 1 238 ? 6.211 17.844 22.453 1 97.5 238 GLU B C 1
ATOM 5176 O O . GLU B 1 238 ? 6.621 18.609 23.328 1 97.5 238 GLU B O 1
ATOM 5181 N N . HIS B 1 239 ? 5.551 18.25 21.469 1 97.62 239 HIS B N 1
ATOM 5182 C CA . HIS B 1 239 ? 5.16 19.641 21.281 1 97.62 239 HIS B CA 1
ATOM 5183 C C . HIS B 1 239 ? 4.406 20.172 22.5 1 97.62 239 HIS B C 1
ATOM 5185 O O . HIS B 1 239 ? 4.625 21.297 22.922 1 97.62 239 HIS B O 1
ATOM 5191 N N . PHE B 1 240 ? 3.504 19.344 23.078 1 98.25 240 PHE B N 1
ATOM 5192 C CA . PHE B 1 240 ? 2.678 19.781 24.203 1 98.25 240 PHE B CA 1
ATOM 5193 C C . PHE B 1 240 ? 3.273 19.297 25.516 1 98.25 240 PHE B C 1
ATOM 5195 O O . PHE B 1 240 ? 2.723 19.578 26.578 1 98.25 240 PHE B O 1
ATOM 5202 N N . GLY B 1 241 ? 4.336 18.531 25.453 1 97.75 241 GLY B N 1
ATOM 5203 C CA . GLY B 1 241 ? 4.914 17.984 26.672 1 97.75 241 GLY B CA 1
ATOM 5204 C C . GLY B 1 241 ? 4.062 16.891 27.297 1 97.75 241 GLY B C 1
ATOM 5205 O O . GLY B 1 241 ? 3.963 16.812 28.531 1 97.75 241 GLY B O 1
ATOM 5206 N N . ILE B 1 242 ? 3.373 16.188 26.547 1 97.62 242 ILE B N 1
ATOM 5207 C CA . ILE B 1 242 ? 2.516 15.094 26.984 1 97.62 242 ILE B CA 1
ATOM 5208 C C . ILE B 1 242 ? 3.295 13.781 26.953 1 97.62 242 ILE B C 1
ATOM 5210 O O . ILE B 1 242 ? 4.094 13.547 26.047 1 97.62 242 ILE B O 1
ATOM 5214 N N . ASN B 1 243 ? 3.051 12.945 27.938 1 96.69 243 ASN B N 1
ATOM 5215 C CA . ASN B 1 243 ? 3.691 11.633 28 1 96.69 243 ASN B CA 1
ATOM 5216 C C . ASN B 1 243 ? 3.248 10.742 26.844 1 96.69 243 ASN B C 1
ATOM 5218 O O . ASN B 1 243 ? 2.051 10.547 26.625 1 96.69 243 ASN B O 1
ATOM 5222 N N . ILE B 1 244 ? 4.207 10.227 26.141 1 95.75 244 ILE B N 1
ATOM 5223 C CA . ILE B 1 244 ? 3.938 9.43 24.953 1 95.75 244 ILE B CA 1
ATOM 5224 C C . ILE B 1 244 ? 3.121 8.195 25.328 1 95.75 244 ILE B C 1
ATOM 5226 O O . ILE B 1 244 ? 2.346 7.688 24.516 1 95.75 244 ILE B O 1
ATOM 5230 N N . ASP B 1 245 ? 3.215 7.715 26.562 1 93.44 245 ASP B N 1
ATOM 5231 C CA . ASP B 1 245 ? 2.523 6.52 27.047 1 93.44 245 ASP B CA 1
ATOM 5232 C C . ASP B 1 245 ? 1.024 6.77 27.172 1 93.44 245 ASP B C 1
ATOM 5234 O O . ASP B 1 245 ? 0.242 5.824 27.312 1 93.44 245 ASP B O 1
ATOM 5238 N N . ASP B 1 246 ? 0.667 8.016 27.141 1 95.81 246 ASP B N 1
ATOM 5239 C CA . ASP B 1 246 ? -0.754 8.336 27.219 1 95.81 246 ASP B CA 1
ATOM 5240 C C . ASP B 1 246 ? -1.448 8.062 25.891 1 95.81 246 ASP B C 1
ATOM 5242 O O . ASP B 1 246 ? -2.678 8.031 25.812 1 95.81 246 ASP B O 1
ATOM 5246 N N . ILE B 1 247 ? -0.716 7.828 24.859 1 97.19 247 ILE B N 1
ATOM 5247 C CA . ILE B 1 247 ? -1.262 7.512 23.547 1 97.19 247 ILE B CA 1
ATOM 5248 C C . ILE B 1 247 ? -1.224 6 23.328 1 97.19 247 ILE B C 1
ATOM 5250 O O . ILE B 1 247 ? -0.199 5.355 23.562 1 97.19 247 ILE B O 1
ATOM 5254 N N . ASP B 1 248 ? -2.229 5.457 22.859 1 94.44 248 ASP B N 1
ATOM 5255 C CA . ASP B 1 248 ? -2.34 4.004 22.75 1 94.44 248 ASP B CA 1
ATOM 5256 C C . ASP B 1 248 ? -1.672 3.502 21.469 1 94.44 248 ASP B C 1
ATOM 5258 O O . ASP B 1 248 ? -1.118 2.4 21.453 1 94.44 248 ASP B O 1
ATOM 5262 N N . LEU B 1 249 ? -1.797 4.301 20.469 1 94.69 249 LEU B N 1
ATOM 5263 C CA . LEU B 1 249 ? -1.171 3.951 19.188 1 94.69 249 LEU B CA 1
ATOM 5264 C C . LEU B 1 249 ? -0.767 5.203 18.422 1 94.69 249 LEU B C 1
ATOM 5266 O O . LEU B 1 249 ? -1.557 6.141 18.297 1 94.69 249 LEU B O 1
ATOM 5270 N N . ILE B 1 250 ? 0.431 5.195 18 1 97.75 250 ILE B N 1
ATOM 5271 C CA . ILE B 1 250 ? 0.938 6.273 17.156 1 97.75 250 ILE B CA 1
ATOM 5272 C C . ILE B 1 250 ? 1.293 5.734 15.781 1 97.75 250 ILE B C 1
ATOM 5274 O O . ILE B 1 250 ? 1.932 4.684 15.656 1 97.75 250 ILE B O 1
ATOM 5278 N N . SER B 1 251 ? 0.839 6.367 14.742 1 96.94 251 SER B N 1
ATOM 5279 C CA . SER B 1 251 ? 1.156 6.023 13.359 1 96.94 251 SER B CA 1
ATOM 5280 C C . SER B 1 251 ? 1.748 7.219 12.617 1 96.94 251 SER B C 1
ATOM 5282 O O . SER B 1 251 ? 1.348 8.359 12.844 1 96.94 251 SER B O 1
ATOM 5284 N N . ALA B 1 252 ? 2.693 6.938 11.766 1 97.06 252 ALA B N 1
ATOM 5285 C CA . ALA B 1 252 ? 3.25 7.988 10.914 1 97.06 252 ALA B CA 1
ATOM 5286 C C . ALA B 1 252 ? 3.791 7.41 9.609 1 97.06 252 ALA B C 1
ATOM 5288 O O . ALA B 1 252 ? 4.297 6.285 9.586 1 97.06 252 ALA B O 1
ATOM 5289 N N . ASN B 1 253 ? 3.656 8.164 8.555 1 93 253 ASN B N 1
ATOM 5290 C CA . ASN B 1 253 ? 4.371 7.754 7.352 1 93 253 ASN B CA 1
ATOM 5291 C C . ASN B 1 253 ? 5.805 8.273 7.344 1 93 253 ASN B C 1
ATOM 5293 O O . ASN B 1 253 ? 6.16 9.141 8.141 1 93 253 ASN B O 1
ATOM 5297 N N . MET B 1 254 ? 6.684 7.711 6.543 1 94.19 254 MET B N 1
ATOM 5298 C CA . MET B 1 254 ? 8.086 8.086 6.449 1 94.19 254 MET B CA 1
ATOM 5299 C C . MET B 1 254 ? 8.375 8.82 5.145 1 94.19 254 MET B C 1
ATOM 5301 O O . MET B 1 254 ? 9.531 8.984 4.758 1 94.19 254 MET B O 1
ATOM 5305 N N . GLU B 1 255 ? 7.383 9.32 4.48 1 91.25 255 GLU B N 1
ATOM 5306 C CA . GLU B 1 255 ? 7.492 9.836 3.121 1 91.25 255 GLU B CA 1
ATOM 5307 C C . GLU B 1 255 ? 7.734 11.344 3.127 1 91.25 255 GLU B C 1
ATOM 5309 O O . GLU B 1 255 ? 8.156 11.914 2.121 1 91.25 255 GLU B O 1
ATOM 5314 N N . ASN B 1 256 ? 7.414 11.992 4.238 1 93.38 256 ASN B N 1
ATOM 5315 C CA . ASN B 1 256 ? 7.516 13.445 4.312 1 93.38 256 ASN B CA 1
ATOM 5316 C C . ASN B 1 256 ? 8.859 13.883 4.895 1 93.38 256 ASN B C 1
ATOM 5318 O O . ASN B 1 256 ? 9.836 14.039 4.16 1 93.38 256 ASN B O 1
ATOM 5322 N N . SER B 1 257 ? 8.977 13.836 6.195 1 94.81 257 SER B N 1
ATOM 5323 C CA . SER B 1 257 ? 10.156 14.352 6.879 1 94.81 257 SER B CA 1
ATOM 5324 C C . SER B 1 257 ? 11.367 13.469 6.633 1 94.81 257 SER B C 1
ATOM 5326 O O . SER B 1 257 ? 12.492 13.961 6.496 1 94.81 257 SER B O 1
ATOM 5328 N N . LEU B 1 258 ? 11.148 12.133 6.559 1 94.69 258 LEU B N 1
ATOM 5329 C CA . LEU B 1 258 ? 12.266 11.219 6.371 1 94.69 258 LEU B CA 1
ATOM 5330 C C . LEU B 1 258 ? 12.602 11.062 4.891 1 94.69 258 LEU B C 1
ATOM 5332 O O . LEU B 1 258 ? 13.656 10.531 4.539 1 94.69 258 LEU B O 1
ATOM 5336 N N . ALA B 1 259 ? 11.734 11.5 4.023 1 92.25 259 ALA B N 1
ATOM 5337 C CA . ALA B 1 259 ? 11.922 11.477 2.574 1 92.25 259 ALA B CA 1
ATOM 5338 C C . ALA B 1 259 ? 12.156 10.062 2.07 1 92.25 259 ALA B C 1
ATOM 5340 O O . ALA B 1 259 ? 12.898 9.852 1.103 1 92.25 259 ALA B O 1
ATOM 5341 N N . SER B 1 260 ? 11.773 9.109 2.783 1 92.5 260 SER B N 1
ATOM 5342 C CA . SER B 1 260 ? 11.773 7.711 2.354 1 92.5 260 SER B CA 1
ATOM 5343 C C . SER B 1 260 ? 10.375 7.25 1.958 1 92.5 260 SER B C 1
ATOM 5345 O O . SER B 1 260 ? 9.57 8.047 1.474 1 92.5 260 SER B O 1
ATOM 5347 N N . ILE B 1 261 ? 10.117 5.973 2.072 1 89.12 261 ILE B N 1
ATOM 5348 C CA . ILE B 1 261 ? 8.812 5.406 1.746 1 89.12 261 ILE B CA 1
ATOM 5349 C C . ILE B 1 261 ? 8.328 4.535 2.9 1 89.12 261 ILE B C 1
ATOM 5351 O O . ILE B 1 261 ? 9.125 4.062 3.713 1 89.12 261 ILE B O 1
ATOM 5355 N N . GLY B 1 262 ? 7.016 4.398 2.98 1 89.25 262 GLY B N 1
ATOM 5356 C CA . GLY B 1 262 ? 6.457 3.549 4.02 1 89.25 262 GLY B CA 1
ATOM 5357 C C . GLY B 1 262 ? 5.98 4.328 5.23 1 89.25 262 GLY B C 1
ATOM 5358 O O . GLY B 1 262 ? 5.742 5.535 5.148 1 89.25 262 GLY B O 1
ATOM 5359 N N . GLY B 1 263 ? 5.75 3.574 6.266 1 92.5 263 GLY B N 1
ATOM 5360 C CA . GLY B 1 263 ? 5.309 4.145 7.527 1 92.5 263 GLY B CA 1
ATOM 5361 C C . GLY B 1 263 ? 5.586 3.248 8.719 1 92.5 263 GLY B C 1
ATOM 5362 O O . GLY B 1 263 ? 6.207 2.191 8.578 1 92.5 263 GLY B O 1
ATOM 5363 N N . PHE B 1 264 ? 5.258 3.721 9.875 1 94.88 264 PHE B N 1
ATOM 5364 C CA . PHE B 1 264 ? 5.48 2.922 11.07 1 94.88 264 PHE B CA 1
ATOM 5365 C C . PHE B 1 264 ? 4.398 3.191 12.109 1 94.88 264 PHE B C 1
ATOM 5367 O O . PHE B 1 264 ? 3.719 4.219 12.055 1 94.88 264 PHE B O 1
ATOM 5374 N N . CYS B 1 265 ? 4.195 2.268 12.938 1 94.88 265 CYS B N 1
ATOM 5375 C CA . CYS B 1 265 ? 3.465 2.412 14.188 1 94.88 265 CYS B CA 1
ATOM 5376 C C . CYS B 1 265 ? 4.383 2.176 15.383 1 94.88 265 CYS B C 1
ATOM 5378 O O . CYS B 1 265 ? 5.344 1.409 15.297 1 94.88 265 CYS B O 1
ATOM 5380 N N . CYS B 1 266 ? 4.121 2.854 16.453 1 96.75 266 CYS B N 1
ATOM 5381 C CA . CYS B 1 266 ? 4.914 2.607 17.656 1 96.75 266 CYS B CA 1
ATOM 5382 C C . CYS B 1 266 ? 4.062 2.768 18.906 1 96.75 266 CYS B C 1
ATOM 5384 O O . CYS B 1 266 ? 2.984 3.363 18.859 1 96.75 266 CYS B O 1
ATOM 5386 N N . GLY B 1 267 ? 4.461 2.17 19.984 1 94.44 267 GLY B N 1
ATOM 5387 C CA . GLY B 1 267 ? 3.771 2.141 21.266 1 94.44 267 GLY B CA 1
ATOM 5388 C C . GLY B 1 267 ? 4.277 1.05 22.188 1 94.44 267 GLY B C 1
ATOM 5389 O O . GLY B 1 267 ? 5.461 0.712 22.172 1 94.44 267 GLY B O 1
ATOM 5390 N N . ARG B 1 268 ? 3.391 0.612 22.984 1 91.38 268 ARG B N 1
ATOM 5391 C CA . ARG B 1 268 ? 3.727 -0.466 23.906 1 91.38 268 ARG B CA 1
ATOM 5392 C C . ARG B 1 268 ? 3.9 -1.788 23.172 1 91.38 268 ARG B C 1
ATOM 5394 O O . ARG B 1 268 ? 3.342 -1.978 22.094 1 91.38 268 ARG B O 1
ATOM 5401 N N . SER B 1 269 ? 4.594 -2.709 23.75 1 87.06 269 SER B N 1
ATOM 5402 C CA . SER B 1 269 ? 4.961 -3.971 23.109 1 87.06 269 SER B CA 1
ATOM 5403 C C . SER B 1 269 ? 3.723 -4.785 22.734 1 87.06 269 SER B C 1
ATOM 5405 O O . SER B 1 269 ? 3.654 -5.359 21.656 1 87.06 269 SER B O 1
ATOM 5407 N N . PHE B 1 270 ? 2.797 -4.758 23.609 1 83.5 270 PHE B N 1
ATOM 5408 C CA . PHE B 1 270 ? 1.642 -5.613 23.359 1 83.5 270 PHE B CA 1
ATOM 5409 C C . PHE B 1 270 ? 0.839 -5.098 22.172 1 83.5 270 PHE B C 1
ATOM 5411 O O . PHE B 1 270 ? 0.24 -5.879 21.438 1 83.5 270 PHE B O 1
ATOM 5418 N N . ILE B 1 271 ? 0.844 -3.799 21.891 1 83.38 271 ILE B N 1
ATOM 5419 C CA . ILE B 1 271 ? 0.15 -3.201 20.75 1 83.38 271 ILE B CA 1
ATOM 5420 C C . ILE B 1 271 ? 0.853 -3.592 19.453 1 83.38 271 ILE B C 1
ATOM 5422 O O . ILE B 1 271 ? 0.205 -4 18.484 1 83.38 271 ILE B O 1
ATOM 5426 N N . ILE B 1 272 ? 2.15 -3.531 19.453 1 84.88 272 ILE B N 1
ATOM 5427 C CA . ILE B 1 272 ? 2.945 -3.771 18.266 1 84.88 272 ILE B CA 1
ATOM 5428 C C . ILE B 1 272 ? 2.941 -5.262 17.922 1 84.88 272 ILE B C 1
ATOM 5430 O O . ILE B 1 272 ? 2.852 -5.645 16.766 1 84.88 272 ILE B O 1
ATOM 5434 N N . ASP B 1 273 ? 2.953 -6.039 18.953 1 81.88 273 ASP B N 1
ATOM 5435 C CA . ASP B 1 273 ? 2.891 -7.48 18.734 1 81.88 273 ASP B CA 1
ATOM 5436 C C . ASP B 1 273 ? 1.57 -7.883 18.078 1 81.88 273 ASP B C 1
ATOM 5438 O O . ASP B 1 273 ? 1.538 -8.773 17.234 1 81.88 273 ASP B O 1
ATOM 5442 N N . HIS B 1 274 ? 0.602 -7.238 18.453 1 82.12 274 HIS B N 1
ATOM 5443 C CA . HIS B 1 274 ? -0.702 -7.523 17.875 1 82.12 274 HIS B CA 1
ATOM 5444 C C . HIS B 1 274 ? -0.747 -7.102 16.406 1 82.12 274 HIS B C 1
ATOM 5446 O O . HIS B 1 274 ? -1.382 -7.77 15.578 1 82.12 274 HIS B O 1
ATOM 5452 N N . GLN B 1 275 ? -0.141 -6.066 16.094 1 81.94 275 GLN B N 1
ATOM 5453 C CA . GLN B 1 275 ? -0.085 -5.594 14.719 1 81.94 275 GLN B CA 1
ATOM 5454 C C . GLN B 1 275 ? 0.677 -6.578 13.836 1 81.94 275 GLN B C 1
ATOM 5456 O O . GLN B 1 275 ? 0.324 -6.773 12.672 1 81.94 275 GLN B O 1
ATOM 5461 N N . ARG B 1 276 ? 1.723 -7.09 14.422 1 76.62 276 ARG B N 1
ATOM 5462 C CA . ARG B 1 276 ? 2.51 -8.07 13.68 1 76.62 276 ARG B CA 1
ATOM 5463 C C . ARG B 1 276 ? 1.663 -9.281 13.297 1 76.62 276 ARG B C 1
ATOM 5465 O O . ARG B 1 276 ? 1.855 -9.867 12.227 1 76.62 276 ARG B O 1
ATOM 5472 N N . LEU B 1 277 ? 0.746 -9.617 14.195 1 71.44 277 LEU B N 1
ATOM 5473 C CA . LEU B 1 277 ? -0.091 -10.789 14 1 71.44 277 LEU B CA 1
ATOM 5474 C C . LEU B 1 277 ? -1.261 -10.477 13.078 1 71.44 277 LEU B C 1
ATOM 5476 O O . LEU B 1 277 ? -1.7 -11.336 12.312 1 71.44 277 LEU B O 1
ATOM 5480 N N . SER B 1 278 ? -1.676 -9.25 13.133 1 65.38 278 SER B N 1
ATOM 5481 C CA . SER B 1 278 ? -2.986 -8.977 12.555 1 65.38 278 SER B CA 1
ATOM 5482 C C . SER B 1 278 ? -2.881 -7.977 11.406 1 65.38 278 SER B C 1
ATOM 5484 O O . SER B 1 278 ? -3.83 -7.805 10.641 1 65.38 278 SER B O 1
ATOM 5486 N N . GLY B 1 279 ? -1.771 -7.492 11.352 1 58.94 279 GLY B N 1
ATOM 5487 C CA . GLY B 1 279 ? -1.699 -6.418 10.375 1 58.94 279 GLY B CA 1
ATOM 5488 C C . GLY B 1 279 ? -1.658 -6.918 8.945 1 58.94 279 GLY B C 1
ATOM 5489 O O . GLY B 1 279 ? -0.692 -7.562 8.531 1 58.94 279 GLY B O 1
ATOM 5490 N N . GLN B 1 280 ? -2.729 -6.738 8.25 1 54.03 280 GLN B N 1
ATOM 5491 C CA . GLN B 1 280 ? -2.883 -7.137 6.852 1 54.03 280 GLN B CA 1
ATOM 5492 C C . GLN B 1 280 ? -1.738 -6.598 5.996 1 54.03 280 GLN B C 1
ATOM 5494 O O . GLN B 1 280 ? -1.188 -7.324 5.164 1 54.03 280 GLN B O 1
ATOM 5499 N N . GLY B 1 281 ? -1.545 -5.395 6.281 1 49.72 281 GLY B N 1
ATOM 5500 C CA . GLY B 1 281 ? -0.526 -4.715 5.496 1 49.72 281 GLY B CA 1
ATOM 5501 C C . GLY B 1 281 ? 0.875 -5.238 5.754 1 49.72 281 GLY B C 1
ATOM 5502 O O . GLY B 1 281 ? 1.77 -5.07 4.926 1 49.72 281 GLY B O 1
ATOM 5503 N N . TYR B 1 282 ? 0.904 -5.832 6.762 1 51.16 282 TYR B N 1
ATOM 5504 C CA . TYR B 1 282 ? 2.176 -6.434 7.148 1 51.16 282 TYR B CA 1
ATOM 5505 C C . TYR B 1 282 ? 2.375 -7.777 6.457 1 51.16 282 TYR B C 1
ATOM 5507 O O . TYR B 1 282 ? 3.475 -8.086 5.996 1 51.16 282 TYR B O 1
ATOM 5515 N N . CYS B 1 283 ? 1.34 -8.258 6.273 1 53.25 283 CYS B N 1
ATOM 5516 C CA . CYS B 1 283 ? 1.443 -9.672 5.918 1 53.25 283 CYS B CA 1
ATOM 5517 C C . CYS B 1 283 ? 1.505 -9.852 4.406 1 53.25 283 CYS B C 1
ATOM 5519 O O . CYS B 1 283 ? 2.158 -10.773 3.91 1 53.25 283 CYS B O 1
ATOM 5521 N N . PHE B 1 284 ? 1.009 -9.016 3.736 1 53.22 284 PHE B N 1
ATOM 5522 C CA . PHE B 1 284 ? 0.748 -9.531 2.396 1 53.22 284 PHE B CA 1
ATOM 5523 C C . PHE B 1 284 ? 1.392 -8.641 1.34 1 53.22 284 PHE B C 1
ATOM 5525 O O . PHE B 1 284 ? 1.011 -8.688 0.168 1 53.22 284 PHE B O 1
ATOM 5532 N N . SER B 1 285 ? 2.246 -7.82 1.675 1 59.69 285 SER B N 1
ATOM 5533 C CA . SER B 1 285 ? 2.996 -7.117 0.638 1 59.69 285 SER B CA 1
ATOM 5534 C C . SER B 1 285 ? 4.5 -7.238 0.865 1 59.69 285 SER B C 1
ATOM 5536 O O . SER B 1 285 ? 4.941 -7.578 1.964 1 59.69 285 SER B O 1
ATOM 5538 N N . ALA B 1 286 ? 4.996 -7 -0.379 1 61.56 286 ALA B N 1
ATOM 5539 C CA . ALA B 1 286 ? 6.453 -6.984 -0.264 1 61.56 286 ALA B CA 1
ATOM 5540 C C . ALA B 1 286 ? 6.906 -6.023 0.83 1 61.56 286 ALA B C 1
ATOM 5542 O O . ALA B 1 286 ? 6.324 -4.949 1.001 1 61.56 286 ALA B O 1
ATOM 5543 N N . SER B 1 287 ? 7.828 -6.547 1.477 1 75.19 287 SER B N 1
ATOM 5544 C CA . SER B 1 287 ? 8.406 -5.746 2.549 1 75.19 287 SER B CA 1
ATOM 5545 C C . SER B 1 287 ? 9.062 -4.484 2.002 1 75.19 287 SER B C 1
ATOM 5547 O O . SER B 1 287 ? 9.32 -4.383 0.801 1 75.19 287 SER B O 1
ATOM 5549 N N . LEU B 1 288 ? 9.188 -3.523 2.799 1 84.31 288 LEU B N 1
ATOM 5550 C CA . LEU B 1 288 ? 9.922 -2.303 2.477 1 84.31 288 LEU B CA 1
ATOM 5551 C C . LEU B 1 288 ? 11.297 -2.629 1.903 1 84.31 288 LEU B C 1
ATOM 5553 O O . LEU B 1 288 ? 12.047 -3.402 2.496 1 84.31 288 LEU B O 1
ATOM 5557 N N . PRO B 1 289 ? 11.594 -2.102 0.689 1 88.62 289 PRO B N 1
ATOM 5558 C CA . PRO B 1 289 ? 12.945 -2.348 0.184 1 88.62 289 PRO B CA 1
ATOM 5559 C C . PRO B 1 289 ? 14.031 -1.948 1.182 1 88.62 289 PRO B C 1
ATOM 5561 O O . PRO B 1 289 ? 13.945 -0.882 1.797 1 88.62 289 PRO B O 1
ATOM 5564 N N . PRO B 1 290 ? 15.086 -2.76 1.341 1 91 290 PRO B N 1
ATOM 5565 C CA . PRO B 1 290 ? 16.141 -2.486 2.322 1 91 290 PRO B CA 1
ATOM 5566 C C . PRO B 1 290 ? 16.781 -1.113 2.129 1 91 290 PRO B C 1
ATOM 5568 O O . PRO B 1 290 ? 17.141 -0.453 3.105 1 91 290 PRO B O 1
ATOM 5571 N N . LEU B 1 291 ? 17 -0.678 0.897 1 93.56 291 LEU B N 1
ATOM 5572 C CA . LEU B 1 291 ? 17.641 0.606 0.643 1 93.56 291 LEU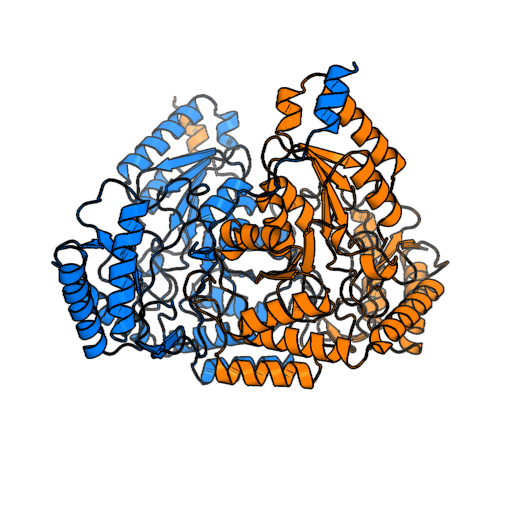 B CA 1
ATOM 5573 C C . LEU B 1 291 ? 16.828 1.751 1.229 1 93.56 291 LEU B C 1
ATOM 5575 O O . LEU B 1 291 ? 17.391 2.738 1.711 1 93.56 291 LEU B O 1
ATOM 5579 N N . LEU B 1 292 ? 15.508 1.616 1.234 1 93.69 292 LEU B N 1
ATOM 5580 C CA . LEU B 1 292 ? 14.648 2.66 1.781 1 93.69 292 LEU B CA 1
ATOM 5581 C C . LEU B 1 292 ? 14.68 2.643 3.307 1 93.69 292 LEU B C 1
ATOM 5583 O O . LEU B 1 292 ? 14.57 3.693 3.943 1 93.69 292 LEU B O 1
ATOM 5587 N N . ALA B 1 293 ? 14.766 1.431 3.891 1 94.5 293 ALA B N 1
ATOM 5588 C CA . ALA B 1 293 ? 14.969 1.333 5.332 1 94.5 293 ALA B CA 1
ATOM 5589 C C . ALA B 1 293 ? 16.281 1.993 5.75 1 94.5 293 ALA B C 1
ATOM 5591 O O . ALA B 1 293 ? 16.328 2.719 6.742 1 94.5 293 ALA B O 1
ATOM 5592 N N . ALA B 1 294 ? 17.328 1.729 4.984 1 96.5 294 ALA B N 1
ATOM 5593 C CA . ALA B 1 294 ? 18.625 2.326 5.262 1 96.5 294 ALA B CA 1
ATOM 5594 C C . ALA B 1 294 ? 18.562 3.848 5.152 1 96.5 294 ALA B C 1
ATOM 5596 O O . ALA B 1 294 ? 19.156 4.559 5.965 1 96.5 294 ALA B O 1
ATOM 5597 N N . ALA B 1 295 ? 17.891 4.305 4.113 1 96.75 295 ALA B N 1
ATOM 5598 C CA . ALA B 1 295 ? 17.703 5.742 3.939 1 96.75 295 ALA B CA 1
ATOM 5599 C C . ALA B 1 295 ? 17 6.355 5.141 1 96.75 295 ALA B C 1
ATOM 5601 O O . ALA B 1 295 ? 17.391 7.426 5.621 1 96.75 295 ALA B O 1
ATOM 5602 N N . ALA B 1 296 ? 15.969 5.699 5.621 1 97.56 296 ALA B N 1
ATOM 5603 C CA . ALA B 1 296 ? 15.203 6.195 6.762 1 97.56 296 ALA B CA 1
ATOM 5604 C C . ALA B 1 296 ? 16.062 6.242 8.023 1 97.56 296 ALA B C 1
ATOM 5606 O O . ALA B 1 296 ? 15.969 7.184 8.812 1 97.56 296 ALA B O 1
ATOM 5607 N N . ILE B 1 297 ? 16.891 5.23 8.258 1 98.25 297 ILE B N 1
ATOM 5608 C CA . ILE B 1 297 ? 17.781 5.188 9.414 1 98.25 297 ILE B CA 1
ATOM 5609 C C . ILE B 1 297 ? 18.734 6.383 9.375 1 98.25 297 ILE B C 1
ATOM 5611 O O . ILE B 1 297 ? 18.938 7.059 10.383 1 98.25 297 ILE B O 1
ATOM 5615 N N . GLU B 1 298 ? 19.312 6.598 8.203 1 98.06 298 GLU B N 1
ATOM 5616 C CA . GLU B 1 298 ? 20.234 7.727 8.078 1 98.06 298 GLU B CA 1
ATOM 5617 C C . GLU B 1 298 ? 19.516 9.055 8.297 1 98.06 298 GLU B C 1
ATOM 5619 O O . GLU B 1 298 ? 20.078 9.984 8.883 1 98.06 298 GLU B O 1
ATOM 5624 N N . ALA B 1 299 ? 18.328 9.18 7.797 1 97.94 299 ALA B N 1
ATOM 5625 C CA . ALA B 1 299 ? 17.516 10.383 8.031 1 97.94 299 ALA B CA 1
ATOM 5626 C C . ALA B 1 299 ? 17.297 10.609 9.523 1 97.94 299 ALA B C 1
ATOM 5628 O O . ALA B 1 299 ? 17.375 11.742 10.008 1 97.94 299 ALA B O 1
ATOM 5629 N N . LEU B 1 300 ? 17 9.539 10.266 1 98.38 300 LEU B N 1
ATOM 5630 C CA . LEU B 1 300 ? 16.844 9.633 11.711 1 98.38 300 LEU B CA 1
ATOM 5631 C C . LEU B 1 300 ? 18.125 10.117 12.367 1 98.38 300 LEU B C 1
ATOM 5633 O O . LEU B 1 300 ? 18.094 10.945 13.281 1 98.38 300 LEU B O 1
ATOM 5637 N N . ASN B 1 301 ? 19.25 9.57 11.914 1 98.12 301 ASN B N 1
ATOM 5638 C CA . ASN B 1 301 ? 20.547 10.016 12.422 1 98.12 301 ASN B CA 1
ATOM 5639 C C . ASN B 1 301 ? 20.734 11.523 12.242 1 98.12 301 ASN B C 1
ATOM 5641 O O . ASN B 1 301 ? 21.188 12.211 13.156 1 98.12 301 ASN B O 1
ATOM 5645 N N . ILE B 1 302 ? 20.375 12.016 11.109 1 97.81 302 ILE B N 1
ATOM 5646 C CA . ILE B 1 302 ? 20.547 13.43 10.789 1 97.81 302 ILE B CA 1
ATOM 5647 C C . ILE B 1 302 ? 19.656 14.266 11.695 1 97.81 302 ILE B C 1
ATOM 5649 O O . ILE B 1 302 ? 20.078 15.305 12.211 1 97.81 302 ILE B O 1
ATOM 5653 N N . MET B 1 303 ? 18.438 13.844 11.906 1 97.81 303 MET B N 1
ATOM 5654 C CA . MET B 1 303 ? 17.5 14.547 12.789 1 97.81 303 MET B CA 1
ATOM 5655 C C . MET B 1 303 ? 18.062 14.617 14.211 1 97.81 303 MET B C 1
ATOM 5657 O O . MET B 1 303 ? 17.922 15.648 14.875 1 97.81 303 MET B O 1
ATOM 5661 N N . GLU B 1 304 ? 18.625 13.523 14.656 1 97.44 304 GLU B N 1
ATOM 5662 C CA . GLU B 1 304 ? 19.172 13.461 16.016 1 97.44 304 GLU B CA 1
ATOM 5663 C C . GLU B 1 304 ? 20.438 14.305 16.141 1 97.44 304 GLU B C 1
ATOM 5665 O O . GLU B 1 304 ? 20.641 14.953 17.172 1 97.44 304 GLU B O 1
ATOM 5670 N N . ASP B 1 305 ? 21.234 14.352 15.133 1 97.06 305 ASP B N 1
ATOM 5671 C CA . ASP B 1 305 ? 22.516 15.031 15.156 1 97.06 305 ASP B CA 1
ATOM 5672 C C . ASP B 1 305 ? 22.344 16.547 14.992 1 97.06 305 ASP B C 1
ATOM 5674 O O . ASP B 1 305 ? 23.172 17.328 15.461 1 97.06 305 ASP B O 1
ATOM 5678 N N . ASN B 1 306 ? 21.266 16.953 14.32 1 95.69 306 ASN B N 1
ATOM 5679 C CA . ASN B 1 306 ? 21.031 18.359 14.016 1 95.69 306 ASN B CA 1
ATOM 5680 C C . ASN B 1 306 ? 19.625 18.797 14.391 1 95.69 306 ASN B C 1
ATOM 5682 O O . ASN B 1 306 ? 18.844 19.203 13.523 1 95.69 306 ASN B O 1
ATOM 5686 N N . PRO B 1 307 ? 19.344 18.828 15.672 1 93.44 307 PRO B N 1
ATOM 5687 C CA . PRO B 1 307 ? 17.969 19.156 16.094 1 93.44 307 PRO B CA 1
ATOM 5688 C C . PRO B 1 307 ? 17.578 20.594 15.734 1 93.44 307 PRO B C 1
ATOM 5690 O O . PRO B 1 307 ? 16.406 20.938 15.742 1 93.44 307 PRO B O 1
ATOM 5693 N N . ASP B 1 308 ? 18.516 21.484 15.344 1 96.75 308 ASP B N 1
ATOM 5694 C CA . ASP B 1 308 ? 18.234 22.859 14.969 1 96.75 308 ASP B CA 1
ATOM 5695 C C . ASP B 1 308 ? 17.406 22.922 13.688 1 96.75 308 ASP B C 1
ATOM 5697 O O . ASP B 1 308 ? 16.797 23.953 13.391 1 96.75 308 ASP B O 1
ATOM 5701 N N . ILE B 1 309 ? 17.422 21.859 12.984 1 97.56 309 ILE B N 1
ATOM 5702 C CA . ILE B 1 309 ? 16.719 21.812 11.703 1 97.56 309 ILE B CA 1
ATOM 5703 C C . ILE B 1 309 ? 15.219 22.047 11.93 1 97.56 309 ILE B C 1
ATOM 5705 O O . ILE B 1 309 ? 14.547 22.641 11.086 1 97.56 309 ILE B O 1
ATOM 5709 N N . PHE B 1 310 ? 14.711 21.609 13.07 1 98 310 PHE B N 1
ATOM 5710 C CA . PHE B 1 310 ? 13.289 21.75 13.359 1 98 310 PHE B CA 1
ATOM 5711 C C . PHE B 1 310 ? 12.945 23.203 13.648 1 98 310 PHE B C 1
ATOM 5713 O O . PHE B 1 310 ? 11.883 23.688 13.242 1 98 310 PHE B O 1
ATOM 5720 N N . GLN B 1 311 ? 13.82 23.875 14.258 1 97.31 311 GLN B N 1
ATOM 5721 C CA . GLN B 1 311 ? 13.625 25.297 14.516 1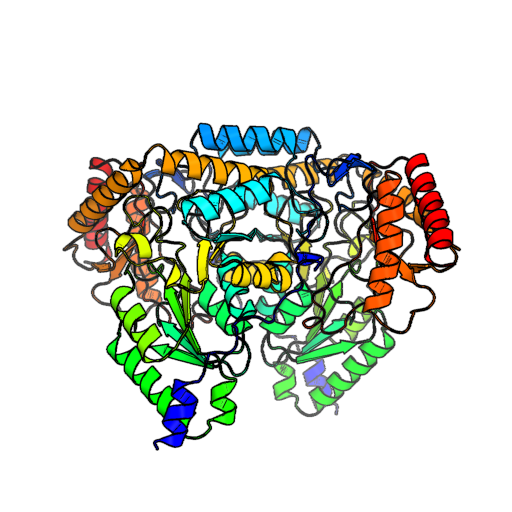 97.31 311 GLN B CA 1
ATOM 5722 C C . GLN B 1 311 ? 13.703 26.109 13.227 1 97.31 311 GLN B C 1
ATOM 5724 O O . GLN B 1 311 ? 12.984 27.094 13.062 1 97.31 311 GLN B O 1
ATOM 5729 N N . THR B 1 312 ? 14.664 25.734 12.414 1 98 312 THR B N 1
ATOM 5730 C CA . THR B 1 312 ? 14.773 26.375 11.109 1 98 312 THR B CA 1
ATOM 5731 C C . THR B 1 312 ? 13.461 26.25 10.336 1 98 312 THR B C 1
ATOM 5733 O O . THR B 1 312 ? 12.977 27.234 9.766 1 98 312 THR B O 1
ATOM 5736 N N . LEU B 1 313 ? 12.914 25.062 10.281 1 98.5 313 LEU B N 1
ATOM 5737 C CA . LEU B 1 313 ? 11.648 24.844 9.594 1 98.5 313 LEU B CA 1
ATOM 5738 C C . LEU B 1 313 ? 10.539 25.688 10.195 1 98.5 313 LEU B C 1
ATOM 5740 O O . LEU B 1 313 ? 9.766 26.328 9.469 1 98.5 313 LEU B O 1
ATOM 5744 N N . ARG B 1 314 ? 10.453 25.703 11.508 1 98 314 ARG B N 1
ATOM 5745 C CA . ARG B 1 314 ? 9.422 26.453 12.211 1 98 314 ARG B CA 1
ATOM 5746 C C . ARG B 1 314 ? 9.508 27.938 11.875 1 98 314 ARG B C 1
ATOM 5748 O O . ARG B 1 314 ? 8.484 28.594 11.617 1 98 314 ARG B O 1
ATOM 5755 N N . ALA B 1 315 ? 10.68 28.469 11.898 1 98.19 315 ALA B N 1
ATOM 5756 C CA . ALA B 1 315 ? 10.883 29.891 11.602 1 98.19 315 ALA B CA 1
ATOM 5757 C C . ALA B 1 315 ? 10.422 30.234 10.188 1 98.19 315 ALA B C 1
ATOM 5759 O O . ALA B 1 315 ? 9.82 31.281 9.961 1 98.19 315 ALA B O 1
ATOM 5760 N N . LYS B 1 316 ? 10.727 29.406 9.297 1 98.5 316 LYS B N 1
ATOM 5761 C CA . LYS B 1 316 ? 10.328 29.641 7.91 1 98.5 316 LYS B CA 1
ATOM 5762 C C . LYS B 1 316 ? 8.812 29.562 7.754 1 98.5 316 LYS B C 1
ATOM 5764 O O . LYS B 1 316 ? 8.219 30.328 7 1 98.5 316 LYS B O 1
ATOM 5769 N N . CYS B 1 317 ? 8.211 28.562 8.445 1 98.44 317 CYS B N 1
ATOM 5770 C CA . CYS B 1 317 ? 6.758 28.453 8.43 1 98.44 317 CYS B CA 1
ATOM 5771 C C . CYS B 1 317 ? 6.109 29.734 8.953 1 98.44 317 CYS B C 1
ATOM 5773 O O . CYS B 1 317 ? 5.18 30.266 8.336 1 98.44 317 CYS B O 1
ATOM 5775 N N . GLU B 1 318 ? 6.602 30.219 10.031 1 98.38 318 GLU B N 1
ATOM 5776 C CA . GLU B 1 318 ? 6.047 31.422 10.648 1 98.38 318 GLU B CA 1
ATOM 5777 C C . GLU B 1 318 ? 6.203 32.625 9.734 1 98.38 318 GLU B C 1
ATOM 5779 O O . GLU B 1 318 ? 5.297 33.469 9.633 1 98.38 318 GLU B O 1
ATOM 5784 N N . ARG B 1 319 ? 7.305 32.688 9.102 1 98 319 ARG B N 1
ATOM 5785 C CA . ARG B 1 319 ? 7.574 33.812 8.219 1 98 319 ARG B CA 1
ATOM 5786 C C . ARG B 1 319 ? 6.59 33.844 7.051 1 98 319 ARG B C 1
ATOM 5788 O O . ARG B 1 319 ? 5.98 34.875 6.773 1 98 319 ARG B O 1
ATOM 5795 N N . ILE B 1 320 ? 6.457 32.75 6.391 1 98.06 320 ILE B N 1
ATOM 5796 C CA . ILE B 1 320 ? 5.598 32.75 5.211 1 98.06 320 ILE B CA 1
ATOM 5797 C C . ILE B 1 320 ? 4.141 32.875 5.637 1 98.06 320 ILE B C 1
ATOM 5799 O O . ILE B 1 320 ? 3.336 33.5 4.93 1 98.06 320 ILE B O 1
ATOM 5803 N N . HIS B 1 321 ? 3.779 32.188 6.73 1 98 321 HIS B N 1
ATOM 5804 C CA . HIS B 1 321 ? 2.426 32.375 7.246 1 98 321 HIS B CA 1
ATOM 5805 C C . HIS B 1 321 ? 2.076 33.844 7.438 1 98 321 HIS B C 1
ATOM 5807 O O . HIS B 1 321 ? 0.985 34.281 7.062 1 98 321 HIS B O 1
ATOM 5813 N N . LYS B 1 322 ? 2.963 34.562 8 1 97.88 322 LYS B N 1
ATOM 5814 C CA . LYS B 1 322 ? 2.771 36 8.195 1 97.88 322 LYS B CA 1
ATOM 5815 C C . LYS B 1 322 ? 2.682 36.75 6.855 1 97.88 322 LYS B C 1
ATOM 5817 O O . LYS B 1 322 ? 1.814 37.594 6.664 1 97.88 322 LYS B O 1
ATOM 5822 N N . ALA B 1 323 ? 3.549 36.375 5.938 1 97.81 323 ALA B N 1
ATOM 5823 C CA . ALA B 1 323 ? 3.631 37.062 4.641 1 97.81 323 ALA B CA 1
ATOM 5824 C C . ALA B 1 323 ? 2.369 36.812 3.816 1 97.81 323 ALA B C 1
ATOM 5826 O O . ALA B 1 323 ? 2.008 37.625 2.967 1 97.81 323 ALA B O 1
ATOM 5827 N N . LEU B 1 324 ? 1.675 35.719 4.062 1 98 324 LEU B N 1
ATOM 5828 C CA . LEU B 1 324 ? 0.517 35.344 3.266 1 98 324 LEU B CA 1
ATOM 5829 C C . LEU B 1 324 ? -0.757 35.969 3.811 1 98 324 LEU B C 1
ATOM 5831 O O . LEU B 1 324 ? -1.8 35.969 3.154 1 98 324 LEU B O 1
ATOM 5835 N N . GLN B 1 325 ? -0.66 36.594 4.988 1 97.12 325 GLN B N 1
ATOM 5836 C CA . GLN B 1 325 ? -1.846 37.219 5.574 1 97.12 325 GLN B CA 1
ATOM 5837 C C . GLN B 1 325 ? -2.305 38.406 4.75 1 97.12 325 GLN B C 1
ATOM 5839 O O . GLN B 1 325 ? -1.479 39.156 4.207 1 97.12 325 GLN B O 1
ATOM 5844 N N . GLY B 1 326 ? -3.635 38.531 4.617 1 94 326 GLY B N 1
ATOM 5845 C CA . GLY B 1 326 ? -4.199 39.75 4.066 1 94 326 GLY B CA 1
ATOM 5846 C C . GLY B 1 326 ? -4.27 39.75 2.553 1 94 326 GLY B C 1
ATOM 5847 O O . GLY B 1 326 ? -4.617 40.75 1.939 1 94 326 GLY B O 1
ATOM 5848 N N . ILE B 1 327 ? -3.902 38.688 1.937 1 96.06 327 ILE B N 1
ATOM 5849 C CA . ILE B 1 327 ? -4.062 38.594 0.489 1 96.06 327 ILE B CA 1
ATOM 5850 C C . ILE B 1 327 ? -5.543 38.656 0.128 1 96.06 327 ILE B C 1
ATOM 5852 O O . ILE B 1 327 ? -6.32 37.781 0.557 1 96.06 327 ILE B O 1
ATOM 5856 N N . SER B 1 328 ? -5.906 39.625 -0.668 1 95.44 328 SER B N 1
ATOM 5857 C CA . SER B 1 328 ? -7.309 39.781 -1.036 1 95.44 328 SER B CA 1
ATOM 5858 C C . SER B 1 328 ? -7.82 38.594 -1.818 1 95.44 328 SER B C 1
ATOM 5860 O O . SER B 1 328 ? -7.195 38.156 -2.789 1 95.44 328 SER B O 1
ATOM 5862 N N . GLY B 1 329 ? -8.883 38.094 -1.339 1 96.25 329 GLY B N 1
ATOM 5863 C CA . GLY B 1 329 ? -9.523 37 -2.047 1 96.25 329 GLY B CA 1
ATOM 5864 C C . GLY B 1 329 ? -9.125 35.625 -1.518 1 96.25 329 GLY B C 1
ATOM 5865 O O . GLY B 1 329 ? -9.742 34.625 -1.868 1 96.25 329 GLY B O 1
ATOM 5866 N N . LEU B 1 330 ? -8.062 35.625 -0.709 1 97.44 330 LEU B N 1
ATOM 5867 C CA . LEU B 1 330 ? -7.598 34.344 -0.156 1 97.44 330 LEU B CA 1
ATOM 5868 C C . LEU B 1 330 ? -7.547 34.406 1.367 1 97.44 330 LEU B C 1
ATOM 5870 O O . LEU B 1 330 ? -7.375 35.5 1.947 1 97.44 330 LEU B O 1
ATOM 5874 N N . LYS B 1 331 ? -7.766 33.375 1.969 1 97.12 331 LYS B N 1
ATOM 5875 C CA . LYS B 1 331 ? -7.586 33.219 3.412 1 97.12 331 LYS B CA 1
ATOM 5876 C C . LYS B 1 331 ? -6.609 32.094 3.738 1 97.12 331 LYS B C 1
ATOM 5878 O O . LYS B 1 331 ? -6.625 31.062 3.09 1 97.12 331 LYS B O 1
ATOM 5883 N N . VAL B 1 332 ? -5.746 32.375 4.656 1 97.38 332 VAL B N 1
ATOM 5884 C CA . VAL B 1 332 ? -4.773 31.375 5.109 1 97.38 332 VAL B CA 1
ATOM 5885 C C . VAL B 1 332 ? -5.395 30.5 6.191 1 97.38 332 VAL B C 1
ATOM 5887 O O . VAL B 1 332 ? -5.957 31 7.164 1 97.38 332 VAL B O 1
ATOM 5890 N N . VAL B 1 333 ? -5.324 29.188 5.977 1 96 333 VAL B N 1
ATOM 5891 C CA . VAL B 1 333 ? -5.828 28.219 6.934 1 96 333 VAL B CA 1
ATOM 5892 C C . VAL B 1 333 ? -4.68 27.344 7.438 1 96 333 VAL B C 1
ATOM 5894 O O . VAL B 1 333 ? -3.818 26.938 6.66 1 96 333 VAL B O 1
ATOM 5897 N N . GLY B 1 334 ? -4.652 27.078 8.789 1 93.94 334 GLY B N 1
ATOM 5898 C CA . GLY B 1 334 ? -3.613 26.281 9.422 1 93.94 334 GLY B CA 1
ATOM 5899 C C . GLY B 1 334 ? -2.793 27.047 10.438 1 93.94 334 GLY B C 1
ATOM 5900 O O . GLY B 1 334 ? -2.828 28.281 10.461 1 93.94 334 GLY B O 1
ATOM 5901 N N . GLU B 1 335 ? -2.018 26.344 11.219 1 96.12 335 GLU B N 1
ATOM 5902 C CA . GLU B 1 335 ? -1.148 26.953 12.227 1 96.12 335 GLU B CA 1
ATOM 5903 C C . GLU B 1 335 ? 0.035 27.672 11.57 1 96.12 335 GLU B C 1
ATOM 5905 O O . GLU B 1 335 ? 0.487 27.266 10.5 1 96.12 335 GLU B O 1
ATOM 5910 N N . CYS B 1 336 ? 0.501 28.641 12.258 1 97.12 336 CYS B N 1
ATOM 5911 C CA . CYS B 1 336 ? 1.589 29.438 11.703 1 97.12 336 CYS B CA 1
ATOM 5912 C C . CYS B 1 336 ? 2.863 28.609 11.578 1 97.12 336 CYS B C 1
ATOM 5914 O O . CYS B 1 336 ? 3.746 28.938 10.781 1 97.12 336 CYS B O 1
ATOM 5916 N N . PHE B 1 337 ? 2.951 27.531 12.359 1 96.94 337 PHE B N 1
ATOM 5917 C CA . PHE B 1 337 ? 4.172 26.734 12.352 1 96.94 337 PHE B CA 1
ATOM 5918 C C . PHE B 1 337 ? 3.988 25.484 11.516 1 96.94 337 PHE B C 1
ATOM 5920 O O . PHE B 1 337 ? 4.875 24.625 11.469 1 96.94 337 PHE B O 1
ATOM 5927 N N . SER B 1 338 ? 2.785 25.266 10.898 1 97.31 338 SER B N 1
ATOM 5928 C CA . SER B 1 338 ? 2.551 24.109 10.039 1 97.31 338 SER B CA 1
ATOM 5929 C C . SER B 1 338 ? 3.33 24.234 8.734 1 97.31 338 SER B C 1
ATOM 5931 O O . SER B 1 338 ? 3.293 25.266 8.07 1 97.31 338 SER B O 1
ATOM 5933 N N . PRO B 1 339 ? 4.035 23.234 8.328 1 97.88 339 PRO B N 1
ATOM 5934 C CA . PRO B 1 339 ? 4.793 23.297 7.074 1 97.88 339 PRO B CA 1
ATOM 5935 C C . PRO B 1 339 ? 3.916 23.078 5.844 1 97.88 339 PRO B C 1
ATOM 5937 O O . PRO B 1 339 ? 4.391 23.203 4.711 1 97.88 339 PRO B O 1
ATOM 5940 N N . ALA B 1 340 ? 2.711 22.734 5.988 1 96.19 340 ALA B N 1
ATOM 5941 C CA . ALA B 1 340 ? 1.738 22.625 4.906 1 96.19 340 ALA B CA 1
ATOM 5942 C C . ALA B 1 340 ? 0.508 23.484 5.18 1 96.19 340 ALA B C 1
ATOM 5944 O O . ALA B 1 340 ? -0.433 23.031 5.84 1 96.19 340 ALA B O 1
ATOM 5945 N N . LEU B 1 341 ? 0.478 24.656 4.621 1 96.56 341 LEU B N 1
ATOM 5946 C CA . LEU B 1 341 ? -0.614 25.609 4.781 1 96.56 341 LEU B CA 1
ATOM 5947 C C . LEU B 1 341 ? -1.607 25.5 3.629 1 96.56 341 LEU B C 1
ATOM 5949 O O . LEU B 1 341 ? -1.261 25.016 2.551 1 96.56 341 LEU B O 1
ATOM 5953 N N . HIS B 1 342 ? -2.773 25.906 3.945 1 97.75 342 HIS B N 1
ATOM 5954 C CA . HIS B 1 342 ? -3.791 25.938 2.9 1 97.75 342 HIS B CA 1
ATOM 5955 C C . HIS B 1 342 ? -4.25 27.375 2.635 1 97.75 342 HIS B C 1
ATOM 5957 O O . HIS B 1 342 ? -4.48 28.141 3.572 1 97.75 342 HIS B O 1
ATOM 5963 N N . LEU B 1 343 ? -4.281 27.75 1.408 1 98.19 343 LEU B N 1
ATOM 5964 C CA . LEU B 1 343 ? -4.918 28.984 0.967 1 98.19 343 LEU B CA 1
ATOM 5965 C C . LEU B 1 343 ? -6.277 28.703 0.336 1 98.19 343 LEU B C 1
ATOM 5967 O O . LEU B 1 343 ? -6.359 28.031 -0.691 1 98.19 343 LEU B O 1
ATOM 5971 N N . GLN B 1 344 ? -7.27 29.203 0.926 1 97.94 344 GLN B N 1
ATOM 5972 C CA . GLN B 1 344 ? -8.641 29.047 0.438 1 97.94 344 GLN B CA 1
ATOM 5973 C C . GLN B 1 344 ? -9.195 30.359 -0.092 1 97.94 344 GLN B C 1
ATOM 5975 O O . GLN B 1 344 ? -8.688 31.438 0.246 1 97.94 344 GLN B O 1
ATOM 5980 N N . LEU B 1 345 ? -10.219 30.219 -0.903 1 97.75 345 LEU B N 1
ATOM 5981 C CA . LEU B 1 345 ? -10.93 31.422 -1.3 1 97.75 345 LEU B CA 1
ATOM 5982 C C . LEU B 1 345 ? -11.664 32.031 -0.113 1 97.75 345 LEU B C 1
ATOM 5984 O O . LEU B 1 345 ? -12.273 31.328 0.683 1 97.75 345 LEU B O 1
ATOM 5988 N N . GLU B 1 346 ? -11.547 33.281 0.012 1 95.75 346 GLU B N 1
ATOM 5989 C CA . GLU B 1 346 ? -12.305 33.969 1.05 1 95.75 346 GLU B CA 1
ATOM 5990 C C . GLU B 1 346 ? -13.805 33.781 0.858 1 95.75 346 GLU B C 1
ATOM 5992 O O . GLU B 1 346 ? -14.539 33.594 1.827 1 95.75 346 GLU B O 1
ATOM 5997 N N . GLU B 1 347 ? -14.25 33.906 -0.392 1 94.25 347 GLU B N 1
ATOM 5998 C CA . GLU B 1 347 ? -15.648 33.719 -0.76 1 94.25 347 GLU B CA 1
ATOM 5999 C C . GLU B 1 347 ? -15.766 32.719 -1.919 1 94.25 347 GLU B C 1
ATOM 6001 O O . GLU B 1 347 ? -15.203 32.938 -2.992 1 94.25 347 GLU B O 1
ATOM 6006 N N . SER B 1 348 ? -16.484 31.703 -1.686 1 92.88 348 SER B N 1
ATOM 6007 C CA . SER B 1 348 ? -16.734 30.719 -2.734 1 92.88 348 SER B CA 1
ATOM 6008 C C . SER B 1 348 ? -17.578 31.312 -3.855 1 92.88 348 SER B C 1
ATOM 6010 O O . SER B 1 348 ? -18.406 32.188 -3.617 1 92.88 348 SER B O 1
ATOM 6012 N N . CYS B 1 349 ? -17.453 30.828 -5.027 1 91.12 349 CYS B N 1
ATOM 6013 C CA . CYS B 1 349 ? -18.281 31.25 -6.148 1 91.12 349 CYS B CA 1
ATOM 6014 C C . CYS B 1 349 ? -19.594 30.484 -6.176 1 91.12 349 CYS B C 1
ATOM 6016 O O . CYS B 1 349 ? -20.453 30.734 -7.027 1 91.12 349 CYS B O 1
ATOM 6018 N N . GLY B 1 350 ? -19.781 29.594 -5.289 1 91.44 350 GLY B N 1
ATOM 6019 C CA . GLY B 1 350 ? -21.016 28.812 -5.215 1 91.44 350 GLY B CA 1
ATOM 6020 C C . GLY B 1 350 ? -20.906 27.453 -5.871 1 91.44 350 GLY B C 1
ATOM 6021 O O . GLY B 1 350 ? -21.859 26.672 -5.852 1 91.44 350 GLY B O 1
ATOM 6022 N N . SER B 1 351 ? -19.859 27.266 -6.484 1 94.56 351 SER B N 1
ATOM 6023 C CA . SER B 1 351 ? -19.594 26 -7.145 1 94.56 351 SER B CA 1
ATOM 6024 C C . SER B 1 351 ? -18.172 25.5 -6.867 1 94.56 351 SER B C 1
ATOM 6026 O O . SER B 1 351 ? -17.203 26.234 -7.109 1 94.56 351 SER B O 1
ATOM 6028 N N . ARG B 1 352 ? -18.031 24.312 -6.348 1 94.38 352 ARG B N 1
ATOM 6029 C CA . ARG B 1 352 ? -16.703 23.734 -6.094 1 94.38 352 ARG B CA 1
ATOM 6030 C C . ARG B 1 352 ? -15.883 23.688 -7.375 1 94.38 352 ARG B C 1
ATOM 6032 O O . ARG B 1 352 ? -14.688 23.984 -7.359 1 94.38 352 ARG B O 1
ATOM 6039 N N . GLU B 1 353 ? -16.609 23.297 -8.422 1 91.44 353 GLU B N 1
ATOM 6040 C CA . GLU B 1 353 ? -15.922 23.219 -9.711 1 91.44 353 GLU B CA 1
ATOM 6041 C C . GLU B 1 353 ? -15.305 24.547 -10.102 1 91.44 353 GLU B C 1
ATOM 6043 O O . GLU B 1 353 ? -14.156 24.594 -10.555 1 91.44 353 GLU B O 1
ATOM 6048 N N . ASN B 1 354 ? -16 25.578 -9.906 1 94.5 354 ASN B N 1
ATOM 6049 C CA . ASN B 1 354 ? -15.5 26.906 -10.25 1 94.5 354 ASN B CA 1
ATOM 6050 C C . ASN B 1 354 ? -14.406 27.359 -9.289 1 94.5 354 ASN B C 1
ATOM 6052 O O . ASN B 1 354 ? -13.445 28.016 -9.695 1 94.5 354 ASN B O 1
ATOM 6056 N N . ASP B 1 355 ? -14.586 27.062 -8.047 1 96.44 355 ASP B N 1
ATOM 6057 C CA . ASP B 1 355 ? -13.562 27.406 -7.059 1 96.44 355 ASP B CA 1
ATOM 6058 C C . ASP B 1 355 ? -12.234 26.719 -7.395 1 96.44 355 ASP B C 1
ATOM 6060 O O . ASP B 1 355 ? -11.18 27.344 -7.309 1 96.44 355 ASP B O 1
ATOM 6064 N N . VAL B 1 356 ? -12.352 25.469 -7.773 1 93.88 356 VAL B N 1
ATOM 6065 C CA . VAL B 1 356 ? -11.172 24.688 -8.148 1 93.88 356 VAL B CA 1
ATOM 6066 C C . VAL B 1 356 ? -10.5 25.328 -9.359 1 93.88 356 VAL B C 1
ATOM 6068 O O . VAL B 1 356 ? -9.273 25.453 -9.406 1 93.88 356 VAL B O 1
ATOM 6071 N N . LYS B 1 357 ? -11.266 25.75 -10.289 1 93.19 357 LYS B N 1
ATOM 6072 C CA . LYS B 1 357 ? -10.734 26.359 -11.508 1 93.19 357 LYS B CA 1
ATOM 6073 C C . LYS B 1 357 ? -10.039 27.688 -11.195 1 93.19 357 LYS B C 1
ATOM 6075 O O . LYS B 1 357 ? -8.977 27.969 -11.75 1 93.19 357 LYS B O 1
ATOM 6080 N N . LEU B 1 358 ? -10.664 28.453 -10.344 1 95.62 358 LEU B N 1
ATOM 6081 C CA . LEU B 1 358 ? -10.078 29.75 -9.961 1 95.62 358 LEU B CA 1
ATOM 6082 C C . LEU B 1 358 ? -8.742 29.547 -9.266 1 95.62 358 LEU B C 1
ATOM 6084 O O . LEU B 1 358 ? -7.766 30.234 -9.578 1 95.62 358 LEU B O 1
ATOM 6088 N N . LEU B 1 359 ? -8.703 28.625 -8.359 1 96.88 359 LEU B N 1
ATOM 6089 C CA . LEU B 1 359 ? -7.469 28.359 -7.625 1 96.88 359 LEU B CA 1
ATOM 6090 C C . LEU B 1 359 ? -6.398 27.797 -8.555 1 96.88 359 LEU B C 1
ATOM 6092 O O . LEU B 1 359 ? -5.211 28.078 -8.375 1 96.88 359 LEU B O 1
ATOM 6096 N N . LYS B 1 360 ? -6.863 27.016 -9.492 1 93.56 360 LYS B N 1
ATOM 6097 C CA . LYS B 1 360 ? -5.926 26.484 -10.484 1 93.56 360 LYS B CA 1
ATOM 6098 C C . LYS B 1 360 ? -5.27 27.625 -11.266 1 93.56 360 LYS B C 1
ATOM 6100 O O . LYS B 1 360 ? -4.078 27.562 -11.578 1 93.56 360 LYS B O 1
ATOM 6105 N N . ARG B 1 361 ? -5.992 28.625 -11.602 1 95.88 361 ARG B N 1
ATOM 6106 C CA . ARG B 1 361 ? -5.445 29.766 -12.32 1 95.88 361 ARG B CA 1
ATOM 6107 C C . ARG B 1 361 ? -4.398 30.484 -11.477 1 95.88 361 ARG B C 1
ATOM 6109 O O . ARG B 1 361 ? -3.393 30.969 -12.008 1 95.88 361 ARG B O 1
ATOM 6116 N N . VAL B 1 362 ? -4.684 30.547 -10.203 1 97.31 362 VAL B N 1
ATOM 6117 C CA . VAL B 1 362 ? -3.715 31.156 -9.297 1 97.31 362 VAL B CA 1
ATOM 6118 C C . VAL B 1 362 ? -2.426 30.344 -9.289 1 97.31 362 VAL B C 1
ATOM 6120 O O . VAL B 1 362 ? -1.328 30.891 -9.383 1 97.31 362 VAL B O 1
ATOM 6123 N N . VAL B 1 363 ? -2.545 29.047 -9.188 1 95.38 363 VAL B N 1
ATOM 6124 C CA . VAL B 1 363 ? -1.405 28.125 -9.172 1 95.38 363 VAL B CA 1
ATOM 6125 C C . VAL B 1 363 ? -0.627 28.25 -10.477 1 95.38 363 VAL B C 1
ATOM 6127 O O . VAL B 1 363 ? 0.604 28.312 -10.469 1 95.38 363 VAL B O 1
ATOM 6130 N N . ASP B 1 364 ? -1.373 28.328 -11.602 1 93.69 364 ASP B N 1
ATOM 6131 C CA . ASP B 1 364 ? -0.742 28.438 -12.914 1 93.69 364 ASP B CA 1
ATOM 6132 C C . ASP B 1 364 ? 0.028 29.75 -13.047 1 93.69 364 ASP B C 1
ATOM 6134 O O . ASP B 1 364 ? 1.116 29.781 -13.625 1 93.69 364 ASP B O 1
ATOM 6138 N N . TYR B 1 365 ? -0.57 30.766 -12.578 1 96.38 365 TYR B N 1
ATOM 6139 C CA . TYR B 1 365 ? 0.097 32.062 -12.594 1 96.38 365 TYR B CA 1
ATOM 6140 C C . TYR B 1 365 ? 1.442 32 -11.883 1 96.38 365 TYR B C 1
ATOM 6142 O O . TYR B 1 365 ? 2.455 32.469 -12.406 1 96.38 365 TYR B O 1
ATOM 6150 N N . CYS B 1 366 ? 1.435 31.406 -10.734 1 96.81 366 CYS B N 1
ATOM 6151 C CA . CYS B 1 366 ? 2.654 31.312 -9.945 1 96.81 366 CYS B CA 1
ATOM 6152 C C . CYS B 1 366 ? 3.67 30.391 -10.617 1 96.81 366 CYS B C 1
ATOM 6154 O O . CYS B 1 366 ? 4.867 30.688 -10.625 1 96.81 366 CYS B O 1
ATOM 6156 N N . MET B 1 367 ? 3.193 29.328 -11.18 1 94.44 367 MET B N 1
ATOM 6157 C CA . MET B 1 367 ? 4.07 28.391 -11.867 1 94.44 367 MET B CA 1
ATOM 6158 C C . MET B 1 367 ? 4.781 29.062 -13.039 1 94.44 367 MET B C 1
ATOM 6160 O O . MET B 1 367 ? 5.973 28.844 -13.25 1 94.44 367 MET B O 1
ATOM 6164 N N . ASN B 1 368 ? 4.039 29.828 -13.727 1 95.12 368 ASN B N 1
ATOM 6165 C CA . ASN B 1 368 ? 4.586 30.547 -14.867 1 95.12 368 ASN B CA 1
ATOM 6166 C C . ASN B 1 368 ? 5.629 31.578 -14.438 1 95.12 368 ASN B C 1
ATOM 6168 O O . ASN B 1 368 ? 6.445 32.031 -15.25 1 95.12 368 ASN B O 1
ATOM 6172 N N . SER B 1 369 ? 5.598 31.875 -13.133 1 95.94 369 SER B N 1
ATOM 6173 C CA . SER B 1 369 ? 6.547 32.844 -12.602 1 95.94 369 SER B CA 1
ATOM 6174 C C . SER B 1 369 ? 7.629 32.156 -11.773 1 95.94 369 SER B C 1
ATOM 6176 O O . SER B 1 369 ? 8.359 32.812 -11.031 1 95.94 369 SER B O 1
ATOM 6178 N N . GLY B 1 370 ? 7.652 30.844 -11.812 1 95.94 370 GLY B N 1
ATOM 6179 C CA . GLY B 1 370 ? 8.781 30.109 -11.266 1 95.94 370 GLY B CA 1
ATOM 6180 C C . GLY B 1 370 ? 8.539 29.594 -9.859 1 95.94 370 GLY B C 1
ATOM 6181 O O . GLY B 1 370 ? 9.492 29.281 -9.141 1 95.94 370 GLY B O 1
ATOM 6182 N N . ILE B 1 371 ? 7.344 29.578 -9.422 1 97.25 371 ILE B N 1
ATOM 6183 C CA . ILE B 1 371 ? 6.988 29.031 -8.117 1 97.25 371 ILE B CA 1
ATOM 6184 C C . ILE B 1 371 ? 6.031 27.859 -8.305 1 97.25 371 ILE B C 1
ATOM 6186 O O . ILE B 1 371 ? 4.949 28 -8.875 1 97.25 371 ILE B O 1
ATOM 6190 N N . ALA B 1 372 ? 6.445 26.703 -7.859 1 95.25 372 ALA B N 1
ATOM 6191 C CA . ALA B 1 372 ? 5.605 25.516 -7.988 1 95.25 372 ALA B CA 1
ATOM 6192 C C . ALA B 1 372 ? 4.707 25.344 -6.77 1 95.25 372 ALA B C 1
ATOM 6194 O O . ALA B 1 372 ? 5.195 25.172 -5.648 1 95.25 372 ALA B O 1
ATOM 6195 N N . LEU B 1 373 ? 3.459 25.453 -6.961 1 95.19 373 LEU B N 1
ATOM 6196 C CA . LEU B 1 373 ? 2.418 25.188 -5.977 1 95.19 373 LEU B CA 1
ATOM 6197 C C . LEU B 1 373 ? 1.486 24.078 -6.453 1 95.19 373 LEU B C 1
ATOM 6199 O O . LEU B 1 373 ? 1.501 23.703 -7.629 1 95.19 373 LEU B O 1
ATOM 6203 N N . THR B 1 374 ? 0.761 23.547 -5.516 1 90.94 374 THR B N 1
ATOM 6204 C CA . THR B 1 374 ? -0.21 22.531 -5.918 1 90.94 374 THR B CA 1
ATOM 6205 C C . THR B 1 374 ? -1.551 22.766 -5.227 1 90.94 374 THR B C 1
ATOM 6207 O O . THR B 1 374 ? -1.605 23.375 -4.152 1 90.94 374 THR B O 1
ATOM 6210 N N . GLN B 1 375 ? -2.549 22.406 -5.941 1 91.94 375 GLN B N 1
ATOM 6211 C CA . GLN B 1 375 ? -3.873 22.375 -5.328 1 91.94 375 GLN B CA 1
ATOM 6212 C C . GLN B 1 375 ? -4.098 21.047 -4.598 1 91.94 375 GLN B C 1
ATOM 6214 O O . GLN B 1 375 ? -3.703 19.984 -5.082 1 91.94 375 GLN B O 1
ATOM 6219 N N . ALA B 1 376 ? -4.668 21.141 -3.381 1 90.12 376 ALA B N 1
ATOM 6220 C CA . ALA B 1 376 ? -5.043 19.922 -2.676 1 90.12 376 ALA B CA 1
ATOM 6221 C C . ALA B 1 376 ? -6.043 19.094 -3.488 1 90.12 376 ALA B C 1
ATOM 6223 O O . ALA B 1 376 ? -6.953 19.656 -4.102 1 90.12 376 ALA B O 1
ATOM 6224 N N . ARG B 1 377 ? -5.863 17.828 -3.537 1 83.5 377 ARG B N 1
ATOM 6225 C CA . ARG B 1 377 ? -6.734 16.938 -4.305 1 83.5 377 ARG B CA 1
ATOM 6226 C C . ARG B 1 377 ? -7.434 15.945 -3.395 1 83.5 377 ARG B C 1
ATOM 6228 O O . ARG B 1 377 ? -6.871 15.516 -2.387 1 83.5 377 ARG B O 1
ATOM 6235 N N . TYR B 1 378 ? -8.664 15.555 -3.797 1 83.19 378 TYR B N 1
ATOM 6236 C CA . TYR B 1 378 ? -9.5 14.641 -3.027 1 83.19 378 TYR B CA 1
ATOM 6237 C C . TYR B 1 378 ? -10.281 13.711 -3.947 1 83.19 378 TYR B C 1
ATOM 6239 O O . TYR B 1 378 ? -10.461 14.008 -5.133 1 83.19 378 TYR B O 1
ATOM 6247 N N . LEU B 1 379 ? -10.609 12.586 -3.459 1 79.19 379 LEU B N 1
ATOM 6248 C CA . LEU B 1 379 ? -11.633 11.766 -4.094 1 79.19 379 LEU B CA 1
ATOM 6249 C C . LEU B 1 379 ? -13.031 12.219 -3.664 1 79.19 379 LEU B C 1
ATOM 6251 O O . LEU B 1 379 ? -13.578 11.703 -2.686 1 79.19 379 LEU B O 1
ATOM 6255 N N . GLU B 1 380 ? -13.617 13.062 -4.387 1 82.44 380 GLU B N 1
ATOM 6256 C CA . GLU B 1 380 ? -14.773 13.844 -3.969 1 82.44 380 GLU B CA 1
ATOM 6257 C C . GLU B 1 380 ? -15.945 12.945 -3.598 1 82.44 380 GLU B C 1
ATOM 6259 O O . GLU B 1 380 ? -16.672 13.211 -2.633 1 82.44 380 GLU B O 1
ATOM 6264 N N . LYS B 1 381 ? -16.109 11.891 -4.281 1 78.88 381 LYS B N 1
ATOM 6265 C CA . LYS B 1 381 ? -17.266 11.031 -4.035 1 78.88 381 LYS B CA 1
ATOM 6266 C C . LYS B 1 381 ? -17.016 10.078 -2.869 1 78.88 381 LYS B C 1
ATOM 6268 O O . LYS B 1 381 ? -17.953 9.516 -2.307 1 78.88 381 LYS B O 1
ATOM 6273 N N . GLU B 1 382 ? -15.789 9.969 -2.48 1 80.94 382 GLU B N 1
ATOM 6274 C CA . 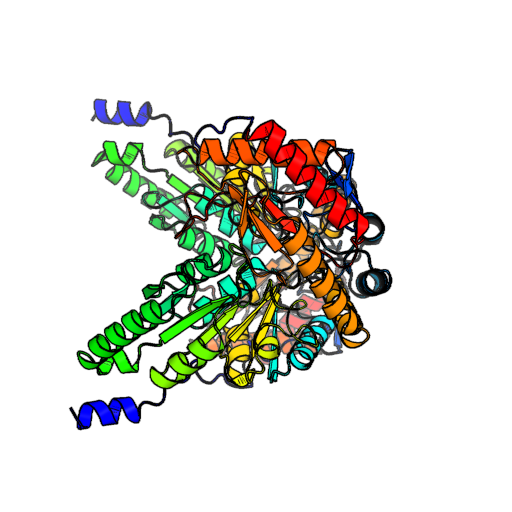GLU B 1 382 ? -15.438 8.977 -1.469 1 80.94 382 GLU B CA 1
ATOM 6275 C C . GLU B 1 382 ? -15.203 9.625 -0.111 1 80.94 382 GLU B C 1
ATOM 6277 O O . GLU B 1 382 ? -15.281 8.961 0.926 1 80.94 382 GLU B O 1
ATOM 6282 N N . GLU B 1 383 ? -14.93 10.906 -0.116 1 88 383 GLU B N 1
ATOM 6283 C CA . GLU B 1 383 ? -14.656 11.602 1.137 1 88 383 GLU B CA 1
ATOM 6284 C C . GLU B 1 383 ? -15.914 11.68 2.006 1 88 383 GLU B C 1
ATOM 6286 O O . GLU B 1 383 ? -16.984 12.031 1.523 1 88 383 GLU B O 1
ATOM 6291 N N . LYS B 1 384 ? -15.742 11.305 3.236 1 91.62 384 LYS B N 1
ATOM 6292 C CA . LYS B 1 384 ? -16.859 11.453 4.164 1 91.62 384 LYS B CA 1
ATOM 6293 C C . LYS B 1 384 ? -17.188 12.922 4.406 1 91.62 384 LYS B C 1
ATOM 6295 O O . LYS B 1 384 ? -18.359 13.312 4.418 1 91.62 384 LYS B O 1
ATOM 6300 N N . CYS B 1 385 ? -16.188 13.672 4.723 1 94.94 385 CYS B N 1
ATOM 6301 C CA . CYS B 1 385 ? -16.25 15.125 4.836 1 94.94 385 CYS B CA 1
ATOM 6302 C C . CYS B 1 385 ? -15.281 15.789 3.865 1 94.94 385 CYS B C 1
ATOM 6304 O O . CYS B 1 385 ? -14.078 15.867 4.133 1 94.94 385 CYS B O 1
ATOM 6306 N N . LEU B 1 386 ? -15.797 16.328 2.756 1 94.12 386 LEU B N 1
ATOM 6307 C CA . LEU B 1 386 ? -14.977 16.875 1.682 1 94.12 386 LEU B CA 1
ATOM 6308 C C . LEU B 1 386 ? -14.453 18.266 2.047 1 94.12 386 LEU B C 1
ATOM 6310 O O . LEU B 1 386 ? -15.234 19.188 2.24 1 94.12 386 LEU B O 1
ATOM 6314 N N . PRO B 1 387 ? -13.156 18.438 2.16 1 94.44 387 PRO B N 1
ATOM 6315 C CA . PRO B 1 387 ? -12.602 19.766 2.457 1 94.44 387 PRO B CA 1
ATOM 6316 C C . PRO B 1 387 ? -12.828 20.766 1.327 1 94.44 387 PRO B C 1
ATOM 6318 O O . PRO B 1 387 ? -12.977 20.375 0.168 1 94.44 387 PRO B O 1
ATOM 6321 N N . PRO B 1 388 ? -12.883 22.031 1.694 1 95.31 388 PRO B N 1
ATOM 6322 C CA . PRO B 1 388 ? -12.953 23.031 0.623 1 95.31 388 PRO B CA 1
ATOM 6323 C C . PRO B 1 388 ? -11.703 23.031 -0.259 1 95.31 388 PRO B C 1
ATOM 6325 O O . PRO B 1 388 ? -10.609 22.688 0.208 1 95.31 388 PRO B O 1
ATOM 6328 N N . PRO B 1 389 ? -11.914 23.453 -1.534 1 96.12 389 PRO B N 1
ATOM 6329 C CA . PRO B 1 389 ? -10.734 23.578 -2.393 1 96.12 389 PRO B CA 1
ATOM 6330 C C . PRO B 1 389 ? -9.68 24.531 -1.815 1 96.12 389 PRO B C 1
ATOM 6332 O O . PRO B 1 389 ? -10.031 25.562 -1.222 1 96.12 389 PRO B O 1
ATOM 6335 N N . SER B 1 390 ? -8.461 24.203 -1.967 1 97.19 390 SER B N 1
ATOM 6336 C CA . SER B 1 390 ? -7.391 25.031 -1.429 1 97.19 390 SER B CA 1
ATOM 6337 C C . SER B 1 390 ? -6.09 24.828 -2.197 1 97.19 390 SER B C 1
ATOM 6339 O O . SER B 1 390 ? -5.926 23.812 -2.891 1 97.19 390 SER B O 1
ATOM 6341 N N . ILE B 1 391 ? -5.242 25.797 -2.166 1 96.88 391 ILE B N 1
ATOM 6342 C CA . ILE B 1 391 ? -3.852 25.672 -2.592 1 96.88 391 ILE B CA 1
ATOM 6343 C C . ILE B 1 391 ? -2.98 25.281 -1.401 1 96.88 391 ILE B C 1
ATOM 6345 O O . ILE B 1 391 ? -3 25.953 -0.363 1 96.88 391 ILE B O 1
ATOM 6349 N N . ARG B 1 392 ? -2.326 24.234 -1.534 1 95.56 392 ARG B N 1
ATOM 6350 C CA . ARG B 1 392 ? -1.398 23.812 -0.486 1 95.56 392 ARG B CA 1
ATOM 6351 C C . ARG B 1 392 ? -0.031 24.453 -0.677 1 95.56 392 ARG B C 1
ATOM 6353 O O . ARG B 1 392 ? 0.597 24.297 -1.726 1 95.56 392 ARG B O 1
ATOM 6360 N N . VAL B 1 393 ? 0.407 25.188 0.26 1 97.31 393 VAL B N 1
ATOM 6361 C CA . VAL B 1 393 ? 1.728 25.812 0.276 1 97.31 393 VAL B CA 1
ATOM 6362 C C . VAL B 1 393 ? 2.643 25.047 1.236 1 97.31 393 VAL B C 1
ATOM 6364 O O . VAL B 1 393 ? 2.455 25.094 2.453 1 97.31 393 VAL B O 1
ATOM 6367 N N . VAL B 1 394 ? 3.641 24.406 0.69 1 97 394 VAL B N 1
ATOM 6368 C CA . VAL B 1 394 ? 4.512 23.562 1.501 1 97 394 VAL B CA 1
ATOM 6369 C C . VAL B 1 394 ? 5.828 24.281 1.772 1 97 394 VAL B C 1
ATOM 6371 O O . VAL B 1 394 ? 6.445 24.828 0.854 1 97 394 VAL B O 1
ATOM 6374 N N . ILE B 1 395 ? 6.215 24.281 2.996 1 98.06 395 ILE B N 1
ATOM 6375 C CA . ILE B 1 395 ? 7.445 24.938 3.426 1 98.06 395 ILE B CA 1
ATOM 6376 C C . ILE B 1 395 ? 8.492 23.891 3.793 1 98.06 395 ILE B C 1
ATOM 6378 O O . ILE B 1 395 ? 8.18 22.906 4.469 1 98.06 395 ILE B O 1
ATOM 6382 N N . THR B 1 396 ? 9.68 24.047 3.314 1 97.62 396 THR B N 1
ATOM 6383 C CA . THR B 1 396 ? 10.797 23.172 3.65 1 97.62 396 THR B CA 1
ATOM 6384 C C . THR B 1 396 ? 11.977 23.969 4.176 1 97.62 396 THR B C 1
ATOM 6386 O O . THR B 1 396 ? 12 25.203 4.066 1 97.62 396 THR B O 1
ATOM 6389 N N . VAL B 1 397 ? 12.992 23.328 4.703 1 97.88 397 VAL B N 1
ATOM 6390 C CA . VAL B 1 397 ? 14.172 23.984 5.25 1 97.88 397 VAL B CA 1
ATOM 6391 C C . VAL B 1 397 ? 15.031 24.531 4.113 1 97.88 397 VAL B C 1
ATOM 6393 O O . VAL B 1 397 ? 15.898 25.375 4.332 1 97.88 397 VAL B O 1
ATOM 6396 N N . GLU B 1 398 ? 14.75 24.125 2.908 1 97.12 398 GLU B N 1
ATOM 6397 C CA . GLU B 1 398 ? 15.641 24.438 1.795 1 97.12 398 GLU B CA 1
ATOM 6398 C C . GLU B 1 398 ? 15.352 25.812 1.223 1 97.12 398 GLU B C 1
ATOM 6400 O O . GLU B 1 398 ? 16.219 26.438 0.607 1 97.12 398 GLU B O 1
ATOM 6405 N N . GLN B 1 399 ? 14.141 26.328 1.348 1 98.38 399 GLN B N 1
ATOM 6406 C CA . GLN B 1 399 ? 13.781 27.625 0.815 1 98.38 399 GLN B CA 1
ATOM 6407 C C . GLN B 1 399 ? 14.484 28.75 1.576 1 98.38 399 GLN B C 1
ATOM 6409 O O . GLN B 1 399 ? 14.633 28.672 2.797 1 98.38 399 GLN B O 1
ATOM 6414 N N . THR B 1 400 ? 14.883 29.75 0.856 1 98.12 400 THR B N 1
ATOM 6415 C CA . THR B 1 400 ? 15.477 30.906 1.502 1 98.12 400 THR B CA 1
ATOM 6416 C C . THR B 1 400 ? 14.391 31.891 1.944 1 98.12 400 THR B C 1
ATOM 6418 O O . THR B 1 400 ? 13.25 31.812 1.482 1 98.12 400 THR B O 1
ATOM 6421 N N . GLU B 1 401 ? 14.781 32.781 2.791 1 97.56 401 GLU B N 1
ATOM 6422 C CA . GLU B 1 401 ? 13.844 33.781 3.244 1 97.56 401 GLU B CA 1
ATOM 6423 C C . GLU B 1 401 ? 13.352 34.656 2.078 1 97.56 401 GLU B C 1
ATOM 6425 O O . GLU B 1 401 ? 12.172 35 2.016 1 97.56 401 GLU B O 1
ATOM 6430 N N . GLN B 1 402 ? 14.195 34.938 1.174 1 97.81 402 GLN B N 1
ATOM 6431 C CA . GLN B 1 402 ? 13.844 35.719 -0.002 1 97.81 402 GLN B CA 1
ATOM 6432 C C . GLN B 1 402 ? 12.836 34.969 -0.878 1 97.81 402 GLN B C 1
ATOM 6434 O O . GLN B 1 402 ? 11.922 35.594 -1.433 1 97.81 402 GLN B O 1
ATOM 6439 N N . GLU B 1 403 ? 13.062 33.75 -0.965 1 98.19 403 GLU B N 1
ATOM 6440 C CA . GLU B 1 403 ? 12.164 32.938 -1.783 1 98.19 403 GLU B CA 1
ATOM 6441 C C . GLU B 1 403 ? 10.781 32.844 -1.149 1 98.19 403 GLU B C 1
ATOM 6443 O O . GLU B 1 403 ? 9.773 32.781 -1.855 1 98.19 403 GLU B O 1
ATOM 6448 N N . LEU B 1 404 ? 10.742 32.75 0.172 1 98.5 404 LEU B N 1
ATOM 6449 C CA . LEU B 1 404 ? 9.461 32.781 0.875 1 98.5 404 LEU B CA 1
ATOM 6450 C C . LEU B 1 404 ? 8.703 34.062 0.593 1 98.5 404 LEU B C 1
ATOM 6452 O O . LEU B 1 404 ? 7.512 34.031 0.287 1 98.5 404 LEU B O 1
ATOM 6456 N N . ASP B 1 405 ? 9.398 35.125 0.642 1 97.56 405 ASP B N 1
ATOM 6457 C CA . ASP B 1 405 ? 8.789 36.438 0.379 1 97.56 405 ASP B CA 1
ATOM 6458 C C . ASP B 1 405 ? 8.359 36.531 -1.08 1 97.56 405 ASP B C 1
ATOM 6460 O O . ASP B 1 405 ? 7.312 37.125 -1.377 1 97.56 405 ASP B O 1
ATOM 6464 N N . LYS B 1 406 ? 9.18 36.062 -1.926 1 97.56 406 LYS B N 1
ATOM 6465 C CA . LYS B 1 406 ? 8.844 36.062 -3.346 1 97.56 406 LYS B CA 1
ATOM 6466 C C . LYS B 1 406 ? 7.559 35.281 -3.611 1 97.56 406 LYS B C 1
ATOM 6468 O O . LYS B 1 406 ? 6.707 35.719 -4.383 1 97.56 406 LYS B O 1
ATOM 6473 N N . ALA B 1 407 ? 7.48 34.125 -3.021 1 98.19 407 ALA B N 1
ATOM 6474 C CA . ALA B 1 407 ? 6.285 33.312 -3.195 1 98.19 407 ALA B CA 1
ATOM 6475 C C . ALA B 1 407 ? 5.039 34.031 -2.705 1 98.19 407 ALA B C 1
ATOM 6477 O O . ALA B 1 407 ? 4.004 34.031 -3.371 1 98.19 407 ALA B O 1
ATOM 6478 N N . ALA B 1 408 ? 5.129 34.656 -1.556 1 98.19 408 ALA B N 1
ATOM 6479 C CA . ALA B 1 408 ? 3.998 35.406 -1 1 98.19 408 ALA B CA 1
ATOM 6480 C C . ALA B 1 408 ? 3.6 36.562 -1.911 1 98.19 408 ALA B C 1
ATOM 6482 O O . ALA B 1 408 ? 2.412 36.812 -2.133 1 98.19 408 ALA B O 1
ATOM 6483 N N . SER B 1 409 ? 4.594 37.25 -2.4 1 97.81 409 SER B N 1
ATOM 6484 C CA . SER B 1 409 ? 4.344 38.375 -3.293 1 97.81 409 SER B CA 1
ATOM 6485 C C . SER B 1 409 ? 3.67 37.938 -4.582 1 97.81 409 SER B C 1
ATOM 6487 O O . SER B 1 409 ? 2.744 38.594 -5.07 1 97.81 409 SER B O 1
ATOM 6489 N N . LEU B 1 410 ? 4.164 36.875 -5.117 1 97.88 410 LEU B N 1
ATOM 6490 C CA . LEU B 1 410 ? 3.605 36.375 -6.359 1 97.88 410 LEU B CA 1
ATOM 6491 C C . LEU B 1 410 ? 2.172 35.875 -6.152 1 97.88 410 LEU B C 1
ATOM 6493 O O . LEU B 1 410 ? 1.331 36.031 -7.043 1 97.88 410 LEU B O 1
ATOM 6497 N N . LEU B 1 411 ? 1.914 35.281 -5.051 1 98.19 411 LEU B N 1
ATOM 6498 C CA . LEU B 1 411 ? 0.563 34.844 -4.723 1 98.19 411 LEU B CA 1
ATOM 6499 C C . LEU B 1 411 ? -0.386 36.031 -4.613 1 98.19 411 LEU B C 1
ATOM 6501 O O . LEU B 1 411 ? -1.537 35.938 -5.047 1 98.19 411 LEU B O 1
ATOM 6505 N N . LYS B 1 412 ? 0.12 37.031 -4.023 1 97.56 412 LYS B N 1
ATOM 6506 C CA . LYS B 1 412 ? -0.667 38.25 -3.932 1 97.56 412 LYS B CA 1
ATOM 6507 C C . LYS B 1 412 ? -0.99 38.812 -5.32 1 97.56 412 LYS B C 1
ATOM 6509 O O . LYS B 1 412 ? -2.131 39.188 -5.594 1 97.56 412 LYS B O 1
ATOM 6514 N N . GLU B 1 413 ? 0.009 38.875 -6.152 1 97.56 413 GLU B N 1
ATOM 6515 C CA . GLU B 1 413 ? -0.172 39.344 -7.527 1 97.56 413 GLU B CA 1
ATOM 6516 C C . GLU B 1 413 ? -1.157 38.438 -8.281 1 97.56 413 GLU B C 1
ATOM 6518 O O . GLU B 1 413 ? -2.025 38.938 -9 1 97.56 413 GLU B O 1
ATOM 6523 N N . ALA B 1 414 ? -0.962 37.188 -8.141 1 97.81 414 ALA B N 1
ATOM 6524 C CA . ALA B 1 414 ? -1.832 36.219 -8.82 1 97.81 414 ALA B CA 1
ATOM 6525 C C . ALA B 1 414 ? -3.281 36.375 -8.375 1 97.81 414 ALA B C 1
ATOM 6527 O O . ALA B 1 414 ? -4.199 36.344 -9.195 1 97.81 414 ALA B O 1
ATOM 6528 N N . ALA B 1 415 ? -3.471 36.469 -7.051 1 97.12 415 ALA B N 1
ATOM 6529 C CA . ALA B 1 415 ? -4.816 36.656 -6.516 1 97.12 415 ALA B CA 1
ATOM 6530 C C . ALA B 1 415 ? -5.461 37.906 -7.074 1 97.12 415 ALA B C 1
ATOM 6532 O O . ALA B 1 415 ? -6.641 37.906 -7.434 1 97.12 415 ALA B O 1
ATOM 6533 N N . GLN B 1 416 ? -4.742 38.969 -7.145 1 95.69 416 GLN B N 1
ATOM 6534 C CA . GLN B 1 416 ? -5.238 40.219 -7.684 1 95.69 416 GLN B CA 1
ATOM 6535 C C . GLN B 1 416 ? -5.613 40.062 -9.156 1 95.69 416 GLN B C 1
ATOM 6537 O O . GLN B 1 416 ? -6.621 40.625 -9.602 1 95.69 416 GLN B O 1
ATOM 6542 N N . SER B 1 417 ? -4.855 39.375 -9.867 1 95.5 417 SER B N 1
ATOM 6543 C CA . SER B 1 417 ? -5.055 39.188 -11.297 1 95.5 417 SER B CA 1
ATOM 6544 C C . SER B 1 417 ? -6.238 38.281 -11.586 1 95.5 417 SER B C 1
ATOM 6546 O O . SER B 1 417 ? -6.984 38.5 -12.547 1 95.5 417 SER B O 1
ATOM 6548 N N . VAL B 1 418 ? -6.395 37.281 -10.766 1 94.94 418 VAL B N 1
ATOM 6549 C CA . VAL B 1 418 ? -7.328 36.188 -11.086 1 94.94 418 VAL B CA 1
ATOM 6550 C C . VAL B 1 418 ? -8.641 36.406 -10.336 1 94.94 418 VAL B C 1
ATOM 6552 O O . VAL B 1 418 ? -9.719 36.094 -10.852 1 94.94 418 VAL B O 1
ATOM 6555 N N . LEU B 1 419 ? -8.578 36.875 -9.156 1 90.38 419 LEU B N 1
ATOM 6556 C CA . LEU B 1 419 ? -9.75 36.906 -8.289 1 90.38 419 LEU B CA 1
ATOM 6557 C C . LEU B 1 419 ? -10.391 38.281 -8.281 1 90.38 419 LEU B C 1
ATOM 6559 O O . LEU B 1 419 ? -11.539 38.438 -7.848 1 90.38 419 LEU B O 1
ATOM 6563 N N . ASN B 1 420 ? -9.641 39.312 -8.633 1 79.75 420 ASN B N 1
ATOM 6564 C CA . ASN B 1 420 ? -10.188 40.656 -8.703 1 79.75 420 ASN B CA 1
ATOM 6565 C C . ASN B 1 420 ? -10.227 41.188 -10.141 1 79.75 420 ASN B C 1
ATOM 6567 O O . ASN B 1 420 ? -11.172 41.875 -10.531 1 79.75 420 ASN B O 1
#

Secondary structure (DSSP, 8-state):
-HHHHHHHHT-----SSPPPPTT-GGGS---B-S--SSEEEETTEEEEE-SS--TTS-TT-HHHHHHHHHHHHHH-S--SSBIIIII-BHHHHHHHHHHHHHHT-SEEEEES-HHHHHHHHHHHH--TT-EEEEETT--HHHHHHHHHHT-EEEEE-TT-HHHHHHHHHHHHHHHHH-HHHHHH--EEEEEESB-TTT-PBP-HHHHHHHHHHHT-EEEEE-TTTTTTSSTTS--HHHHHT--GGG-SEEEEESSSTT-SS-EEEEE-HHHHHHHHHH-HHHHSSBPPPHHHHHHHHHHHHHHHH-THHHHHHHHHHHHHHHHHTT-TTEEEES-TT-SEEEEEESS--S-HHHHHHHHHHHHHHHHHTTEE-EE----TTT-SSPPPP-EEEE--TTS-HHHHHHHHHHHHHHHHHHH-/-HHHHHHHHT-----SSPPPPTT-GGGS---B-S--SSEEEETTEEEEE-SS--TTS-TT-HHHHHHHHHHHHHH-S--SSBIIIII-BHHHHHHHHHHHHHHT-SEEEEES-HHHHHHHHHHHH--TT-EEEEETT--HHHHHHHHHHT-EEEEE-TT-HHHHHHHHHHHHHHHHH-HHHHHH--EEEEEESB-TTT-PBP-HHHHHHHHHHHT-EEEEE-TTTTTTSSTTS--HHHHHT--GGG-SEEEEESSSTT-SS-EEEEE-HHHHHHHHHH-HHHHSSBPPPHHHHHHHHHHHHHHHH-THHHHHHHHHHHHHHHHHTT-TTEEEES-TT-SEEEEEESS--S-HHHHHHHHHHHHHHHHHTTEE-EE----TTT-SSPPPP-EEEE--TTS-HHHHHHHHHHHHHHHHHHH-

pLDDT: mean 90.5, std 12.04, range [41.06, 98.88]

Solvent-accessible surface area (backbone atoms only — not comparable to full-atom values): 41609 Å² total; per-residue (Å²): 109,66,65,61,45,47,53,58,68,64,51,64,76,63,68,82,57,77,89,70,66,81,79,36,64,69,72,54,69,58,36,24,79,45,30,68,50,56,54,23,31,48,72,85,39,68,18,44,48,21,49,43,41,34,32,64,51,41,39,74,28,66,69,27,52,50,40,21,50,54,31,33,72,56,37,19,63,28,48,23,20,21,38,83,47,64,22,30,36,52,58,54,55,51,36,21,51,51,50,8,58,71,64,68,37,76,27,35,44,74,32,45,37,35,42,47,31,49,26,29,52,43,39,54,66,40,35,70,76,17,38,36,38,31,39,46,57,59,50,69,42,51,52,51,4,47,60,72,16,54,36,46,74,43,72,24,56,66,82,34,66,68,50,41,48,51,53,51,49,52,48,53,55,53,29,68,76,38,53,76,61,40,67,73,40,51,45,35,35,43,47,38,35,30,26,82,76,48,15,36,63,49,62,57,73,60,50,54,52,50,25,67,74,69,69,39,42,37,39,37,37,22,42,65,14,34,58,47,29,26,78,73,19,62,8,51,41,53,54,72,68,45,66,65,82,76,42,60,34,39,28,31,39,28,28,26,37,39,14,19,65,6,14,33,38,39,24,48,55,71,57,47,54,46,38,58,70,49,18,58,59,46,51,62,22,58,29,58,33,58,20,42,36,38,19,33,44,44,36,50,50,48,47,70,74,42,38,62,55,36,54,50,32,34,53,51,16,37,49,38,48,58,58,47,56,84,32,65,63,43,36,78,38,45,43,48,59,34,44,47,30,30,40,26,61,64,67,76,81,84,39,70,70,56,43,44,51,53,52,46,51,34,38,49,50,30,40,77,72,31,34,34,52,36,65,64,81,78,60,72,91,74,44,90,60,72,75,76,64,30,36,35,44,28,46,38,53,63,62,47,74,67,53,42,51,48,52,34,51,43,50,39,52,27,29,50,68,73,72,100,109,67,65,62,46,47,53,57,68,65,49,65,76,62,70,84,56,79,87,70,65,83,79,35,63,67,72,54,69,59,36,24,79,48,30,69,50,57,56,23,32,48,71,85,39,70,18,44,48,20,50,44,42,34,32,63,51,39,39,74,28,65,69,28,51,50,38,20,52,54,32,32,72,55,37,19,62,29,50,25,22,21,38,82,48,63,21,29,36,53,56,51,54,50,34,22,51,50,48,8,58,70,62,68,35,76,29,35,43,73,32,44,36,34,40,48,30,49,26,28,53,43,39,55,65,39,35,70,75,17,38,36,39,31,40,46,56,58,49,68,41,52,52,51,5,48,60,71,15,52,37,45,74,44,74,24,54,67,82,34,64,68,49,40,47,50,54,51,51,52,48,53,53,54,29,69,75,38,54,74,60,40,66,73,41,49,46,35,35,42,47,38,34,30,27,83,79,48,15,36,64,49,62,56,73,61,50,54,51,50,24,67,75,68,68,39,42,37,39,37,36,23,45,64,14,36,57,47,30,27,79,72,20,62,6,50,41,53,55,70,70,45,65,65,82,77,42,58,33,38,25,32,40,27,27,26,39,37,15,21,66,7,12,32,37,37,22,50,53,70,58,49,54,47,38,59,69,50,18,59,57,46,52,60,22,58,30,57,34,57,22,43,37,38,20,34,45,43,36,50,50,49,46,69,74,41,41,61,54,36,55,52,32,33,52,52,16,38,50,39,49,59,58,47,56,84,32,66,62,43,36,80,40,45,43,49,59,34,43,47,29,31,41,26,60,63,66,77,80,84,38,69,71,58,42,46,52,53,51,47,51,33,37,49,49,31,40,78,70,31,34,34,52,37,64,65,81,76,60,72,89,72,45,90,61,69,74,78,65,30,37,34,46,27,47,39,52,62,62,48,73,66,53,43,52,49,51,34,50,42,50,41,52,25,29,50,71,70,73,101

Foldseek 3Di:
DVVVVVCVVPDDDPDPDPDDDCPPDVNPDFDWDDPQAQWTQTPNFIFGEQAALQFLRLQPPPLLVVLLVVLCVVPNWFQPDFPVGNLDDPLQQVLFVLLCVLLVAPTKHWFQAQLLFLLQLLLLPAADLAEEEEELLADPSNVNSCVVRNYHYHYFYHLDLVRVVVVLVVVVVVCVVPVPSVVVYAYEYEDEQQRPQFQAGHPVVSVLVSCVVSVHAYEYEYAQQQLAAALLRSTNCRNVVHDPQSHAKYKYFCCRHLVFGTIMMGHHPVSVVSCCVRGPSRGDDRGHGSSRSSSSSVSSVVSRVCSCSNVLLQVLLLLLLVLQPPQPQWDWGHDSRRQKIWIAGPDDPPDLVVRQVLVVQLQVQSVVVRHHWDKDDDPVVSRPNDRRTTIIGGTHSSDDSVRSNVSSVSSSVSCVVRVD/DVVVVVCVVPDDDPDPDPDDDCPPVVNPDFDWDDDQAQWTQTPNFIFGEQAALQFLRLQPPPLLVVLLVVLCVVPNWFQPDFPVPNLDDPLQQVLFVLLCVLLVAPTKHWFQAQLLFLLQLLLLPAADLAEEEEEQLADPSNVNSCVVRNYHYHYFYHLDLVRVVVVLVVVVVVCVVPVPSVVVYAYEYEYEQQRPQFQAGHPVVSVLVSCVVSVHAYEYEYAQQQLAAALLRSTNCRNVVHDPQSHAKYKYFCCRNLVFGTIMMGHHPVSVVSCCVRGPSRGDDRGHGSSRSSSSSVSSVVSRVCSCSNVLLQVLLLLLLVLQPPQPQWDWGHDSRRQKIWIAGPDDPPDLVVRQVLVVQLQVQSVVVRHHWDKDDDPVVSRPNDRRTTIIGGTHSSDDSVRSNVSSVSSSVSCVVRVD

Nearest PDB structures (foldseek):
  7k0m-assembly1_A  TM=9.806E-01  e=7.508E-72  Homo sapiens
  7yj2-assembly1_A  TM=9.742E-01  e=2.211E-71  Homo sapiens
  6m4n-assembly1_E  TM=9.700E-01  e=3.006E-64  Homo sapiens
  7yjk-assembly1_E  TM=9.623E-01  e=4.063E-49  Arabidopsis thaliana
  7yjm-assembly1_A  TM=9.513E-01  e=2.578E-49  Arabidopsis thaliana

Sequence (840 aa):
VQEKEELIEEWQPEPLVPPVPKDHPALNYNIVSGPPTHIITVNGRECINFASFNFLGLLDNEKVKSAAQASLKKYGVGTCGPRGFYGTFDVHLELEERLAKFMRTEEAIIYSYGFATIASAIPAYSKRGDIVFVDEAACFAIQKGLQASRSNIKLFKHNDMADLERLLKEQETEDQKNPRKARVTRRFIVVEGLYMNTGDVCPLPELIKLKYKYKVRIFLEESLSFGVLGEHGRGITEHFGINIDDIDLISANMENSLASIGGFCCGRSFIIDHQRLSGQGYCFSASLPPLLAAAAIEALNIMEDNPDIFQTLRAKCERIHKALQGISGLKVVGECFSPALHLQLEESCGSRENDVKLLKRVVDYCMNSGIALTQARYLEKEEKCLPPPSIRVVITVEQTEQELDKAASLLKEAAQSVLNVQEKEELIEEWQPEPLVPPVPKDHPALNYNIVSGPPTHIITVNGRECINFASFNFLGLLDNEKVKSAAQASLKKYGVGTCGPRGFYGTFDVHLELEERLAKFMRTEEAIIYSYGFATIASAIPAYSKRGDIVFVDEAACFAIQKGLQASRSNIKLFKHNDMADLERLLKEQETEDQKNPRKARVTRRFIVVEGLYMNTGDVCPLPELIKLKYKYKVRIFLEESLSFGVLGEHGRGITEHFGINIDDIDLISANMENSLASIGGFCCGRSFIIDHQRLSGQGYCFSASLPPLLAAAAIEALNIMEDNPDIFQTLRAKCERIHKALQGISGLKVVGECFSPALHLQLEESCGSRENDVKLLKRVVDYCMNSGIALTQARYLEKEEKCLPPPSIRVVITVEQTEQELDKAASLLKEAAQSVLN

InterPro domains:
  IPR004839 Aminotransferase, class I/classII, large domain [PF00155] (46-409)
  IPR015421 Pyridoxal phosphate-dependent transferase, major domain [G3DSA:3.40.640.10] (61-306)
  IPR015422 Pyridoxal phosphate-dependent transferase, small domain [G3DSA:3.90.1150.10] (41-409)
  IPR015424 Pyridoxal phosphate-dependent transferase [SSF53383] (9-416)
  IPR050087 8-amino-7-oxononanoate synthase class-II [PTHR13693] (3-413)